Protein AF-0000000082897152 (afdb_homodimer)

Solvent-accessible surface area (backbone atoms only — not comparable to full-atom values): 43563 Å² total; per-residue (Å²): 136,87,89,78,84,78,86,82,80,81,76,86,68,81,77,97,77,77,88,88,85,72,92,70,72,86,74,74,73,91,71,73,78,81,69,71,79,73,68,73,74,66,62,69,67,59,60,63,58,56,56,57,55,50,53,54,50,51,53,49,49,56,53,49,55,69,64,62,58,81,74,72,85,57,85,64,67,68,56,48,45,45,49,46,47,50,51,49,53,51,49,34,57,74,68,70,60,82,68,94,41,71,66,53,44,53,54,41,47,44,37,26,46,54,41,49,50,50,46,53,51,48,42,73,74,46,71,68,42,41,58,49,87,53,80,62,33,58,41,49,73,70,61,55,46,36,50,29,21,59,36,87,50,44,61,59,48,48,57,53,51,65,70,62,54,58,67,54,81,67,78,70,70,73,55,93,70,74,70,84,54,46,56,44,62,80,73,63,28,53,78,79,57,43,66,39,58,80,16,7,35,32,34,37,48,11,49,46,53,26,52,29,22,47,39,19,72,72,69,70,48,72,52,67,56,24,42,31,50,45,34,28,51,36,76,88,35,48,25,45,69,15,58,49,62,65,54,52,52,48,41,25,39,76,69,32,42,34,35,22,92,80,34,63,72,74,56,64,64,53,79,62,74,93,75,80,62,77,52,48,61,34,73,44,50,31,57,46,65,77,37,54,66,60,49,49,46,44,39,72,57,71,39,42,32,19,27,33,29,44,37,37,77,64,61,72,28,39,35,45,54,45,44,66,75,50,68,65,40,39,71,74,44,46,62,14,34,43,34,25,20,38,42,31,34,32,70,55,97,88,38,44,22,34,33,30,45,40,47,65,24,45,81,34,36,54,65,14,28,47,33,34,39,48,86,71,49,50,38,37,44,28,60,38,29,40,31,80,32,109,149,91,93,91,89,81,84,92,86,83,84,93,78,88,91,87,81,73,93,76,80,84,77,75,68,92,71,78,74,88,70,72,82,80,69,74,81,73,69,75,77,67,67,71,66,61,65,64,56,59,58,56,58,54,54,54,53,52,54,51,50,54,53,49,53,69,63,63,56,82,73,70,83,58,82,64,67,67,55,48,46,44,50,47,48,50,52,52,52,51,48,36,58,74,68,67,59,81,68,93,40,72,67,53,44,52,54,41,48,43,37,26,47,55,40,50,51,50,46,52,50,48,43,71,75,45,70,68,44,42,60,48,86,53,78,61,33,58,42,49,73,70,60,55,47,38,50,28,21,60,37,87,51,44,62,60,47,47,58,53,51,66,70,63,54,57,67,53,81,65,79,70,70,71,55,94,69,75,70,84,55,46,56,45,62,81,71,63,29,53,77,79,57,43,65,39,60,79,15,6,34,32,33,38,49,11,48,46,51,25,52,29,22,47,39,20,73,72,67,71,48,71,53,67,54,25,42,32,50,45,34,27,53,36,78,86,36,48,23,45,69,14,57,51,62,64,52,51,52,48,40,25,38,75,69,31,42,34,34,23,92,80,34,60,72,73,54,63,64,52,80,62,74,94,76,80,62,76,54,46,62,32,71,43,49,31,58,48,65,79,39,54,66,60,49,49,46,45,40,73,55,72,37,44,31,20,27,33,28,43,38,37,79,63,61,74,27,39,35,47,53,46,44,66,76,50,69,64,39,41,72,73,43,45,64,15,34,43,33,24,20,39,42,30,34,32,68,56,95,86,39,43,22,35,33,30,45,40,46,65,26,45,83,34,35,52,64,12,27,48,32,33,39,48,85,70,50,49,39,35,43,27,61,39,31,38,31,82,32,108

pLDDT: mean 78.54, std 29.1, range [14.62, 98.88]

Nearest PDB structures (foldseek):
  1xkg-assembly1_A  TM=8.937E-01  e=2.405E-26  Dermatophagoides pteronyssinus
  8jcr-assembly1_A  TM=9.263E-01  e=1.453E-24  Calotropis gigantea
  1m6d-assembly1_B  TM=9.244E-01  e=2.428E-23  Homo sapiens
  5vco-assembly2_E  TM=9.301E-01  e=2.283E-23  Dermatophagoides pteronyssinus
  3f5v-assembly2_B  TM=9.296E-01  e=1.830E-22  Dermatophagoides pteronyssinus

Structure (mmCIF, N/CA/C/O backbone):
data_AF-0000000082897152-model_v1
#
loop_
_entity.id
_entity.type
_entity.pdbx_description
1 polymer 'Pept_C1 domain-containing protein'
#
loop_
_atom_site.group_PDB
_atom_site.id
_atom_site.type_symbol
_atom_site.label_atom_id
_atom_site.label_alt_id
_atom_site.label_comp_id
_atom_site.label_asym_id
_atom_site.label_entity_id
_atom_site.label_seq_id
_atom_site.pdbx_PDB_ins_code
_atom_site.Cartn_x
_atom_site.Cartn_y
_atom_site.Cartn_z
_atom_site.occupancy
_atom_site.B_iso_or_equiv
_atom_site.auth_seq_id
_atom_site.auth_comp_id
_atom_site.auth_asym_id
_atom_site.auth_atom_id
_atom_site.pdbx_PDB_model_num
ATOM 1 N N . MET A 1 1 ? 45.781 -122.188 -25.25 1 17.27 1 MET A N 1
ATOM 2 C CA . MET A 1 1 ? 45.625 -122.812 -23.953 1 17.27 1 MET A CA 1
ATOM 3 C C . MET A 1 1 ? 46.062 -121.938 -22.812 1 17.27 1 MET A C 1
ATOM 5 O O . MET A 1 1 ? 45.344 -121.75 -21.828 1 17.27 1 MET A O 1
ATOM 9 N N . ASN A 1 2 ? 47.375 -121.938 -22.516 1 16.08 2 ASN A N 1
ATOM 10 C CA . ASN A 1 2 ? 47.906 -122.062 -21.172 1 16.08 2 ASN A CA 1
ATOM 11 C C . ASN A 1 2 ? 47.75 -120.812 -20.359 1 16.08 2 ASN A C 1
ATOM 13 O O . ASN A 1 2 ? 47.5 -119.688 -20.906 1 16.08 2 ASN A O 1
ATOM 17 N N . PHE A 1 3 ? 48.688 -120.562 -19.359 1 16.22 3 PHE A N 1
ATOM 18 C CA . PHE A 1 3 ? 48.875 -120.625 -17.922 1 16.22 3 PHE A CA 1
ATOM 19 C C . PHE A 1 3 ? 48.844 -119.25 -17.266 1 16.22 3 PHE A C 1
ATOM 21 O O . PHE A 1 3 ? 49.031 -118.25 -17.938 1 16.22 3 PHE A O 1
ATOM 28 N N . TRP A 1 4 ? 49.125 -119.125 -15.906 1 15.89 4 TRP A N 1
ATOM 29 C CA . TRP A 1 4 ? 48.719 -119.062 -14.508 1 15.89 4 TRP A CA 1
ATOM 30 C C . TRP A 1 4 ? 49.344 -117.812 -13.836 1 15.89 4 TRP A C 1
ATOM 32 O O . TRP A 1 4 ? 49.031 -117.5 -12.688 1 15.89 4 TRP A O 1
ATOM 42 N N . MET A 1 5 ? 50.312 -117.125 -14.414 1 15.17 5 MET A N 1
ATOM 43 C CA . MET A 1 5 ? 51.344 -116.875 -13.422 1 15.17 5 MET A CA 1
ATOM 44 C C . MET A 1 5 ? 50.844 -115.938 -12.32 1 15.17 5 MET A C 1
ATOM 46 O O . MET A 1 5 ? 49.906 -115.25 -12.516 1 15.17 5 MET A O 1
ATOM 50 N N . ALA A 1 6 ? 51.719 -115.562 -11.32 1 15 6 ALA A N 1
ATOM 51 C CA . ALA A 1 6 ? 52.062 -115.75 -9.906 1 15 6 ALA A CA 1
ATOM 52 C C . ALA A 1 6 ? 51.812 -114.438 -9.125 1 15 6 ALA A C 1
ATOM 54 O O . ALA A 1 6 ? 51.406 -114.5 -7.965 1 15 6 ALA A O 1
ATOM 55 N N . ALA A 1 7 ? 52.125 -113.188 -9.703 1 16.7 7 ALA A N 1
ATOM 56 C CA . ALA A 1 7 ? 52.969 -112.438 -8.789 1 16.7 7 ALA A CA 1
ATOM 57 C C . ALA A 1 7 ? 52.156 -111.875 -7.625 1 16.7 7 ALA A C 1
ATOM 59 O O . ALA A 1 7 ? 51.062 -111.375 -7.824 1 16.7 7 ALA A O 1
ATOM 60 N N . PRO A 1 8 ? 52.75 -111.812 -6.406 1 16.7 8 PRO A N 1
ATOM 61 C CA . PRO A 1 8 ? 52.375 -111.938 -4.988 1 16.7 8 PRO A CA 1
ATOM 62 C C . PRO A 1 8 ? 51.688 -110.688 -4.457 1 16.7 8 PRO A C 1
ATOM 64 O O . PRO A 1 8 ? 51.719 -109.625 -5.105 1 16.7 8 PRO A O 1
ATOM 67 N N . ARG A 1 9 ? 51.25 -110.688 -3.117 1 16.81 9 ARG A N 1
ATOM 68 C CA . ARG A 1 9 ? 50.219 -110.438 -2.117 1 16.81 9 ARG A CA 1
ATOM 69 C C . ARG A 1 9 ? 50.5 -109.188 -1.312 1 16.81 9 ARG A C 1
ATOM 71 O O . ARG A 1 9 ? 50.094 -109.062 -0.155 1 16.81 9 ARG A O 1
ATOM 78 N N . SER A 1 10 ? 51.375 -108.25 -1.892 1 15.99 10 SER A N 1
ATOM 79 C CA . SER A 1 10 ? 52.094 -107.438 -0.894 1 15.99 10 SER A CA 1
ATOM 80 C C . SER A 1 10 ? 51.094 -106.812 0.09 1 15.99 10 SER A C 1
ATOM 82 O O . SER A 1 10 ? 49.938 -106.562 -0.255 1 15.99 10 SER A O 1
ATOM 84 N N . SER A 1 11 ? 51.594 -106.312 1.285 1 15.95 11 SER A N 1
ATOM 85 C CA . SER A 1 11 ? 51.5 -106.375 2.74 1 15.95 11 SER A CA 1
ATOM 86 C C . SER A 1 11 ? 50.75 -105.188 3.277 1 15.95 11 SER A C 1
ATOM 88 O O . SER A 1 11 ? 50.75 -104.938 4.48 1 15.95 11 SER A O 1
ATOM 90 N N . LYS A 1 12 ? 50.25 -104.25 2.529 1 17.23 12 LYS A N 1
ATOM 91 C CA . LYS A 1 12 ? 50.094 -102.875 2.98 1 17.23 12 LYS A CA 1
ATOM 92 C C . LYS A 1 12 ? 49.062 -102.75 4.102 1 17.23 12 LYS A C 1
ATOM 94 O O . LYS A 1 12 ? 48.219 -101.875 4.098 1 17.23 12 LYS A O 1
ATOM 99 N N . GLN A 1 13 ? 48.812 -103.938 4.781 1 15.55 13 GLN A N 1
ATOM 100 C CA . GLN A 1 13 ? 47.531 -104.062 5.496 1 15.55 13 GLN A CA 1
ATOM 101 C C . GLN A 1 13 ? 47.312 -102.875 6.457 1 15.55 13 GLN A C 1
ATOM 103 O O . GLN A 1 13 ? 46.281 -102.25 6.43 1 15.55 13 GLN A O 1
ATOM 108 N N . ASN A 1 14 ? 47.719 -103.125 7.734 1 15.08 14 ASN A N 1
ATOM 109 C CA . ASN A 1 14 ? 46.812 -103.438 8.844 1 15.08 14 ASN A CA 1
ATOM 110 C C . ASN A 1 14 ? 46.5 -102.188 9.648 1 15.08 14 ASN A C 1
ATOM 112 O O . ASN A 1 14 ? 45.344 -101.938 10.023 1 15.08 14 ASN A O 1
ATOM 116 N N . LEU A 1 15 ? 47.625 -101.625 10.336 1 14.66 15 LEU A N 1
ATOM 117 C CA . LEU A 1 15 ? 47.562 -101.75 11.789 1 14.66 15 LEU A CA 1
ATOM 118 C C . LEU A 1 15 ? 46.625 -100.688 12.375 1 14.66 15 LEU A C 1
ATOM 120 O O . LEU A 1 15 ? 45.75 -101 13.172 1 14.66 15 LEU A O 1
ATOM 124 N N . LEU A 1 16 ? 47.25 -99.5 12.773 1 16.59 16 LEU A N 1
ATOM 125 C CA . LEU A 1 16 ? 47.312 -99.062 14.164 1 16.59 16 LEU A CA 1
ATOM 126 C C . LEU A 1 16 ? 46.031 -98.375 14.578 1 16.59 16 LEU A C 1
ATOM 128 O O . LEU A 1 16 ? 45.594 -97.438 13.906 1 16.59 16 LEU A O 1
ATOM 132 N N . GLU A 1 17 ? 45.094 -98.938 15.398 1 16.81 17 GLU A N 1
ATOM 133 C CA . GLU A 1 17 ? 43.812 -99 16.109 1 16.81 17 GLU A CA 1
ATOM 134 C C . GLU A 1 17 ? 43.594 -97.812 16.984 1 16.81 17 GLU A C 1
ATOM 136 O O . GLU A 1 17 ? 42.469 -97.312 17.078 1 16.81 17 GLU A O 1
ATOM 141 N N . GLY A 1 18 ? 44.594 -97.562 17.938 1 15.66 18 GLY A N 1
ATOM 142 C CA . GLY A 1 18 ? 44.125 -97.562 19.328 1 15.66 18 GLY A CA 1
ATOM 143 C C . GLY A 1 18 ? 43.281 -96.375 19.703 1 15.66 18 GLY A C 1
ATOM 144 O O . GLY A 1 18 ? 42.219 -96.562 20.328 1 15.66 18 GLY A O 1
ATOM 145 N N . TYR A 1 19 ? 44 -95.188 19.891 1 16.64 19 TYR A N 1
ATOM 146 C CA . TYR A 1 19 ? 44.031 -94.562 21.219 1 16.64 19 TYR A CA 1
ATOM 147 C C . TYR A 1 19 ? 42.719 -93.875 21.5 1 16.64 19 TYR A C 1
ATOM 149 O O . TYR A 1 19 ? 42.031 -93.438 20.578 1 16.64 19 TYR A O 1
ATOM 157 N N . ASP A 1 20 ? 42.375 -93.5 22.844 1 16.73 20 ASP A N 1
ATOM 158 C CA . ASP A 1 20 ? 41.531 -93.438 24.016 1 16.73 20 ASP A CA 1
ATOM 159 C C . ASP A 1 20 ? 40.531 -92.312 23.953 1 16.73 20 ASP A C 1
ATOM 161 O O . ASP A 1 20 ? 40.75 -91.312 23.203 1 16.73 20 ASP A O 1
ATOM 165 N N . GLY A 1 21 ? 39.625 -92.125 25 1 17.64 21 GLY A N 1
ATOM 166 C CA . GLY A 1 21 ? 38.281 -91.938 25.531 1 17.64 21 GLY A CA 1
ATOM 167 C C . GLY A 1 21 ? 37.906 -90.5 25.703 1 17.64 21 GLY A C 1
ATOM 168 O O . GLY A 1 21 ? 36.719 -90.188 25.672 1 17.64 21 GLY A O 1
ATOM 169 N N . GLU A 1 22 ? 38.875 -89.688 26.328 1 16.66 22 GLU A N 1
ATOM 170 C CA . GLU A 1 22 ? 38.406 -89 27.516 1 16.66 22 GLU A CA 1
ATOM 171 C C . GLU A 1 22 ? 37.438 -87.875 27.156 1 16.66 22 GLU A C 1
ATOM 173 O O . GLU A 1 22 ? 36.406 -87.75 27.781 1 16.66 22 GLU A O 1
ATOM 178 N N . GLN A 1 23 ? 38.062 -86.688 26.688 1 17.31 23 GLN A N 1
ATOM 179 C CA . GLN A 1 23 ? 37.844 -85.375 27.375 1 17.31 23 GLN A CA 1
ATOM 180 C C . GLN A 1 23 ? 36.531 -84.75 26.938 1 17.31 23 GLN A C 1
ATOM 182 O O . GLN A 1 23 ? 36.5 -84.062 25.891 1 17.31 23 GLN A O 1
ATOM 187 N N . LYS A 1 24 ? 35.469 -85.312 26.922 1 19.42 24 LYS A N 1
ATOM 188 C CA . LYS A 1 24 ? 34.156 -85 26.344 1 19.42 24 LYS A CA 1
ATOM 189 C C . LYS A 1 24 ? 33.594 -83.75 27.016 1 19.42 24 LYS A C 1
ATOM 191 O O . LYS A 1 24 ? 32.531 -83.25 26.609 1 19.42 24 LYS A O 1
ATOM 196 N N . LYS A 1 25 ? 33.812 -83.625 28.359 1 18.62 25 LYS A N 1
ATOM 197 C CA . LYS A 1 25 ? 32.688 -83.312 29.188 1 18.62 25 LYS A CA 1
ATOM 198 C C . LYS A 1 25 ? 32.188 -81.875 28.891 1 18.62 25 LYS A C 1
ATOM 200 O O . LYS A 1 25 ? 30.969 -81.625 28.922 1 18.62 25 LYS A O 1
ATOM 205 N N . GLN A 1 26 ? 33.094 -80.875 28.922 1 17.8 26 GLN A N 1
ATOM 206 C CA . GLN A 1 26 ? 32.75 -79.75 29.781 1 17.8 26 GLN A CA 1
ATOM 207 C C . GLN A 1 26 ? 31.797 -78.812 29.094 1 17.8 26 GLN A C 1
ATOM 209 O O . GLN A 1 26 ? 32.188 -77.688 28.688 1 17.8 26 GLN A O 1
ATOM 214 N N . THR A 1 27 ? 31.031 -79.125 28.109 1 18.86 27 THR A N 1
ATOM 215 C CA . THR A 1 27 ? 30.422 -78.188 27.141 1 18.86 27 THR A CA 1
ATOM 216 C C . THR A 1 27 ? 29.344 -77.375 27.812 1 18.86 27 THR A C 1
ATOM 218 O O . THR A 1 27 ? 28.656 -76.562 27.141 1 18.86 27 THR A O 1
ATOM 221 N N . GLU A 1 28 ? 28.906 -77.812 29.031 1 19.28 28 GLU A N 1
ATOM 222 C CA . GLU A 1 28 ? 27.5 -77.562 29.312 1 19.28 28 GLU A CA 1
ATOM 223 C C . GLU A 1 28 ? 27.266 -76.062 29.422 1 19.28 28 GLU A C 1
ATOM 225 O O . GLU A 1 28 ? 26.234 -75.562 28.969 1 19.28 28 GLU A O 1
ATOM 230 N N . THR A 1 29 ? 28.016 -75.375 30.297 1 18.77 29 THR A N 1
ATOM 231 C CA . THR A 1 29 ? 27.375 -74.562 31.328 1 18.77 29 THR A CA 1
ATOM 232 C C . THR A 1 29 ? 26.859 -73.25 30.719 1 18.77 29 THR A C 1
ATOM 234 O O . THR A 1 29 ? 25.828 -72.688 31.156 1 18.77 29 THR A O 1
ATOM 237 N N . THR A 1 30 ? 27.719 -72.5 29.984 1 20.48 30 THR A N 1
ATOM 238 C CA . THR A 1 30 ? 27.781 -71.062 30.312 1 20.48 30 THR A CA 1
ATOM 239 C C . THR A 1 30 ? 26.641 -70.312 29.641 1 20.48 30 THR A C 1
ATOM 241 O O . THR A 1 30 ? 26.75 -69.875 28.484 1 20.48 30 THR A O 1
ATOM 244 N N . LEU A 1 31 ? 25.422 -70.75 29.547 1 20.67 31 LEU A N 1
ATOM 245 C CA . LEU A 1 31 ? 24.25 -70.312 28.797 1 20.67 31 LEU A CA 1
ATOM 246 C C . LEU A 1 31 ? 23.781 -68.938 29.266 1 20.67 31 LEU A C 1
ATOM 248 O O . LEU A 1 31 ? 22.984 -68.312 28.594 1 20.67 31 LEU A O 1
ATOM 252 N N . SER A 1 32 ? 23.922 -68.625 30.578 1 20.72 32 SER A N 1
ATOM 253 C CA . SER A 1 32 ? 22.859 -67.938 31.266 1 20.72 32 SER A CA 1
ATOM 254 C C . SER A 1 32 ? 22.828 -66.438 30.844 1 20.72 32 SER A C 1
ATOM 256 O O . SER A 1 32 ? 21.766 -65.875 30.812 1 20.72 32 SER A O 1
ATOM 258 N N . SER A 1 33 ? 23.953 -65.75 30.938 1 21.97 33 SER A N 1
ATOM 259 C CA . SER A 1 33 ? 23.969 -64.438 31.531 1 21.97 33 SER A CA 1
ATOM 260 C C . SER A 1 33 ? 23.5 -63.375 30.531 1 21.97 33 SER A C 1
ATOM 262 O O . SER A 1 33 ? 23.5 -62.156 30.828 1 21.97 33 SER A O 1
ATOM 264 N N . ILE A 1 34 ? 23.469 -63.594 29.266 1 22.47 34 ILE A N 1
ATOM 265 C CA . ILE A 1 34 ? 23.578 -62.469 28.359 1 22.47 34 ILE A CA 1
ATOM 266 C C . ILE A 1 34 ? 22.25 -61.688 28.312 1 22.47 34 ILE A C 1
ATOM 268 O O . ILE A 1 34 ? 22.031 -60.875 27.422 1 22.47 34 ILE A O 1
ATOM 272 N N . THR A 1 35 ? 21.266 -62.094 29.125 1 22.5 35 THR A N 1
ATOM 273 C CA . THR A 1 35 ? 19.891 -61.656 28.859 1 22.5 35 THR A CA 1
ATOM 274 C C . THR A 1 35 ? 19.719 -60.156 29.047 1 22.5 35 THR A C 1
ATOM 276 O O . THR A 1 35 ? 18.75 -59.562 28.578 1 22.5 35 THR A O 1
ATOM 279 N N . SER A 1 36 ? 20.422 -59.594 30.062 1 22.78 36 SER A N 1
ATOM 280 C CA . SER A 1 36 ? 19.781 -58.469 30.781 1 22.78 36 SER A CA 1
ATOM 281 C C . SER A 1 36 ? 19.766 -57.219 29.938 1 22.78 36 SER A C 1
ATOM 283 O O . SER A 1 36 ? 19.078 -56.25 30.266 1 22.78 36 SER A O 1
ATOM 285 N N . VAL A 1 37 ? 20.859 -56.906 29.25 1 25.42 37 VAL A N 1
ATOM 286 C CA . VAL A 1 37 ? 21.141 -55.469 29.031 1 25.42 37 VAL A CA 1
ATOM 287 C C . VAL A 1 37 ? 20.219 -54.906 27.969 1 25.42 37 VAL A C 1
ATOM 289 O O . VAL A 1 37 ? 20.359 -53.75 27.562 1 25.42 37 VAL A O 1
ATOM 292 N N . LEU A 1 38 ? 19.469 -55.719 27.266 1 24.19 38 LEU A N 1
ATOM 293 C CA . LEU A 1 38 ? 18.859 -55.219 26.031 1 24.19 38 LEU A CA 1
ATOM 294 C C . LEU A 1 38 ? 17.812 -54.156 26.344 1 24.19 38 LEU A C 1
ATOM 296 O O . LEU A 1 38 ? 17.219 -53.562 25.422 1 24.19 38 LEU A O 1
ATOM 300 N N . PHE A 1 39 ? 17.234 -54.156 27.531 1 25.67 39 PHE A N 1
ATOM 301 C CA . PHE A 1 39 ? 15.891 -53.594 27.656 1 25.67 39 PHE A CA 1
ATOM 302 C C . PHE A 1 39 ? 15.922 -52.094 27.531 1 25.67 39 PHE A C 1
ATOM 304 O O . PHE A 1 39 ? 14.883 -51.438 27.406 1 25.67 39 PHE A O 1
ATOM 311 N N . GLN A 1 40 ? 17 -51.438 27.969 1 25.61 40 GLN A N 1
ATOM 312 C CA . GLN A 1 40 ? 16.719 -50.094 28.406 1 25.61 40 GLN A CA 1
ATOM 313 C C . GLN A 1 40 ? 16.484 -49.156 27.219 1 25.61 40 GLN A C 1
ATOM 315 O O . GLN A 1 40 ? 16.188 -47.969 27.406 1 25.61 40 GLN A O 1
ATOM 320 N N . GLY A 1 41 ? 17.031 -49.469 26.094 1 26.11 41 GLY A N 1
ATOM 321 C CA . GLY A 1 41 ? 17.156 -48.375 25.125 1 26.11 41 GLY A CA 1
ATOM 322 C C . GLY A 1 41 ? 15.836 -47.938 24.547 1 26.11 41 GLY A C 1
ATOM 323 O O . GLY A 1 41 ? 15.805 -47.156 23.594 1 26.11 41 GLY A O 1
ATOM 324 N N . SER A 1 42 ? 14.805 -48.719 24.766 1 28.09 42 SER A N 1
ATOM 325 C CA . SER A 1 42 ? 13.609 -48.562 23.938 1 28.09 42 SER A CA 1
ATOM 326 C C . SER A 1 42 ? 12.945 -47.219 24.203 1 28.09 42 SER A C 1
ATOM 328 O O . SER A 1 42 ? 11.984 -46.844 23.531 1 28.09 42 SER A O 1
ATOM 330 N N . ILE A 1 43 ? 13.102 -46.75 25.438 1 29.7 43 ILE A N 1
ATOM 331 C CA . ILE A 1 43 ? 12.031 -45.844 25.828 1 29.7 43 ILE A CA 1
ATOM 332 C C . ILE A 1 43 ? 12.195 -44.5 25.094 1 29.7 43 ILE A C 1
ATOM 334 O O . ILE A 1 43 ? 11.25 -43.719 25.016 1 29.7 43 ILE A O 1
ATOM 338 N N . ILE A 1 44 ? 13.438 -44.188 24.781 1 30.72 44 ILE A N 1
ATOM 339 C CA . ILE A 1 44 ? 13.578 -42.75 24.547 1 30.72 44 ILE A CA 1
ATOM 340 C C . ILE A 1 44 ? 12.906 -42.375 23.219 1 30.72 44 ILE A C 1
ATOM 342 O O . ILE A 1 44 ? 12.766 -41.188 22.906 1 30.72 44 ILE A O 1
ATOM 346 N N . PHE A 1 45 ? 12.727 -43.375 22.391 1 29.28 45 PHE A N 1
ATOM 347 C CA . PHE A 1 45 ? 12.328 -42.969 21.047 1 29.28 45 PHE A CA 1
ATOM 348 C C . PHE A 1 45 ? 10.898 -42.438 21.047 1 29.28 45 PHE A C 1
ATOM 350 O O . PHE A 1 45 ? 10.375 -42.062 20 1 29.28 45 PHE A O 1
ATOM 357 N N . ILE A 1 46 ? 10.164 -42.812 22.094 1 30.8 46 ILE A N 1
ATOM 358 C CA . ILE A 1 46 ? 8.742 -42.531 21.969 1 30.8 46 ILE A CA 1
ATOM 359 C C . ILE A 1 46 ? 8.531 -41.031 22.047 1 30.8 46 ILE A C 1
ATOM 361 O O . ILE A 1 46 ? 7.473 -40.5 21.656 1 30.8 46 ILE A O 1
ATOM 365 N N . GLY A 1 47 ? 9.398 -40.406 22.828 1 28.47 47 GLY A N 1
ATOM 366 C CA . GLY A 1 47 ? 8.969 -39.062 23.188 1 28.47 47 GLY A CA 1
ATOM 367 C C . GLY A 1 47 ? 8.953 -38.094 22 1 28.47 47 GLY A C 1
ATOM 368 O O . GLY A 1 47 ? 8.336 -37.031 22.062 1 28.47 47 GLY A O 1
ATOM 369 N N . CYS A 1 48 ? 9.961 -38.281 21.156 1 30.45 48 CYS A N 1
ATOM 370 C CA . CYS A 1 48 ? 10.133 -37.219 20.172 1 30.45 48 CYS A CA 1
ATOM 371 C C . CYS A 1 48 ? 9.008 -37.219 19.141 1 30.45 48 CYS A C 1
ATOM 373 O O . CYS A 1 48 ? 8.992 -36.406 18.219 1 30.45 48 CYS A O 1
ATOM 375 N N . PHE A 1 49 ? 8.406 -38.406 18.984 1 31.23 49 PHE A N 1
ATOM 376 C CA . PHE A 1 49 ? 7.371 -38.469 17.969 1 31.23 49 PHE A CA 1
ATOM 377 C C . PHE A 1 49 ? 6.184 -37.594 18.344 1 31.23 49 PHE A C 1
ATOM 379 O O . PHE A 1 49 ? 5.418 -37.156 17.469 1 31.23 49 PHE A O 1
ATOM 386 N N . LEU A 1 50 ? 5.867 -37.5 19.656 1 32.22 50 LEU A N 1
ATOM 387 C CA . LEU A 1 50 ? 4.68 -36.719 19.984 1 32.22 50 LEU A CA 1
ATOM 388 C C . LEU A 1 50 ? 4.914 -35.25 19.734 1 32.22 50 LEU A C 1
ATOM 390 O O . LEU A 1 50 ? 3.963 -34.469 19.656 1 32.22 50 LEU A O 1
ATOM 394 N N . LEU A 1 51 ? 6.18 -34.781 19.906 1 33.28 51 LEU A N 1
ATOM 395 C CA . LEU A 1 51 ? 6.336 -33.344 19.734 1 33.28 51 LEU A CA 1
ATOM 396 C C . LEU A 1 51 ? 6.102 -32.969 18.266 1 33.28 51 LEU A C 1
ATOM 398 O O . LEU A 1 51 ? 5.758 -31.812 17.984 1 33.28 51 LEU A O 1
ATOM 402 N N . PHE A 1 52 ? 6.469 -33.875 17.328 1 33.19 52 PHE A N 1
ATOM 403 C CA . PHE A 1 52 ? 6.312 -33.438 15.945 1 33.19 52 PHE A CA 1
ATOM 404 C C . PHE A 1 52 ? 4.844 -33.438 15.539 1 33.19 52 PHE A C 1
ATOM 406 O O . PHE A 1 52 ? 4.445 -32.719 14.617 1 33.19 52 PHE A O 1
ATOM 413 N N . VAL A 1 53 ? 3.992 -34.375 16.062 1 34.97 53 VAL A N 1
ATOM 414 C CA . VAL A 1 53 ? 2.586 -34.344 15.68 1 34.97 53 VAL A CA 1
ATOM 415 C C . VAL A 1 53 ? 1.902 -33.125 16.297 1 34.97 53 VAL A C 1
ATOM 417 O O . VAL A 1 53 ? 0.964 -32.594 15.711 1 34.97 53 VAL A O 1
ATOM 420 N N . GLY A 1 54 ? 2.311 -32.719 17.516 1 30.91 54 GLY A N 1
ATOM 421 C CA . GLY A 1 54 ? 1.688 -31.547 18.109 1 30.91 54 GLY A CA 1
ATOM 422 C C . GLY A 1 54 ? 2.004 -30.266 17.359 1 30.91 54 GLY A C 1
ATOM 423 O O . GLY A 1 54 ? 1.288 -29.266 17.484 1 30.91 54 GLY A O 1
ATOM 424 N N . ALA A 1 55 ? 3.268 -30.109 16.891 1 33.25 55 ALA A N 1
ATOM 425 C CA . ALA A 1 55 ? 3.582 -28.906 16.141 1 33.25 55 ALA A CA 1
ATOM 426 C C . ALA A 1 55 ? 2.762 -28.828 14.852 1 33.25 55 ALA A C 1
ATOM 428 O O . ALA A 1 55 ? 2.424 -27.734 14.391 1 33.25 55 ALA A O 1
ATOM 429 N N . HIS A 1 56 ? 2.459 -29.922 14.172 1 33.09 56 HIS A N 1
ATOM 430 C CA . HIS A 1 56 ? 1.616 -29.859 12.977 1 33.09 56 HIS A CA 1
ATOM 431 C C . HIS A 1 56 ? 0.187 -29.453 13.336 1 33.09 56 HIS A C 1
ATOM 433 O O . HIS A 1 56 ? -0.484 -28.766 12.562 1 33.09 56 HIS A O 1
ATOM 439 N N . TYR A 1 57 ? -0.405 -30.016 14.453 1 31.03 57 TYR A N 1
ATOM 440 C CA . TYR A 1 57 ? -1.763 -29.609 14.797 1 31.03 57 TYR A CA 1
ATOM 441 C C . TYR A 1 57 ? -1.803 -28.156 15.25 1 31.03 57 TYR A C 1
ATOM 443 O O . TYR A 1 57 ? -2.73 -27.422 14.914 1 31.03 57 TYR A O 1
ATOM 451 N N . ALA A 1 58 ? -0.832 -27.688 16.078 1 31.33 58 ALA A N 1
ATOM 452 C CA . ALA A 1 58 ? -0.869 -26.281 16.469 1 31.33 58 ALA A CA 1
ATOM 453 C C . ALA A 1 58 ? -0.624 -25.375 15.258 1 31.33 58 ALA A C 1
ATOM 455 O O . ALA A 1 58 ? -1.203 -24.297 15.156 1 31.33 58 ALA A O 1
ATOM 456 N N . ALA A 1 59 ? 0.219 -25.734 14.328 1 30.81 59 ALA A N 1
ATOM 457 C CA . ALA A 1 59 ? 0.321 -24.922 13.117 1 30.81 59 ALA A CA 1
ATOM 458 C C . ALA A 1 59 ? -0.967 -24.984 12.305 1 30.81 59 ALA A C 1
ATOM 460 O O . ALA A 1 59 ? -1.388 -23.984 11.711 1 30.81 59 ALA A O 1
ATOM 461 N N . ASN A 1 60 ? -1.683 -26.078 12.25 1 33.16 60 ASN A N 1
ATOM 462 C CA . ASN A 1 60 ? -2.965 -26.141 11.555 1 33.16 60 ASN A CA 1
ATOM 463 C C . ASN A 1 60 ? -4.035 -25.328 12.273 1 33.16 60 ASN A C 1
ATOM 465 O O . ASN A 1 60 ? -4.883 -24.703 11.633 1 33.16 60 ASN A O 1
ATOM 469 N N . GLN A 1 61 ? -4.129 -25.391 13.672 1 30.84 61 GLN A N 1
ATOM 470 C CA . GLN A 1 61 ? -5.137 -24.594 14.359 1 30.84 61 GLN A CA 1
ATOM 471 C C . GLN A 1 61 ? -4.812 -23.094 14.281 1 30.84 61 GLN A C 1
ATOM 473 O O . GLN A 1 61 ? -5.715 -22.266 14.273 1 30.84 61 GLN A O 1
ATOM 478 N N . LEU A 1 62 ? -3.514 -22.734 14.367 1 29.45 62 LEU A N 1
ATOM 479 C CA . LEU A 1 62 ? -3.248 -21.312 14.203 1 29.45 62 LEU A CA 1
ATOM 480 C C . LEU A 1 62 ? -3.625 -20.859 12.797 1 29.45 62 LEU A C 1
ATOM 482 O O . LEU A 1 62 ? -4.082 -19.719 12.609 1 29.45 62 LEU A O 1
ATOM 486 N N . TYR A 1 63 ? -3.457 -21.734 11.789 1 29.5 63 TYR A N 1
ATOM 487 C CA . TYR A 1 63 ? -3.902 -21.359 10.453 1 29.5 63 TYR A CA 1
ATOM 488 C C . TYR A 1 63 ? -5.422 -21.359 10.359 1 29.5 63 TYR A C 1
ATOM 490 O O . TYR A 1 63 ? -6.012 -20.547 9.648 1 29.5 63 TYR A O 1
ATOM 498 N N . ASP A 1 64 ? -6.102 -22.234 10.961 1 28.72 64 ASP A N 1
ATOM 499 C CA . ASP A 1 64 ? -7.559 -22.234 10.867 1 28.72 64 ASP A CA 1
ATOM 500 C C . ASP A 1 64 ? -8.164 -21.062 11.625 1 28.72 64 ASP A C 1
ATOM 502 O O . ASP A 1 64 ? -9.164 -20.484 11.195 1 28.72 64 ASP A O 1
ATOM 506 N N . LYS A 1 65 ? -7.711 -20.766 12.867 1 30.08 65 LYS A N 1
ATOM 507 C CA . LYS A 1 65 ? -8.242 -19.594 13.562 1 30.08 65 LYS A CA 1
ATOM 508 C C . LYS A 1 65 ? -7.867 -18.297 12.836 1 30.08 65 LYS A C 1
ATOM 510 O O . LYS A 1 65 ? -8.414 -17.234 13.133 1 30.08 65 LYS A O 1
ATOM 515 N N . ALA A 1 66 ? -6.703 -18.234 12.203 1 29.56 66 ALA A N 1
ATOM 516 C CA . ALA A 1 66 ? -6.5 -17 11.445 1 29.56 66 ALA A CA 1
ATOM 517 C C . ALA A 1 66 ? -7.5 -16.891 10.297 1 29.56 66 ALA A C 1
ATOM 519 O O . ALA A 1 66 ? -7.75 -15.797 9.781 1 29.56 66 ALA A O 1
ATOM 520 N N . SER A 1 67 ? -8.039 -18.031 9.789 1 29.44 67 SER A N 1
ATOM 521 C CA . SER A 1 67 ? -9 -17.875 8.703 1 29.44 67 SER A CA 1
ATOM 522 C C . SER A 1 67 ? -10.352 -17.406 9.227 1 29.44 67 SER A C 1
ATOM 524 O O . SER A 1 67 ? -11.023 -16.594 8.578 1 29.44 67 SER A O 1
ATOM 526 N N . ARG A 1 68 ? -10.969 -18.141 10.172 1 29.66 68 ARG A N 1
ATOM 527 C CA . ARG A 1 68 ? -12.375 -17.859 10.453 1 29.66 68 ARG A CA 1
ATOM 528 C C . ARG A 1 68 ? -12.523 -16.656 11.383 1 29.66 68 ARG A C 1
ATOM 530 O O . ARG A 1 68 ? -13.508 -16.547 12.117 1 29.66 68 ARG A O 1
ATOM 537 N N . SER A 1 69 ? -11.508 -16.094 12.023 1 28.55 69 SER A N 1
ATOM 538 C CA . SER A 1 69 ? -12.055 -15.086 12.93 1 28.55 69 SER A CA 1
ATOM 539 C C . SER A 1 69 ? -13.18 -14.305 12.266 1 28.55 69 SER A C 1
ATOM 541 O O . SER A 1 69 ? -13.25 -14.219 11.031 1 28.55 69 SER A O 1
ATOM 543 N N . ASP A 1 70 ? -14.234 -13.961 13.039 1 27.38 70 ASP A N 1
ATOM 544 C CA . ASP A 1 70 ? -15.508 -13.258 12.961 1 27.38 70 ASP A CA 1
ATOM 545 C C . ASP A 1 70 ? -15.359 -11.93 12.234 1 27.38 70 ASP A C 1
ATOM 547 O O . ASP A 1 70 ? -14.836 -10.961 12.789 1 27.38 70 ASP A O 1
ATOM 551 N N . GLN A 1 71 ? -15.141 -11.984 11.008 1 26.52 71 GLN A N 1
ATOM 552 C CA . GLN A 1 71 ? -15.094 -10.781 10.188 1 26.52 71 GLN A CA 1
ATOM 553 C C . GLN A 1 71 ? -16.359 -9.953 10.352 1 26.52 71 GLN A C 1
ATOM 555 O O . GLN A 1 71 ? -17.375 -10.219 9.703 1 26.52 71 GLN A O 1
ATOM 560 N N . ARG A 1 72 ? -16.781 -9.539 11.57 1 29.69 72 ARG A N 1
ATOM 561 C CA . ARG A 1 72 ? -17.719 -8.422 11.562 1 29.69 72 ARG A CA 1
ATOM 562 C C . ARG A 1 72 ? -17.375 -7.422 10.461 1 29.69 72 ARG A C 1
ATOM 564 O O . ARG A 1 72 ? -16.203 -7.125 10.227 1 29.69 72 ARG A O 1
ATOM 571 N N . GLU A 1 73 ? -18.328 -7.16 9.523 1 30.34 73 GLU A N 1
ATOM 572 C CA . GLU A 1 73 ? -18.469 -6.297 8.352 1 30.34 73 GLU A CA 1
ATOM 573 C C . GLU A 1 73 ? -18.031 -4.867 8.672 1 30.34 73 GLU A C 1
ATOM 575 O O . GLU A 1 73 ? -18.844 -4.051 9.109 1 30.34 73 GLU A O 1
ATOM 580 N N . LEU A 1 74 ? -17 -4.605 9.414 1 32.88 74 LEU A N 1
ATOM 581 C CA . LEU A 1 74 ? -16.719 -3.182 9.57 1 32.88 74 LEU A CA 1
ATOM 582 C C . LEU A 1 74 ? -16.688 -2.484 8.219 1 32.88 74 LEU A C 1
ATOM 584 O O . LEU A 1 74 ? -16.375 -3.105 7.199 1 32.88 74 LEU A O 1
ATOM 588 N N . PRO A 1 75 ? -17.016 -1.288 8.031 1 38.06 75 PRO A N 1
ATOM 589 C CA . PRO A 1 75 ? -17.094 -0.585 6.746 1 38.06 75 PRO A CA 1
ATOM 590 C C . PRO A 1 75 ? -15.828 -0.78 5.906 1 38.06 75 PRO A C 1
ATOM 592 O O . PRO A 1 75 ? -14.711 -0.629 6.41 1 38.06 75 PRO A O 1
ATOM 595 N N . GLN A 1 76 ? -15.812 -1.743 4.715 1 40.44 76 GLN A N 1
ATOM 596 C CA . GLN A 1 76 ? -15.094 -2.65 3.83 1 40.44 76 GLN A CA 1
ATOM 597 C C . GLN A 1 76 ? -13.883 -1.963 3.211 1 40.44 76 GLN A C 1
ATOM 599 O O . GLN A 1 76 ? -12.883 -2.615 2.904 1 40.44 76 GLN A O 1
ATOM 604 N N . ASP A 1 77 ? -13.906 -0.674 2.949 1 45.09 77 ASP A N 1
ATOM 605 C CA . ASP A 1 77 ? -12.922 -0.098 2.037 1 45.09 77 ASP A CA 1
ATOM 606 C C . ASP A 1 77 ? -11.547 -0.017 2.689 1 45.09 77 ASP A C 1
ATOM 608 O O . ASP A 1 77 ? -10.547 -0.429 2.098 1 45.09 77 ASP A O 1
ATOM 612 N N . GLY A 1 78 ? -11.406 0.64 3.908 1 50.66 78 GLY A N 1
ATOM 613 C CA . GLY A 1 78 ? -10.141 0.794 4.609 1 50.66 78 GLY A CA 1
ATOM 614 C C . GLY A 1 78 ? -9.523 -0.527 5.02 1 50.66 78 GLY A C 1
ATOM 615 O O . GLY A 1 78 ? -8.297 -0.68 4.992 1 50.66 78 GLY A O 1
ATOM 616 N N . LEU A 1 79 ? -10.32 -1.503 5.391 1 53.19 79 LEU A N 1
ATOM 617 C CA . LEU A 1 79 ? -9.922 -2.838 5.824 1 53.19 79 LEU A CA 1
ATOM 618 C C . LEU A 1 79 ? -9.297 -3.621 4.676 1 53.19 79 LEU A C 1
ATOM 620 O O . LEU A 1 79 ? -8.328 -4.359 4.871 1 53.19 79 LEU A O 1
ATOM 624 N N . GLU A 1 80 ? -9.695 -3.096 3.473 1 78.06 80 GLU A N 1
ATOM 625 C CA . GLU A 1 80 ? -9.188 -3.852 2.33 1 78.06 80 GLU A CA 1
ATOM 626 C C . GLU A 1 80 ? -7.75 -3.469 2.006 1 78.06 80 GLU A C 1
ATOM 628 O O . GLU A 1 80 ? -6.914 -4.336 1.735 1 78.06 80 GLU A O 1
ATOM 633 N N . VAL A 1 81 ? -7.461 -2.166 2.33 1 86.94 81 VAL A N 1
ATOM 634 C CA . VAL A 1 81 ? -6.113 -1.723 2 1 86.94 81 VAL A CA 1
ATOM 635 C C . VAL A 1 81 ? -5.125 -2.254 3.037 1 86.94 81 VAL A C 1
ATOM 637 O O . VAL A 1 81 ? -4.051 -2.75 2.686 1 86.94 81 VAL A O 1
ATOM 640 N N . ASN A 1 82 ? -5.57 -2.189 4.289 1 90.12 82 ASN A N 1
ATOM 641 C CA . ASN A 1 82 ? -4.688 -2.646 5.355 1 90.12 82 ASN A CA 1
ATOM 642 C C . ASN A 1 82 ? -4.453 -4.152 5.285 1 90.12 82 ASN A C 1
ATOM 644 O O . ASN A 1 82 ? -3.342 -4.625 5.527 1 90.12 82 ASN A O 1
ATOM 648 N N . ASP A 1 83 ? -5.523 -4.801 4.984 1 92.81 83 ASP A N 1
ATOM 649 C CA . ASP A 1 83 ? -5.395 -6.246 4.844 1 92.81 83 ASP A CA 1
ATOM 650 C C . ASP A 1 83 ? -4.434 -6.605 3.709 1 92.81 83 ASP A C 1
ATOM 652 O O . ASP A 1 83 ? -3.557 -7.453 3.875 1 92.81 83 ASP A O 1
ATOM 656 N N . ALA A 1 84 ? -4.629 -5.98 2.543 1 95.5 84 ALA A N 1
ATOM 657 C CA . ALA A 1 84 ? -3.738 -6.211 1.409 1 95.5 84 ALA A CA 1
ATOM 658 C C . ALA A 1 84 ? -2.293 -5.883 1.77 1 95.5 84 ALA A C 1
ATOM 660 O O . ALA A 1 84 ? -1.376 -6.641 1.439 1 95.5 84 ALA A O 1
ATOM 661 N N . ALA A 1 85 ? -2.107 -4.773 2.471 1 96.5 85 ALA A N 1
ATOM 662 C CA . ALA A 1 85 ? -0.765 -4.355 2.867 1 96.5 85 ALA A CA 1
ATOM 663 C C . ALA A 1 85 ? -0.133 -5.367 3.816 1 96.5 85 ALA A C 1
ATOM 665 O O . ALA A 1 85 ? 1.05 -5.695 3.689 1 96.5 85 ALA A O 1
ATOM 666 N N . ASP A 1 86 ? -0.9 -5.832 4.754 1 96.69 86 ASP A N 1
ATOM 667 C CA . ASP A 1 86 ? -0.393 -6.816 5.707 1 96.69 86 ASP A CA 1
ATOM 668 C C . ASP A 1 86 ? -0.009 -8.117 5.004 1 96.69 86 ASP A C 1
ATOM 670 O O . ASP A 1 86 ? 1.02 -8.719 5.316 1 96.69 86 ASP A O 1
ATOM 674 N N . GLN A 1 87 ? -0.816 -8.57 4.113 1 97.38 87 GLN A N 1
ATOM 675 C CA . GLN A 1 87 ? -0.525 -9.789 3.375 1 97.38 87 GLN A CA 1
ATOM 676 C C . GLN A 1 87 ? 0.709 -9.625 2.494 1 97.38 87 GLN A C 1
ATOM 678 O O . GLN A 1 87 ? 1.53 -10.539 2.385 1 97.38 87 GLN A O 1
ATOM 683 N N . PHE A 1 88 ? 0.818 -8.43 1.844 1 98.25 88 PHE A N 1
ATOM 684 C CA . PHE A 1 88 ? 1.989 -8.117 1.032 1 98.25 88 PHE A CA 1
ATOM 685 C C . PHE A 1 88 ? 3.26 -8.164 1.873 1 98.25 88 PHE A C 1
ATOM 687 O O . PHE A 1 88 ? 4.234 -8.82 1.497 1 98.25 88 PHE A O 1
ATOM 694 N N . LYS A 1 89 ? 3.16 -7.516 2.996 1 98 89 LYS A N 1
ATOM 695 C CA . LYS A 1 89 ? 4.293 -7.473 3.92 1 98 89 LYS A CA 1
ATOM 696 C C . LYS A 1 89 ? 4.691 -8.875 4.367 1 98 89 LYS A C 1
ATOM 698 O O . LYS A 1 89 ? 5.871 -9.227 4.336 1 98 89 LYS A O 1
ATOM 703 N N . SER A 1 90 ? 3.752 -9.648 4.785 1 97.94 90 SER A N 1
ATOM 704 C CA . SER A 1 90 ? 3.998 -11.008 5.242 1 97.94 90 SER A CA 1
ATOM 705 C C . SER A 1 90 ? 4.625 -11.859 4.145 1 97.94 90 SER A C 1
ATOM 707 O O . SER A 1 90 ? 5.582 -12.594 4.391 1 97.94 90 SER A O 1
ATOM 709 N N . LEU A 1 91 ? 4.133 -11.789 2.932 1 98 91 LEU A N 1
ATOM 710 C CA . LEU A 1 91 ? 4.582 -12.625 1.824 1 98 91 LEU A CA 1
ATOM 711 C C . LEU A 1 91 ? 6.02 -12.281 1.436 1 98 91 LEU A C 1
ATOM 713 O O . LEU A 1 91 ? 6.848 -13.18 1.264 1 98 91 LEU A O 1
ATOM 717 N N . ILE A 1 92 ? 6.324 -10.961 1.256 1 98.06 92 ILE A N 1
ATOM 718 C CA . ILE A 1 92 ? 7.668 -10.609 0.815 1 98.06 92 ILE A CA 1
ATOM 719 C C . ILE A 1 92 ? 8.68 -10.977 1.897 1 98.06 92 ILE A C 1
ATOM 721 O O . ILE A 1 92 ? 9.812 -11.352 1.594 1 98.06 92 ILE A O 1
ATOM 725 N N . ASN A 1 93 ? 8.258 -10.875 3.16 1 97.75 93 ASN A N 1
ATOM 726 C CA . ASN A 1 93 ? 9.141 -11.305 4.242 1 97.75 93 ASN A CA 1
ATOM 727 C C . ASN A 1 93 ? 9.344 -12.812 4.234 1 97.75 93 ASN A C 1
ATOM 729 O O . ASN A 1 93 ? 10.477 -13.289 4.379 1 97.75 93 ASN A O 1
ATOM 733 N N . GLN A 1 94 ? 8.273 -13.555 4.086 1 96.94 94 GLN A N 1
ATOM 734 C CA . GLN A 1 94 ? 8.352 -15.008 4.039 1 96.94 94 GLN A CA 1
ATOM 735 C C . GLN A 1 94 ? 9.258 -15.477 2.904 1 96.94 94 GLN A C 1
ATOM 737 O O . GLN A 1 94 ? 10 -16.453 3.057 1 96.94 94 GLN A O 1
ATOM 742 N N . LEU A 1 95 ? 9.211 -14.82 1.835 1 96.94 95 LEU A N 1
ATOM 743 C CA . LEU A 1 95 ? 9.969 -15.219 0.654 1 96.94 95 LEU A CA 1
ATOM 744 C C . LEU A 1 95 ? 11.32 -14.523 0.62 1 96.94 95 LEU A C 1
ATOM 746 O O . LEU A 1 95 ? 12.094 -14.703 -0.328 1 96.94 95 LEU A O 1
ATOM 750 N N . ASN A 1 96 ? 11.609 -13.648 1.636 1 97.06 96 ASN A N 1
ATOM 751 C CA . ASN A 1 96 ? 12.859 -12.906 1.758 1 97.06 96 ASN A CA 1
ATOM 752 C C . ASN A 1 96 ? 13.141 -12.07 0.512 1 97.06 96 ASN A C 1
ATOM 754 O O . ASN A 1 96 ? 14.242 -12.109 -0.031 1 97.06 96 ASN A O 1
ATOM 758 N N . ILE A 1 97 ? 12.133 -11.438 0.033 1 97.69 97 ILE A N 1
ATOM 759 C CA . ILE A 1 97 ? 12.25 -10.578 -1.145 1 97.69 97 ILE A CA 1
ATOM 760 C C . ILE A 1 97 ? 12.531 -9.141 -0.715 1 97.69 97 ILE A C 1
ATOM 762 O O . ILE A 1 97 ? 11.859 -8.609 0.175 1 97.69 97 ILE A O 1
ATOM 766 N N . THR A 1 98 ? 13.516 -8.492 -1.373 1 97 98 THR A N 1
ATOM 767 C CA . THR A 1 98 ? 13.844 -7.086 -1.178 1 97 98 THR A CA 1
ATOM 768 C C . THR A 1 98 ? 13.82 -6.336 -2.506 1 97 98 THR A C 1
ATOM 770 O O . THR A 1 98 ? 14.406 -6.789 -3.49 1 97 98 THR A O 1
ATOM 773 N N . TYR A 1 99 ? 13.117 -5.285 -2.527 1 96.75 99 TYR A N 1
ATOM 774 C CA . TYR A 1 99 ? 13.047 -4.469 -3.736 1 96.75 99 TYR A CA 1
ATOM 775 C C . TYR A 1 99 ? 14.07 -3.344 -3.693 1 96.75 99 TYR A C 1
ATOM 777 O O . TYR A 1 99 ? 14.547 -2.965 -2.619 1 96.75 99 TYR A O 1
ATOM 785 N N . ASN A 1 100 ? 14.367 -2.764 -4.828 1 94.56 100 ASN A N 1
ATOM 786 C CA . ASN A 1 100 ? 15.516 -1.886 -5 1 94.56 100 ASN A CA 1
ATOM 787 C C . ASN A 1 100 ? 15.211 -0.467 -4.523 1 94.56 100 ASN A C 1
ATOM 789 O O . ASN A 1 100 ? 16.125 0.314 -4.266 1 94.56 100 ASN A O 1
ATOM 793 N N . SER A 1 101 ? 13.945 -0.075 -4.52 1 96.94 101 SER A N 1
ATOM 794 C CA . SER A 1 101 ? 13.57 1.289 -4.16 1 96.94 101 SER A CA 1
ATOM 795 C C . SER A 1 101 ? 12.188 1.333 -3.529 1 96.94 101 SER A C 1
ATOM 797 O O . SER A 1 101 ? 11.391 0.402 -3.691 1 96.94 101 SER A O 1
ATOM 799 N N . GLN A 1 102 ? 11.93 2.445 -2.877 1 97.25 102 GLN A N 1
ATOM 800 C CA . GLN A 1 102 ? 10.609 2.637 -2.299 1 97.25 102 GLN A CA 1
ATOM 801 C C . GLN A 1 102 ? 9.539 2.707 -3.385 1 97.25 102 GLN A C 1
ATOM 803 O O . GLN A 1 102 ? 8.438 2.174 -3.215 1 97.25 102 GLN A O 1
ATOM 808 N N . ASN A 1 103 ? 9.852 3.361 -4.449 1 97.56 103 ASN A N 1
ATOM 809 C CA . ASN A 1 103 ? 8.898 3.477 -5.547 1 97.56 103 ASN A CA 1
ATOM 810 C C . ASN A 1 103 ? 8.57 2.113 -6.148 1 97.56 103 ASN A C 1
ATOM 812 O O . ASN A 1 103 ? 7.414 1.826 -6.449 1 97.56 103 ASN A O 1
ATOM 816 N N . GLU A 1 104 ? 9.633 1.301 -6.316 1 97.88 104 GLU A N 1
ATOM 817 C CA . GLU A 1 104 ? 9.391 -0.044 -6.828 1 97.88 104 GLU A CA 1
ATOM 818 C C . GLU A 1 104 ? 8.516 -0.849 -5.879 1 97.88 104 GLU A C 1
ATOM 820 O O . GLU A 1 104 ? 7.605 -1.562 -6.316 1 97.88 104 GLU A O 1
ATOM 825 N N . LEU A 1 105 ? 8.852 -0.774 -4.586 1 98.38 105 LEU A N 1
ATOM 826 C CA . LEU A 1 105 ? 8.055 -1.49 -3.598 1 98.38 105 LEU A CA 1
ATOM 827 C C . LEU A 1 105 ? 6.578 -1.108 -3.705 1 98.38 105 LEU A C 1
ATOM 829 O O . LEU A 1 105 ? 5.703 -1.975 -3.652 1 98.38 105 LEU A O 1
ATOM 833 N N . ILE A 1 106 ? 6.258 0.15 -3.814 1 98.12 106 ILE A N 1
ATOM 834 C CA . ILE A 1 106 ? 4.879 0.628 -3.9 1 98.12 106 ILE A CA 1
ATOM 835 C C . ILE A 1 106 ? 4.23 0.102 -5.18 1 98.12 106 ILE A C 1
ATOM 837 O O . ILE A 1 106 ? 3.074 -0.326 -5.164 1 98.12 106 ILE A O 1
ATOM 841 N N . ASP A 1 107 ? 4.938 0.124 -6.293 1 97.62 107 ASP A N 1
ATOM 842 C CA . ASP A 1 107 ? 4.406 -0.386 -7.551 1 97.62 107 ASP A CA 1
ATOM 843 C C . ASP A 1 107 ? 4.121 -1.884 -7.461 1 97.62 107 ASP A C 1
ATOM 845 O O . ASP A 1 107 ? 3.119 -2.365 -7.996 1 97.62 107 ASP A O 1
ATOM 849 N N . ARG A 1 108 ? 5.07 -2.627 -6.828 1 98.19 108 ARG A N 1
ATOM 850 C CA . ARG A 1 108 ? 4.879 -4.062 -6.648 1 98.19 108 ARG A CA 1
ATOM 851 C C . ARG A 1 108 ? 3.68 -4.348 -5.75 1 98.19 108 ARG A C 1
ATOM 853 O O . ARG A 1 108 ? 2.963 -5.328 -5.957 1 98.19 108 ARG A O 1
ATOM 860 N N . PHE A 1 109 ? 3.484 -3.457 -4.73 1 98.06 109 PHE A N 1
ATOM 861 C CA . PHE A 1 109 ? 2.291 -3.59 -3.9 1 98.06 109 PHE A CA 1
ATOM 862 C C . PHE A 1 109 ? 1.029 -3.43 -4.742 1 98.06 109 PHE A C 1
ATOM 864 O O . PHE A 1 109 ? 0.045 -4.141 -4.531 1 98.06 109 PHE A O 1
ATOM 871 N N . LYS A 1 110 ? 1.017 -2.521 -5.629 1 96.62 110 LYS A N 1
ATOM 872 C CA . LYS A 1 110 ? -0.137 -2.338 -6.504 1 96.62 110 LYS A CA 1
ATOM 873 C C . LYS A 1 110 ? -0.411 -3.594 -7.324 1 96.62 110 LYS A C 1
ATOM 875 O O . LYS A 1 110 ? -1.565 -3.992 -7.492 1 96.62 110 LYS A O 1
ATOM 880 N N . ILE A 1 111 ? 0.616 -4.195 -7.82 1 97.81 111 ILE A N 1
ATOM 881 C CA . ILE A 1 111 ? 0.496 -5.438 -8.578 1 97.81 111 ILE A CA 1
ATOM 882 C C . ILE A 1 111 ? -0.077 -6.535 -7.684 1 97.81 111 ILE A C 1
ATOM 884 O O . ILE A 1 111 ? -1.017 -7.23 -8.07 1 97.81 111 ILE A O 1
ATOM 888 N N . PHE A 1 112 ? 0.527 -6.652 -6.473 1 97.94 112 PHE A N 1
ATOM 889 C CA . PHE A 1 112 ? 0.051 -7.633 -5.504 1 97.94 112 PHE A CA 1
ATOM 890 C C . PHE A 1 112 ? -1.436 -7.445 -5.23 1 97.94 112 PHE A C 1
ATOM 892 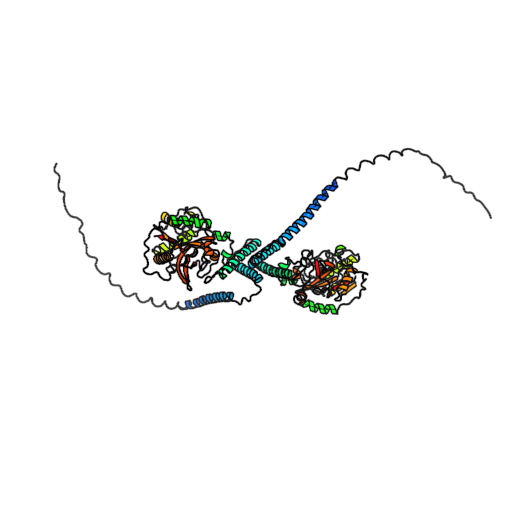O O . PHE A 1 112 ? -2.195 -8.414 -5.199 1 97.94 112 PHE A O 1
ATOM 899 N N . SER A 1 113 ? -1.823 -6.203 -5 1 96.44 113 SER A N 1
ATOM 900 C CA . SER A 1 113 ? -3.209 -5.895 -4.664 1 96.44 113 SER A CA 1
ATOM 901 C C . SER A 1 113 ? -4.152 -6.273 -5.801 1 96.44 113 SER A C 1
ATOM 903 O O . SER A 1 113 ? -5.254 -6.77 -5.559 1 96.44 113 SER A O 1
ATOM 905 N N . LYS A 1 114 ? -3.77 -5.969 -7.004 1 95.19 114 LYS A N 1
ATOM 906 C CA . LYS A 1 114 ? -4.555 -6.359 -8.172 1 95.19 114 LYS A CA 1
ATOM 907 C C . LYS A 1 114 ? -4.75 -7.875 -8.219 1 95.19 114 LYS A C 1
ATOM 909 O O . LYS A 1 114 ? -5.867 -8.352 -8.422 1 95.19 114 LYS A O 1
ATOM 914 N N . ASN A 1 115 ? -3.691 -8.594 -8.031 1 97.12 115 ASN A N 1
ATOM 915 C CA . ASN A 1 115 ? -3.75 -10.055 -8.07 1 97.12 115 ASN A CA 1
ATOM 916 C C . ASN A 1 115 ? -4.555 -10.609 -6.895 1 97.12 115 ASN A C 1
ATOM 918 O O . ASN A 1 115 ? -5.246 -11.617 -7.039 1 97.12 115 ASN A O 1
ATOM 922 N N . LEU A 1 116 ? -4.367 -10 -5.723 1 96.75 116 LEU A N 1
ATOM 923 C CA . LEU A 1 116 ? -5.145 -10.414 -4.562 1 96.75 116 LEU A CA 1
ATOM 924 C C . LEU A 1 116 ? -6.641 -10.289 -4.832 1 96.75 116 LEU A C 1
ATOM 926 O O . LEU A 1 116 ? -7.426 -11.148 -4.426 1 96.75 116 LEU A O 1
ATOM 930 N N . LYS A 1 117 ? -7.012 -9.258 -5.477 1 94.06 117 LYS A N 1
ATOM 931 C CA . LYS A 1 117 ? -8.414 -9.078 -5.852 1 94.06 117 LYS A CA 1
ATOM 932 C C . LYS A 1 117 ? -8.891 -10.219 -6.75 1 94.06 117 LYS A C 1
ATOM 934 O O . LYS A 1 117 ? -10 -10.727 -6.574 1 94.06 117 LYS A O 1
ATOM 939 N N . HIS A 1 118 ? -8.07 -10.594 -7.684 1 95.38 118 HIS A N 1
ATOM 940 C CA . HIS A 1 118 ? -8.406 -11.711 -8.555 1 95.38 118 HIS A CA 1
ATOM 941 C C . HIS A 1 118 ? -8.594 -13 -7.762 1 95.38 118 HIS A C 1
ATOM 943 O O . HIS A 1 118 ? -9.5 -13.789 -8.047 1 95.38 118 HIS A O 1
ATOM 949 N N . ILE A 1 119 ? -7.754 -13.18 -6.832 1 97.06 119 ILE A N 1
ATOM 950 C CA . ILE A 1 119 ? -7.801 -14.391 -6.02 1 97.06 119 ILE A CA 1
ATOM 951 C C . ILE A 1 119 ? -9.109 -14.43 -5.23 1 97.06 119 ILE A C 1
ATOM 953 O O . ILE A 1 119 ? -9.773 -15.469 -5.172 1 97.06 119 ILE A O 1
ATOM 957 N N . ARG A 1 120 ? -9.445 -13.328 -4.664 1 95 120 ARG A N 1
ATOM 958 C CA . ARG A 1 120 ? -10.672 -13.25 -3.879 1 95 120 ARG A CA 1
ATOM 959 C C . ARG A 1 120 ? -11.898 -13.5 -4.754 1 95 120 ARG A C 1
ATOM 961 O O . ARG A 1 120 ? -12.828 -14.203 -4.352 1 95 120 ARG A O 1
ATOM 968 N N . GLN A 1 121 ? -11.883 -12.914 -5.883 1 94.88 121 GLN A N 1
ATOM 969 C CA . GLN A 1 121 ? -12.969 -13.141 -6.824 1 94.88 121 GLN A CA 1
ATOM 970 C C . GLN A 1 121 ? -13.047 -14.609 -7.234 1 94.88 121 GLN A C 1
ATOM 972 O O . GLN A 1 121 ? -14.125 -15.195 -7.285 1 94.88 121 GLN A O 1
ATOM 977 N N . ALA A 1 122 ? -11.914 -15.195 -7.582 1 95.75 122 ALA A N 1
ATOM 978 C CA . ALA A 1 122 ? -11.867 -16.609 -7.953 1 95.75 122 ALA A CA 1
ATOM 979 C C . ALA A 1 122 ? -12.422 -17.484 -6.84 1 95.75 122 ALA A C 1
ATOM 981 O O . ALA A 1 122 ? -13.156 -18.438 -7.102 1 95.75 122 ALA A O 1
ATOM 982 N N . GLN A 1 123 ? -12.023 -17.156 -5.625 1 96.5 123 GLN A N 1
ATOM 983 C CA . GLN A 1 123 ? -12.492 -17.922 -4.484 1 96.5 123 GLN A CA 1
ATOM 984 C C . GLN A 1 123 ? -14.016 -17.844 -4.344 1 96.5 123 GLN A C 1
ATOM 986 O O . GLN A 1 123 ? -14.68 -18.844 -4.066 1 96.5 123 GLN A O 1
ATOM 991 N N . SER A 1 124 ? -14.492 -16.656 -4.539 1 95.06 124 SER A N 1
ATOM 992 C CA . SER A 1 124 ? -15.938 -16.438 -4.438 1 95.06 124 SER A CA 1
ATOM 993 C C . SER A 1 124 ? -16.688 -17.188 -5.527 1 95.06 124 SER A C 1
ATOM 995 O O . SER A 1 124 ? -17.812 -17.656 -5.309 1 95.06 124 SER A O 1
ATOM 997 N N . ASP A 1 125 ? -16.094 -17.391 -6.656 1 93.69 125 ASP A N 1
ATOM 998 C CA . ASP A 1 125 ? -16.75 -17.969 -7.828 1 93.69 125 ASP A CA 1
ATOM 999 C C . ASP A 1 125 ? -16.609 -19.484 -7.848 1 93.69 125 ASP A C 1
ATOM 1001 O O . ASP A 1 125 ? -17.125 -20.156 -8.742 1 93.69 125 ASP A O 1
ATOM 1005 N N . SER A 1 126 ? -15.867 -20.031 -6.926 1 92.38 126 SER A N 1
ATOM 1006 C CA . SER A 1 126 ? -15.547 -21.453 -6.992 1 92.38 126 SER A CA 1
ATOM 1007 C C . SER A 1 126 ? -15.938 -22.172 -5.699 1 92.38 126 SER A C 1
ATOM 1009 O O . SER A 1 126 ? -16.016 -21.547 -4.641 1 92.38 126 SER A O 1
ATOM 1011 N N . GLU A 1 127 ? -16.203 -23.438 -6.039 1 88.94 127 GLU A N 1
ATOM 1012 C CA . GLU A 1 127 ? -16.469 -24.328 -4.914 1 88.94 127 GLU A CA 1
ATOM 1013 C C . GLU A 1 127 ? -15.461 -25.484 -4.883 1 88.94 127 GLU A C 1
ATOM 1015 O O . GLU A 1 127 ? -14.836 -25.797 -5.898 1 88.94 127 GLU A O 1
ATOM 1020 N N . ASN A 1 128 ? -15.039 -26.062 -3.84 1 92.12 128 ASN A N 1
ATOM 1021 C CA . ASN A 1 128 ? -14.234 -27.266 -3.623 1 92.12 128 ASN A CA 1
ATOM 1022 C C . ASN A 1 128 ? -12.766 -27.031 -3.969 1 92.12 128 ASN A C 1
ATOM 1024 O O . ASN A 1 128 ? -12.047 -27.969 -4.305 1 92.12 128 ASN A O 1
ATOM 1028 N N . VAL A 1 129 ? -12.438 -25.781 -4.137 1 97.06 129 VAL A N 1
ATOM 1029 C CA . VAL A 1 129 ? -11.047 -25.422 -4.406 1 97.06 129 VAL A CA 1
ATOM 1030 C C . VAL A 1 129 ? -10.633 -24.25 -3.529 1 97.06 129 VAL A C 1
ATOM 1032 O O . VAL A 1 129 ? -11.461 -23.391 -3.201 1 97.06 129 VAL A O 1
ATOM 1035 N N . ILE A 1 130 ? -9.453 -24.266 -3.086 1 97.94 130 ILE A N 1
ATOM 1036 C CA . ILE A 1 130 ? -8.898 -23.172 -2.289 1 97.94 130 ILE A CA 1
ATOM 1037 C C . ILE A 1 130 ? -7.781 -22.469 -3.064 1 97.94 130 ILE A C 1
ATOM 1039 O O . ILE A 1 130 ? -6.859 -23.125 -3.555 1 97.94 130 ILE A O 1
ATOM 1043 N N . PHE A 1 131 ? -7.965 -21.219 -3.184 1 98.19 131 PHE A N 1
ATOM 1044 C CA . PHE A 1 131 ? -6.918 -20.375 -3.744 1 98.19 131 PHE A CA 1
ATOM 1045 C C . PHE A 1 131 ? -6.223 -19.578 -2.648 1 98.19 131 PHE A C 1
ATOM 1047 O O . PHE A 1 131 ? -6.758 -19.422 -1.551 1 98.19 131 PHE A O 1
ATOM 1054 N N . GLY A 1 132 ? -5.023 -19.078 -2.939 1 97.56 132 GLY A N 1
ATOM 1055 C CA . GLY A 1 132 ? -4.297 -18.297 -1.947 1 97.56 132 GLY A CA 1
ATOM 1056 C C . GLY A 1 132 ? -3.121 -17.547 -2.529 1 97.56 132 GLY A C 1
ATOM 1057 O O . GLY A 1 132 ? -2.766 -17.734 -3.695 1 97.56 132 GLY A O 1
ATOM 1058 N N . VAL A 1 133 ? -2.568 -16.688 -1.685 1 97.62 133 VAL A N 1
ATOM 1059 C CA . VAL A 1 133 ? -1.42 -15.891 -2.096 1 97.62 133 VAL A CA 1
ATOM 1060 C C . VAL A 1 133 ? -0.17 -16.766 -2.145 1 97.62 133 VAL A C 1
ATOM 1062 O O . VAL A 1 133 ? -0.004 -17.672 -1.32 1 97.62 133 VAL A O 1
ATOM 1065 N N . ASN A 1 134 ? 0.659 -16.484 -3.086 1 97.69 134 ASN A N 1
ATOM 1066 C CA . ASN A 1 134 ? 1.967 -17.109 -3.256 1 97.69 134 ASN A CA 1
ATOM 1067 C C . ASN A 1 134 ? 2.902 -16.234 -4.086 1 97.69 134 ASN A C 1
ATOM 1069 O O . ASN A 1 134 ? 2.631 -15.047 -4.285 1 97.69 134 ASN A O 1
ATOM 1073 N N . ARG A 1 135 ? 4.012 -16.781 -4.496 1 97.25 135 ARG A N 1
ATOM 1074 C CA . ARG A 1 135 ? 5.016 -15.977 -5.191 1 97.25 135 ARG A CA 1
ATOM 1075 C C . ARG A 1 135 ? 4.445 -15.367 -6.465 1 97.25 135 ARG A C 1
ATOM 1077 O O . ARG A 1 135 ? 4.863 -14.289 -6.883 1 97.25 135 ARG A O 1
ATOM 1084 N N . PHE A 1 136 ? 3.506 -16.031 -7.105 1 98 136 PHE A N 1
ATOM 1085 C CA . PHE A 1 136 ? 2.941 -15.555 -8.359 1 98 136 PHE A CA 1
ATOM 1086 C C . PHE A 1 136 ? 2.045 -14.344 -8.125 1 98 136 PHE A C 1
ATOM 1088 O O . PHE A 1 136 ? 1.79 -13.57 -9.047 1 98 136 PHE A O 1
ATOM 1095 N N . THR A 1 137 ? 1.583 -14.195 -6.922 1 98.31 137 THR A N 1
ATOM 1096 C CA . THR A 1 137 ? 0.748 -13.055 -6.586 1 98.31 137 THR A CA 1
ATOM 1097 C C . THR A 1 137 ? 1.549 -11.758 -6.676 1 98.31 137 THR A C 1
ATOM 1099 O O . THR A 1 137 ? 0.976 -10.672 -6.84 1 98.31 137 THR A O 1
ATOM 1102 N N . LEU A 1 138 ? 2.854 -11.844 -6.59 1 98.19 138 LEU A N 1
ATOM 1103 C CA . LEU A 1 138 ? 3.74 -10.688 -6.605 1 98.19 138 LEU A CA 1
ATOM 1104 C C . LEU A 1 138 ? 4.117 -10.312 -8.039 1 98.19 138 LEU A C 1
ATOM 1106 O O . LEU A 1 138 ? 4.797 -9.312 -8.258 1 98.19 138 LEU A O 1
ATOM 1110 N N . MET A 1 139 ? 3.631 -11.07 -9.031 1 97.56 139 MET A N 1
ATOM 1111 C CA . MET A 1 139 ? 4.152 -10.93 -10.383 1 97.56 139 MET A CA 1
ATOM 1112 C C . MET A 1 139 ? 3.166 -10.172 -11.266 1 97.56 139 MET A C 1
ATOM 1114 O O . MET A 1 139 ? 1.954 -10.359 -11.156 1 97.56 139 MET A O 1
ATOM 1118 N N . SER A 1 140 ? 3.725 -9.32 -12.125 1 96.88 140 SER A N 1
ATOM 1119 C CA . SER A 1 140 ? 2.926 -8.648 -13.148 1 96.88 140 SER A CA 1
ATOM 1120 C C . SER A 1 140 ? 2.416 -9.648 -14.188 1 96.88 140 SER A C 1
ATOM 1122 O O . SER A 1 140 ? 2.857 -10.797 -14.219 1 96.88 140 SER A O 1
ATOM 1124 N N . ASP A 1 141 ? 1.541 -9.188 -15.055 1 94.75 141 ASP A N 1
ATOM 1125 C CA . ASP A 1 141 ? 1.002 -10.039 -16.109 1 94.75 141 ASP A CA 1
ATOM 1126 C C . ASP A 1 141 ? 2.111 -10.531 -17.031 1 94.75 141 ASP A C 1
ATOM 1128 O O . ASP A 1 141 ? 2.119 -11.695 -17.438 1 94.75 141 ASP A O 1
ATOM 1132 N N . ASP A 1 142 ? 3.021 -9.656 -17.344 1 93.62 142 ASP A N 1
ATOM 1133 C CA . ASP A 1 142 ? 4.129 -10.031 -18.219 1 93.62 142 ASP A CA 1
ATOM 1134 C C . ASP A 1 142 ? 5.016 -11.086 -17.562 1 93.62 142 ASP A C 1
ATOM 1136 O O . ASP A 1 142 ? 5.465 -12.023 -18.219 1 93.62 142 ASP A O 1
ATOM 1140 N N . GLU A 1 143 ? 5.254 -10.93 -16.328 1 94.5 143 GLU A N 1
ATOM 1141 C CA . GLU A 1 143 ? 6.07 -11.898 -15.602 1 94.5 143 GLU A CA 1
ATOM 1142 C C . GLU A 1 143 ? 5.387 -13.258 -15.531 1 94.5 143 GLU A C 1
ATOM 1144 O O . GLU A 1 143 ? 6.043 -14.297 -15.648 1 94.5 143 GLU A O 1
ATOM 1149 N N . LEU A 1 144 ? 4.121 -13.273 -15.305 1 95.19 144 LEU A N 1
ATOM 1150 C CA . LEU A 1 144 ? 3.352 -14.516 -15.266 1 95.19 144 LEU A CA 1
ATOM 1151 C C . LEU A 1 144 ? 3.377 -15.211 -16.625 1 95.19 144 LEU A C 1
ATOM 1153 O O . LEU A 1 144 ? 3.508 -16.438 -16.703 1 95.19 144 LEU A O 1
ATOM 1157 N N . ARG A 1 145 ? 3.336 -14.477 -17.672 1 91.31 145 ARG A N 1
ATOM 1158 C CA . ARG A 1 145 ? 3.309 -15.023 -19.016 1 91.31 145 ARG A CA 1
ATOM 1159 C C . ARG A 1 145 ? 4.625 -15.719 -19.344 1 91.31 145 ARG A C 1
ATOM 1161 O O . ARG A 1 145 ? 4.664 -16.609 -20.203 1 91.31 145 ARG A O 1
ATOM 1168 N N . ALA A 1 146 ? 5.664 -15.352 -18.703 1 89.94 146 ALA A N 1
ATOM 1169 C CA . ALA A 1 146 ? 6.977 -15.938 -18.953 1 89.94 146 ALA A CA 1
ATOM 1170 C C . ALA A 1 146 ? 7.023 -17.391 -18.516 1 89.94 146 ALA A C 1
ATOM 1172 O O . ALA A 1 146 ? 7.906 -18.156 -18.938 1 89.94 146 ALA A O 1
ATOM 1173 N N . TYR A 1 147 ? 6.094 -17.797 -17.703 1 91.81 147 TYR A N 1
ATOM 1174 C CA . TYR A 1 147 ? 6.082 -19.141 -17.141 1 91.81 147 TYR A CA 1
ATOM 1175 C C . TYR A 1 147 ? 5.34 -20.109 -18.062 1 91.81 147 TYR A C 1
ATOM 1177 O O . TYR A 1 147 ? 5.371 -21.328 -17.859 1 91.81 147 TYR A O 1
ATOM 1185 N N . ILE A 1 148 ? 4.625 -19.547 -19.078 1 91.44 148 ILE A N 1
ATOM 1186 C CA . ILE A 1 148 ? 3.789 -20.391 -19.922 1 91.44 148 ILE A CA 1
ATOM 1187 C C . ILE A 1 148 ? 4.047 -20.062 -21.391 1 91.44 148 ILE A C 1
ATOM 1189 O O . ILE A 1 148 ? 4.738 -19.094 -21.703 1 91.44 148 ILE A O 1
ATOM 1193 N N . MET A 1 149 ? 3.549 -20.922 -22.219 1 86.44 149 MET A N 1
ATOM 1194 C CA . MET A 1 149 ? 3.641 -20.672 -23.656 1 86.44 149 MET A CA 1
ATOM 1195 C C . MET A 1 149 ? 2.59 -19.656 -24.094 1 86.44 149 MET A C 1
ATOM 1197 O O . MET A 1 149 ? 1.411 -19.797 -23.75 1 86.44 149 MET A O 1
ATOM 1201 N N . PRO A 1 150 ? 3.021 -18.656 -24.812 1 75.69 150 PRO A N 1
ATOM 1202 C CA . PRO A 1 150 ? 2.035 -17.656 -25.266 1 75.69 150 PRO A CA 1
ATOM 1203 C C . PRO A 1 150 ? 0.935 -18.266 -26.125 1 75.69 150 PRO A C 1
ATOM 1205 O O . PRO A 1 150 ? 1.188 -19.219 -26.875 1 75.69 150 PRO A O 1
ATOM 1208 N N . SER A 1 151 ? -0.293 -17.734 -25.984 1 61.31 151 SER A N 1
ATOM 1209 C CA . SER A 1 151 ? -1.548 -18.219 -26.547 1 61.31 151 SER A CA 1
ATOM 1210 C C . SER A 1 151 ? -1.471 -18.281 -28.078 1 61.31 151 SER A C 1
ATOM 1212 O O . SER A 1 151 ? -2.051 -19.172 -28.688 1 61.31 151 SER A O 1
ATOM 1214 N N . ILE A 1 152 ? -1.05 -17.062 -28.625 1 52.94 152 ILE A N 1
ATOM 1215 C CA . ILE A 1 152 ? -1.11 -16.953 -30.078 1 52.94 152 ILE A CA 1
ATOM 1216 C C . ILE A 1 152 ? -0.668 -18.266 -30.703 1 52.94 152 ILE A C 1
ATOM 1218 O O . ILE A 1 152 ? -1.171 -18.656 -31.766 1 52.94 152 ILE A O 1
ATOM 1222 N N . ASP A 1 153 ? 0.1 -19 -30.016 1 53.56 153 ASP A N 1
ATOM 1223 C CA . ASP A 1 153 ? 0.755 -20.156 -30.625 1 53.56 153 ASP A CA 1
ATOM 1224 C C . ASP A 1 153 ? 0.041 -21.453 -30.25 1 53.56 153 ASP A C 1
ATOM 1226 O O . ASP A 1 153 ? 0.324 -22.5 -30.828 1 53.56 153 ASP A O 1
ATOM 1230 N N . VAL A 1 154 ? -0.958 -21.312 -29.312 1 55.91 154 VAL A N 1
ATOM 1231 C CA . VAL A 1 154 ? -1.577 -22.547 -28.859 1 55.91 154 VAL A CA 1
ATOM 1232 C C . VAL A 1 154 ? -2.459 -23.125 -29.969 1 55.91 154 VAL A C 1
ATOM 1234 O O . VAL A 1 154 ? -2.389 -24.312 -30.281 1 55.91 154 VAL A O 1
ATOM 1237 N N . SER A 1 155 ? -3.391 -22.203 -30.5 1 53.81 155 SER A N 1
ATOM 1238 C CA . SER A 1 155 ? -4.32 -22.719 -31.5 1 53.81 155 SER A CA 1
ATOM 1239 C C . SER A 1 155 ? -3.578 -23.25 -32.719 1 53.81 155 SER A C 1
ATOM 1241 O O . SER A 1 155 ? -3.904 -24.328 -33.25 1 53.81 155 SER A O 1
ATOM 1243 N N . ALA A 1 156 ? -2.689 -22.422 -33.156 1 51.97 156 ALA A N 1
ATOM 1244 C CA . ALA A 1 156 ? -1.987 -22.828 -34.375 1 51.97 156 ALA A CA 1
ATOM 1245 C C . ALA A 1 156 ? -1.182 -24.094 -34.156 1 51.97 156 ALA A C 1
ATOM 1247 O O . ALA A 1 156 ? -1.161 -24.984 -35.031 1 51.97 156 ALA A O 1
ATOM 1248 N N . THR A 1 157 ? -0.614 -24.125 -33.062 1 52.97 157 THR A N 1
ATOM 1249 C CA . THR A 1 157 ? 0.2 -25.297 -32.75 1 52.97 157 THR A CA 1
ATOM 1250 C C . THR A 1 157 ? -0.675 -26.531 -32.562 1 52.97 157 THR A C 1
ATOM 1252 O O . THR A 1 157 ? -0.327 -27.609 -33.031 1 52.97 157 THR A O 1
ATOM 1255 N N . LEU A 1 158 ? -1.874 -26.219 -32.062 1 52.94 158 LEU A N 1
ATOM 1256 C CA . LEU A 1 158 ? -2.789 -27.312 -31.766 1 52.94 158 LEU A CA 1
ATOM 1257 C C . LEU A 1 158 ? -3.277 -27.969 -33.062 1 52.94 158 LEU A C 1
ATOM 1259 O O . LEU A 1 158 ? -3.393 -29.203 -33.125 1 52.94 158 LEU A O 1
ATOM 1263 N N . SER A 1 159 ? -3.559 -27.094 -33.969 1 51.94 159 SER A N 1
ATOM 1264 C CA . SER A 1 159 ? -4.043 -27.625 -35.219 1 51.94 159 SER A CA 1
ATOM 1265 C C . SER A 1 159 ? -2.965 -28.438 -35.938 1 51.94 159 SER A C 1
ATOM 1267 O O . SER A 1 159 ? -3.262 -29.453 -36.562 1 51.94 159 SER A O 1
ATOM 1269 N N . THR A 1 160 ? -1.812 -28.031 -35.844 1 49.62 160 THR A N 1
ATOM 1270 C CA . THR A 1 160 ? -0.741 -28.734 -36.562 1 49.62 160 THR A CA 1
ATOM 1271 C C . THR A 1 160 ? -0.422 -30.062 -35.875 1 49.62 160 THR A C 1
ATOM 1273 O O . THR A 1 160 ? -0.137 -31.062 -36.531 1 49.62 160 THR A O 1
ATOM 1276 N N . ILE A 1 161 ? -0.5 -30.062 -34.594 1 51.81 161 ILE A N 1
ATOM 1277 C CA . ILE A 1 161 ? -0.183 -31.25 -33.812 1 51.81 161 ILE A CA 1
ATOM 1278 C C . ILE A 1 161 ? -1.172 -32.375 -34.125 1 51.81 161 ILE A C 1
ATOM 1280 O O . ILE A 1 161 ? -0.781 -33.531 -34.25 1 51.81 161 ILE A O 1
ATOM 1284 N N . LEU A 1 162 ? -2.432 -31.969 -34.219 1 50.25 162 LEU A N 1
ATOM 1285 C CA . LEU A 1 162 ? -3.451 -33 -34.469 1 50.25 162 LEU A CA 1
ATOM 1286 C C . LEU A 1 162 ? -3.221 -33.656 -35.812 1 50.25 162 LEU A C 1
ATOM 1288 O O . LEU A 1 162 ? -3.508 -34.844 -36 1 50.25 162 LEU A O 1
ATOM 1292 N N . ALA A 1 163 ? -2.719 -32.875 -36.719 1 47.91 163 ALA A N 1
ATOM 1293 C CA . ALA A 1 163 ? -2.58 -33.375 -38.094 1 47.91 163 ALA A CA 1
ATOM 1294 C C . ALA A 1 163 ? -1.428 -34.375 -38.188 1 47.91 163 ALA A C 1
ATOM 1296 O O . ALA A 1 163 ? -1.461 -35.281 -39.031 1 47.91 163 ALA A O 1
ATOM 1297 N N . GLU A 1 164 ? -0.419 -34.219 -37.375 1 48.81 164 GLU A N 1
ATOM 1298 C CA . GLU A 1 164 ? 0.767 -35.031 -37.562 1 48.81 164 GLU A CA 1
ATOM 1299 C C . GLU A 1 164 ? 0.717 -36.281 -36.656 1 48.81 164 GLU A C 1
ATOM 1301 O O . GLU A 1 164 ? 1.662 -37.062 -36.625 1 48.81 164 GLU A O 1
ATOM 1306 N N . THR A 1 165 ? -0.256 -36.469 -35.906 1 47.47 165 THR A N 1
ATOM 1307 C CA . THR A 1 165 ? -0.322 -37.531 -34.906 1 47.47 165 THR A CA 1
ATOM 1308 C C . THR A 1 165 ? -0.197 -38.906 -35.531 1 47.47 165 THR A C 1
ATOM 1310 O O . THR A 1 165 ? -1.038 -39.312 -36.344 1 47.47 165 THR A O 1
ATOM 1313 N N . GLU A 1 166 ? 1.034 -39.281 -35.781 1 47.72 166 GLU A N 1
ATOM 1314 C CA . GLU A 1 166 ? 1.165 -40.719 -36 1 47.72 166 GLU A CA 1
ATOM 1315 C C . GLU A 1 166 ? 0.486 -41.531 -34.906 1 47.72 166 GLU A C 1
ATOM 1317 O O . GLU A 1 166 ? 0.789 -41.344 -33.719 1 47.72 166 GLU A O 1
ATOM 1322 N N . ARG A 1 167 ? -0.788 -41.844 -34.969 1 48.84 167 ARG A N 1
ATOM 1323 C CA . ARG A 1 167 ? -1.507 -42.75 -34.094 1 48.84 167 ARG A CA 1
ATOM 1324 C C . ARG A 1 167 ? -0.813 -44.094 -34 1 48.84 167 ARG A C 1
ATOM 1326 O O . ARG A 1 167 ? -0.872 -44.906 -34.938 1 48.84 167 ARG A O 1
ATOM 1333 N N . VAL A 1 168 ? 0.44 -44.125 -33.375 1 49.62 168 VAL A N 1
ATOM 1334 C CA . VAL A 1 168 ? 0.89 -45.5 -33.125 1 49.62 168 VAL A CA 1
ATOM 1335 C C . VAL A 1 168 ? -0.165 -46.25 -32.344 1 49.62 168 VAL A C 1
ATOM 1337 O O . VAL A 1 168 ? -0.554 -45.844 -31.25 1 49.62 168 VAL A O 1
ATOM 1340 N N . ASP A 1 169 ? -0.964 -46.969 -32.969 1 49.28 169 ASP A N 1
ATOM 1341 C CA . ASP A 1 169 ? -1.915 -47.875 -32.344 1 49.28 169 ASP A CA 1
ATOM 1342 C C . ASP A 1 169 ? -1.215 -48.812 -31.359 1 49.28 169 ASP A C 1
ATOM 1344 O O . ASP A 1 169 ? -0.802 -49.938 -31.734 1 49.28 169 ASP A O 1
ATOM 1348 N N . ALA A 1 170 ? -0.352 -48.344 -30.453 1 52.34 170 ALA A N 1
ATOM 1349 C CA . ALA A 1 170 ? 0.132 -49.281 -29.469 1 52.34 170 ALA A CA 1
ATOM 1350 C C . ALA A 1 170 ? -1.025 -49.906 -28.688 1 52.34 170 ALA A C 1
ATOM 1352 O O . ALA A 1 170 ? -1.925 -49.188 -28.234 1 52.34 170 ALA A O 1
ATOM 1353 N N . GLU A 1 171 ? -1.218 -51.188 -28.859 1 51.38 171 GLU A N 1
ATOM 1354 C CA . GLU A 1 171 ? -2.195 -51.969 -28.141 1 51.38 171 GLU A CA 1
ATOM 1355 C C . GLU A 1 171 ? -2.162 -51.688 -26.641 1 51.38 171 GLU A C 1
ATOM 1357 O O . GLU A 1 171 ? -1.094 -51.656 -26.031 1 51.38 171 GLU A O 1
ATOM 1362 N N . THR A 1 172 ? -3.047 -50.844 -26.188 1 57.69 172 THR A N 1
ATOM 1363 C CA . THR A 1 172 ? -3.264 -50.688 -24.75 1 57.69 172 THR A CA 1
ATOM 1364 C C . THR A 1 172 ? -3.488 -52.062 -24.109 1 57.69 172 THR A C 1
ATOM 1366 O O . THR A 1 172 ? -4.199 -52.906 -24.656 1 57.69 172 THR A O 1
ATOM 1369 N N . ASN A 1 173 ? -2.5 -52.562 -23.375 1 59.03 173 ASN A N 1
ATOM 1370 C CA . ASN A 1 173 ? -2.928 -53.688 -22.547 1 59.03 173 ASN A CA 1
ATOM 1371 C C . ASN A 1 173 ? -4.035 -53.281 -21.578 1 59.03 173 ASN A C 1
ATOM 1373 O O . ASN A 1 173 ? -3.768 -52.688 -20.531 1 59.03 173 ASN A O 1
ATOM 1377 N N . PRO A 1 174 ? -5.262 -53.25 -22.109 1 62.47 174 PRO A N 1
ATOM 1378 C CA . PRO A 1 174 ? -6.32 -52.812 -21.188 1 62.47 174 PRO A CA 1
ATOM 1379 C C . PRO A 1 174 ? -6.383 -53.656 -19.922 1 62.47 174 PRO A C 1
ATOM 1381 O O . PRO A 1 174 ? -6.129 -54.875 -19.953 1 62.47 174 PRO A O 1
ATOM 1384 N N . LEU A 1 175 ? -6.285 -52.906 -18.781 1 70.69 175 LEU A N 1
ATOM 1385 C CA . LEU A 1 175 ? -6.637 -53.594 -17.547 1 70.69 175 LEU A CA 1
ATOM 1386 C C . LEU A 1 175 ? -8.062 -54.125 -17.594 1 70.69 175 LEU A C 1
ATOM 1388 O O . LEU A 1 175 ? -8.945 -53.5 -18.188 1 70.69 175 LEU A O 1
ATOM 1392 N N . PRO A 1 176 ? -8.172 -55.312 -17.156 1 72 176 PRO A N 1
ATOM 1393 C CA . PRO A 1 176 ? -9.547 -55.812 -17.125 1 72 176 PRO A CA 1
ATOM 1394 C C . PRO A 1 176 ? -10.516 -54.844 -16.453 1 72 176 PRO A C 1
ATOM 1396 O O . PRO A 1 176 ? -11.633 -54.656 -16.922 1 72 176 PRO A O 1
ATOM 1399 N N . THR A 1 177 ? -10.141 -54.281 -15.258 1 87.19 177 THR A N 1
ATOM 1400 C CA . THR A 1 177 ? -10.922 -53.25 -14.586 1 87.19 177 THR A CA 1
ATOM 1401 C C . THR A 1 177 ? -10.016 -52.094 -14.133 1 87.19 177 THR A C 1
ATOM 1403 O O . THR A 1 177 ? -8.992 -52.312 -13.484 1 87.19 177 THR A O 1
ATOM 1406 N N . ARG A 1 178 ? -10.43 -50.938 -14.469 1 91.19 178 ARG A N 1
ATOM 1407 C CA . ARG A 1 178 ? -9.656 -49.75 -14.055 1 91.19 178 ARG A CA 1
ATOM 1408 C C . ARG A 1 178 ? -9.922 -49.406 -12.594 1 91.19 178 ARG A C 1
ATOM 1410 O O . ARG A 1 178 ? -11.078 -49.281 -12.18 1 91.19 178 ARG A O 1
ATOM 1417 N N . PRO A 1 179 ? -8.836 -49.312 -11.789 1 95.06 179 PRO A N 1
ATOM 1418 C CA . PRO A 1 179 ? -9.062 -48.875 -10.406 1 95.06 179 PRO A CA 1
ATOM 1419 C C . PRO A 1 179 ? -9.773 -47.531 -10.328 1 95.06 179 PRO A C 1
ATOM 1421 O O . PRO A 1 179 ? -9.578 -46.688 -11.195 1 95.06 179 PRO A O 1
ATOM 1424 N N . GLY A 1 180 ? -10.57 -47.375 -9.258 1 93.94 180 GLY A N 1
ATOM 1425 C CA . GLY A 1 180 ? -11.289 -46.125 -9.047 1 93.94 180 GLY A CA 1
ATOM 1426 C C . GLY A 1 180 ? -10.367 -44.938 -8.797 1 93.94 180 GLY A C 1
ATOM 1427 O O . GLY A 1 180 ? -10.75 -43.781 -9.047 1 93.94 180 GLY A O 1
ATOM 1428 N N . SER A 1 181 ? -9.227 -45.219 -8.219 1 97.38 181 SER A N 1
ATOM 1429 C CA . SER A 1 181 ? -8.195 -44.219 -7.996 1 97.38 181 SER A CA 1
ATOM 1430 C C . SER A 1 181 ? -6.797 -44.781 -8.195 1 97.38 181 SER A C 1
ATOM 1432 O O . SER A 1 181 ? -6.602 -46 -8.062 1 97.38 181 SER A O 1
ATOM 1434 N N . LEU A 1 182 ? -5.918 -43.969 -8.562 1 98 182 LEU A N 1
ATOM 1435 C CA . LEU A 1 182 ? -4.531 -44.375 -8.789 1 98 182 LEU A CA 1
ATOM 1436 C C . LEU A 1 182 ? -3.59 -43.188 -8.586 1 98 182 LEU A C 1
ATOM 1438 O O . LEU A 1 182 ? -3.904 -42.062 -8.977 1 98 182 LEU A O 1
ATOM 1442 N N . ASP A 1 183 ? -2.461 -43.438 -7.934 1 98.62 183 ASP A N 1
ATOM 1443 C CA . ASP A 1 183 ? -1.379 -42.469 -7.723 1 98.62 183 ASP A CA 1
ATOM 1444 C C . ASP A 1 183 ? -0.017 -43.125 -7.953 1 98.62 183 ASP A C 1
ATOM 1446 O O . ASP A 1 183 ? 0.465 -43.875 -7.113 1 98.62 183 ASP A O 1
ATOM 1450 N N . TRP A 1 184 ? 0.536 -42.844 -9.023 1 98.75 184 TRP A N 1
ATOM 1451 C CA . TRP A 1 184 ? 1.795 -43.469 -9.398 1 98.75 184 TRP A CA 1
ATOM 1452 C C . TRP A 1 184 ? 2.922 -43.031 -8.469 1 98.75 184 TRP A C 1
ATOM 1454 O O . TRP A 1 184 ? 3.98 -43.688 -8.43 1 98.75 184 TRP A O 1
ATOM 1464 N N . ARG A 1 185 ? 2.777 -41.844 -7.758 1 98.19 185 ARG A N 1
ATOM 1465 C CA . ARG A 1 185 ? 3.781 -41.438 -6.789 1 98.19 185 ARG A CA 1
ATOM 1466 C C . ARG A 1 185 ? 4.008 -42.5 -5.727 1 98.19 185 ARG A C 1
ATOM 1468 O O . ARG A 1 185 ? 5.137 -42.688 -5.27 1 98.19 185 ARG A O 1
ATOM 1475 N N . SER A 1 186 ? 2.945 -43.219 -5.41 1 97.56 186 SER A N 1
ATOM 1476 C CA . SER A 1 186 ? 2.996 -44.219 -4.344 1 97.56 186 SER A CA 1
ATOM 1477 C C . SER A 1 186 ? 3.785 -45.438 -4.773 1 97.56 186 SER A C 1
ATOM 1479 O O . SER A 1 186 ? 4.191 -46.25 -3.938 1 97.56 186 SER A O 1
ATOM 1481 N N . ARG A 1 187 ? 4.004 -45.625 -5.98 1 97.19 187 ARG A N 1
ATOM 1482 C CA . ARG A 1 187 ? 4.742 -46.781 -6.512 1 97.19 187 ARG A CA 1
ATOM 1483 C C . ARG A 1 187 ? 6.223 -46.438 -6.676 1 97.19 187 ARG A C 1
ATOM 1485 O O . ARG A 1 187 ? 7.004 -47.281 -7.137 1 97.19 187 ARG A O 1
ATOM 1492 N N . GLY A 1 188 ? 6.586 -45.25 -6.391 1 98 188 GLY A N 1
ATOM 1493 C CA . GLY A 1 188 ? 7.98 -44.812 -6.426 1 98 188 GLY A CA 1
ATOM 1494 C C . GLY A 1 188 ? 8.508 -44.625 -7.832 1 98 188 GLY A C 1
ATOM 1495 O O . GLY A 1 188 ? 9.703 -44.812 -8.086 1 98 188 GLY A O 1
ATOM 1496 N N . VAL A 1 189 ? 7.59 -44.281 -8.773 1 98.75 189 VAL A N 1
ATOM 1497 C CA . VAL A 1 189 ? 8.031 -44.219 -10.164 1 98.75 189 VAL A CA 1
ATOM 1498 C C . VAL A 1 189 ? 7.867 -42.781 -10.68 1 98.75 189 VAL A C 1
ATOM 1500 O O . VAL A 1 189 ? 7.879 -42.562 -11.898 1 98.75 189 VAL A O 1
ATOM 1503 N N . VAL A 1 190 ? 7.598 -41.812 -9.836 1 98.88 190 VAL A N 1
ATOM 1504 C CA . VAL A 1 190 ? 7.492 -40.406 -10.203 1 98.88 190 VAL A CA 1
ATOM 1505 C C . VAL A 1 190 ? 8.594 -39.625 -9.5 1 98.88 190 VAL A C 1
ATOM 1507 O O . VAL A 1 190 ? 8.742 -39.688 -8.281 1 98.88 190 VAL A O 1
ATOM 1510 N N . THR A 1 191 ? 9.367 -38.906 -10.227 1 98.69 191 THR A N 1
ATOM 1511 C CA . THR A 1 191 ? 10.445 -38.094 -9.648 1 98.69 191 THR A CA 1
ATOM 1512 C C . THR A 1 191 ? 9.875 -36.906 -8.906 1 98.69 191 THR A C 1
ATOM 1514 O O . THR A 1 191 ? 8.68 -36.625 -8.984 1 98.69 191 THR A O 1
ATOM 1517 N N . ARG A 1 192 ? 10.703 -36.156 -8.211 1 98.38 192 ARG A N 1
ATOM 1518 C CA . ARG A 1 192 ? 10.312 -34.969 -7.457 1 98.38 192 ARG A CA 1
ATOM 1519 C C . ARG A 1 192 ? 9.781 -33.906 -8.391 1 98.38 192 ARG A C 1
ATOM 1521 O O . ARG A 1 192 ? 10.078 -33.875 -9.586 1 98.38 192 ARG A O 1
ATOM 1528 N N . VAL A 1 193 ? 9.008 -33.031 -7.824 1 98.75 193 VAL A N 1
ATOM 1529 C CA . VAL A 1 193 ? 8.602 -31.828 -8.531 1 98.75 193 VAL A CA 1
ATOM 1530 C C . VAL A 1 193 ? 9.805 -30.906 -8.711 1 98.75 193 VAL A C 1
ATOM 1532 O O . VAL A 1 193 ? 10.484 -30.562 -7.742 1 98.75 193 VAL A O 1
ATOM 1535 N N . LYS A 1 194 ? 10.055 -30.594 -9.938 1 98.44 194 LYS A N 1
ATOM 1536 C CA . LYS A 1 194 ? 11.172 -29.719 -10.266 1 98.44 194 LYS A CA 1
ATOM 1537 C C . LYS A 1 194 ? 10.703 -28.281 -10.477 1 98.44 194 LYS A C 1
ATOM 1539 O O . LYS A 1 194 ? 9.625 -27.906 -10.023 1 98.44 194 LYS A O 1
ATOM 1544 N N . ASN A 1 195 ? 11.625 -27.406 -10.984 1 98.12 195 ASN A N 1
ATOM 1545 C CA . ASN A 1 195 ? 11.305 -25.984 -11.156 1 98.12 195 ASN A CA 1
ATOM 1546 C C . ASN A 1 195 ? 11.812 -25.453 -12.492 1 98.12 195 ASN A C 1
ATOM 1548 O O . ASN A 1 195 ? 13.023 -25.281 -12.68 1 98.12 195 ASN A O 1
ATOM 1552 N N . GLN A 1 196 ? 10.914 -25.109 -13.312 1 97.69 196 GLN A N 1
ATOM 1553 C CA . GLN A 1 196 ? 11.289 -24.641 -14.641 1 97.69 196 GLN A CA 1
ATOM 1554 C C . GLN A 1 196 ? 11.781 -23.203 -14.602 1 97.69 196 GLN A C 1
ATOM 1556 O O . GLN A 1 196 ? 12.406 -22.719 -15.555 1 97.69 196 GLN A O 1
ATOM 1561 N N . GLY A 1 197 ? 11.406 -22.484 -13.5 1 94.94 197 GLY A N 1
ATOM 1562 C CA . GLY A 1 197 ? 11.805 -21.094 -13.414 1 94.94 197 GLY A CA 1
ATOM 1563 C C . GLY A 1 197 ? 11.102 -20.203 -14.422 1 94.94 197 GLY A C 1
ATOM 1564 O O . GLY A 1 197 ? 9.969 -20.484 -14.828 1 94.94 197 GLY A O 1
ATOM 1565 N N . ASN A 1 198 ? 11.703 -19.062 -14.695 1 91.88 198 ASN A N 1
ATOM 1566 C CA . ASN A 1 198 ? 11.117 -18.125 -15.641 1 91.88 198 ASN A CA 1
ATOM 1567 C C . ASN A 1 198 ? 11.484 -18.469 -17.078 1 91.88 198 ASN A C 1
ATOM 1569 O O . ASN A 1 198 ? 12.016 -17.641 -17.812 1 91.88 198 ASN A O 1
ATOM 1573 N N . CYS A 1 199 ? 11.258 -19.672 -17.406 1 93.75 199 CYS A N 1
ATOM 1574 C CA . CYS A 1 199 ? 11.469 -20.219 -18.75 1 93.75 199 CYS A CA 1
ATOM 1575 C C . CYS A 1 199 ? 10.258 -21.016 -19.219 1 93.75 199 CYS A C 1
ATOM 1577 O O . CYS A 1 199 ? 9.812 -21.938 -18.531 1 93.75 199 CYS A O 1
ATOM 1579 N N . GLY A 1 200 ? 9.719 -20.656 -20.406 1 92.94 200 GLY A N 1
ATOM 1580 C CA . GLY A 1 200 ? 8.594 -21.375 -20.984 1 92.94 200 GLY A CA 1
ATOM 1581 C C . GLY A 1 200 ? 8.961 -22.781 -21.453 1 92.94 200 GLY A C 1
ATOM 1582 O O . GLY A 1 200 ? 8.734 -23.141 -22.609 1 92.94 200 GLY A O 1
ATOM 1583 N N . SER A 1 201 ? 9.555 -23.547 -20.531 1 96.25 201 SER A N 1
ATOM 1584 C CA . SER A 1 201 ? 10.062 -24.859 -20.859 1 96.25 201 SER A CA 1
ATOM 1585 C C . SER A 1 201 ? 9.188 -25.969 -20.266 1 96.25 201 SER A C 1
ATOM 1587 O O . SER A 1 201 ? 9.656 -27.078 -20.031 1 96.25 201 SER A O 1
ATOM 1589 N N . CYS A 1 202 ? 7.895 -25.609 -20.016 1 97 202 CYS A N 1
ATOM 1590 C CA . CYS A 1 202 ? 6.984 -26.578 -19.438 1 97 202 CYS A CA 1
ATOM 1591 C C . CYS A 1 202 ? 6.855 -27.812 -20.312 1 97 202 CYS A C 1
ATOM 1593 O O . CYS A 1 202 ? 6.645 -28.922 -19.828 1 97 202 CYS A O 1
ATOM 1595 N N . TRP A 1 203 ? 7.012 -27.672 -21.609 1 95.69 203 TRP A N 1
ATOM 1596 C CA . TRP A 1 203 ? 6.953 -28.797 -22.547 1 95.69 203 TRP A CA 1
ATOM 1597 C C . TRP A 1 203 ? 8.055 -29.812 -22.266 1 95.69 203 TRP A C 1
ATOM 1599 O O . TRP A 1 203 ? 7.816 -31.016 -22.281 1 95.69 203 TRP A O 1
ATOM 1609 N N . ALA A 1 204 ? 9.188 -29.312 -21.969 1 98.19 204 ALA A N 1
ATOM 1610 C CA . ALA A 1 204 ? 10.32 -30.172 -21.641 1 98.19 204 ALA A CA 1
ATOM 1611 C C . ALA A 1 204 ? 10.102 -30.891 -20.312 1 98.19 204 ALA A C 1
ATOM 1613 O O . ALA A 1 204 ? 10.422 -32.062 -20.188 1 98.19 204 ALA A O 1
ATOM 1614 N N . PHE A 1 205 ? 9.539 -30.172 -19.375 1 98.69 205 PHE A N 1
ATOM 1615 C CA . PHE A 1 205 ? 9.32 -30.734 -18.062 1 98.69 205 PHE A CA 1
ATOM 1616 C C . PHE A 1 205 ? 8.211 -31.781 -18.094 1 98.69 205 PHE A C 1
ATOM 1618 O O . PHE A 1 205 ? 8.344 -32.844 -17.484 1 98.69 205 PHE A O 1
ATOM 1625 N N . GLY A 1 206 ? 7.133 -31.469 -18.734 1 98.25 206 GLY A N 1
ATOM 1626 C CA . GLY A 1 206 ? 6.047 -32.438 -18.859 1 98.25 206 GLY A CA 1
ATOM 1627 C C . GLY A 1 206 ? 6.465 -33.719 -19.516 1 98.25 206 GLY A C 1
ATOM 1628 O O . GLY A 1 206 ? 6.199 -34.812 -19 1 98.25 206 GLY A O 1
ATOM 1629 N N . VAL A 1 207 ? 7.172 -33.625 -20.625 1 98.19 207 VAL A N 1
ATOM 1630 C CA . VAL A 1 207 ? 7.613 -34.781 -21.391 1 98.19 207 VAL A CA 1
ATOM 1631 C C . VAL A 1 207 ? 8.617 -35.594 -20.562 1 98.19 207 VAL A C 1
ATOM 1633 O O . VAL A 1 207 ? 8.539 -36.812 -20.516 1 98.19 207 VAL A O 1
ATOM 1636 N N . THR A 1 208 ? 9.516 -34.938 -19.969 1 98.81 208 THR A N 1
ATOM 1637 C CA . THR A 1 208 ? 10.555 -35.594 -19.172 1 98.81 208 THR A CA 1
ATOM 1638 C C . THR A 1 208 ? 9.93 -36.375 -18.016 1 98.81 208 THR A C 1
ATOM 1640 O O . THR A 1 208 ? 10.375 -37.469 -17.688 1 98.81 208 THR A O 1
ATOM 1643 N N . ALA A 1 209 ? 8.938 -35.781 -17.406 1 98.88 209 ALA A N 1
ATOM 1644 C CA . ALA A 1 209 ? 8.266 -36.469 -16.297 1 98.88 209 ALA A CA 1
ATOM 1645 C C . ALA A 1 209 ? 7.703 -37.812 -16.75 1 98.88 209 ALA A C 1
ATOM 1647 O O . ALA A 1 209 ? 7.867 -38.812 -16.047 1 98.88 209 ALA A O 1
ATOM 1648 N N . SER A 1 210 ? 7.07 -37.875 -17.875 1 98.56 210 SER A N 1
ATOM 1649 C CA . SER A 1 210 ? 6.496 -39.125 -18.375 1 98.56 210 SER A CA 1
ATOM 1650 C C . SER A 1 210 ? 7.582 -40.094 -18.781 1 98.56 210 SER A C 1
ATOM 1652 O O . SER A 1 210 ? 7.426 -41.312 -18.594 1 98.56 210 SER A O 1
ATOM 1654 N N . ILE A 1 211 ? 8.672 -39.625 -19.328 1 98.62 211 ILE A N 1
ATOM 1655 C CA . ILE A 1 211 ? 9.797 -40.438 -19.75 1 98.62 211 ILE A CA 1
ATOM 1656 C C . ILE A 1 211 ? 10.422 -41.125 -18.516 1 98.62 211 ILE A C 1
ATOM 1658 O O . ILE A 1 211 ? 10.688 -42.312 -18.531 1 98.62 211 ILE A O 1
ATOM 1662 N N . GLU A 1 212 ? 10.633 -40.344 -17.5 1 98.81 212 GLU A N 1
ATOM 1663 C CA . GLU A 1 212 ? 11.211 -40.875 -16.266 1 98.81 212 GLU A CA 1
ATOM 1664 C C . GLU A 1 212 ? 10.336 -41.969 -15.68 1 98.81 212 GLU A C 1
ATOM 1666 O O . GLU A 1 212 ? 10.836 -43.031 -15.297 1 98.81 212 GLU A O 1
ATOM 1671 N N . SER A 1 213 ? 9.109 -41.719 -15.641 1 98.81 213 SER A N 1
ATOM 1672 C CA . SER A 1 213 ? 8.188 -42.688 -15.094 1 98.81 213 SER A CA 1
ATOM 1673 C C . SER A 1 213 ? 8.133 -43.969 -15.961 1 98.81 213 SER A C 1
ATOM 1675 O O . SER A 1 213 ? 8.086 -45.062 -15.445 1 98.81 213 SER A O 1
ATOM 1677 N N . LEU A 1 214 ? 8.109 -43.781 -17.281 1 97.94 214 LEU A N 1
ATOM 1678 C CA . LEU A 1 214 ? 8.062 -44.906 -18.203 1 97.94 214 LEU A CA 1
ATOM 1679 C C . LEU A 1 214 ? 9.195 -45.875 -17.922 1 97.94 214 LEU A C 1
ATOM 1681 O O . LEU A 1 214 ? 8.961 -47.094 -17.75 1 97.94 214 LEU A O 1
ATOM 1685 N N . PHE A 1 215 ? 10.359 -45.406 -17.797 1 98.06 215 PHE A N 1
ATOM 1686 C CA . PHE A 1 215 ? 11.523 -46.281 -17.656 1 98.06 215 PHE A CA 1
ATOM 1687 C C . PHE A 1 215 ? 11.617 -46.844 -16.25 1 98.06 215 PHE A C 1
ATOM 1689 O O . PHE A 1 215 ? 12.094 -47.938 -16.047 1 98.06 215 PHE A O 1
ATOM 1696 N N . ALA A 1 216 ? 11.148 -46.062 -15.297 1 98.44 216 ALA A N 1
ATOM 1697 C CA . ALA A 1 216 ? 11.047 -46.625 -13.953 1 98.44 216 ALA A CA 1
ATOM 1698 C C . ALA A 1 216 ? 10.078 -47.812 -13.914 1 98.44 216 ALA A C 1
ATOM 1700 O O . ALA A 1 216 ? 10.375 -48.844 -13.32 1 98.44 216 ALA A O 1
ATOM 1701 N N . ILE A 1 217 ? 8.945 -47.625 -14.523 1 97.5 217 ILE A N 1
ATOM 1702 C CA . ILE A 1 217 ? 7.918 -48.656 -14.547 1 97.5 217 ILE A CA 1
ATOM 1703 C C . ILE A 1 217 ? 8.445 -49.875 -15.266 1 97.5 217 ILE A C 1
ATOM 1705 O O . ILE A 1 217 ? 8.125 -51 -14.883 1 97.5 217 ILE A O 1
ATOM 1709 N N . ARG A 1 218 ? 9.336 -49.719 -16.203 1 95.62 218 ARG A N 1
ATOM 1710 C CA . ARG A 1 218 ? 9.883 -50.812 -17 1 95.62 218 ARG A CA 1
ATOM 1711 C C . ARG A 1 218 ? 11.102 -51.438 -16.312 1 95.62 218 ARG A C 1
ATOM 1713 O O . ARG A 1 218 ? 11.797 -52.281 -16.891 1 95.62 218 ARG A O 1
ATOM 1720 N N . GLY A 1 219 ? 11.453 -50.969 -15.227 1 95.56 219 GLY A N 1
ATOM 1721 C CA . GLY A 1 219 ? 12.461 -51.625 -14.406 1 95.56 219 GLY A CA 1
ATOM 1722 C C . GLY A 1 219 ? 13.852 -51.062 -14.594 1 95.56 219 GLY A C 1
ATOM 1723 O O . GLY A 1 219 ? 14.844 -51.656 -14.195 1 95.56 219 GLY A O 1
ATOM 1724 N N . ARG A 1 220 ? 13.906 -49.938 -15.219 1 94.62 220 ARG A N 1
ATOM 1725 C CA . ARG A 1 220 ? 15.227 -49.344 -15.461 1 94.62 220 ARG A CA 1
ATOM 1726 C C . ARG A 1 220 ? 15.594 -48.344 -14.375 1 94.62 220 ARG A C 1
ATOM 1728 O O . ARG A 1 220 ? 16.531 -47.562 -14.531 1 94.62 220 ARG A O 1
ATOM 1735 N N . GLY A 1 221 ? 14.82 -48.344 -13.266 1 95.38 221 GLY A N 1
ATOM 1736 C CA . GLY A 1 221 ? 15.086 -47.438 -12.156 1 95.38 221 GLY A CA 1
ATOM 1737 C C . GLY A 1 221 ? 14.539 -46.062 -12.383 1 95.38 221 GLY A C 1
ATOM 1738 O O . GLY A 1 221 ? 14.391 -45.625 -13.523 1 95.38 221 GLY A O 1
ATOM 1739 N N . LEU A 1 222 ? 14.258 -45.375 -11.25 1 98.06 222 LEU A N 1
ATOM 1740 C CA . LEU A 1 222 ? 13.789 -44 -11.297 1 98.06 222 LEU A CA 1
ATOM 1741 C C . LEU A 1 222 ? 14.961 -43 -11.344 1 98.06 222 LEU A C 1
ATOM 1743 O O . LEU A 1 222 ? 15.672 -42.844 -10.352 1 98.06 222 LEU A O 1
ATOM 1747 N N . GLN A 1 223 ? 15.195 -42.438 -12.484 1 98 223 GLN A N 1
ATOM 1748 C CA . GLN A 1 223 ? 16.297 -41.5 -12.695 1 98 223 GLN A CA 1
ATOM 1749 C C . GLN A 1 223 ? 15.789 -40.188 -13.266 1 98 223 GLN A C 1
ATOM 1751 O O . GLN A 1 223 ? 14.898 -40.156 -14.117 1 98 223 GLN A O 1
ATOM 1756 N N . GLU A 1 224 ? 16.359 -39.094 -12.734 1 98.56 224 GLU A N 1
ATOM 1757 C CA . GLU A 1 224 ? 16.016 -37.812 -13.273 1 98.56 224 GLU A CA 1
ATOM 1758 C C . GLU A 1 224 ? 16.703 -37.562 -14.609 1 98.56 224 GLU A C 1
ATOM 1760 O O . GLU A 1 224 ? 17.906 -37.781 -14.75 1 98.56 224 GLU A O 1
ATOM 1765 N N . ARG A 1 225 ? 15.93 -37.156 -15.57 1 98.69 225 ARG A N 1
ATOM 1766 C CA . ARG A 1 225 ? 16.453 -36.875 -16.906 1 98.69 225 ARG A CA 1
ATOM 1767 C C . ARG A 1 225 ? 16.531 -35.375 -17.156 1 98.69 225 ARG A C 1
ATOM 1769 O O . ARG A 1 225 ? 15.914 -34.562 -16.438 1 98.69 225 ARG A O 1
ATOM 1776 N N . SER A 1 226 ? 17.219 -35 -18.172 1 98.75 226 SER A N 1
ATOM 1777 C CA . SER A 1 226 ? 17.609 -33.594 -18.344 1 98.75 226 SER A CA 1
ATOM 1778 C C . SER A 1 226 ? 16.578 -32.844 -19.188 1 98.75 226 SER A C 1
ATOM 1780 O O . SER A 1 226 ? 16.453 -33.062 -20.391 1 98.75 226 SER A O 1
ATOM 1782 N N . GLU A 1 227 ? 15.93 -31.906 -18.562 1 98.62 227 GLU A N 1
ATOM 1783 C CA . GLU A 1 227 ? 15.094 -30.953 -19.312 1 98.62 227 GLU A CA 1
ATOM 1784 C C . GLU A 1 227 ? 15.953 -30 -20.141 1 98.62 227 GLU A C 1
ATOM 1786 O O . GLU A 1 227 ? 15.562 -29.609 -21.234 1 98.62 227 GLU A O 1
ATOM 1791 N N . GLN A 1 228 ? 17.156 -29.672 -19.625 1 98.69 228 GLN A N 1
ATOM 1792 C CA . GLN A 1 228 ? 18.031 -28.703 -20.297 1 98.69 228 GLN A CA 1
ATOM 1793 C C . GLN A 1 228 ? 18.484 -29.219 -21.656 1 98.69 228 GLN A C 1
ATOM 1795 O O . GLN A 1 228 ? 18.656 -28.438 -22.594 1 98.69 228 GLN A O 1
ATOM 1800 N N . GLU A 1 229 ? 18.703 -30.484 -21.734 1 98.69 229 GLU A N 1
ATOM 1801 C CA . GLU A 1 229 ? 19.062 -31.062 -23.031 1 98.69 229 GLU A CA 1
ATOM 1802 C C . GLU A 1 229 ? 18.016 -30.75 -24.078 1 98.69 229 GLU A C 1
ATOM 1804 O O . GLU A 1 229 ? 18.344 -30.391 -25.219 1 98.69 229 GLU A O 1
ATOM 1809 N N . LEU A 1 230 ? 16.766 -30.922 -23.734 1 98.38 230 LEU A N 1
ATOM 1810 C CA . LEU A 1 230 ? 15.688 -30.609 -24.672 1 98.38 230 LEU A CA 1
ATOM 1811 C C . LEU A 1 230 ? 15.656 -29.109 -24.984 1 98.38 230 LEU A C 1
ATOM 1813 O O . LEU A 1 230 ? 15.516 -28.719 -26.156 1 98.38 230 LEU A O 1
ATOM 1817 N N . VAL A 1 231 ? 15.852 -28.281 -23.984 1 98.06 231 VAL A N 1
ATOM 1818 C CA . VAL A 1 231 ? 15.789 -26.828 -24.141 1 98.06 231 VAL A CA 1
ATOM 1819 C C . VAL A 1 231 ? 16.906 -26.375 -25.078 1 98.06 231 VAL A C 1
ATOM 1821 O O . VAL A 1 231 ? 16.672 -25.516 -25.938 1 98.06 231 VAL A O 1
ATOM 1824 N N . ASP A 1 232 ? 18.031 -26.984 -24.953 1 98.44 232 ASP A N 1
ATOM 1825 C CA . ASP A 1 232 ? 19.203 -26.531 -25.703 1 98.44 232 ASP A CA 1
ATOM 1826 C C . ASP A 1 232 ? 19.234 -27.188 -27.078 1 98.44 232 ASP A C 1
ATOM 1828 O O . ASP A 1 232 ? 19.672 -26.578 -28.047 1 98.44 232 ASP A O 1
ATOM 1832 N N . CYS A 1 233 ? 18.797 -28.406 -27.156 1 98.12 233 CYS A N 1
ATOM 1833 C CA . CYS A 1 233 ? 19.219 -29.188 -28.312 1 98.12 233 CYS A CA 1
ATOM 1834 C C . CYS A 1 233 ? 18.031 -29.516 -29.219 1 98.12 233 CYS A C 1
ATOM 1836 O O . CYS A 1 233 ? 18.219 -29.875 -30.375 1 98.12 233 CYS A O 1
ATOM 1838 N N . ASP A 1 234 ? 16.797 -29.562 -28.703 1 97.38 234 ASP A N 1
ATOM 1839 C CA . ASP A 1 234 ? 15.625 -29.781 -29.547 1 97.38 234 ASP A CA 1
ATOM 1840 C C . ASP A 1 234 ? 15.312 -28.562 -30.391 1 97.38 234 ASP A C 1
ATOM 1842 O O . ASP A 1 234 ? 14.562 -27.672 -29.969 1 97.38 234 ASP A O 1
ATOM 1846 N N . ARG A 1 235 ? 15.719 -28.547 -31.562 1 95.19 235 ARG A N 1
ATOM 1847 C CA . ARG A 1 235 ? 15.641 -27.375 -32.438 1 95.19 235 ARG A CA 1
ATOM 1848 C C . ARG A 1 235 ? 14.25 -27.234 -33.031 1 95.19 235 ARG A C 1
ATOM 1850 O O . ARG A 1 235 ? 13.914 -26.188 -33.594 1 95.19 235 ARG A O 1
ATOM 1857 N N . ASP A 1 236 ? 13.492 -28.266 -32.969 1 92.75 236 ASP A N 1
ATOM 1858 C CA . ASP A 1 236 ? 12.117 -28.172 -33.438 1 92.75 236 ASP A CA 1
ATOM 1859 C C . ASP A 1 236 ? 11.219 -27.453 -32.438 1 92.75 236 ASP A C 1
ATOM 1861 O O . ASP A 1 236 ? 10.078 -27.109 -32.75 1 92.75 236 ASP A O 1
ATOM 1865 N N . ASN A 1 237 ? 11.695 -27.281 -31.234 1 92.81 237 ASN A N 1
ATOM 1866 C CA . ASN A 1 237 ? 11.016 -26.484 -30.219 1 92.81 237 ASN A CA 1
ATOM 1867 C C . ASN A 1 237 ? 11.75 -25.188 -29.953 1 92.81 237 ASN A C 1
ATOM 1869 O O . ASN A 1 237 ? 12.828 -24.938 -30.5 1 92.81 237 ASN A O 1
ATOM 1873 N N . GLY A 1 238 ? 11.102 -24.328 -29.156 1 91.5 238 GLY A N 1
ATOM 1874 C CA . GLY A 1 238 ? 11.594 -22.969 -29.031 1 91.5 238 GLY A CA 1
ATOM 1875 C C . GLY A 1 238 ? 12.328 -22.703 -27.734 1 91.5 238 GLY A C 1
ATOM 1876 O O . GLY A 1 238 ? 12.359 -21.578 -27.25 1 91.5 238 GLY A O 1
ATOM 1877 N N . GLY A 1 239 ? 12.844 -23.75 -27.109 1 94.38 239 GLY A N 1
ATOM 1878 C CA . GLY A 1 239 ? 13.508 -23.516 -25.844 1 94.38 239 GLY A CA 1
ATOM 1879 C C . GLY A 1 239 ? 12.602 -22.891 -24.797 1 94.38 239 GLY A C 1
ATOM 1880 O O . GLY A 1 239 ? 11.578 -23.469 -24.422 1 94.38 239 GLY A O 1
ATOM 1881 N N . CYS A 1 240 ? 12.938 -21.641 -24.484 1 93.5 240 CYS A N 1
ATOM 1882 C CA . CYS A 1 240 ? 12.148 -20.953 -23.453 1 93.5 240 CYS A CA 1
ATOM 1883 C C . CYS A 1 240 ? 10.945 -20.25 -24.078 1 93.5 240 CYS A C 1
ATOM 1885 O O . CYS A 1 240 ? 10.125 -19.672 -23.359 1 93.5 240 CYS A O 1
ATOM 1887 N N . ASN A 1 241 ? 10.773 -20.344 -25.266 1 89.69 241 ASN A N 1
ATOM 1888 C CA . ASN A 1 241 ? 9.656 -19.703 -25.953 1 89.69 241 ASN A CA 1
ATOM 1889 C C . ASN A 1 241 ? 8.547 -20.703 -26.281 1 89.69 241 ASN A C 1
ATOM 1891 O O . ASN A 1 241 ? 7.68 -20.422 -27.109 1 89.69 241 ASN A O 1
ATOM 1895 N N . GLY A 1 242 ? 8.68 -21.875 -25.672 1 89.69 242 GLY A N 1
ATOM 1896 C CA . GLY A 1 242 ? 7.617 -22.859 -25.828 1 89.69 242 GLY A CA 1
ATOM 1897 C C . GLY A 1 242 ? 8 -24.016 -26.734 1 89.69 242 GLY A C 1
ATOM 1898 O O . GLY A 1 242 ? 9.117 -24.047 -27.266 1 89.69 242 GLY A O 1
ATOM 1899 N N . GLY A 1 243 ? 7.117 -24.953 -26.797 1 90.88 243 GLY A N 1
ATOM 1900 C CA . GLY A 1 243 ? 7.297 -26.125 -27.625 1 90.88 243 GLY A CA 1
ATOM 1901 C C . GLY A 1 243 ? 6.086 -27.047 -27.625 1 90.88 243 GLY A C 1
ATOM 1902 O O . GLY A 1 243 ? 5.105 -26.797 -26.922 1 90.88 243 GLY A O 1
ATOM 1903 N N . THR A 1 244 ? 6.246 -28.047 -28.484 1 89.44 244 THR A N 1
ATOM 1904 C CA . THR A 1 244 ? 5.18 -29.047 -28.562 1 89.44 244 THR A CA 1
ATOM 1905 C C . THR A 1 244 ? 5.648 -30.375 -27.984 1 89.44 244 THR A C 1
ATOM 1907 O O . THR A 1 244 ? 6.84 -30.688 -28 1 89.44 244 THR A O 1
ATOM 1910 N N . LEU A 1 245 ? 4.645 -31.062 -27.516 1 93.06 245 LEU A N 1
ATOM 1911 C CA . LEU A 1 245 ? 4.941 -32.344 -26.891 1 93.06 245 LEU A CA 1
ATOM 1912 C C . LEU A 1 245 ? 5.445 -33.344 -27.922 1 93.06 245 LEU A C 1
ATOM 1914 O O . LEU A 1 245 ? 6.383 -34.094 -27.656 1 93.06 245 LEU A O 1
ATOM 1918 N N . GLN A 1 246 ? 4.941 -33.312 -29.062 1 89.94 246 GLN A N 1
ATOM 1919 C CA . GLN A 1 246 ? 5.293 -34.25 -30.125 1 89.94 246 GLN A CA 1
ATOM 1920 C C . GLN A 1 246 ? 6.742 -34.062 -30.562 1 89.94 246 GLN A C 1
ATOM 1922 O O . GLN A 1 246 ? 7.469 -35.031 -30.75 1 89.94 246 GLN A O 1
ATOM 1927 N N . HIS A 1 247 ? 7.094 -32.844 -30.703 1 92.19 247 HIS A N 1
ATOM 1928 C CA . HIS A 1 247 ? 8.477 -32.594 -31.094 1 92.19 247 HIS A CA 1
ATOM 1929 C C . HIS A 1 247 ? 9.445 -33.031 -30 1 92.19 247 HIS A C 1
ATOM 1931 O O . HIS A 1 247 ? 10.516 -33.562 -30.297 1 92.19 247 HIS A O 1
ATOM 1937 N N . ALA A 1 248 ? 9.055 -32.812 -28.797 1 95.69 248 ALA A N 1
ATOM 1938 C CA . ALA A 1 248 ? 9.914 -33.219 -27.703 1 95.69 248 ALA A CA 1
ATOM 1939 C C . ALA A 1 248 ? 10.062 -34.719 -27.641 1 95.69 248 ALA A C 1
ATOM 1941 O O . ALA A 1 248 ? 11.172 -35.25 -27.516 1 95.69 248 ALA A O 1
ATOM 1942 N N . PHE A 1 249 ? 8.961 -35.438 -27.75 1 96.06 249 PHE A N 1
ATOM 1943 C CA . PHE A 1 249 ? 9.023 -36.875 -27.766 1 96.06 249 PHE A CA 1
ATOM 1944 C C . PHE A 1 249 ? 9.789 -37.375 -29 1 96.06 249 PHE A C 1
ATOM 1946 O O . PHE A 1 249 ? 10.531 -38.344 -28.922 1 96.06 249 PHE A O 1
ATOM 1953 N N . GLY A 1 250 ? 9.57 -36.688 -30.094 1 94.56 250 GLY A N 1
ATOM 1954 C CA . GLY A 1 250 ? 10.32 -37.031 -31.297 1 94.56 250 GLY A CA 1
ATOM 1955 C C . GLY A 1 250 ? 11.82 -36.875 -31.109 1 94.56 250 GLY A C 1
ATOM 1956 O O . GLY A 1 250 ? 12.586 -37.75 -31.562 1 94.56 250 GLY A O 1
ATOM 1957 N N . TYR A 1 251 ? 12.18 -35.844 -30.469 1 97 251 TYR A N 1
ATOM 1958 C CA . TYR A 1 251 ? 13.594 -35.656 -30.188 1 97 251 TYR A CA 1
ATOM 1959 C C . TYR A 1 251 ? 14.148 -36.844 -29.359 1 97 251 TYR A C 1
ATOM 1961 O O . TYR A 1 251 ? 15.211 -37.375 -29.688 1 97 251 TYR A O 1
ATOM 1969 N N . ILE A 1 252 ? 13.453 -37.188 -28.344 1 97.88 252 ILE A N 1
ATOM 1970 C CA . ILE A 1 252 ? 13.922 -38.25 -27.453 1 97.88 252 ILE A CA 1
ATOM 1971 C C . ILE A 1 252 ? 13.953 -39.594 -28.188 1 97.88 252 ILE A C 1
ATOM 1973 O O . ILE A 1 252 ? 14.844 -40.406 -27.969 1 97.88 252 ILE A O 1
ATOM 1977 N N . LYS A 1 253 ? 13 -39.812 -29.062 1 97.12 253 LYS A N 1
ATOM 1978 C CA . LYS A 1 253 ? 12.992 -41 -29.906 1 97.12 253 LYS A CA 1
ATOM 1979 C C . LYS A 1 253 ? 14.25 -41.062 -30.766 1 97.12 253 LYS A C 1
ATOM 1981 O O . LYS A 1 253 ? 14.906 -42.125 -30.828 1 97.12 253 LYS A O 1
ATOM 1986 N N . ASP A 1 254 ? 14.648 -40 -31.297 1 96.56 254 ASP A N 1
ATOM 1987 C CA . ASP A 1 254 ? 15.703 -39.969 -32.312 1 96.56 254 ASP A CA 1
ATOM 1988 C C . ASP A 1 254 ? 17.078 -39.812 -31.672 1 96.56 254 ASP A C 1
ATOM 1990 O O . ASP A 1 254 ? 18.078 -40.344 -32.188 1 96.56 254 ASP A O 1
ATOM 1994 N N . HIS A 1 255 ? 17.125 -39.062 -30.578 1 96.94 255 HIS A N 1
ATOM 1995 C CA . HIS A 1 255 ? 18.438 -38.656 -30.078 1 96.94 255 HIS A CA 1
ATOM 1996 C C . HIS A 1 255 ? 18.641 -39.125 -28.641 1 96.94 255 HIS A C 1
ATOM 1998 O O . HIS A 1 255 ? 19.766 -39.125 -28.141 1 96.94 255 HIS A O 1
ATOM 2004 N N . GLY A 1 256 ? 17.578 -39.562 -27.984 1 97.69 256 GLY A N 1
ATOM 2005 C CA . GLY A 1 256 ? 17.656 -39.938 -26.578 1 97.69 256 GLY A CA 1
ATOM 2006 C C . GLY A 1 256 ? 17.719 -38.75 -25.641 1 97.69 256 GLY A C 1
ATOM 2007 O O . GLY A 1 256 ? 17.875 -37.625 -26.062 1 97.69 256 GLY A O 1
ATOM 2008 N N . GLN A 1 257 ? 17.562 -39.031 -24.391 1 98.25 257 GLN A N 1
ATOM 2009 C CA . GLN A 1 257 ? 17.641 -38.031 -23.328 1 98.25 257 GLN A CA 1
ATOM 2010 C C . GLN A 1 257 ? 18.594 -38.5 -22.219 1 98.25 257 GLN A C 1
ATOM 2012 O O . GLN A 1 257 ? 18.484 -39.625 -21.734 1 98.25 257 GLN A O 1
ATOM 2017 N N . THR A 1 258 ? 19.516 -37.656 -21.875 1 98.5 258 THR A N 1
ATOM 2018 C CA . THR A 1 258 ? 20.531 -38 -20.891 1 98.5 258 THR A CA 1
ATOM 2019 C C . THR A 1 258 ? 20.062 -37.656 -19.484 1 98.5 258 THR A C 1
ATOM 2021 O O . THR A 1 258 ? 18.891 -37.281 -19.281 1 98.5 258 THR A O 1
ATOM 2024 N N . LEU A 1 259 ? 20.953 -37.844 -18.5 1 98.38 259 LEU A N 1
ATOM 2025 C CA . LEU A 1 259 ? 20.656 -37.625 -17.078 1 98.38 259 LEU A CA 1
ATOM 2026 C C . LEU A 1 259 ? 20.75 -36.125 -16.734 1 98.38 259 LEU A C 1
ATOM 2028 O O . LEU A 1 259 ? 21.562 -35.406 -17.297 1 98.38 259 LEU A O 1
ATOM 2032 N N . GLU A 1 260 ? 19.859 -35.75 -15.75 1 98.38 260 GLU A N 1
ATOM 2033 C CA . GLU A 1 260 ? 19.875 -34.375 -15.227 1 98.38 260 GLU A CA 1
ATOM 2034 C C . GLU A 1 260 ? 21.281 -34 -14.734 1 98.38 260 GLU A C 1
ATOM 2036 O O . GLU A 1 260 ? 21.75 -32.875 -14.992 1 98.38 260 GLU A O 1
ATOM 2041 N N . ARG A 1 261 ? 22 -34.906 -14.031 1 97.31 261 ARG A N 1
ATOM 2042 C CA . ARG A 1 261 ? 23.312 -34.594 -13.438 1 97.31 261 ARG A CA 1
ATOM 2043 C C . ARG A 1 261 ? 24.359 -34.375 -14.516 1 97.31 261 ARG A C 1
ATOM 2045 O O . ARG A 1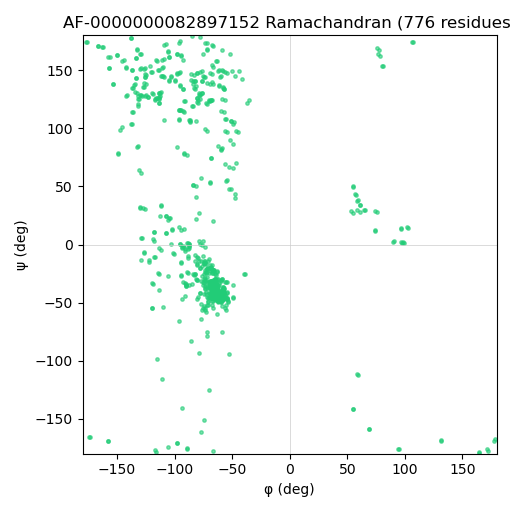 261 ? 25.391 -33.719 -14.266 1 97.31 261 ARG A O 1
ATOM 2052 N N . LEU A 1 262 ? 24.109 -34.875 -15.688 1 97.62 262 LEU A N 1
ATOM 2053 C CA . LEU A 1 262 ? 25.078 -34.75 -16.766 1 97.62 262 LEU A CA 1
ATOM 2054 C C . LEU A 1 262 ? 24.781 -33.531 -17.641 1 97.62 262 LEU A C 1
ATOM 2056 O O . LEU A 1 262 ? 25.625 -33.094 -18.406 1 97.62 262 LEU A O 1
ATOM 2060 N N . TYR A 1 263 ? 23.594 -33 -17.516 1 98.12 263 TYR A N 1
ATOM 2061 C CA . TYR A 1 263 ? 23.125 -31.844 -18.266 1 98.12 263 TYR A CA 1
ATOM 2062 C C . TYR A 1 263 ? 22.125 -31.031 -17.453 1 98.12 263 TYR A C 1
ATOM 2064 O O . TYR A 1 263 ? 20.922 -31.047 -17.734 1 98.12 263 TYR A O 1
ATOM 2072 N N . THR A 1 264 ? 22.625 -30.281 -16.562 1 98 264 THR A N 1
ATOM 2073 C CA . THR A 1 264 ? 21.844 -29.688 -15.469 1 98 264 THR A CA 1
ATOM 2074 C C . THR A 1 264 ? 21.016 -28.516 -15.992 1 98 264 THR A C 1
ATOM 2076 O O . THR A 1 264 ? 21.484 -27.719 -16.797 1 98 264 THR A O 1
ATOM 2079 N N . TYR A 1 265 ? 19.844 -28.438 -15.492 1 98.5 265 TYR A N 1
ATOM 2080 C CA . TYR A 1 265 ? 18.891 -27.422 -15.914 1 98.5 265 TYR A CA 1
ATOM 2081 C C . TYR A 1 265 ? 19.359 -26.031 -15.508 1 98.5 265 TYR A C 1
ATOM 2083 O O . TYR A 1 265 ? 19.812 -25.828 -14.375 1 98.5 265 TYR A O 1
ATOM 2091 N N . LYS A 1 266 ? 19.203 -25.031 -16.406 1 97.69 266 LYS A N 1
ATOM 2092 C CA . LYS A 1 266 ? 19.719 -23.688 -16.156 1 97.69 266 LYS A CA 1
ATOM 2093 C C . LYS A 1 266 ? 18.625 -22.625 -16.312 1 97.69 266 LYS A C 1
ATOM 2095 O O . LYS A 1 266 ? 18.844 -21.438 -16.078 1 97.69 266 LYS A O 1
ATOM 2100 N N . ALA A 1 267 ? 17.438 -22.984 -16.766 1 96 267 ALA A N 1
ATOM 2101 C CA . ALA A 1 267 ? 16.281 -22.125 -16.953 1 96 267 ALA A CA 1
ATOM 2102 C C . ALA A 1 267 ? 16.547 -21.062 -18.016 1 96 267 ALA A C 1
ATOM 2104 O O . ALA A 1 267 ? 16.109 -19.922 -17.891 1 96 267 ALA A O 1
ATOM 2105 N N . ARG A 1 268 ? 17.344 -21.344 -18.938 1 96.25 268 ARG A N 1
ATOM 2106 C CA . ARG A 1 268 ? 17.609 -20.562 -20.141 1 96.25 268 ARG A CA 1
ATOM 2107 C C . ARG A 1 268 ? 18.172 -21.438 -21.25 1 96.25 268 ARG A C 1
ATOM 2109 O O . ARG A 1 268 ? 18.844 -22.422 -21 1 96.25 268 ARG A O 1
ATOM 2116 N N . GLN A 1 269 ? 17.875 -20.969 -22.422 1 96.38 269 GLN A N 1
ATOM 2117 C CA . GLN A 1 269 ? 18.406 -21.734 -23.547 1 96.38 269 GLN A CA 1
ATOM 2118 C C . GLN A 1 269 ? 19.875 -21.391 -23.797 1 96.38 269 GLN A C 1
ATOM 2120 O O . GLN A 1 269 ? 20.234 -20.203 -23.859 1 96.38 269 GLN A O 1
ATOM 2125 N N . GLU A 1 270 ? 20.641 -22.359 -23.812 1 97 270 GLU A N 1
ATOM 2126 C CA . GLU A 1 270 ? 22.062 -22.25 -24.188 1 97 270 GLU A CA 1
ATOM 2127 C C . GLU A 1 270 ? 22.359 -23.047 -25.453 1 97 270 GLU A C 1
ATOM 2129 O O . GLU A 1 270 ? 21.438 -23.516 -26.125 1 97 270 GLU A O 1
ATOM 2134 N N . GLY A 1 271 ? 23.594 -23.031 -25.828 1 96.62 271 GLY A N 1
ATOM 2135 C CA . GLY A 1 271 ? 24 -23.875 -26.938 1 96.62 271 GLY A CA 1
ATOM 2136 C C . GLY A 1 271 ? 23.922 -25.359 -26.625 1 96.62 271 GLY A C 1
ATOM 2137 O O . GLY A 1 271 ? 24.141 -25.766 -25.484 1 96.62 271 GLY A O 1
ATOM 2138 N N . CYS A 1 272 ? 23.594 -26.156 -27.688 1 97.25 272 CYS A N 1
ATOM 2139 C CA . CYS A 1 272 ? 23.484 -27.594 -27.5 1 97.25 272 CYS A CA 1
ATOM 2140 C C . CYS A 1 272 ? 24.859 -28.203 -27.25 1 97.25 272 CYS A C 1
ATOM 2142 O O . CYS A 1 272 ? 25.781 -28.031 -28.031 1 97.25 272 CYS A O 1
ATOM 2144 N N . ARG A 1 273 ? 24.953 -28.875 -26.188 1 95.69 273 ARG A N 1
ATOM 2145 C CA . ARG A 1 273 ? 26.141 -29.656 -25.875 1 95.69 273 ARG A CA 1
ATOM 2146 C C . ARG A 1 273 ? 25.922 -31.141 -26.203 1 95.69 273 ARG A C 1
ATOM 2148 O O . ARG A 1 273 ? 24.859 -31.688 -25.922 1 95.69 273 ARG A O 1
ATOM 2155 N N . GLN A 1 274 ? 26.922 -31.781 -26.719 1 91.38 274 GLN A N 1
ATOM 2156 C CA . GLN A 1 274 ? 26.797 -33.188 -27.047 1 91.38 274 GLN A CA 1
ATOM 2157 C C . GLN A 1 274 ? 27.125 -34.094 -25.859 1 91.38 274 GLN A C 1
ATOM 2159 O O . GLN A 1 274 ? 28.266 -34.062 -25.359 1 91.38 274 GLN A O 1
ATOM 2164 N N . VAL A 1 275 ? 26.109 -34.656 -25.328 1 92.69 275 VAL A N 1
ATOM 2165 C CA . VAL A 1 275 ? 26.266 -35.656 -24.281 1 92.69 275 VAL A CA 1
ATOM 2166 C C . VAL A 1 275 ? 25.719 -37 -24.781 1 92.69 275 VAL A C 1
ATOM 2168 O O . VAL A 1 275 ? 24.562 -37.094 -25.188 1 92.69 275 VAL A O 1
ATOM 2171 N N . THR A 1 276 ? 26.562 -38.094 -24.734 1 90.88 276 THR A N 1
ATOM 2172 C CA . THR A 1 276 ? 26.125 -39.375 -25.281 1 90.88 276 THR A CA 1
ATOM 2173 C C . THR A 1 276 ? 25.969 -40.406 -24.172 1 90.88 276 THR A C 1
ATOM 2175 O O . THR A 1 276 ? 25.375 -41.469 -24.391 1 90.88 276 THR A O 1
ATOM 2178 N N . ALA A 1 277 ? 26.281 -40.031 -23.062 1 91.81 277 ALA A N 1
ATOM 2179 C CA . ALA A 1 277 ? 26.266 -41 -21.969 1 91.81 277 ALA A CA 1
ATOM 2180 C C . ALA A 1 277 ? 24.859 -41.094 -21.375 1 91.81 277 ALA A C 1
ATOM 2182 O O . ALA A 1 277 ? 24.141 -40.125 -21.266 1 91.81 277 ALA A O 1
ATOM 2183 N N . GLU A 1 278 ? 24.469 -42.406 -21 1 93.94 278 GLU A N 1
ATOM 2184 C CA . GLU A 1 278 ? 23.328 -42.75 -20.156 1 93.94 278 GLU A CA 1
ATOM 2185 C C . GLU A 1 278 ? 22.016 -42.219 -20.75 1 93.94 278 GLU A C 1
ATOM 2187 O O . GLU A 1 278 ? 21.172 -41.688 -20.047 1 93.94 278 GLU A O 1
ATOM 2192 N N . LYS A 1 279 ? 21.922 -42.281 -22.062 1 96.69 279 LYS A N 1
ATOM 2193 C CA . LYS A 1 279 ? 20.703 -41.844 -22.734 1 96.69 279 LYS A CA 1
ATOM 2194 C C . LYS A 1 279 ? 19.656 -42.938 -22.75 1 96.69 279 LYS A C 1
ATOM 2196 O O . LYS A 1 279 ? 19.984 -44.125 -22.844 1 96.69 279 LYS A O 1
ATOM 2201 N N . VAL A 1 280 ? 18.484 -42.5 -22.656 1 97.38 280 VAL A N 1
ATOM 2202 C CA . VAL A 1 280 ? 17.359 -43.406 -22.922 1 97.38 280 VAL A CA 1
ATOM 2203 C C . VAL A 1 280 ? 16.609 -42.938 -24.172 1 97.38 280 VAL A C 1
ATOM 2205 O O . VAL A 1 280 ? 16.562 -41.75 -24.469 1 97.38 280 VAL A O 1
ATOM 2208 N N . ARG A 1 281 ? 16.031 -43.906 -24.859 1 97.12 281 ARG A N 1
ATOM 2209 C CA . ARG A 1 281 ? 15.242 -43.656 -26.047 1 97.12 281 ARG A CA 1
ATOM 2210 C C . ARG A 1 281 ? 13.883 -44.344 -25.969 1 97.12 281 ARG A C 1
ATOM 2212 O O . ARG A 1 281 ? 13.734 -45.344 -25.297 1 97.12 281 ARG A O 1
ATOM 2219 N N . ILE A 1 282 ? 13.016 -43.75 -26.625 1 96.5 282 ILE A N 1
ATOM 2220 C CA . ILE A 1 282 ? 11.703 -44.375 -26.766 1 96.5 282 ILE A CA 1
ATOM 2221 C C . ILE A 1 282 ? 11.5 -44.812 -28.219 1 96.5 282 ILE A C 1
ATOM 2223 O O . ILE A 1 282 ? 12.227 -44.375 -29.109 1 96.5 282 ILE A O 1
ATOM 2227 N N . SER A 1 283 ? 10.617 -45.719 -28.391 1 95.19 283 SER A N 1
ATOM 2228 C CA . SER A 1 283 ? 10.352 -46.219 -29.734 1 95.1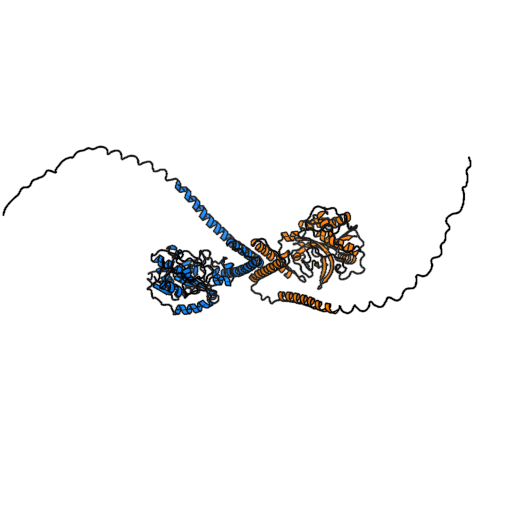9 283 SER A CA 1
ATOM 2229 C C . SER A 1 283 ? 9.383 -45.312 -30.484 1 95.19 283 SER A C 1
ATOM 2231 O O . SER A 1 283 ? 9.352 -45.281 -31.703 1 95.19 283 SER A O 1
ATOM 2233 N N . GLY A 1 284 ? 8.578 -44.625 -29.688 1 93.75 284 GLY A N 1
ATOM 2234 C CA . GLY A 1 284 ? 7.59 -43.719 -30.25 1 93.75 284 GLY A CA 1
ATOM 2235 C C . GLY A 1 284 ? 6.719 -43.062 -29.188 1 93.75 284 GLY A C 1
ATOM 2236 O O . GLY A 1 284 ? 7.098 -43 -28.016 1 93.75 284 GLY A O 1
ATOM 2237 N N . TYR A 1 285 ? 5.703 -42.438 -29.656 1 92.69 285 TYR A N 1
ATOM 2238 C CA . TYR A 1 285 ? 4.742 -41.812 -28.75 1 92.69 285 TYR A CA 1
ATOM 2239 C C . TYR A 1 285 ? 3.324 -41.938 -29.297 1 92.69 285 TYR A C 1
ATOM 2241 O O . TYR A 1 285 ? 3.129 -42.156 -30.484 1 92.69 285 TYR A O 1
ATOM 2249 N N . LYS A 1 286 ? 2.42 -41.812 -28.359 1 89.75 286 LYS A N 1
ATOM 2250 C CA . LYS A 1 286 ? 1.001 -41.938 -28.688 1 89.75 286 LYS A CA 1
ATOM 2251 C C . LYS A 1 286 ? 0.245 -40.656 -28.344 1 89.75 286 LYS A C 1
ATOM 2253 O O . LYS A 1 286 ? 0.396 -40.125 -27.25 1 89.75 286 LYS A O 1
ATOM 2258 N N . SER A 1 287 ? -0.497 -40.219 -29.297 1 88.38 287 SER A N 1
ATOM 2259 C CA . SER A 1 287 ? -1.453 -39.125 -29.047 1 88.38 287 SER A CA 1
ATOM 2260 C C . SER A 1 287 ? -2.844 -39.688 -28.766 1 88.38 287 SER A C 1
ATOM 2262 O O . SER A 1 287 ? -3.24 -40.719 -29.328 1 88.38 287 SER A O 1
ATOM 2264 N N . PHE A 1 288 ? -3.537 -38.938 -27.922 1 86.94 288 PHE A N 1
ATOM 2265 C CA . PHE A 1 288 ? -4.836 -39.438 -27.484 1 86.94 288 PHE A CA 1
ATOM 2266 C C . PHE A 1 288 ? -5.965 -38.625 -28.078 1 86.94 288 PHE A C 1
ATOM 2268 O O . PHE A 1 288 ? -5.84 -37.406 -28.234 1 86.94 288 PHE A O 1
ATOM 2275 N N . PRO A 1 289 ? -7.113 -39.344 -28.406 1 82.62 289 PRO A N 1
ATOM 2276 C CA . PRO A 1 289 ? -8.32 -38.562 -28.734 1 82.62 289 PRO A CA 1
ATOM 2277 C C . PRO A 1 289 ? -8.93 -37.906 -27.516 1 82.62 289 PRO A C 1
ATOM 2279 O O . PRO A 1 289 ? -8.523 -38.156 -26.375 1 82.62 289 PRO A O 1
ATOM 2282 N N . ARG A 1 290 ? -9.836 -37 -27.797 1 87.44 290 ARG A N 1
ATOM 2283 C CA . ARG A 1 290 ? -10.555 -36.344 -26.719 1 87.44 290 ARG A CA 1
ATOM 2284 C C . ARG A 1 290 ? -11.477 -37.312 -26 1 87.44 290 ARG A C 1
ATOM 2286 O O . ARG A 1 290 ? -12.688 -37.312 -26.219 1 87.44 290 ARG A O 1
ATOM 2293 N N . ASP A 1 291 ? -10.977 -38.156 -25.219 1 89.56 291 ASP A N 1
ATOM 2294 C CA . ASP A 1 291 ? -11.664 -39.188 -24.438 1 89.56 291 ASP A CA 1
ATOM 2295 C C . ASP A 1 291 ? -10.945 -39.438 -23.109 1 89.56 291 ASP A C 1
ATOM 2297 O O . ASP A 1 291 ? -10.008 -40.219 -23.031 1 89.56 291 ASP A O 1
ATOM 2301 N N . GLU A 1 292 ? -11.469 -38.812 -22.062 1 94.56 292 GLU A N 1
ATOM 2302 C CA . GLU A 1 292 ? -10.797 -38.875 -20.766 1 94.56 292 GLU A CA 1
ATOM 2303 C C . GLU A 1 292 ? -10.914 -40.25 -20.141 1 94.56 292 GLU A C 1
ATOM 2305 O O . GLU A 1 292 ? -10.109 -40.625 -19.281 1 94.56 292 GLU A O 1
ATOM 2310 N N . ASN A 1 293 ? -11.938 -41 -20.547 1 92.44 293 ASN A N 1
ATOM 2311 C CA . ASN A 1 293 ? -12.008 -42.375 -20.062 1 92.44 293 ASN A CA 1
ATOM 2312 C C . ASN A 1 293 ? -10.898 -43.219 -20.641 1 92.44 293 ASN A C 1
ATOM 2314 O O . ASN A 1 293 ? -10.281 -44.031 -19.922 1 92.44 293 ASN A O 1
ATOM 2318 N N . TYR A 1 294 ? -10.75 -43.062 -21.891 1 90.69 294 TYR A N 1
ATOM 2319 C CA . TYR A 1 294 ? -9.656 -43.75 -22.547 1 90.69 294 TYR A CA 1
ATOM 2320 C C . TYR A 1 294 ? -8.305 -43.344 -21.953 1 90.69 294 TYR A C 1
ATOM 2322 O O . TYR A 1 294 ? -7.43 -44.188 -21.75 1 90.69 294 TYR A O 1
ATOM 2330 N N . LEU A 1 295 ? -8.188 -42.125 -21.734 1 93.38 295 LEU A N 1
ATOM 2331 C CA . LEU A 1 295 ? -6.969 -41.594 -21.141 1 93.38 295 LEU A CA 1
ATOM 2332 C C . LEU A 1 295 ? -6.734 -42.188 -19.75 1 93.38 295 LEU A C 1
ATOM 2334 O O . LEU A 1 295 ? -5.613 -42.562 -19.422 1 93.38 295 LEU A O 1
ATOM 2338 N N . ALA A 1 296 ? -7.777 -42.312 -18.969 1 95.56 296 ALA A N 1
ATOM 2339 C CA . ALA A 1 296 ? -7.672 -42.875 -17.625 1 95.56 296 ALA A CA 1
ATOM 2340 C C . ALA A 1 296 ? -7.27 -44.344 -17.703 1 95.56 296 ALA A C 1
ATOM 2342 O O . ALA A 1 296 ? -6.492 -44.844 -16.875 1 95.56 296 ALA A O 1
ATOM 2343 N N . ASP A 1 297 ? -7.816 -45.031 -18.656 1 93.62 297 ASP A N 1
ATOM 2344 C CA . ASP A 1 297 ? -7.438 -46.438 -18.859 1 93.62 297 ASP A CA 1
ATOM 2345 C C . ASP A 1 297 ? -5.941 -46.562 -19.125 1 93.62 297 ASP A C 1
ATOM 2347 O O . ASP A 1 297 ? -5.277 -47.438 -18.594 1 93.62 297 ASP A O 1
ATOM 2351 N N . TRP A 1 298 ? -5.504 -45.719 -19.969 1 93.25 298 TRP A N 1
ATOM 2352 C CA . TRP A 1 298 ? -4.086 -45.75 -20.297 1 93.25 298 TRP A CA 1
ATOM 2353 C C . TRP A 1 298 ? -3.232 -45.438 -19.062 1 93.25 298 TRP A C 1
ATOM 2355 O O . TRP A 1 298 ? -2.264 -46.156 -18.781 1 93.25 298 TRP A O 1
ATOM 2365 N N . VAL A 1 299 ? -3.57 -44.406 -18.344 1 96.56 299 VAL A N 1
ATOM 2366 C CA . VAL A 1 299 ? -2.805 -44 -17.172 1 96.56 299 VAL A CA 1
ATOM 2367 C C . VAL A 1 299 ? -2.736 -45.156 -16.188 1 96.56 299 VAL A C 1
ATOM 2369 O O . VAL A 1 299 ? -1.677 -45.438 -15.617 1 96.56 299 VAL A O 1
ATOM 2372 N N . ALA A 1 300 ? -3.809 -45.812 -16.062 1 96.06 300 ALA A N 1
ATOM 2373 C CA . ALA A 1 300 ? -3.871 -46.938 -15.117 1 96.06 300 ALA A CA 1
ATOM 2374 C C . ALA A 1 300 ? -2.967 -48.094 -15.57 1 96.06 300 ALA A C 1
ATOM 2376 O O . ALA A 1 300 ? -2.281 -48.688 -14.758 1 96.06 300 ALA A O 1
ATOM 2377 N N . ALA A 1 301 ? -2.938 -48.281 -16.797 1 93.69 301 ALA A N 1
ATOM 2378 C CA . ALA A 1 301 ? -2.301 -49.469 -17.312 1 93.69 301 ALA A CA 1
ATOM 2379 C C . ALA A 1 301 ? -0.822 -49.25 -17.609 1 93.69 301 ALA A C 1
ATOM 2381 O O . ALA A 1 301 ? -0.001 -50.156 -17.469 1 93.69 301 ALA A O 1
ATOM 2382 N N . ASN A 1 302 ? -0.509 -48.062 -18.016 1 94 302 ASN A N 1
ATOM 2383 C CA . ASN A 1 302 ? 0.811 -47.906 -18.609 1 94 302 ASN A CA 1
ATOM 2384 C C . ASN A 1 302 ? 1.649 -46.906 -17.812 1 94 302 ASN A C 1
ATOM 2386 O O . ASN A 1 302 ? 2.873 -47 -17.75 1 94 302 ASN A O 1
ATOM 2390 N N . GLY A 1 303 ? 1.006 -45.875 -17.219 1 96.81 303 GLY A N 1
ATOM 2391 C CA . GLY A 1 303 ? 1.764 -44.875 -16.484 1 96.81 303 GLY A CA 1
ATOM 2392 C C . GLY A 1 303 ? 1.398 -43.469 -16.844 1 96.81 303 GLY A C 1
ATOM 2393 O O . GLY A 1 303 ? 0.4 -43.219 -17.531 1 96.81 303 GLY A O 1
ATOM 2394 N N . PRO A 1 304 ? 2.199 -42.5 -16.391 1 98.31 304 PRO A N 1
ATOM 2395 C CA . PRO A 1 304 ? 1.927 -41.094 -16.562 1 98.31 304 PRO A CA 1
ATOM 2396 C C . PRO A 1 304 ? 1.86 -40.656 -18.031 1 98.31 304 PRO A C 1
ATOM 2398 O O . PRO A 1 304 ? 2.551 -41.25 -18.875 1 98.31 304 PRO A O 1
ATOM 2401 N N . VAL A 1 305 ? 1.05 -39.625 -18.281 1 97.5 305 VAL A N 1
ATOM 2402 C CA . VAL A 1 305 ? 0.816 -39.062 -19.609 1 97.5 305 VAL A CA 1
ATOM 2403 C C . VAL A 1 305 ? 1.049 -37.562 -19.562 1 97.5 305 VAL A C 1
ATOM 2405 O O . VAL A 1 305 ? 0.651 -36.875 -18.609 1 97.5 305 VAL A O 1
ATOM 2408 N N . THR A 1 306 ? 1.762 -37.062 -20.578 1 97.56 306 THR A N 1
ATOM 2409 C CA . THR A 1 306 ? 1.967 -35.625 -20.672 1 97.56 306 THR A CA 1
ATOM 2410 C C . THR A 1 306 ? 0.766 -34.938 -21.328 1 97.56 306 THR A C 1
ATOM 2412 O O . THR A 1 306 ? 0.243 -35.438 -22.328 1 97.56 306 THR A O 1
ATOM 2415 N N . ILE A 1 307 ? 0.346 -33.844 -20.703 1 95.31 307 ILE A N 1
ATOM 2416 C CA . ILE A 1 307 ? -0.797 -33.094 -21.234 1 95.31 307 ILE A CA 1
ATOM 2417 C C . ILE A 1 307 ? -0.444 -31.625 -21.359 1 95.31 307 ILE A C 1
ATOM 2419 O O . ILE A 1 307 ? 0.582 -31.172 -20.844 1 95.31 307 ILE A O 1
ATOM 2423 N N . ALA A 1 308 ? -1.281 -30.953 -22.125 1 92.81 308 ALA A N 1
ATOM 2424 C CA . ALA A 1 308 ? -1.252 -29.484 -22.172 1 92.81 308 ALA A CA 1
ATOM 2425 C C . ALA A 1 308 ? -2.627 -28.906 -21.859 1 92.81 308 ALA A C 1
ATOM 2427 O O . ALA A 1 308 ? -3.652 -29.469 -22.25 1 92.81 308 ALA A O 1
ATOM 2428 N N . ILE A 1 309 ? -2.609 -27.781 -21.172 1 93.44 309 ILE A N 1
ATOM 2429 C CA . ILE A 1 309 ? -3.869 -27.109 -20.859 1 93.44 309 ILE A CA 1
ATOM 2430 C C . ILE A 1 309 ? -3.752 -25.625 -21.156 1 93.44 309 ILE A C 1
ATOM 2432 O O . ILE A 1 309 ? -2.646 -25.094 -21.281 1 93.44 309 ILE A O 1
ATOM 2436 N N . CYS A 1 310 ? -4.926 -25.031 -21.297 1 92.5 310 CYS A N 1
ATOM 2437 C CA . CYS A 1 310 ? -5.016 -23.578 -21.234 1 92.5 310 CYS A CA 1
ATOM 2438 C C . CYS A 1 310 ? -4.965 -23.078 -19.797 1 92.5 310 CYS A C 1
ATOM 2440 O O . CYS A 1 310 ? -5.742 -23.531 -18.953 1 92.5 310 CYS A O 1
ATOM 2442 N N . VAL A 1 311 ? -4.102 -22.156 -19.562 1 95.19 311 VAL A N 1
ATOM 2443 C CA . VAL A 1 311 ? -3.947 -21.625 -18.203 1 95.19 311 VAL A CA 1
ATOM 2444 C C . VAL A 1 311 ? -4.855 -20.406 -18.031 1 95.19 311 VAL A C 1
ATOM 2446 O O . VAL A 1 311 ? -4.812 -19.469 -18.828 1 95.19 311 VAL A O 1
ATOM 2449 N N . THR A 1 312 ? -5.715 -20.484 -17.016 1 95.19 312 THR A N 1
ATOM 2450 C CA . THR A 1 312 ? -6.508 -19.328 -16.594 1 95.19 312 THR A CA 1
ATOM 2451 C C . THR A 1 312 ? -5.859 -18.625 -15.406 1 95.19 312 THR A C 1
ATOM 2453 O O . THR A 1 312 ? -4.98 -19.188 -14.75 1 95.19 312 THR A O 1
ATOM 2456 N N . ARG A 1 313 ? -6.273 -17.438 -15.156 1 96.06 313 ARG A N 1
ATOM 2457 C CA . ARG A 1 313 ? -5.625 -16.609 -14.141 1 96.06 313 ARG A CA 1
ATOM 2458 C C . ARG A 1 313 ? -5.641 -17.297 -12.781 1 96.06 313 ARG A C 1
ATOM 2460 O O . ARG A 1 313 ? -4.668 -17.219 -12.031 1 96.06 313 ARG A O 1
ATOM 2467 N N . GLU A 1 314 ? -6.668 -17.984 -12.477 1 96.81 314 GLU A N 1
ATOM 2468 C CA . GLU A 1 314 ? -6.848 -18.594 -11.164 1 96.81 314 GLU A CA 1
ATOM 2469 C C . GLU A 1 314 ? -5.852 -19.734 -10.945 1 96.81 314 GLU A C 1
ATOM 2471 O O . GLU A 1 314 ? -5.566 -20.094 -9.805 1 96.81 314 GLU A O 1
ATOM 2476 N N . PHE A 1 315 ? -5.34 -20.219 -12.008 1 97.75 315 PHE A N 1
ATOM 2477 C CA . PHE A 1 315 ? -4.398 -21.328 -11.93 1 97.75 315 PHE A CA 1
ATOM 2478 C C . PHE A 1 315 ? -3.193 -20.969 -11.078 1 97.75 315 PHE A C 1
ATOM 2480 O O . PHE A 1 315 ? -2.74 -21.781 -10.258 1 97.75 315 PHE A O 1
ATOM 2487 N N . TYR A 1 316 ? -2.721 -19.781 -11.211 1 98.12 316 TYR A N 1
ATOM 2488 C CA . TYR A 1 316 ? -1.508 -19.328 -10.539 1 98.12 316 TYR A CA 1
ATOM 2489 C C . TYR A 1 316 ? -1.681 -19.344 -9.031 1 98.12 316 TYR A C 1
ATOM 2491 O O . TYR A 1 316 ? -0.703 -19.484 -8.289 1 98.12 316 TYR A O 1
ATOM 2499 N N . SER A 1 317 ? -2.918 -19.281 -8.578 1 98.38 317 SER A N 1
ATOM 2500 C CA . SER A 1 317 ? -3.164 -19.094 -7.148 1 98.38 317 SER A CA 1
ATOM 2501 C C . SER A 1 317 ? -3.682 -20.391 -6.512 1 98.38 317 SER A C 1
ATOM 2503 O O . SER A 1 317 ? -4.086 -20.391 -5.348 1 98.38 317 SER A O 1
ATOM 2505 N N . TYR A 1 318 ? -3.645 -21.469 -7.211 1 98.56 318 TYR A N 1
ATOM 2506 C CA . TYR A 1 318 ? -4.152 -22.75 -6.715 1 98.56 318 TYR A CA 1
ATOM 2507 C C . TYR A 1 318 ? -3.377 -23.188 -5.48 1 98.56 318 TYR A C 1
ATOM 2509 O O . TYR A 1 318 ? -2.148 -23.094 -5.441 1 98.56 318 TYR A O 1
ATOM 2517 N N . LYS A 1 319 ? -4.141 -23.688 -4.488 1 98.38 319 LYS A N 1
ATOM 2518 C CA . LYS A 1 319 ? -3.514 -24.25 -3.297 1 98.38 319 LYS A CA 1
ATOM 2519 C C . LYS A 1 319 ? -3.885 -25.719 -3.119 1 98.38 319 LYS A C 1
ATOM 2521 O O . LYS A 1 319 ? -3.01 -26.562 -2.971 1 98.38 319 LYS A O 1
ATOM 2526 N N . ARG A 1 320 ? -5.199 -25.953 -3.1 1 97.88 320 ARG A N 1
ATOM 2527 C CA . ARG A 1 320 ? -5.672 -27.312 -2.904 1 97.88 320 ARG A CA 1
ATOM 2528 C C . ARG A 1 320 ? -7.129 -27.453 -3.332 1 97.88 320 ARG A C 1
ATOM 2530 O O . ARG A 1 320 ? -7.789 -26.469 -3.646 1 97.88 320 ARG A O 1
ATOM 2537 N N . GLY A 1 321 ? -7.527 -28.734 -3.365 1 98.12 321 GLY A N 1
ATOM 2538 C CA . GLY A 1 321 ? -8.867 -29.031 -3.832 1 98.12 321 GLY A CA 1
ATOM 2539 C C . GLY A 1 321 ? -8.93 -29.359 -5.312 1 98.12 321 GLY A C 1
ATOM 2540 O O . GLY A 1 321 ? -7.891 -29.531 -5.957 1 98.12 321 GLY A O 1
ATOM 2541 N N . VAL A 1 322 ? -10.172 -29.562 -5.809 1 98.44 322 VAL A N 1
ATOM 2542 C CA . VAL A 1 322 ? -10.344 -29.922 -7.211 1 98.44 322 VAL A CA 1
ATOM 2543 C C . VAL A 1 322 ? -10.648 -28.672 -8.031 1 98.44 322 VAL A C 1
ATOM 2545 O O . VAL A 1 322 ? -11.75 -28.125 -7.945 1 98.44 322 VAL A O 1
ATOM 2548 N N . PHE A 1 323 ? -9.727 -28.25 -8.797 1 97.94 323 PHE A N 1
ATOM 2549 C CA . PHE A 1 323 ? -9.82 -27.047 -9.617 1 97.94 323 PHE A CA 1
ATOM 2550 C C . PHE A 1 323 ? -10.602 -27.328 -10.898 1 97.94 323 PHE A C 1
ATOM 2552 O O . PHE A 1 323 ? -10.266 -28.234 -11.648 1 97.94 323 PHE A O 1
ATOM 2559 N N . ASN A 1 324 ? -11.641 -26.578 -11.078 1 95.5 324 ASN A N 1
ATOM 2560 C CA . ASN A 1 324 ? -12.469 -26.641 -12.281 1 95.5 324 ASN A CA 1
ATOM 2561 C C . ASN A 1 324 ? -12.742 -25.25 -12.836 1 95.5 324 ASN A C 1
ATOM 2563 O O . ASN A 1 324 ? -13.797 -24.672 -12.57 1 95.5 324 ASN A O 1
ATOM 2567 N N . PRO A 1 325 ? -11.812 -24.75 -13.617 1 95.38 325 PRO A N 1
ATOM 2568 C CA . PRO A 1 325 ? -12.109 -23.438 -14.211 1 95.38 325 PRO A CA 1
ATOM 2569 C C . PRO A 1 325 ? -13.383 -23.453 -15.062 1 95.38 325 PRO A C 1
ATOM 2571 O O . PRO A 1 325 ? -13.703 -24.469 -15.68 1 95.38 325 PRO A O 1
ATOM 2574 N N . SER A 1 326 ? -14.031 -22.328 -15.109 1 94 326 SER A N 1
ATOM 2575 C CA . SER A 1 326 ? -15.25 -22.25 -15.922 1 94 326 SER A CA 1
ATOM 2576 C C . SER A 1 326 ? -14.93 -22.391 -17.406 1 94 326 SER A C 1
ATOM 2578 O O . SER A 1 326 ? -13.836 -22.047 -17.844 1 94 326 SER A O 1
ATOM 2580 N N . ASN A 1 327 ? -15.945 -22.891 -18.094 1 91.88 327 ASN A N 1
ATOM 2581 C CA . ASN A 1 327 ? -15.797 -22.984 -19.531 1 91.88 327 ASN A CA 1
ATOM 2582 C C . ASN A 1 327 ? -15.523 -21.625 -20.156 1 91.88 327 ASN A C 1
ATOM 2584 O O . ASN A 1 327 ? -14.766 -21.531 -21.125 1 91.88 327 ASN A O 1
ATOM 2588 N N . ASP A 1 328 ? -16.172 -20.688 -19.625 1 93 328 ASP A N 1
ATOM 2589 C CA . ASP A 1 328 ? -15.961 -19.328 -20.125 1 93 328 ASP A CA 1
ATOM 2590 C C . ASP A 1 328 ? -14.508 -18.906 -19.969 1 93 328 ASP A C 1
ATOM 2592 O O . ASP A 1 328 ? -13.914 -18.359 -20.906 1 93 328 ASP A O 1
ATOM 2596 N N . ASN A 1 329 ? -13.906 -19.188 -18.844 1 93.25 329 ASN A N 1
ATOM 2597 C CA . ASN A 1 329 ? -12.508 -18.812 -18.609 1 93.25 329 ASN A CA 1
ATOM 2598 C C . ASN A 1 329 ? -11.57 -19.594 -19.516 1 93.25 329 ASN A C 1
ATOM 2600 O O . ASN A 1 329 ? -10.617 -19.031 -20.062 1 93.25 329 ASN A O 1
ATOM 2604 N N . CYS A 1 330 ? -11.852 -20.844 -19.703 1 91.62 330 CYS A N 1
ATOM 2605 C CA . CYS A 1 330 ? -11.008 -21.688 -20.531 1 91.62 330 CYS A CA 1
ATOM 2606 C C . CYS A 1 330 ? -11.07 -21.234 -22 1 91.62 330 CYS A C 1
ATOM 2608 O O . CYS A 1 330 ? -10.062 -21.25 -22.703 1 91.62 330 CYS A O 1
ATOM 2610 N N . GLN A 1 331 ? -12.188 -20.75 -22.406 1 89.06 331 GLN A N 1
ATOM 2611 C CA . GLN A 1 331 ? -12.398 -20.422 -23.812 1 89.06 331 GLN A CA 1
ATOM 2612 C C . GLN A 1 331 ? -11.992 -18.984 -24.125 1 89.06 331 GLN A C 1
ATOM 2614 O O . GLN A 1 331 ? -11.406 -18.719 -25.172 1 89.06 331 GLN A O 1
ATOM 2619 N N . HIS A 1 332 ? -12.242 -18.125 -23.172 1 91.31 332 HIS A N 1
ATOM 2620 C CA . HIS A 1 332 ? -12.141 -16.719 -23.531 1 91.31 332 HIS A CA 1
ATOM 2621 C C . HIS A 1 332 ? -11.039 -16.031 -22.734 1 91.31 332 HIS A C 1
ATOM 2623 O O . HIS A 1 332 ? -10.625 -14.914 -23.078 1 91.31 332 HIS A O 1
ATOM 2629 N N . HIS A 1 333 ? -10.547 -16.703 -21.75 1 91.88 333 HIS A N 1
ATOM 2630 C CA . HIS A 1 333 ? -9.562 -16.031 -20.906 1 91.88 333 HIS A CA 1
ATOM 2631 C C . HIS A 1 333 ? -8.32 -16.906 -20.719 1 91.88 333 HIS A C 1
ATOM 2633 O O . HIS A 1 333 ? -7.723 -16.922 -19.641 1 91.88 333 HIS A O 1
ATOM 2639 N N . CYS A 1 334 ? -8.008 -17.672 -21.719 1 91.25 334 CYS A N 1
ATOM 2640 C CA . CYS A 1 334 ? -6.777 -18.453 -21.719 1 91.25 334 CYS A CA 1
ATOM 2641 C C . CYS A 1 334 ? -5.555 -17.562 -21.828 1 91.25 334 CYS A C 1
ATOM 2643 O O . CYS A 1 334 ? -5.418 -16.797 -22.797 1 91.25 334 CYS A O 1
ATOM 2645 N N . LEU A 1 335 ? -4.648 -17.672 -20.906 1 92.44 335 LEU A N 1
ATOM 2646 C CA . LEU A 1 335 ? -3.469 -16.812 -20.875 1 92.44 335 LEU A CA 1
ATOM 2647 C C . LEU A 1 335 ? -2.336 -17.422 -21.703 1 92.44 335 LEU A C 1
ATOM 2649 O O . LEU A 1 335 ? -1.407 -16.719 -22.094 1 92.44 335 LEU A O 1
ATOM 2653 N N . GLY A 1 336 ? -2.359 -18.703 -21.859 1 91.56 336 GLY A N 1
ATOM 2654 C CA . GLY A 1 336 ? -1.331 -19.469 -22.547 1 91.56 336 GLY A CA 1
ATOM 2655 C C . GLY A 1 336 ? -1.408 -20.969 -22.266 1 91.56 336 GLY A C 1
ATOM 2656 O O . GLY A 1 336 ? -2.336 -21.422 -21.594 1 91.56 336 GLY A O 1
ATOM 2657 N N . GLY A 1 337 ? -0.47 -21.656 -22.859 1 92.06 337 GLY A N 1
ATOM 2658 C CA . GLY A 1 337 ? -0.425 -23.094 -22.688 1 92.06 337 GLY A CA 1
ATOM 2659 C C . GLY A 1 337 ? 0.565 -23.547 -21.625 1 92.06 337 GLY A C 1
ATOM 2660 O O . GLY A 1 337 ? 1.599 -22.906 -21.438 1 92.06 337 GLY A O 1
ATOM 2661 N N . HIS A 1 338 ? 0.219 -24.562 -21.016 1 95.31 338 HIS A N 1
ATOM 2662 C CA . HIS A 1 338 ? 1.083 -25.141 -19.984 1 95.31 338 HIS A CA 1
ATOM 2663 C C . HIS A 1 338 ? 1.043 -26.672 -20.031 1 95.31 338 HIS A C 1
ATOM 2665 O O . HIS A 1 338 ? -0.035 -27.266 -20.094 1 95.31 338 HIS A O 1
ATOM 2671 N N . ALA A 1 339 ? 2.209 -27.219 -20.094 1 96.12 339 ALA A N 1
ATOM 2672 C CA . ALA A 1 339 ? 2.314 -28.688 -20.125 1 96.12 339 ALA A CA 1
ATOM 2673 C C . ALA A 1 339 ? 2.541 -29.25 -18.734 1 96.12 339 ALA A C 1
ATOM 2675 O O . ALA A 1 339 ? 3.293 -28.688 -17.938 1 96.12 339 ALA A O 1
ATOM 2676 N N . LEU A 1 340 ? 1.884 -30.281 -18.438 1 97.94 340 LEU A N 1
ATOM 2677 C CA . LEU A 1 340 ? 1.964 -31.031 -17.188 1 97.94 340 LEU A CA 1
ATOM 2678 C C . LEU A 1 340 ? 1.951 -32.531 -17.438 1 97.94 340 LEU A C 1
ATOM 2680 O O . LEU A 1 340 ? 1.868 -32.969 -18.594 1 97.94 340 LEU A O 1
ATOM 2684 N N . ALA A 1 341 ? 2.078 -33.281 -16.328 1 98.69 341 ALA A N 1
ATOM 2685 C CA . ALA A 1 341 ? 1.993 -34.75 -16.453 1 98.69 341 ALA A CA 1
ATOM 2686 C C . ALA A 1 341 ? 0.898 -35.312 -15.555 1 98.69 341 ALA A C 1
ATOM 2688 O O . ALA A 1 341 ? 0.857 -35 -14.359 1 98.69 341 ALA A O 1
ATOM 2689 N N . ILE A 1 342 ? 0.002 -36.094 -16.156 1 98.75 342 ILE A N 1
ATOM 2690 C CA . ILE A 1 342 ? -0.951 -36.844 -15.359 1 98.75 342 ILE A CA 1
ATOM 2691 C C . ILE A 1 342 ? -0.233 -38 -14.664 1 98.75 342 ILE A C 1
ATOM 2693 O O . ILE A 1 342 ? 0.313 -38.906 -15.328 1 98.75 342 ILE A O 1
ATOM 2697 N N . VAL A 1 343 ? -0.318 -38 -13.305 1 98.88 343 VAL A N 1
ATOM 2698 C CA . VAL A 1 343 ? 0.37 -39.062 -12.578 1 98.88 343 VAL A CA 1
ATOM 2699 C C . VAL A 1 343 ? -0.644 -39.906 -11.797 1 98.88 343 VAL A C 1
ATOM 2701 O O . VAL A 1 343 ? -0.269 -40.812 -11.055 1 98.88 343 VAL A O 1
ATOM 2704 N N . GLY A 1 344 ? -1.869 -39.594 -11.953 1 98.69 344 GLY A N 1
ATOM 2705 C CA . GLY A 1 344 ? -2.924 -40.312 -11.281 1 98.69 344 GLY A CA 1
ATOM 2706 C C . GLY A 1 344 ? -4.293 -39.688 -11.438 1 98.69 344 GLY A C 1
ATOM 2707 O O . GLY A 1 344 ? -4.465 -38.75 -12.219 1 98.69 344 GLY A O 1
ATOM 2708 N N . TYR A 1 345 ? -5.25 -40.281 -10.805 1 98.56 345 TYR A N 1
ATOM 2709 C CA . TYR A 1 345 ? -6.625 -39.781 -10.75 1 98.56 345 TYR A CA 1
ATOM 2710 C C . TYR A 1 345 ? -7.344 -40.312 -9.516 1 98.56 345 TYR A C 1
ATOM 2712 O O . TYR A 1 345 ? -6.863 -41.219 -8.852 1 98.56 345 TYR A O 1
ATOM 2720 N N . GLY A 1 346 ? -8.406 -39.625 -9.203 1 98.25 346 GLY A N 1
ATOM 2721 C CA . GLY A 1 346 ? -9.188 -40.031 -8.047 1 98.25 346 GLY A CA 1
ATOM 2722 C C . GLY A 1 346 ? -10.469 -39.25 -7.883 1 98.25 346 GLY A C 1
ATOM 2723 O O . GLY A 1 346 ? -11.031 -38.75 -8.867 1 98.25 346 GLY A O 1
ATOM 2724 N N . ASN A 1 347 ? -11.016 -39.406 -6.703 1 97.44 347 ASN A N 1
ATOM 2725 C CA . ASN A 1 347 ? -12.219 -38.688 -6.305 1 97.44 347 ASN A CA 1
ATOM 2726 C C . ASN A 1 347 ? -12.055 -38 -4.945 1 97.44 347 ASN A C 1
ATOM 2728 O O . ASN A 1 347 ? -11.492 -38.594 -4.023 1 97.44 347 ASN A O 1
ATOM 2732 N N . GLU A 1 348 ? -12.352 -36.781 -4.898 1 95.69 348 GLU A N 1
ATOM 2733 C CA . GLU A 1 348 ? -12.32 -36.031 -3.66 1 95.69 348 GLU A CA 1
ATOM 2734 C C . GLU A 1 348 ? -13.594 -35.219 -3.488 1 95.69 348 GLU A C 1
ATOM 2736 O O . GLU A 1 348 ? -13.922 -34.375 -4.34 1 95.69 348 GLU A O 1
ATOM 2741 N N . GLY A 1 349 ? -14.336 -35.469 -2.381 1 91.75 349 GLY A N 1
ATOM 2742 C CA . GLY A 1 349 ? -15.57 -34.75 -2.117 1 91.75 349 GLY A CA 1
ATOM 2743 C C . GLY A 1 349 ? -16.609 -34.906 -3.217 1 91.75 349 GLY A C 1
ATOM 2744 O O . GLY A 1 349 ? -17.281 -33.938 -3.582 1 91.75 349 GLY A O 1
ATOM 2745 N N . GLY A 1 350 ? -16.578 -35.969 -3.85 1 93.44 350 GLY A N 1
ATOM 2746 C CA . GLY A 1 350 ? -17.562 -36.219 -4.887 1 93.44 350 GLY A CA 1
ATOM 2747 C C . GLY A 1 350 ? -17.125 -35.719 -6.254 1 93.44 350 GLY A C 1
ATOM 2748 O O . GLY A 1 350 ? -17.875 -35.875 -7.23 1 93.44 350 GLY A O 1
ATOM 2749 N N . SER A 1 351 ? -15.938 -35.188 -6.332 1 95.81 351 SER A N 1
ATOM 2750 C CA . SER A 1 351 ? -15.445 -34.688 -7.605 1 95.81 351 SER A CA 1
ATOM 2751 C C . SER A 1 351 ? -14.273 -35.5 -8.117 1 95.81 351 SER A C 1
ATOM 2753 O O . SER A 1 351 ? -13.25 -35.656 -7.438 1 95.81 351 SER A O 1
ATOM 2755 N N . ASP A 1 352 ? -14.484 -36.062 -9.344 1 97.81 352 ASP A N 1
ATOM 2756 C CA . ASP A 1 352 ? -13.383 -36.781 -9.977 1 97.81 352 ASP A CA 1
ATOM 2757 C C . ASP A 1 352 ? -12.281 -35.812 -10.406 1 97.81 352 ASP A C 1
ATOM 2759 O O . ASP A 1 352 ? -12.555 -34.719 -10.891 1 97.81 352 ASP A O 1
ATOM 2763 N N . TYR A 1 353 ? -11.047 -36.25 -10.164 1 98.56 353 TYR A N 1
ATOM 2764 C CA . TYR A 1 353 ? -9.953 -35.344 -10.523 1 98.56 353 TYR A CA 1
ATOM 2765 C C . TYR A 1 353 ? -8.828 -36.094 -11.211 1 98.56 353 TYR A C 1
ATOM 2767 O O . TYR A 1 353 ? -8.695 -37.312 -11.047 1 98.56 353 TYR A O 1
ATOM 2775 N N . TRP A 1 354 ? -8.125 -35.406 -12.086 1 98.56 354 TRP A N 1
ATOM 2776 C CA . TRP A 1 354 ? -6.77 -35.75 -12.492 1 98.56 354 TRP A CA 1
ATOM 2777 C C . TRP A 1 354 ? -5.742 -35.25 -11.492 1 98.56 354 TRP A C 1
ATOM 2779 O O . TRP A 1 354 ? -5.848 -34.125 -11.016 1 98.56 354 TRP A O 1
ATOM 2789 N N . LEU A 1 355 ? -4.758 -36.062 -11.164 1 98.88 355 LEU A N 1
ATOM 2790 C CA . LEU A 1 355 ? -3.6 -35.594 -10.406 1 98.88 355 LEU A CA 1
ATOM 2791 C C . LEU A 1 355 ? -2.459 -35.219 -11.344 1 98.88 355 LEU A C 1
ATOM 2793 O O . LEU A 1 355 ? -1.899 -36.062 -12.031 1 98.88 355 LEU A O 1
ATOM 2797 N N . LEU A 1 356 ? -2.145 -33.906 -11.297 1 98.81 356 LEU A N 1
ATOM 2798 C CA . LEU A 1 356 ? -1.184 -33.406 -12.258 1 98.81 356 LEU A CA 1
ATOM 2799 C C . LEU A 1 356 ? 0.103 -32.969 -11.562 1 98.81 356 LEU A C 1
ATOM 2801 O O . LEU A 1 356 ? 0.059 -32.25 -10.555 1 98.81 356 LEU A O 1
ATOM 2805 N N . LYS A 1 357 ? 1.215 -33.438 -12.086 1 98.88 357 LYS A N 1
ATOM 2806 C CA . LYS A 1 357 ? 2.533 -32.969 -11.648 1 98.88 357 LYS A CA 1
ATOM 2807 C C . LYS A 1 357 ? 2.938 -31.688 -12.375 1 98.88 357 LYS A C 1
ATOM 2809 O O . LYS A 1 357 ? 2.992 -31.656 -13.609 1 98.88 357 LYS A O 1
ATOM 2814 N N . ASN A 1 358 ? 3.143 -30.656 -11.602 1 98.56 358 ASN A N 1
ATOM 2815 C CA . ASN A 1 358 ? 3.566 -29.375 -12.133 1 98.56 358 ASN A CA 1
ATOM 2816 C C . ASN A 1 358 ? 5.082 -29.203 -12.062 1 98.56 358 ASN A C 1
ATOM 2818 O O . ASN A 1 358 ? 5.789 -30.109 -11.625 1 98.56 358 ASN A O 1
ATOM 2822 N N . SER A 1 359 ? 5.566 -28.062 -12.641 1 98.69 359 SER A N 1
ATOM 2823 C CA . SER A 1 359 ? 7.004 -27.812 -12.672 1 98.69 359 SER A CA 1
ATOM 2824 C C . SER A 1 359 ? 7.34 -26.438 -12.117 1 98.69 359 SER A C 1
ATOM 2826 O O . SER A 1 359 ? 8.258 -25.766 -12.594 1 98.69 359 SER A O 1
ATOM 2828 N N . TRP A 1 360 ? 6.539 -25.984 -11.18 1 98.25 360 TRP A N 1
ATOM 2829 C CA . TRP A 1 360 ? 6.727 -24.656 -10.594 1 98.25 360 TRP A CA 1
ATOM 2830 C C . TRP A 1 360 ? 7.164 -24.75 -9.141 1 98.25 360 TRP A C 1
ATOM 2832 O O . TRP A 1 360 ? 6.723 -23.969 -8.297 1 98.25 360 TRP A O 1
ATOM 2842 N N . ASP A 1 361 ? 7.926 -25.766 -8.812 1 97.38 361 ASP A N 1
ATOM 2843 C CA . ASP A 1 361 ? 8.445 -25.953 -7.465 1 97.38 361 ASP A CA 1
ATOM 2844 C C . ASP A 1 361 ? 7.375 -26.531 -6.539 1 97.38 361 ASP A C 1
ATOM 2846 O O . ASP A 1 361 ? 6.184 -26.453 -6.84 1 97.38 361 ASP A O 1
ATOM 2850 N N . THR A 1 362 ? 7.828 -27.078 -5.402 1 98.06 362 THR A N 1
ATOM 2851 C CA . THR A 1 362 ? 6.918 -27.734 -4.465 1 98.06 362 THR A CA 1
ATOM 2852 C C . THR A 1 362 ? 6.082 -26.703 -3.717 1 98.06 362 THR A C 1
ATOM 2854 O O . THR A 1 362 ? 5.074 -27.047 -3.094 1 98.06 362 THR A O 1
ATOM 2857 N N . SER A 1 363 ? 6.496 -25.469 -3.809 1 96.38 363 SER A N 1
ATOM 2858 C CA . SER A 1 363 ? 5.762 -24.422 -3.109 1 96.38 363 SER A CA 1
ATOM 2859 C C . SER A 1 363 ? 4.449 -24.094 -3.816 1 96.38 363 SER A C 1
ATOM 2861 O O . SER A 1 363 ? 3.57 -23.453 -3.238 1 96.38 363 SER A O 1
ATOM 2863 N N . PHE A 1 364 ? 4.32 -24.484 -5 1 97.62 364 PHE A N 1
ATOM 2864 C CA . PHE A 1 364 ? 3.092 -24.266 -5.75 1 97.62 364 PHE A CA 1
ATOM 2865 C C . PHE A 1 364 ? 2.049 -25.328 -5.41 1 97.62 364 PHE A C 1
ATOM 2867 O O . PHE A 1 364 ? 2.379 -26.5 -5.27 1 97.62 364 PHE A O 1
ATOM 2874 N N . GLY A 1 365 ? 0.849 -24.891 -5.324 1 97.88 365 GLY A N 1
ATOM 2875 C CA . GLY A 1 365 ? -0.259 -25.828 -5.172 1 97.88 365 GLY A CA 1
ATOM 2876 C C . GLY A 1 365 ? -0.093 -26.766 -3.998 1 97.88 365 GLY A C 1
ATOM 2877 O O . GLY A 1 365 ? 0.276 -26.344 -2.9 1 97.88 365 GLY A O 1
ATOM 2878 N N . ASP A 1 366 ? -0.483 -27.953 -4.219 1 97.94 366 ASP A N 1
ATOM 2879 C CA . ASP A 1 366 ? -0.356 -28.984 -3.195 1 97.94 366 ASP A CA 1
ATOM 2880 C C . ASP A 1 366 ? 0.959 -29.734 -3.344 1 97.94 366 ASP A C 1
ATOM 2882 O O . ASP A 1 366 ? 0.985 -30.844 -3.891 1 97.94 366 ASP A O 1
ATOM 2886 N N . HIS A 1 367 ? 2.061 -29.094 -2.867 1 97.94 367 HIS A N 1
ATOM 2887 C CA . HIS A 1 367 ? 3.41 -29.641 -2.943 1 97.94 367 HIS A CA 1
ATOM 2888 C C . HIS A 1 367 ? 3.832 -29.859 -4.391 1 97.94 367 HIS A C 1
ATOM 2890 O O . HIS A 1 367 ? 4.398 -30.906 -4.723 1 97.94 367 HIS A O 1
ATOM 2896 N N . GLY A 1 368 ? 3.365 -28.984 -5.266 1 98.62 368 GLY A N 1
ATOM 2897 C CA . GLY A 1 368 ? 3.787 -29.016 -6.656 1 98.62 368 GLY A CA 1
ATOM 2898 C C . GLY A 1 368 ? 2.791 -29.719 -7.566 1 98.62 368 GLY A C 1
ATOM 2899 O O . GLY A 1 368 ? 3.006 -29.797 -8.773 1 98.62 368 GLY A O 1
ATOM 2900 N N . TYR A 1 369 ? 1.683 -30.156 -6.953 1 98.81 369 TYR A N 1
ATOM 2901 C CA . TYR A 1 369 ? 0.669 -30.875 -7.723 1 98.81 369 TYR A CA 1
ATOM 2902 C C . TYR A 1 369 ? -0.644 -30.094 -7.746 1 98.81 369 TYR A C 1
ATOM 2904 O O . TYR A 1 369 ? -0.864 -29.219 -6.914 1 98.81 369 TYR A O 1
ATOM 2912 N N . ILE A 1 370 ? -1.438 -30.422 -8.734 1 98.56 370 ILE A N 1
ATOM 2913 C CA . ILE A 1 370 ? -2.773 -29.844 -8.852 1 98.56 370 ILE A CA 1
ATOM 2914 C C . ILE A 1 370 ? -3.781 -30.938 -9.195 1 98.56 370 ILE A C 1
ATOM 2916 O O . ILE A 1 370 ? -3.477 -31.844 -9.969 1 98.56 370 ILE A O 1
ATOM 2920 N N . LYS A 1 371 ? -4.902 -30.875 -8.555 1 98.69 371 LYS A N 1
ATOM 2921 C CA . LYS A 1 371 ? -6.055 -31.688 -8.938 1 98.69 371 LYS A CA 1
ATOM 2922 C C . LYS A 1 371 ? -7.004 -30.906 -9.844 1 98.69 371 LYS A C 1
ATOM 2924 O O . LYS A 1 371 ? -7.523 -29.859 -9.445 1 98.69 371 LYS A O 1
ATOM 2929 N N . MET A 1 372 ? -7.125 -31.375 -11.023 1 98.06 372 MET A N 1
ATOM 2930 C CA . MET A 1 372 ? -8.055 -30.75 -11.953 1 98.06 372 MET A CA 1
ATOM 2931 C C . MET A 1 372 ? -9.25 -31.656 -12.234 1 98.06 372 MET A C 1
ATOM 2933 O O . MET A 1 372 ? -9.094 -32.875 -12.344 1 98.06 372 MET A O 1
ATOM 2937 N N . LYS A 1 373 ? -10.328 -31.078 -12.398 1 97.81 373 LYS A N 1
ATOM 2938 C CA . LYS A 1 373 ? -11.555 -31.844 -12.602 1 97.81 373 LYS A CA 1
ATOM 2939 C C . LYS A 1 373 ? -11.43 -32.781 -13.805 1 97.81 373 LYS A C 1
ATOM 2941 O O . LYS A 1 373 ? -10.961 -32.344 -14.867 1 97.81 373 LYS A O 1
ATOM 2946 N N . ARG A 1 374 ? -11.844 -34 -13.609 1 97.69 374 ARG A N 1
ATOM 2947 C CA . ARG A 1 374 ? -11.82 -35.031 -14.648 1 97.69 374 ARG A CA 1
ATOM 2948 C C . ARG A 1 374 ? -13.211 -35.25 -15.219 1 97.69 374 ARG A C 1
ATOM 2950 O O . ARG A 1 374 ? -14.203 -35.219 -14.484 1 97.69 374 ARG A O 1
ATOM 2957 N N . GLY A 1 375 ? -13.234 -35.531 -16.5 1 95.88 375 GLY A N 1
ATOM 2958 C CA . GLY A 1 375 ? -14.484 -35.906 -17.125 1 95.88 375 GLY A CA 1
ATOM 2959 C C . GLY A 1 375 ? -15.188 -34.75 -17.812 1 95.88 375 GLY A C 1
ATOM 2960 O O . GLY A 1 375 ? -16.219 -34.938 -18.453 1 95.88 375 GLY A O 1
ATOM 2961 N N . VAL A 1 376 ? -14.57 -33.594 -17.797 1 94.88 376 VAL A N 1
ATOM 2962 C CA . VAL A 1 376 ? -15.25 -32.438 -18.359 1 94.88 376 VAL A CA 1
ATOM 2963 C C . VAL A 1 376 ? -14.328 -31.734 -19.359 1 94.88 376 VAL A C 1
ATOM 2965 O O . VAL A 1 376 ? -14.633 -30.641 -19.812 1 94.88 376 VAL A O 1
ATOM 2968 N N . ASN A 1 377 ? -13.188 -32.344 -19.609 1 93.88 377 ASN A N 1
ATOM 2969 C CA . ASN A 1 377 ? -12.172 -31.734 -20.484 1 93.88 377 ASN A CA 1
ATOM 2970 C C . ASN A 1 377 ? -11.781 -30.344 -20.016 1 93.88 377 ASN A C 1
ATOM 2972 O O . ASN A 1 377 ? -11.836 -29.391 -20.781 1 93.88 377 ASN A O 1
ATOM 2976 N N . SER A 1 378 ? -11.484 -30.266 -18.75 1 93.44 378 SER A N 1
ATOM 2977 C CA . SER A 1 378 ? -11.133 -29 -18.109 1 93.44 378 SER A CA 1
ATOM 2978 C C . SER A 1 378 ? -9.969 -28.328 -18.828 1 93.44 378 SER A C 1
ATOM 2980 O O . SER A 1 378 ? -8.828 -28.797 -18.75 1 93.44 378 SER A O 1
ATOM 2982 N N . CYS A 1 379 ? -10.281 -27.266 -19.531 1 93.19 379 CYS A N 1
ATOM 2983 C CA . CYS A 1 379 ? -9.359 -26.391 -20.25 1 93.19 379 CYS A CA 1
ATOM 2984 C C . CYS A 1 379 ? -8.477 -27.203 -21.188 1 93.19 379 CYS A C 1
ATOM 2986 O O . CYS A 1 379 ? -7.289 -26.906 -21.344 1 93.19 379 CYS A O 1
ATOM 2988 N N . GLY A 1 380 ? -8.938 -28.312 -21.688 1 89.62 380 GLY A N 1
ATOM 2989 C CA . GLY A 1 380 ? -8.281 -28.984 -22.797 1 89.62 380 GLY A CA 1
ATOM 2990 C C . GLY A 1 380 ? -7.465 -30.188 -22.359 1 89.62 380 GLY A C 1
ATOM 2991 O O . GLY A 1 380 ? -6.688 -30.734 -23.156 1 89.62 380 GLY A O 1
ATOM 2992 N N . ILE A 1 381 ? -7.633 -30.672 -21.172 1 91.25 381 ILE A N 1
ATOM 2993 C CA . ILE A 1 381 ? -6.82 -31.75 -20.625 1 91.25 381 ILE A CA 1
ATOM 2994 C C . ILE A 1 381 ? -6.914 -32.969 -21.547 1 91.25 381 ILE A C 1
ATOM 2996 O O . ILE A 1 381 ? -5.914 -33.656 -21.781 1 91.25 381 ILE A O 1
ATOM 3000 N N . GLY A 1 382 ? -8.055 -33.25 -22.094 1 87.25 382 GLY A N 1
ATOM 3001 C CA . GLY A 1 382 ? -8.258 -34.438 -22.922 1 87.25 382 GLY A CA 1
ATOM 3002 C C . GLY A 1 382 ? -7.922 -34.188 -24.391 1 87.25 382 GLY A C 1
ATOM 3003 O O . GLY A 1 382 ? -7.953 -35.125 -25.188 1 87.25 382 GLY A O 1
ATOM 3004 N N . GLU A 1 383 ? -7.594 -33.031 -24.672 1 83.81 383 GLU A N 1
ATOM 3005 C CA . GLU A 1 383 ? -7.375 -32.688 -26.078 1 83.81 383 GLU A CA 1
ATOM 3006 C C . GLU A 1 383 ? -5.902 -32.812 -26.453 1 83.81 383 GLU A C 1
ATOM 3008 O O . GLU A 1 383 ? -5.578 -33.094 -27.609 1 83.81 383 GLU A O 1
ATOM 3013 N N . TRP A 1 384 ? -5.105 -32.656 -25.5 1 82.25 384 TRP A N 1
ATOM 3014 C CA . TRP A 1 384 ? -3.68 -32.562 -25.797 1 82.25 384 TRP A CA 1
ATOM 3015 C C . TRP A 1 384 ? -2.887 -33.5 -24.891 1 82.25 384 TRP A C 1
ATOM 3017 O O . TRP A 1 384 ? -2.035 -33.094 -24.125 1 82.25 384 TRP A O 1
ATOM 3027 N N . ALA A 1 385 ? -3.154 -34.75 -25.078 1 92.5 385 ALA A N 1
ATOM 3028 C CA . ALA A 1 385 ? -2.467 -35.781 -24.281 1 92.5 385 ALA A CA 1
ATOM 3029 C C . ALA A 1 385 ? -1.562 -36.625 -25.156 1 92.5 385 ALA A C 1
ATOM 3031 O O . ALA A 1 385 ? -1.953 -37.031 -26.25 1 92.5 385 ALA A O 1
ATOM 3032 N N . VAL A 1 386 ? -0.334 -36.781 -24.734 1 93.12 386 VAL A N 1
ATOM 3033 C CA . VAL A 1 386 ? 0.661 -37.562 -25.453 1 93.12 386 VAL A CA 1
ATOM 3034 C C . VAL A 1 386 ? 1.442 -38.438 -24.453 1 93.12 386 VAL A C 1
ATOM 3036 O O . VAL A 1 386 ? 1.788 -37.969 -23.359 1 93.12 386 VAL A O 1
ATOM 3039 N N . ALA A 1 387 ? 1.639 -39.688 -24.781 1 95.62 387 ALA A N 1
ATOM 3040 C CA . ALA A 1 387 ? 2.393 -40.594 -23.922 1 95.62 387 ALA A CA 1
ATOM 3041 C C . ALA A 1 387 ? 3.539 -41.25 -24.688 1 95.62 387 ALA A C 1
ATOM 3043 O O . ALA A 1 387 ? 3.424 -41.531 -25.875 1 95.62 387 ALA A O 1
ATOM 3044 N N . PRO A 1 388 ? 4.633 -41.5 -24 1 95.62 388 PRO A N 1
ATOM 3045 C CA . PRO A 1 388 ? 5.746 -42.219 -24.641 1 95.62 388 PRO A CA 1
ATOM 3046 C C . PRO A 1 388 ? 5.5 -43.719 -24.734 1 95.62 388 PRO A C 1
ATOM 3048 O O . PRO A 1 388 ? 4.832 -44.281 -23.875 1 95.62 388 PRO A O 1
ATOM 3051 N N . ILE A 1 389 ? 6.059 -44.219 -25.766 1 93.38 389 ILE A N 1
ATOM 3052 C CA . ILE A 1 389 ? 6.059 -45.688 -25.969 1 93.38 389 ILE A CA 1
ATOM 3053 C C . ILE A 1 389 ? 7.48 -46.219 -25.844 1 93.38 389 ILE A C 1
ATOM 3055 O O . ILE A 1 389 ? 8.406 -45.688 -26.469 1 93.38 389 ILE A O 1
ATOM 3059 N N . PRO A 1 390 ? 7.605 -47.188 -25.016 1 91.06 390 PRO A N 1
ATOM 3060 C CA . PRO A 1 390 ? 8.961 -47.688 -24.75 1 91.06 390 PRO A CA 1
ATOM 3061 C C . PRO A 1 390 ? 9.602 -48.344 -25.984 1 91.06 390 PRO A C 1
ATOM 3063 O O . PRO A 1 390 ? 8.906 -48.844 -26.859 1 91.06 390 PRO A O 1
ATOM 3066 N N . MET B 1 1 ? 38.688 95.688 65 1 16.86 1 MET B N 1
ATOM 3067 C CA . MET B 1 1 ? 37.5 96.562 65.188 1 16.86 1 MET B CA 1
ATOM 3068 C C . MET B 1 1 ? 36.469 96.312 64.125 1 16.86 1 MET B C 1
ATOM 3070 O O . MET B 1 1 ? 35.344 95.938 64.438 1 16.86 1 MET B O 1
ATOM 3074 N N . ASN B 1 2 ? 36.375 97.25 62.812 1 15.98 2 ASN B N 1
ATOM 3075 C CA . ASN B 1 2 ? 35.688 98.25 62 1 15.98 2 ASN B CA 1
ATOM 3076 C C . ASN B 1 2 ? 35.156 97.625 60.719 1 15.98 2 ASN B C 1
ATOM 3078 O O . ASN B 1 2 ? 34.094 98.062 60.188 1 15.98 2 ASN B O 1
ATOM 3082 N N . PHE B 1 3 ? 35.938 96.812 59.656 1 15.8 3 PHE B N 1
ATOM 3083 C CA . PHE B 1 3 ? 36.5 97.062 58.344 1 15.8 3 PHE B CA 1
ATOM 3084 C C . PHE B 1 3 ? 35.5 96.688 57.25 1 15.8 3 PHE B C 1
ATOM 3086 O O . PHE B 1 3 ? 34.75 95.75 57.375 1 15.8 3 PHE B O 1
ATOM 3093 N N . TRP B 1 4 ? 35.656 97.312 55.781 1 16.64 4 TRP B N 1
ATOM 3094 C CA . TRP B 1 4 ? 35.406 98.25 54.688 1 16.64 4 TRP B CA 1
ATOM 3095 C C . TRP B 1 4 ? 34.875 97.5 53.469 1 16.64 4 TRP B C 1
ATOM 3097 O O . TRP B 1 4 ? 35.094 96.312 53.312 1 16.64 4 TRP B O 1
ATOM 3107 N N . MET B 1 5 ? 33.969 98.125 52.375 1 16.92 5 MET B N 1
ATOM 3108 C CA . MET B 1 5 ? 32.875 98.438 51.5 1 16.92 5 MET B CA 1
ATOM 3109 C C . MET B 1 5 ? 33.219 98.062 50.031 1 16.92 5 MET B C 1
ATOM 3111 O O . MET B 1 5 ? 32.781 98.75 49.125 1 16.92 5 MET B O 1
ATOM 3115 N N . ALA B 1 6 ? 34.188 97.062 49.781 1 14.62 6 ALA B N 1
ATOM 3116 C CA . ALA B 1 6 ? 35.188 97.125 48.719 1 14.62 6 ALA B CA 1
ATOM 3117 C C . ALA B 1 6 ? 34.531 97.25 47.375 1 14.62 6 ALA B C 1
ATOM 3119 O O . ALA B 1 6 ? 33.406 96.688 47.156 1 14.62 6 ALA B O 1
ATOM 3120 N N . ALA B 1 7 ? 35.25 97.562 46.344 1 15.88 7 ALA B N 1
ATOM 3121 C CA . ALA B 1 7 ? 35.469 98.5 45.219 1 15.88 7 ALA B CA 1
ATOM 3122 C C . ALA B 1 7 ? 34.781 98 43.969 1 15.88 7 ALA B C 1
ATOM 3124 O O . ALA B 1 7 ? 34.406 96.812 43.875 1 15.88 7 ALA B O 1
ATOM 3125 N N . PRO B 1 8 ? 35.406 98.125 42.719 1 17.05 8 PRO B N 1
ATOM 3126 C CA . PRO B 1 8 ? 35.219 99.062 41.562 1 17.05 8 PRO B CA 1
ATOM 3127 C C . PRO B 1 8 ? 34.625 98.312 40.375 1 17.05 8 PRO B C 1
ATOM 3129 O O . PRO B 1 8 ? 34.312 97.125 40.438 1 17.05 8 PRO B O 1
ATOM 3132 N N . ARG B 1 9 ? 35.406 98.188 39.156 1 16.48 9 ARG B N 1
ATOM 3133 C CA . ARG B 1 9 ? 35.531 99 37.938 1 16.48 9 ARG B CA 1
ATOM 3134 C C . ARG B 1 9 ? 35.031 98.25 36.719 1 16.48 9 ARG B C 1
ATOM 3136 O O . ARG B 1 9 ? 34.188 98.75 35.969 1 16.48 9 ARG B O 1
ATOM 3143 N N . SER B 1 10 ? 36 97.562 35.812 1 15.32 10 SER B N 1
ATOM 3144 C CA . SER B 1 10 ? 36.344 98 34.438 1 15.32 10 SER B CA 1
ATOM 3145 C C . SER B 1 10 ? 35.688 97.062 33.406 1 15.32 10 SER B C 1
ATOM 3147 O O . SER B 1 10 ? 35.719 97.375 32.219 1 15.32 10 SER B O 1
ATOM 3149 N N . SER B 1 11 ? 35.312 95.625 33.594 1 15.08 11 SER B N 1
ATOM 3150 C CA . SER B 1 11 ? 35.812 94.688 32.594 1 15.08 11 SER B CA 1
ATOM 3151 C C . SER B 1 11 ? 35.125 94.875 31.234 1 15.08 11 SER B C 1
ATOM 3153 O O . SER B 1 11 ? 35.781 95.062 30.219 1 15.08 11 SER B O 1
ATOM 3155 N N . LYS B 1 12 ? 34.438 93.625 30.562 1 16.91 12 LYS B N 1
ATOM 3156 C CA . LYS B 1 12 ? 34.688 92.875 29.344 1 16.91 12 LYS B CA 1
ATOM 3157 C C . LYS B 1 12 ? 33.781 93.312 28.219 1 16.91 12 LYS B C 1
ATOM 3159 O O . LYS B 1 12 ? 32.562 93.125 28.25 1 16.91 12 LYS B O 1
ATOM 3164 N N . GLN B 1 13 ? 34 94.312 27.438 1 16.02 13 GLN B N 1
ATOM 3165 C CA . GLN B 1 13 ? 33.375 95.25 26.438 1 16.02 13 GLN B CA 1
ATOM 3166 C C . GLN B 1 13 ? 32.906 94.438 25.219 1 16.02 13 GLN B C 1
ATOM 3168 O O . GLN B 1 13 ? 31.812 94.688 24.703 1 16.02 13 GLN B O 1
ATOM 3173 N N . ASN B 1 14 ? 33.844 93.688 24.469 1 16.12 14 ASN B N 1
ATOM 3174 C CA . ASN B 1 14 ? 34.031 94.188 23.125 1 16.12 14 ASN B CA 1
ATOM 3175 C C . ASN B 1 14 ? 32.906 93.812 22.188 1 16.12 14 ASN B C 1
ATOM 3177 O O . ASN B 1 14 ? 32.156 92.875 22.469 1 16.12 14 ASN B O 1
ATOM 3181 N N . LEU B 1 15 ? 33.125 93.875 20.641 1 16.56 15 LEU B N 1
ATOM 3182 C CA . LEU B 1 15 ? 32.688 94.5 19.406 1 16.56 15 LEU B CA 1
ATOM 3183 C C . LEU B 1 15 ? 31.938 93.562 18.516 1 16.56 15 LEU B C 1
ATOM 3185 O O . LEU B 1 15 ? 32.406 92.438 18.266 1 16.56 15 LEU B O 1
ATOM 3189 N N . LEU B 1 16 ? 30.547 93.562 18.25 1 17.72 16 LEU B N 1
ATOM 3190 C CA . LEU B 1 16 ? 29.312 93 17.719 1 17.72 16 LEU B CA 1
ATOM 3191 C C . LEU B 1 16 ? 29.469 92.688 16.219 1 17.72 16 LEU B C 1
ATOM 3193 O O . LEU B 1 16 ? 29 91.688 15.727 1 17.72 16 LEU B O 1
ATOM 3197 N N . GLU B 1 17 ? 29.922 93.625 15.305 1 17.11 17 GLU B N 1
ATOM 3198 C CA . GLU B 1 17 ? 28.969 94.062 14.289 1 17.11 17 GLU B CA 1
ATOM 3199 C C . GLU B 1 17 ? 29.062 93.188 13.047 1 17.11 17 GLU B C 1
ATOM 3201 O O . GLU B 1 17 ? 28.062 92.875 12.398 1 17.11 17 GLU B O 1
ATOM 3206 N N . GLY B 1 18 ? 30.344 92.812 12.484 1 16.89 18 GLY B N 1
ATOM 3207 C CA . GLY B 1 18 ? 30.531 93.25 11.109 1 16.89 18 GLY B CA 1
ATOM 3208 C C . GLY B 1 18 ? 29.875 92.375 10.102 1 16.89 18 GLY B C 1
ATOM 3209 O O . GLY B 1 18 ? 29.516 92.75 9 1 16.89 18 GLY B O 1
ATOM 3210 N N . TYR B 1 19 ? 30.062 90.938 10.219 1 18.53 19 TYR B N 1
ATOM 3211 C CA . TYR B 1 19 ? 30.578 90.312 9.023 1 18.53 19 TYR B CA 1
ATOM 3212 C C . TYR B 1 19 ? 29.438 89.875 8.086 1 18.53 19 TYR B C 1
ATOM 3214 O O . TYR B 1 19 ? 28.672 89 8.391 1 18.53 19 TYR B O 1
ATOM 3222 N N . ASP B 1 20 ? 28.781 90.875 7.305 1 17.67 20 ASP B N 1
ATOM 3223 C CA . ASP B 1 20 ? 27.531 91 6.566 1 17.67 20 ASP B CA 1
ATOM 3224 C C . ASP B 1 20 ? 27.422 89.938 5.48 1 17.67 20 ASP B C 1
ATOM 3226 O O . ASP B 1 20 ? 26.422 89.188 5.383 1 17.67 20 ASP B O 1
ATOM 3230 N N . GLY B 1 21 ? 28.188 90.125 4.344 1 17.53 21 GLY B N 1
ATOM 3231 C CA . GLY B 1 21 ? 27.594 90.375 3.043 1 17.53 21 GLY B CA 1
ATOM 3232 C C . GLY B 1 21 ? 27.219 89.125 2.275 1 17.53 21 GLY B C 1
ATOM 3233 O O . GLY B 1 21 ? 26.078 89 1.816 1 17.53 21 GLY B O 1
ATOM 3234 N N . GLU B 1 22 ? 28.234 88.5 1.56 1 18.84 22 GLU B N 1
ATOM 3235 C CA . GLU B 1 22 ? 28.281 88.312 0.11 1 18.84 22 GLU B CA 1
ATOM 3236 C C . GLU B 1 22 ? 27.688 87 -0.319 1 18.84 22 GLU B C 1
ATOM 3238 O O . GLU B 1 22 ? 28.375 86.188 -0.937 1 18.84 22 GLU B O 1
ATOM 3243 N N . GLN B 1 23 ? 26.953 86.25 0.502 1 18.17 23 GLN B N 1
ATOM 3244 C CA . GLN B 1 23 ? 26.891 84.812 0.311 1 18.17 23 GLN B CA 1
ATOM 3245 C C . GLN B 1 23 ? 26.031 84.438 -0.9 1 18.17 23 GLN B C 1
ATOM 3247 O O . GLN B 1 23 ? 25.703 83.25 -1.11 1 18.17 23 GLN B O 1
ATOM 3252 N N . LYS B 1 24 ? 25.422 85.5 -1.578 1 19.67 24 LYS B N 1
ATOM 3253 C CA . LYS B 1 24 ? 24.125 85.125 -2.143 1 19.67 24 LYS B CA 1
ATOM 3254 C C . LYS B 1 24 ? 24.297 84.188 -3.322 1 19.67 24 LYS B C 1
ATOM 3256 O O . LYS B 1 24 ? 23.5 83.25 -3.498 1 19.67 24 LYS B O 1
ATOM 3261 N N . LYS B 1 25 ? 25.172 84.562 -4.266 1 18.53 25 LYS B N 1
ATOM 3262 C CA . LYS B 1 25 ? 24.625 84.688 -5.617 1 18.53 25 LYS B CA 1
ATOM 3263 C C . LYS B 1 25 ? 24.5 83.312 -6.273 1 18.53 25 LYS B C 1
ATOM 3265 O O . LYS B 1 25 ? 23.656 83.125 -7.145 1 18.53 25 LYS B O 1
ATOM 3270 N N . GLN B 1 26 ? 25.594 82.5 -6.121 1 19.02 26 GLN B N 1
ATOM 3271 C CA . GLN B 1 26 ? 25.984 81.875 -7.359 1 19.02 26 GLN B CA 1
ATOM 3272 C C . GLN B 1 26 ? 25.031 80.688 -7.695 1 19.02 26 GLN B C 1
ATOM 3274 O O . GLN B 1 26 ? 25.109 79.625 -7.094 1 19.02 26 GLN B O 1
ATOM 3279 N N . THR B 1 27 ? 23.625 80.938 -7.801 1 19.38 27 THR B N 1
ATOM 3280 C CA . THR B 1 27 ? 22.469 80.062 -7.84 1 19.38 27 THR B CA 1
ATOM 3281 C C . THR B 1 27 ? 22.531 79.125 -9.039 1 19.38 27 THR B C 1
ATOM 3283 O O . THR B 1 27 ? 22.125 78 -8.953 1 19.38 27 THR B O 1
ATOM 3286 N N . GLU B 1 28 ? 22.812 79.75 -10.242 1 19.52 28 GLU B N 1
ATOM 3287 C CA . GLU B 1 28 ? 21.891 79.5 -11.352 1 19.52 28 GLU B CA 1
ATOM 3288 C C . GLU B 1 28 ? 22.141 78.125 -11.977 1 19.52 28 GLU B C 1
ATOM 3290 O O . GLU B 1 28 ? 21.203 77.375 -12.289 1 19.52 28 GLU B O 1
ATOM 3295 N N . THR B 1 29 ? 23.312 77.938 -12.547 1 20.02 29 THR B N 1
ATOM 3296 C CA . THR B 1 29 ? 23.438 77.5 -13.938 1 20.02 29 THR B CA 1
ATOM 3297 C C . THR B 1 29 ? 23.234 76 -14.055 1 20.02 29 THR B C 1
ATOM 3299 O O . THR B 1 29 ? 22.969 75.438 -15.148 1 20.02 29 THR B O 1
ATOM 3302 N N . THR B 1 30 ? 23.578 75.188 -13.016 1 20.42 30 THR B N 1
ATOM 3303 C CA . THR B 1 30 ? 24.172 73.875 -13.406 1 20.42 30 THR B CA 1
ATOM 3304 C C . THR B 1 30 ? 23.109 72.875 -13.852 1 20.42 30 THR B C 1
ATOM 3306 O O . THR B 1 30 ? 22.703 72 -13.078 1 20.42 30 THR B O 1
ATOM 3309 N N . LEU B 1 31 ? 21.891 73.312 -14.398 1 21.02 31 LEU B N 1
ATOM 3310 C CA . LEU B 1 31 ? 20.672 72.5 -14.492 1 21.02 31 LEU B CA 1
ATOM 3311 C C . LEU B 1 31 ? 20.812 71.438 -15.539 1 21.02 31 LEU B C 1
ATOM 3313 O O . LEU B 1 31 ? 19.984 70.5 -15.594 1 21.02 31 LEU B O 1
ATOM 3317 N N . SER B 1 32 ? 21.625 71.625 -16.594 1 21.33 32 SER B N 1
ATOM 3318 C CA . SER B 1 32 ? 21.219 71.188 -17.938 1 21.33 32 SER B CA 1
ATOM 3319 C C . SER B 1 32 ? 21.266 69.688 -18.062 1 21.33 32 SER B C 1
ATOM 3321 O O . SER B 1 32 ? 20.453 69.062 -18.766 1 21.33 32 SER B O 1
ATOM 3323 N N . SER B 1 33 ? 22.422 69.062 -17.828 1 22.92 33 SER B N 1
ATOM 3324 C CA . SER B 1 33 ? 22.938 68.062 -18.734 1 22.92 33 SER B CA 1
ATOM 3325 C C . SER B 1 33 ? 22.266 66.688 -18.453 1 22.92 33 SER B C 1
ATOM 3327 O O . SER B 1 33 ? 22.641 65.688 -19.047 1 22.92 33 SER B O 1
ATOM 3329 N N . ILE B 1 34 ? 21.484 66.5 -17.375 1 22.86 34 ILE B N 1
ATOM 3330 C CA . ILE B 1 34 ? 21.297 65.125 -16.844 1 22.86 34 ILE B CA 1
ATOM 3331 C C . ILE B 1 34 ? 20.312 64.375 -17.703 1 22.86 34 ILE B C 1
ATOM 3333 O O . ILE B 1 34 ? 19.891 63.281 -17.328 1 22.86 34 ILE B O 1
ATOM 3337 N N . THR B 1 35 ? 19.75 64.938 -18.781 1 22.61 35 THR B N 1
ATOM 3338 C CA . THR B 1 35 ? 18.469 64.5 -19.281 1 22.61 35 T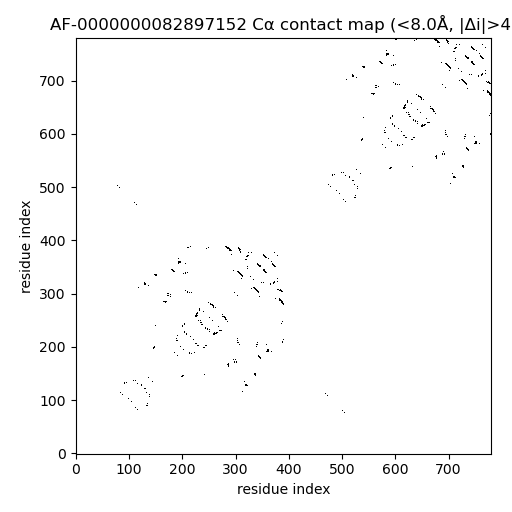HR B CA 1
ATOM 3339 C C . THR B 1 35 ? 18.625 63.125 -19.969 1 22.61 35 THR B C 1
ATOM 3341 O O . THR B 1 35 ? 17.672 62.375 -20.094 1 22.61 35 THR B O 1
ATOM 3344 N N . SER B 1 36 ? 19.703 62.906 -20.75 1 23.33 36 SER B N 1
ATOM 3345 C CA . SER B 1 36 ? 19.594 62.125 -21.969 1 23.33 36 SER B CA 1
ATOM 3346 C C . SER B 1 36 ? 19.453 60.625 -21.641 1 23.33 36 SER B C 1
ATOM 3348 O O . SER B 1 36 ? 19.031 59.844 -22.484 1 23.33 36 SER B O 1
ATOM 3350 N N . VAL B 1 37 ? 20.203 60.062 -20.688 1 25.36 37 VAL B N 1
ATOM 3351 C CA . VAL B 1 37 ? 20.594 58.656 -20.797 1 25.36 37 VAL B CA 1
ATOM 3352 C C . VAL B 1 37 ? 19.422 57.781 -20.391 1 25.36 37 VAL B C 1
ATOM 3354 O O . VAL B 1 37 ? 19.578 56.562 -20.266 1 25.36 37 VAL B O 1
ATOM 3357 N N . LEU B 1 38 ? 18.203 58.281 -20.047 1 23.95 38 LEU B N 1
ATOM 3358 C CA . LEU B 1 38 ? 17.203 57.469 -19.359 1 23.95 38 LEU B CA 1
ATOM 3359 C C . LEU B 1 38 ? 16.594 56.438 -20.297 1 23.95 38 LEU B C 1
ATOM 3361 O O . LEU B 1 38 ? 15.828 55.562 -19.875 1 23.95 38 LEU B O 1
ATOM 3365 N N . PHE B 1 39 ? 16.594 56.656 -21.594 1 25.94 39 PHE B N 1
ATOM 3366 C CA . PHE B 1 39 ? 15.523 56.094 -22.406 1 25.94 39 PHE B CA 1
ATOM 3367 C C . PHE B 1 39 ? 15.695 54.594 -22.562 1 25.94 39 PHE B C 1
ATOM 3369 O O . PHE B 1 39 ? 14.727 53.875 -22.859 1 25.94 39 PHE B O 1
ATOM 3376 N N . GLN B 1 40 ? 16.891 54.094 -22.719 1 25.88 40 GLN B N 1
ATOM 3377 C CA . GLN B 1 40 ? 16.969 52.875 -23.547 1 25.88 40 GLN B CA 1
ATOM 3378 C C . GLN B 1 40 ? 16.484 51.656 -22.781 1 25.88 40 GLN B C 1
ATOM 3380 O O . GLN B 1 40 ? 16.328 50.562 -23.344 1 25.88 40 GLN B O 1
ATOM 3385 N N . GLY B 1 41 ? 16.578 51.625 -21.469 1 25.75 41 GLY B N 1
ATOM 3386 C CA . GLY B 1 41 ? 16.562 50.312 -20.828 1 25.75 41 GLY B CA 1
ATOM 3387 C C . GLY B 1 41 ? 15.18 49.688 -20.75 1 25.75 41 GLY B C 1
ATOM 3388 O O . GLY B 1 41 ? 14.977 48.688 -20.062 1 25.75 41 GLY B O 1
ATOM 3389 N N . SER B 1 42 ? 14.141 50.344 -21.234 1 27.88 42 SER B N 1
ATOM 3390 C CA . SER B 1 42 ? 12.766 49.969 -20.906 1 27.88 42 SER B CA 1
ATOM 3391 C C . SER B 1 42 ? 12.398 48.625 -21.5 1 27.88 42 SER B C 1
ATOM 3393 O O . SER B 1 42 ? 11.352 48.062 -21.172 1 27.88 42 SER B O 1
ATOM 3395 N N . ILE B 1 43 ? 12.945 48.312 -22.656 1 29.8 43 ILE B N 1
ATOM 3396 C CA . ILE B 1 43 ? 12.172 47.406 -23.484 1 29.8 43 ILE B CA 1
ATOM 3397 C C . ILE B 1 43 ? 12.219 45.969 -22.906 1 29.8 43 ILE B C 1
ATOM 3399 O O . ILE B 1 43 ? 11.336 45.156 -23.156 1 29.8 43 ILE B O 1
ATOM 3403 N N . ILE B 1 44 ? 13.336 45.656 -22.266 1 30.27 44 ILE B N 1
ATOM 3404 C CA . ILE B 1 44 ? 13.555 44.219 -22.172 1 30.27 44 ILE B CA 1
ATOM 3405 C C . ILE B 1 44 ? 12.602 43.625 -21.125 1 30.27 44 ILE B C 1
ATOM 3407 O O . ILE B 1 44 ? 12.508 42.406 -21 1 30.27 44 ILE B O 1
ATOM 3411 N N . PHE B 1 45 ? 12.016 44.469 -20.281 1 28.92 45 PHE B N 1
ATOM 3412 C CA . PHE B 1 45 ? 11.344 43.844 -19.141 1 28.92 45 PHE B CA 1
ATOM 3413 C C . PHE B 1 45 ? 10.023 43.219 -19.562 1 28.92 45 PHE B C 1
ATOM 3415 O O . PHE B 1 45 ? 9.305 42.656 -18.719 1 28.92 45 PHE B O 1
ATOM 3422 N N . ILE B 1 46 ? 9.516 43.656 -20.719 1 31.3 46 ILE B N 1
ATOM 3423 C CA . ILE B 1 46 ? 8.141 43.25 -20.969 1 31.3 46 ILE B CA 1
ATOM 3424 C C . ILE B 1 46 ? 8.07 41.75 -21.203 1 31.3 46 ILE B C 1
ATOM 3426 O O . ILE B 1 46 ? 7.016 41.125 -21.047 1 31.3 46 ILE B O 1
ATOM 3430 N N . GLY B 1 47 ? 9.164 41.219 -21.781 1 28.77 47 GLY B N 1
ATOM 3431 C CA . GLY B 1 47 ? 8.953 39.875 -22.281 1 28.77 47 GLY B CA 1
ATOM 3432 C C . GLY B 1 47 ? 8.742 38.844 -21.188 1 28.77 47 GLY B C 1
ATOM 3433 O O . GLY B 1 47 ? 8.18 37.781 -21.438 1 28.77 47 GLY B O 1
ATOM 3434 N N . CYS B 1 48 ? 9.477 39.031 -20.094 1 30.17 48 CYS B N 1
ATOM 3435 C CA . CYS B 1 48 ? 9.508 37.938 -19.156 1 30.17 48 CYS B CA 1
ATOM 3436 C C . CYS B 1 48 ? 8.195 37.812 -18.391 1 30.17 48 CYS B C 1
ATOM 3438 O O . CYS B 1 48 ? 8.039 36.938 -17.531 1 30.17 48 CYS B O 1
ATOM 3440 N N . PHE B 1 49 ? 7.434 38.906 -18.344 1 31.59 49 PHE B N 1
ATOM 3441 C CA . PHE B 1 49 ? 6.223 38.844 -17.547 1 31.59 49 PHE B CA 1
ATOM 3442 C C . PHE B 1 49 ? 5.211 37.875 -18.156 1 31.59 49 PHE B C 1
ATOM 3444 O O . PHE B 1 49 ? 4.359 37.344 -17.453 1 31.59 49 PHE B O 1
ATOM 3451 N N . LEU B 1 50 ? 5.148 37.812 -19.5 1 33.25 50 LEU B N 1
ATOM 3452 C CA . LEU B 1 50 ? 4.117 36.969 -20.078 1 33.25 50 LEU B CA 1
ATOM 3453 C C . LEU B 1 50 ? 4.395 35.5 -19.781 1 33.25 50 LEU B C 1
ATOM 3455 O O . LEU B 1 50 ? 3.49 34.656 -19.875 1 33.25 50 LEU B O 1
ATOM 3459 N N . LEU B 1 51 ? 5.699 35.156 -19.688 1 33.75 51 LEU B N 1
ATOM 3460 C CA . LEU B 1 51 ? 5.93 33.719 -19.484 1 33.75 51 LEU B CA 1
ATOM 3461 C C . LEU B 1 51 ? 5.449 33.281 -18.109 1 33.75 51 LEU B C 1
ATOM 3463 O O . LEU B 1 51 ? 5.121 32.125 -17.891 1 33.75 51 LEU B O 1
ATOM 3467 N N . PHE B 1 52 ? 5.523 34.219 -17.109 1 33.25 52 PHE B N 1
ATOM 3468 C CA . PHE B 1 52 ? 5.168 33.75 -15.773 1 33.25 52 PHE B CA 1
ATOM 3469 C C . PHE B 1 52 ? 3.656 33.594 -15.633 1 33.25 52 PHE B C 1
ATOM 3471 O O . PHE B 1 52 ? 3.172 32.812 -14.82 1 33.25 52 PHE B O 1
ATOM 3478 N N . VAL B 1 53 ? 2.824 34.438 -16.266 1 35.78 53 VAL B N 1
ATOM 3479 C CA . VAL B 1 53 ? 1.38 34.312 -16.109 1 35.78 53 VAL B CA 1
ATOM 3480 C C . VAL B 1 53 ? 0.9 33.031 -16.812 1 35.78 53 VAL B C 1
ATOM 3482 O O . VAL B 1 53 ? -0.061 32.406 -16.375 1 35.78 53 VAL B O 1
ATOM 3485 N N . GLY B 1 54 ? 1.527 32.688 -17.953 1 31.38 54 GLY B N 1
ATOM 3486 C CA . GLY B 1 54 ? 1.104 31.469 -18.641 1 31.38 54 GLY B CA 1
ATOM 3487 C C . GLY B 1 54 ? 1.381 30.203 -17.828 1 31.38 54 GLY B C 1
ATOM 3488 O O . GLY B 1 54 ? 0.763 29.172 -18.062 1 31.38 54 GLY B O 1
ATOM 3489 N N . ALA B 1 55 ? 2.535 30.156 -17.125 1 33.66 55 ALA B N 1
ATOM 3490 C CA . ALA B 1 55 ? 2.834 28.969 -16.328 1 33.66 55 ALA B CA 1
ATOM 3491 C C . ALA B 1 55 ? 1.83 28.797 -15.195 1 33.66 55 ALA B C 1
ATOM 3493 O O . ALA B 1 55 ? 1.521 27.672 -14.805 1 33.66 55 ALA B O 1
ATOM 3494 N N . HIS B 1 56 ? 1.307 29.844 -14.586 1 33.59 56 HIS B N 1
ATOM 3495 C CA . HIS B 1 56 ? 0.319 29.672 -13.523 1 33.59 56 HIS B CA 1
ATOM 3496 C C . HIS B 1 56 ? -1.003 29.156 -14.078 1 33.59 56 HIS B C 1
ATOM 3498 O O . HIS B 1 56 ? -1.706 28.406 -13.406 1 33.59 56 HIS B O 1
ATOM 3504 N N . TYR B 1 57 ? -1.486 29.656 -15.227 1 31.56 57 TYR B N 1
ATOM 3505 C CA . TYR B 1 57 ? -2.746 29.156 -15.766 1 31.56 57 TYR B CA 1
ATOM 3506 C C . TYR B 1 57 ? -2.609 27.703 -16.219 1 31.56 57 TYR B C 1
ATOM 3508 O O . TYR B 1 57 ? -3.52 26.891 -16.016 1 31.56 57 TYR B O 1
ATOM 3516 N N . ALA B 1 58 ? -1.479 27.312 -16.859 1 31.34 58 ALA B N 1
ATOM 3517 C CA . ALA B 1 58 ? -1.338 25.906 -17.25 1 31.34 58 ALA B CA 1
ATOM 3518 C C . ALA B 1 58 ? -1.225 25.016 -16.016 1 31.34 58 ALA B C 1
ATOM 3520 O O . ALA B 1 58 ? -1.699 23.875 -16.031 1 31.34 58 ALA B O 1
ATOM 3521 N N . ALA B 1 59 ? -0.619 25.406 -14.953 1 31.22 59 ALA B N 1
ATOM 3522 C CA . ALA B 1 59 ? -0.626 24.594 -13.734 1 31.22 59 ALA B CA 1
ATOM 3523 C C . ALA B 1 59 ? -2.025 24.531 -13.133 1 31.22 59 ALA B C 1
ATOM 3525 O O . ALA B 1 59 ? -2.439 23.484 -12.625 1 31.22 59 ALA B O 1
ATOM 3526 N N . ASN B 1 60 ? -2.836 25.547 -13.164 1 34.09 60 ASN B N 1
ATOM 3527 C CA . ASN B 1 60 ? -4.203 25.484 -12.656 1 34.09 60 ASN B CA 1
ATOM 3528 C C . ASN B 1 60 ? -5.082 24.578 -13.508 1 34.09 60 ASN B C 1
ATOM 3530 O O . ASN B 1 60 ? -5.957 23.891 -12.984 1 34.09 60 ASN B O 1
ATOM 3534 N N . GLN B 1 61 ? -4.969 24.656 -14.883 1 31.56 61 GLN B N 1
ATOM 3535 C CA . GLN B 1 61 ? -5.805 23.797 -15.703 1 31.56 61 GLN B CA 1
ATOM 3536 C C . GLN B 1 61 ? -5.379 22.328 -15.578 1 31.56 61 GLN B C 1
ATOM 3538 O O . GLN B 1 61 ? -6.203 21.422 -15.719 1 31.56 61 GLN B O 1
ATOM 3543 N N . LEU B 1 62 ? -4.047 22.078 -15.461 1 30.25 62 LEU B N 1
ATOM 3544 C CA . LEU B 1 62 ? -3.686 20.672 -15.273 1 30.25 62 LEU B CA 1
ATOM 3545 C C . LEU B 1 62 ? -4.227 20.156 -13.945 1 30.25 62 LEU B C 1
ATOM 3547 O O . LEU B 1 62 ? -4.602 18.984 -13.852 1 30.25 62 LEU B O 1
ATOM 3551 N N . TYR B 1 63 ? -4.355 21.062 -12.906 1 30.61 63 TYR B N 1
ATOM 3552 C CA . TYR B 1 63 ? -4.941 20.594 -11.656 1 30.61 63 TYR B CA 1
ATOM 3553 C C . TYR B 1 63 ? -6.449 20.406 -11.805 1 30.61 63 TYR B C 1
ATOM 3555 O O . TYR B 1 63 ? -7.027 19.5 -11.188 1 30.61 63 TYR B O 1
ATOM 3563 N N . ASP B 1 64 ? -7.137 21.219 -12.508 1 28.88 64 ASP B N 1
ATOM 3564 C CA . ASP B 1 64 ? -8.586 21.062 -12.617 1 28.88 64 ASP B CA 1
ATOM 3565 C C . ASP B 1 64 ? -8.938 19.828 -13.461 1 28.88 64 ASP B C 1
ATOM 3567 O O . ASP B 1 64 ? -9.906 19.125 -13.164 1 28.88 64 ASP B O 1
ATOM 3571 N N . LYS B 1 65 ? -8.312 19.688 -14.641 1 29.78 65 LYS B N 1
ATOM 3572 C CA . LYS B 1 65 ? -8.648 18.531 -15.461 1 29.78 65 LYS B CA 1
ATOM 3573 C C . LYS B 1 65 ? -8.266 17.234 -14.766 1 29.78 65 LYS B C 1
ATOM 3575 O O . LYS B 1 65 ? -8.867 16.188 -15.016 1 29.78 65 LYS B O 1
ATOM 3580 N N . ALA B 1 66 ? -7.117 17.25 -13.984 1 30.16 66 ALA B N 1
ATOM 3581 C CA . ALA B 1 66 ? -6.898 15.992 -13.281 1 30.16 66 ALA B CA 1
ATOM 3582 C C . ALA B 1 66 ? -8.023 15.719 -12.281 1 30.16 66 ALA B C 1
ATOM 3584 O O . ALA B 1 66 ? -8.188 14.586 -11.828 1 30.16 66 ALA B O 1
ATOM 3585 N N . SER B 1 67 ? -8.664 16.75 -11.797 1 28.47 67 SER B N 1
ATOM 3586 C CA . SER B 1 67 ? -9.734 16.453 -10.852 1 28.47 67 SER B CA 1
ATOM 3587 C C . SER B 1 67 ? -10.953 15.883 -11.562 1 28.47 67 SER B C 1
ATOM 3589 O O . SER B 1 67 ? -11.625 14.992 -11.031 1 28.47 67 SER B O 1
ATOM 3591 N N . ARG B 1 68 ? -11.547 16.578 -12.57 1 30.12 68 ARG B N 1
ATOM 3592 C CA . ARG B 1 68 ? -12.867 16.172 -13.047 1 30.12 68 ARG B CA 1
ATOM 3593 C C . ARG B 1 68 ? -12.773 14.977 -13.992 1 30.12 68 ARG B C 1
ATOM 3595 O O . ARG B 1 68 ? -13.672 14.742 -14.805 1 30.12 68 ARG B O 1
ATOM 3602 N N . SER B 1 69 ? -11.617 14.555 -14.492 1 28.2 69 SER B N 1
ATOM 3603 C CA . SER B 1 69 ? -11.883 13.523 -15.484 1 28.2 69 SER B CA 1
ATOM 3604 C C . SER B 1 69 ? -12.938 12.539 -14.984 1 28.2 69 SER B C 1
ATOM 3606 O O . SER B 1 69 ? -13.164 12.414 -13.781 1 28.2 69 SER B O 1
ATOM 3608 N N . ASP B 1 70 ? -13.734 11.977 -15.945 1 28 70 ASP B N 1
ATOM 3609 C CA . ASP B 1 70 ? -14.875 11.086 -16.062 1 28 70 ASP B CA 1
ATOM 3610 C C . ASP B 1 70 ? -14.672 9.812 -15.242 1 28 70 ASP B C 1
ATOM 3612 O O . ASP B 1 70 ? -13.945 8.906 -15.656 1 28 70 ASP B O 1
ATOM 3616 N N . GLN B 1 71 ? -14.625 9.977 -14.023 1 26.39 71 GLN B N 1
ATOM 3617 C CA . GLN B 1 71 ? -14.492 8.836 -13.125 1 26.39 71 GLN B CA 1
ATOM 3618 C C . GLN B 1 71 ? -15.602 7.816 -13.359 1 26.39 71 GLN B C 1
ATOM 3620 O O . GLN B 1 71 ? -16.719 7.965 -12.844 1 26.39 71 GLN B O 1
ATOM 3625 N N . ARG B 1 72 ? -15.82 7.297 -14.602 1 29.25 72 ARG B N 1
ATOM 3626 C CA . ARG B 1 72 ? -16.609 6.074 -14.68 1 29.25 72 ARG B CA 1
ATOM 3627 C C . ARG B 1 72 ? -16.328 5.164 -13.484 1 29.25 72 ARG B C 1
ATOM 3629 O O . ARG B 1 72 ? -15.188 5.055 -13.039 1 29.25 72 ARG B O 1
ATOM 3636 N N . GLU B 1 73 ? -17.375 4.77 -12.734 1 29.69 73 GLU B N 1
ATOM 3637 C CA . GLU B 1 73 ? -17.562 3.906 -11.57 1 29.69 73 GLU B CA 1
ATOM 3638 C C . GLU B 1 73 ? -16.844 2.572 -11.75 1 29.69 73 GLU B C 1
ATOM 3640 O O . GLU B 1 73 ? -17.406 1.629 -12.312 1 29.69 73 GLU B O 1
ATOM 3645 N N . LEU B 1 74 ? -15.641 2.518 -12.242 1 32.59 74 LEU B N 1
ATOM 3646 C CA . LEU B 1 74 ? -15.039 1.187 -12.273 1 32.59 74 LEU B CA 1
ATOM 3647 C C . LEU B 1 74 ? -15.219 0.485 -10.93 1 32.59 74 LEU B C 1
ATOM 3649 O O . LEU B 1 74 ? -15.297 1.14 -9.883 1 32.59 74 LEU B O 1
ATOM 3653 N N . PRO B 1 75 ? -15.398 -0.746 -10.812 1 38.25 75 PRO B N 1
ATOM 3654 C CA . PRO B 1 75 ? -15.625 -1.447 -9.547 1 38.25 75 PRO B CA 1
ATOM 3655 C C . PRO B 1 75 ? -14.625 -1.053 -8.469 1 38.25 75 PRO B C 1
ATOM 3657 O O . PRO B 1 75 ? -13.422 -0.995 -8.734 1 38.25 75 PRO B O 1
ATOM 3660 N N . GLN B 1 76 ? -15.016 -0.144 -7.316 1 40.59 76 GLN B N 1
ATOM 3661 C CA . GLN B 1 76 ? -14.617 0.808 -6.285 1 40.59 76 GLN B CA 1
ATOM 3662 C C . GLN B 1 76 ? -13.43 0.285 -5.484 1 40.59 76 GLN B C 1
ATOM 3664 O O . GLN B 1 76 ? -12.57 1.061 -5.062 1 40.59 76 GLN B O 1
ATOM 3669 N N . ASP B 1 77 ? -13.336 -1.028 -5.238 1 44.81 77 ASP B N 1
ATOM 3670 C CA . ASP B 1 77 ? -12.445 -1.512 -4.191 1 44.81 77 ASP B CA 1
ATOM 3671 C C . ASP B 1 77 ? -10.984 -1.454 -4.641 1 44.81 77 ASP B C 1
ATOM 3673 O O . ASP B 1 77 ? -10.125 -0.952 -3.914 1 44.81 77 ASP B O 1
ATOM 3677 N N . GLY B 1 78 ? -10.602 -2.09 -5.82 1 50.38 78 GLY B N 1
ATOM 3678 C CA . GLY B 1 78 ? -9.242 -2.107 -6.336 1 50.38 78 GLY B CA 1
ATOM 3679 C C . GLY B 1 78 ? -8.703 -0.726 -6.664 1 50.38 78 GLY B C 1
ATOM 3680 O O . GLY B 1 78 ? -7.523 -0.45 -6.465 1 50.38 78 GLY B O 1
ATOM 3681 N N . LEU B 1 79 ? -9.539 0.179 -7.145 1 53.12 79 LEU B N 1
ATOM 3682 C CA . LEU B 1 79 ? -9.227 1.554 -7.52 1 53.12 79 LEU B CA 1
ATOM 3683 C C . LEU B 1 79 ? -8.844 2.375 -6.293 1 53.12 79 LEU B C 1
ATOM 3685 O O . LEU B 1 79 ? -7.934 3.205 -6.355 1 53.12 79 LEU B O 1
ATOM 3689 N N . GLU B 1 80 ? -9.359 1.8 -5.164 1 77.81 80 GLU B N 1
ATOM 3690 C CA . GLU B 1 80 ? -9.086 2.588 -3.965 1 77.81 80 GLU B CA 1
ATOM 3691 C C . GLU B 1 80 ? -7.668 2.34 -3.449 1 77.81 80 GLU B C 1
ATOM 3693 O O . GLU B 1 80 ? -6.965 3.279 -3.072 1 77.81 80 GLU B O 1
ATOM 3698 N N . VAL B 1 81 ? -7.215 1.073 -3.723 1 86.75 81 VAL B N 1
ATOM 3699 C CA . VAL B 1 81 ? -5.887 0.756 -3.213 1 86.75 81 VAL B CA 1
ATOM 3700 C C . VAL B 1 81 ? -4.824 1.388 -4.109 1 86.75 81 VAL B C 1
ATOM 3702 O O . VAL B 1 81 ? -3.863 1.985 -3.619 1 86.75 81 VAL B O 1
ATOM 3705 N N . ASN B 1 82 ? -5.082 1.296 -5.418 1 90.06 82 ASN B N 1
ATOM 3706 C CA . ASN B 1 82 ? -4.113 1.844 -6.359 1 90.06 82 ASN B CA 1
ATOM 3707 C C . ASN B 1 82 ? -4.035 3.365 -6.266 1 90.06 82 ASN B C 1
ATOM 3709 O O . ASN B 1 82 ? -2.951 3.943 -6.355 1 90.06 82 ASN B O 1
ATOM 3713 N N . ASP B 1 83 ? -5.195 3.902 -6.113 1 92.88 83 ASP B N 1
ATOM 3714 C CA . ASP B 1 83 ? -5.223 5.352 -5.965 1 92.88 83 ASP B CA 1
ATOM 3715 C C . ASP B 1 83 ? -4.465 5.793 -4.711 1 92.88 83 ASP B C 1
ATOM 3717 O O . ASP B 1 83 ? -3.658 6.723 -4.762 1 92.88 83 ASP B O 1
ATOM 3721 N N . ALA B 1 84 ? -4.75 5.148 -3.576 1 95.5 84 ALA B N 1
ATOM 3722 C CA . ALA B 1 84 ? -4.047 5.457 -2.334 1 95.5 84 ALA B CA 1
ATOM 3723 C C . ALA B 1 84 ? -2.543 5.27 -2.492 1 95.5 84 ALA B C 1
ATOM 3725 O O . ALA B 1 84 ? -1.755 6.105 -2.047 1 95.5 84 ALA B O 1
ATOM 3726 N N . ALA B 1 85 ? -2.162 4.184 -3.158 1 96.5 85 ALA B N 1
ATOM 3727 C CA . ALA B 1 85 ? -0.745 3.9 -3.365 1 96.5 85 ALA B CA 1
ATOM 3728 C C . ALA B 1 85 ? -0.09 4.973 -4.23 1 96.5 85 ALA B C 1
ATOM 3730 O O . ALA B 1 85 ? 1.03 5.406 -3.949 1 96.5 85 ALA B O 1
ATOM 3731 N N . ASP B 1 86 ? -0.765 5.375 -5.266 1 96.62 86 ASP B N 1
ATOM 3732 C CA . ASP B 1 86 ? -0.233 6.41 -6.148 1 96.62 86 ASP B CA 1
ATOM 3733 C C . ASP B 1 86 ? -0.073 7.734 -5.406 1 96.62 86 ASP B C 1
ATOM 3735 O O . ASP B 1 86 ? 0.926 8.438 -5.586 1 96.62 86 ASP B O 1
ATOM 3739 N N . GLN B 1 87 ? -1.028 8.094 -4.633 1 97.38 87 GLN B N 1
ATOM 3740 C CA . GLN B 1 87 ? -0.957 9.328 -3.869 1 97.38 87 GLN B CA 1
ATOM 3741 C C . GLN B 1 87 ? 0.16 9.273 -2.83 1 97.38 87 GLN B C 1
ATOM 3743 O O . GLN B 1 87 ? 0.868 10.258 -2.617 1 97.38 87 GLN B O 1
ATOM 3748 N N . PHE B 1 88 ? 0.291 8.102 -2.172 1 98.25 88 PHE B N 1
ATOM 3749 C CA . PHE B 1 88 ? 1.367 7.895 -1.209 1 98.25 88 PHE B CA 1
ATOM 3750 C C . PHE B 1 88 ? 2.729 8.07 -1.873 1 98.25 88 PHE B C 1
ATOM 3752 O O . PHE B 1 88 ? 3.576 8.812 -1.376 1 98.25 88 PHE B O 1
ATOM 3759 N N . LYS B 1 89 ? 2.848 7.418 -2.998 1 98 89 LYS B N 1
ATOM 3760 C CA . LYS B 1 89 ? 4.09 7.488 -3.762 1 98 89 LYS B CA 1
ATOM 3761 C C . LYS B 1 89 ? 4.41 8.93 -4.16 1 98 89 LYS B C 1
ATOM 3763 O O . LYS B 1 89 ? 5.535 9.391 -3.979 1 98 89 LYS B O 1
ATOM 3768 N N . SER B 1 90 ? 3.463 9.609 -4.699 1 97.94 90 SER B N 1
ATOM 3769 C CA . SER B 1 90 ? 3.637 10.992 -5.133 1 97.94 90 SER B CA 1
ATOM 3770 C C . SER B 1 90 ? 4.031 11.891 -3.965 1 97.94 90 SER B C 1
ATOM 3772 O O . SER B 1 90 ? 4.934 12.719 -4.09 1 97.94 90 SER B O 1
ATOM 3774 N N . LEU B 1 91 ? 3.389 11.758 -2.824 1 98 91 LEU B N 1
ATOM 3775 C CA . LEU B 1 91 ? 3.609 12.625 -1.672 1 98 91 LEU B CA 1
ATOM 3776 C C . LEU B 1 91 ? 5.004 12.422 -1.094 1 98 91 LEU B C 1
ATOM 3778 O O . LEU B 1 91 ? 5.719 13.391 -0.819 1 98 91 LEU B O 1
ATOM 3782 N N . ILE B 1 92 ? 5.406 11.141 -0.872 1 98.06 92 ILE B N 1
ATOM 3783 C CA . ILE B 1 92 ? 6.707 10.906 -0.254 1 98.06 92 ILE B CA 1
ATOM 3784 C C . ILE B 1 92 ? 7.816 11.375 -1.195 1 98.06 92 ILE B C 1
ATOM 3786 O O . ILE B 1 92 ? 8.859 11.852 -0.745 1 98.06 92 ILE B O 1
ATOM 3790 N N . ASN B 1 93 ? 7.582 11.25 -2.5 1 97.69 93 ASN B N 1
ATOM 3791 C CA . ASN B 1 93 ? 8.555 11.766 -3.457 1 97.69 93 ASN B CA 1
ATOM 3792 C C . ASN B 1 93 ? 8.625 13.289 -3.43 1 97.69 93 ASN B C 1
ATOM 3794 O O . ASN B 1 93 ? 9.711 13.867 -3.428 1 97.69 93 ASN B O 1
ATOM 3798 N N . GLN B 1 94 ? 7.473 13.914 -3.434 1 96.94 94 GLN B N 1
ATOM 3799 C CA . GLN B 1 94 ? 7.402 15.367 -3.385 1 96.94 94 GLN B CA 1
ATOM 3800 C C . GLN B 1 94 ? 8.102 15.914 -2.145 1 96.94 94 GLN B C 1
ATOM 3802 O O . GLN B 1 94 ? 8.766 16.953 -2.203 1 96.94 94 GLN B O 1
ATOM 3807 N N . LEU B 1 95 ? 7.969 15.258 -1.086 1 96.94 95 LEU B N 1
ATOM 3808 C CA . LEU B 1 95 ? 8.523 15.719 0.183 1 96.94 95 LEU B CA 1
ATOM 3809 C C . LEU B 1 95 ? 9.922 15.156 0.404 1 96.94 95 LEU B C 1
ATOM 3811 O O . LEU B 1 95 ? 10.531 15.391 1.447 1 96.94 95 LEU B O 1
ATOM 3815 N N . ASN B 1 96 ? 10.422 14.305 -0.559 1 97.06 96 ASN B N 1
ATOM 3816 C CA . ASN B 1 96 ? 11.742 13.695 -0.506 1 97.06 96 ASN B CA 1
ATOM 3817 C C . ASN B 1 96 ? 11.93 12.875 0.771 1 97.06 96 ASN B C 1
ATOM 3819 O O . ASN B 1 96 ? 12.945 13.016 1.456 1 97.06 96 ASN B O 1
ATOM 3823 N N . ILE B 1 97 ? 10.93 12.156 1.113 1 97.69 97 ILE B N 1
ATOM 3824 C CA . ILE B 1 97 ? 10.977 11.312 2.303 1 97.69 97 ILE B CA 1
ATOM 3825 C C . ILE B 1 97 ? 11.445 9.914 1.925 1 97.69 97 ILE B C 1
ATOM 3827 O O . ILE B 1 97 ? 10.953 9.328 0.958 1 97.69 97 ILE B O 1
ATOM 3831 N N . THR B 1 98 ? 12.398 9.359 2.713 1 97 98 THR B N 1
ATOM 3832 C CA . THR B 1 98 ? 12.883 7.992 2.574 1 97 98 THR B CA 1
ATOM 3833 C C . THR B 1 98 ? 12.75 7.234 3.895 1 97 98 THR B C 1
ATOM 3835 O O . THR B 1 98 ? 13.156 7.734 4.945 1 97 98 THR B O 1
ATOM 3838 N N . TYR B 1 99 ? 12.156 6.121 3.828 1 96.75 99 TYR B N 1
ATOM 3839 C CA . TYR B 1 99 ? 12.008 5.297 5.02 1 96.75 99 TYR B CA 1
ATOM 3840 C C . TYR B 1 99 ? 13.125 4.27 5.125 1 96.75 99 TYR B C 1
ATOM 3842 O O . TYR B 1 99 ? 13.773 3.945 4.125 1 96.75 99 TYR B O 1
ATOM 3850 N N . ASN B 1 100 ? 13.312 3.709 6.301 1 94.62 100 ASN B N 1
ATOM 3851 C CA . ASN B 1 100 ? 14.508 2.939 6.629 1 94.62 100 ASN B CA 1
ATOM 3852 C C . ASN B 1 100 ? 14.406 1.504 6.121 1 94.62 100 ASN B C 1
ATOM 3854 O O . ASN B 1 100 ? 15.414 0.814 5.992 1 94.62 100 ASN B O 1
ATOM 3858 N N . SER B 1 101 ? 13.195 0.996 5.957 1 96.94 101 SER B N 1
ATOM 3859 C CA . SER B 1 101 ? 13 -0.394 5.555 1 96.94 101 SER B CA 1
ATOM 3860 C C . SER B 1 101 ? 11.727 -0.566 4.746 1 96.94 101 SER B C 1
ATOM 3862 O O . SER B 1 101 ? 10.836 0.286 4.793 1 96.94 101 SER B O 1
ATOM 3864 N N . GLN B 1 102 ? 11.672 -1.696 4.07 1 97.25 102 GLN B N 1
ATOM 3865 C CA . GLN B 1 102 ? 10.461 -2.014 3.32 1 97.25 102 GLN B CA 1
ATOM 3866 C C . GLN B 1 102 ? 9.266 -2.189 4.254 1 97.25 102 GLN B C 1
ATOM 3868 O O . GLN B 1 102 ? 8.156 -1.76 3.938 1 97.25 102 GLN B O 1
ATOM 3873 N N . ASN B 1 103 ? 9.5 -2.82 5.355 1 97.56 103 ASN B N 1
ATOM 3874 C CA . ASN B 1 103 ? 8.43 -3.031 6.32 1 97.56 103 ASN B CA 1
ATOM 3875 C C . ASN B 1 103 ? 7.891 -1.708 6.859 1 97.56 103 ASN B C 1
ATOM 3877 O O . ASN B 1 103 ? 6.68 -1.533 7 1 97.56 103 ASN B O 1
ATOM 3881 N N . GLU B 1 104 ? 8.828 -0.79 7.156 1 97.88 104 GLU B N 1
ATOM 3882 C CA . GLU B 1 104 ? 8.398 0.523 7.625 1 97.88 104 GLU B CA 1
ATOM 3883 C C . GLU B 1 104 ? 7.578 1.246 6.559 1 97.88 104 GLU B C 1
ATOM 3885 O O . GLU B 1 104 ? 6.555 1.867 6.867 1 97.88 104 GLU B O 1
ATOM 3890 N N . LEU B 1 105 ? 8.086 1.206 5.328 1 98.38 105 LEU B N 1
ATOM 3891 C CA . LEU B 1 105 ? 7.363 1.849 4.234 1 98.38 105 LEU B CA 1
ATOM 3892 C C . LEU B 1 105 ? 5.934 1.326 4.148 1 98.38 105 LEU B C 1
ATOM 3894 O O . LEU B 1 105 ? 4.996 2.105 3.967 1 98.38 105 LEU B O 1
ATOM 3898 N N . ILE B 1 106 ? 5.73 0.037 4.219 1 98.19 106 ILE B N 1
ATOM 3899 C CA . ILE B 1 106 ? 4.406 -0.572 4.125 1 98.19 106 ILE B CA 1
ATOM 3900 C C . ILE B 1 106 ? 3.547 -0.117 5.301 1 98.19 106 ILE B C 1
ATOM 3902 O O . ILE B 1 106 ? 2.367 0.198 5.129 1 98.19 106 ILE B O 1
ATOM 3906 N N . ASP B 1 107 ? 4.094 -0.073 6.496 1 97.62 107 ASP B N 1
ATOM 3907 C CA . ASP B 1 107 ? 3.352 0.375 7.672 1 97.62 107 ASP B CA 1
ATOM 3908 C C . ASP B 1 107 ? 2.941 1.839 7.535 1 97.62 107 ASP B C 1
ATOM 3910 O O . ASP B 1 107 ? 1.836 2.219 7.93 1 97.62 107 ASP B O 1
ATOM 3914 N N . ARG B 1 108 ? 3.881 2.678 7.027 1 98.19 108 ARG B N 1
ATOM 3915 C CA . ARG B 1 108 ? 3.582 4.09 6.816 1 98.19 108 ARG B CA 1
ATOM 3916 C C . ARG B 1 108 ? 2.49 4.266 5.77 1 98.19 108 ARG B C 1
ATOM 3918 O O . ARG B 1 108 ? 1.662 5.176 5.871 1 98.19 108 ARG B O 1
ATOM 3925 N N . PHE B 1 109 ? 2.527 3.367 4.734 1 98.06 109 PHE B N 1
ATOM 3926 C CA . PHE B 1 109 ? 1.448 3.393 3.756 1 98.06 109 PHE B CA 1
ATOM 3927 C C . PHE B 1 109 ? 0.107 3.105 4.418 1 98.06 109 PHE B C 1
ATOM 3929 O O . PHE B 1 109 ? -0.906 3.719 4.074 1 98.06 109 PHE B O 1
ATOM 3936 N N . LYS B 1 110 ? 0.057 2.186 5.305 1 96.62 110 LYS B N 1
ATOM 3937 C CA . LYS B 1 110 ? -1.18 1.885 6.02 1 96.62 110 LYS B CA 1
ATOM 3938 C C . LYS B 1 110 ? -1.678 3.105 6.789 1 96.62 110 LYS B C 1
ATOM 3940 O O . LYS B 1 110 ? -2.877 3.391 6.801 1 96.62 110 LYS B O 1
ATOM 3945 N N . ILE B 1 111 ? -0.792 3.799 7.414 1 97.81 111 ILE B N 1
ATOM 3946 C CA . ILE B 1 111 ? -1.126 5.02 8.141 1 97.81 111 ILE B CA 1
ATOM 3947 C C . ILE B 1 111 ? -1.675 6.062 7.168 1 97.81 111 ILE B C 1
ATOM 3949 O O . ILE B 1 111 ? -2.721 6.668 7.422 1 97.81 111 ILE B O 1
ATOM 3953 N N . PHE B 1 112 ? -0.932 6.254 6.055 1 98 112 PHE B N 1
ATOM 3954 C CA . PHE B 1 112 ? -1.366 7.191 5.023 1 98 112 PHE B CA 1
ATOM 3955 C C . PHE B 1 112 ? -2.779 6.863 4.555 1 98 112 PHE B C 1
ATOM 3957 O O . PHE B 1 112 ? -3.615 7.754 4.414 1 98 112 PHE B O 1
ATOM 3964 N N . SER B 1 113 ? -3.016 5.594 4.285 1 96.5 113 SER B N 1
ATOM 3965 C CA . SER B 1 113 ? -4.309 5.156 3.77 1 96.5 113 SER B CA 1
ATOM 3966 C C . SER B 1 113 ? -5.426 5.434 4.77 1 96.5 113 SER B C 1
ATOM 3968 O O . SER B 1 113 ? -6.531 5.824 4.383 1 96.5 113 SER B O 1
ATOM 3970 N N . LYS B 1 114 ? -5.168 5.164 6.016 1 95.19 114 LYS B N 1
ATOM 3971 C CA . LYS B 1 114 ? -6.137 5.473 7.066 1 95.19 114 LYS B CA 1
ATOM 3972 C C . LYS B 1 114 ? -6.477 6.961 7.078 1 95.19 114 LYS B C 1
ATOM 3974 O O . LYS B 1 114 ? -7.652 7.332 7.137 1 95.19 114 LYS B O 1
ATOM 3979 N N . ASN B 1 115 ? -5.477 7.781 7.023 1 97.12 115 ASN B N 1
ATOM 3980 C CA . ASN B 1 115 ? -5.68 9.227 7.039 1 97.12 115 ASN B CA 1
ATOM 3981 C C . ASN B 1 115 ? -6.371 9.711 5.77 1 97.12 115 ASN B C 1
ATOM 3983 O O . ASN B 1 115 ? -7.168 10.648 5.812 1 97.12 115 ASN B O 1
ATOM 3987 N N . LEU B 1 116 ? -5.98 9.125 4.633 1 96.81 116 LEU B N 1
ATOM 3988 C CA . LEU B 1 116 ? -6.629 9.469 3.375 1 96.81 116 LEU B CA 1
ATOM 3989 C C . LEU B 1 116 ? -8.133 9.195 3.447 1 96.81 116 LEU B C 1
ATOM 3991 O O . LEU B 1 116 ? -8.93 9.977 2.934 1 96.81 116 LEU B O 1
ATOM 3995 N N . LYS B 1 117 ? -8.484 8.133 4.043 1 94.12 117 LYS B N 1
ATOM 3996 C CA . LYS B 1 117 ? -9.898 7.816 4.227 1 94.12 117 LYS B CA 1
ATOM 3997 C C . LYS B 1 117 ? -10.602 8.898 5.047 1 94.12 117 LYS B C 1
ATOM 3999 O O . LYS B 1 117 ? -11.719 9.297 4.727 1 94.12 117 LYS B O 1
ATOM 4004 N N . HIS B 1 118 ? -9.953 9.344 6.074 1 95.25 118 HIS B N 1
ATOM 4005 C CA . HIS B 1 118 ? -10.508 10.422 6.891 1 95.25 118 HIS B CA 1
ATOM 4006 C C . HIS B 1 118 ? -10.703 11.688 6.07 1 95.25 118 HIS B C 1
ATOM 4008 O O . HIS B 1 118 ? -11.711 12.383 6.23 1 95.25 118 HIS B O 1
ATOM 4014 N N . ILE B 1 119 ? -9.773 11.961 5.262 1 97.12 119 ILE B N 1
ATOM 4015 C CA . ILE B 1 119 ? -9.828 13.164 4.441 1 97.12 119 ILE B CA 1
ATOM 4016 C C . ILE B 1 119 ? -11.016 13.086 3.482 1 97.12 119 ILE B C 1
ATOM 4018 O O . ILE B 1 119 ? -11.758 14.055 3.33 1 97.12 119 ILE B O 1
ATOM 4022 N N . ARG B 1 120 ? -11.156 11.953 2.891 1 95.06 120 ARG B N 1
ATOM 4023 C CA . ARG B 1 120 ? -12.258 11.773 1.951 1 95.06 120 ARG B CA 1
ATOM 4024 C C . ARG B 1 120 ? -13.609 11.898 2.654 1 95.06 120 ARG B C 1
ATOM 4026 O O . ARG B 1 120 ? -14.539 12.508 2.123 1 95.06 120 ARG B O 1
ATOM 4033 N N . GLN B 1 121 ? -13.688 11.312 3.768 1 94.88 121 GLN B N 1
ATOM 4034 C CA . GLN B 1 121 ? -14.914 11.43 4.551 1 94.88 121 GLN B CA 1
ATOM 4035 C C . GLN B 1 121 ? -15.18 12.883 4.941 1 94.88 121 GLN B C 1
ATOM 4037 O O . GLN B 1 121 ? -16.312 13.359 4.844 1 94.88 121 GLN B O 1
ATOM 4042 N N . ALA B 1 122 ? -14.164 13.562 5.434 1 95.75 122 ALA B N 1
ATOM 4043 C CA . ALA B 1 122 ? -14.297 14.969 5.805 1 95.75 122 ALA B CA 1
ATOM 4044 C C . ALA B 1 122 ? -14.781 15.805 4.621 1 95.75 122 ALA B C 1
ATOM 4046 O O . ALA B 1 122 ? -15.633 16.672 4.777 1 95.75 122 ALA B O 1
ATOM 4047 N N . GLN B 1 123 ? -14.195 15.516 3.477 1 96.56 123 GLN B N 1
ATOM 4048 C CA . GLN B 1 123 ? -14.578 16.25 2.279 1 96.56 123 GLN B CA 1
ATOM 4049 C C . GLN B 1 123 ? -16.047 16.016 1.938 1 96.56 123 GLN B C 1
ATOM 4051 O O . GLN B 1 123 ? -16.766 16.953 1.56 1 96.56 123 GLN B O 1
ATOM 4056 N N . SER B 1 124 ? -16.438 14.789 2.076 1 95.12 124 SER B N 1
ATOM 4057 C CA . SER B 1 124 ? -17.828 14.438 1.783 1 95.12 124 SER B CA 1
ATOM 4058 C C . SER B 1 124 ? -18.781 15.117 2.758 1 95.12 124 SER B C 1
ATOM 4060 O O . SER B 1 124 ? -19.906 15.477 2.387 1 95.12 124 SER B O 1
ATOM 4062 N N . ASP B 1 125 ? -18.359 15.359 3.949 1 93.62 125 ASP B N 1
ATOM 4063 C CA . ASP B 1 125 ? -19.219 15.859 5.02 1 93.62 125 ASP B CA 1
ATOM 4064 C C . ASP B 1 125 ? -19.219 17.391 5.047 1 93.62 125 ASP B C 1
ATOM 4066 O O . ASP B 1 125 ? -19.922 18 5.859 1 93.62 125 ASP B O 1
ATOM 4070 N N . SER B 1 126 ? -18.438 18 4.223 1 92.31 126 SER B N 1
ATOM 4071 C CA . SER B 1 126 ? -18.266 19.453 4.32 1 92.31 126 SER B CA 1
ATOM 4072 C C . SER B 1 126 ? -18.547 20.141 2.986 1 92.31 126 SER B C 1
ATOM 4074 O O . SER B 1 126 ? -18.422 19.516 1.929 1 92.31 126 SER B O 1
ATOM 4076 N N . GLU B 1 127 ? -18.984 21.359 3.279 1 88.94 127 GLU B N 1
ATOM 4077 C CA . GLU B 1 127 ? -19.172 22.234 2.125 1 88.94 127 GLU B CA 1
ATOM 4078 C C . GLU B 1 127 ? -18.281 23.469 2.223 1 88.94 127 GLU B C 1
ATOM 4080 O O . GLU B 1 127 ? -17.844 23.844 3.312 1 88.94 127 GLU B O 1
ATOM 4085 N N . ASN B 1 128 ? -17.781 24.094 1.238 1 92 128 ASN B N 1
ATOM 4086 C CA . ASN B 1 128 ? -17.078 25.359 1.123 1 92 128 ASN B CA 1
ATOM 4087 C C . ASN B 1 128 ? -15.648 25.266 1.663 1 92 128 ASN B C 1
ATOM 4089 O O . ASN B 1 128 ? -15.07 26.266 2.082 1 92 128 ASN B O 1
ATOM 4093 N N . VAL B 1 129 ? -15.227 24.062 1.896 1 97.06 129 VAL B N 1
ATOM 4094 C CA . VAL B 1 129 ? -13.852 23.844 2.348 1 97.06 129 VAL B CA 1
ATOM 4095 C C . VAL B 1 129 ? -13.219 22.719 1.542 1 97.06 129 VAL B C 1
ATOM 4097 O O . VAL B 1 129 ? -13.906 21.797 1.113 1 97.06 129 VAL B O 1
ATOM 4100 N N . ILE B 1 130 ? -11.992 22.844 1.252 1 97.88 130 ILE B N 1
ATOM 4101 C CA . ILE B 1 130 ? -11.242 21.812 0.542 1 97.88 130 ILE B CA 1
ATOM 4102 C C . ILE B 1 130 ? -10.18 21.234 1.462 1 97.88 130 ILE B C 1
ATOM 4104 O O . ILE B 1 130 ? -9.398 21.969 2.068 1 97.88 130 ILE B O 1
ATOM 4108 N N . PHE B 1 131 ? -10.25 19.969 1.564 1 98.19 131 PHE B N 1
ATOM 4109 C CA . PHE B 1 131 ? -9.211 19.219 2.264 1 98.19 131 PHE B CA 1
ATOM 4110 C C . PHE B 1 131 ? -8.305 18.5 1.276 1 98.19 131 PHE B C 1
ATOM 4112 O O . PHE B 1 131 ? -8.672 18.312 0.115 1 98.19 131 PHE B O 1
ATOM 4119 N N . GLY B 1 132 ? -7.113 18.109 1.725 1 97.56 132 GLY B N 1
ATOM 4120 C CA . GLY B 1 132 ? -6.191 17.406 0.844 1 97.56 132 GLY B CA 1
ATOM 4121 C C . GLY B 1 132 ? -5.039 16.766 1.582 1 97.56 132 GLY B C 1
ATOM 4122 O O . GLY B 1 132 ? -4.867 16.969 2.785 1 97.56 132 GLY B O 1
ATOM 4123 N N . VAL B 1 133 ? -4.297 15.969 0.828 1 97.69 133 VAL B N 1
ATOM 4124 C CA . VAL B 1 133 ? -3.141 15.281 1.391 1 97.69 133 VAL B CA 1
ATOM 4125 C C . VAL B 1 133 ? -1.998 16.281 1.6 1 97.69 133 VAL B C 1
ATOM 4127 O O . VAL B 1 133 ? -1.814 17.203 0.802 1 97.69 133 VAL B O 1
ATOM 4130 N N . ASN B 1 134 ? -1.291 16.062 2.641 1 97.69 134 ASN B N 1
ATOM 4131 C CA . ASN B 1 134 ? -0.081 16.812 2.98 1 97.69 134 ASN B CA 1
ATOM 4132 C C . ASN B 1 134 ? 0.815 16.016 3.928 1 97.69 134 ASN B C 1
ATOM 4134 O O . ASN B 1 134 ? 0.639 14.812 4.094 1 97.69 134 ASN B O 1
ATOM 4138 N N . ARG B 1 135 ? 1.803 16.672 4.477 1 97.31 135 ARG B N 1
ATOM 4139 C CA . ARG B 1 135 ? 2.777 15.969 5.305 1 97.31 135 ARG B CA 1
ATOM 4140 C C . ARG B 1 135 ? 2.102 15.297 6.496 1 97.31 135 ARG B C 1
ATOM 4142 O O . ARG B 1 135 ? 2.557 14.258 6.969 1 97.31 135 ARG B O 1
ATOM 4149 N N . PHE B 1 136 ? 1.034 15.867 7.008 1 97.94 136 PHE B N 1
ATOM 4150 C CA . PHE B 1 136 ? 0.356 15.328 8.18 1 97.94 136 PHE B CA 1
ATOM 4151 C C . PHE B 1 136 ? -0.381 14.039 7.836 1 97.94 136 PHE B C 1
ATOM 4153 O O . PHE B 1 136 ? -0.678 13.234 8.719 1 97.94 136 PHE B O 1
ATOM 4160 N N . THR B 1 137 ? -0.664 13.859 6.582 1 98.31 137 THR B N 1
ATOM 4161 C CA . THR B 1 137 ? -1.333 12.641 6.145 1 98.31 137 THR B CA 1
ATOM 4162 C C . THR B 1 137 ? -0.432 11.422 6.352 1 98.31 137 THR B C 1
ATOM 4164 O O . THR B 1 137 ? -0.915 10.297 6.438 1 98.31 137 THR B O 1
ATOM 4167 N N . LEU B 1 138 ? 0.868 11.641 6.434 1 98.19 138 LEU B N 1
ATOM 4168 C CA . LEU B 1 138 ? 1.848 10.57 6.574 1 98.19 138 LEU B CA 1
ATOM 4169 C C . LEU B 1 138 ? 2.062 10.219 8.047 1 98.19 138 LEU B C 1
ATOM 4171 O O . LEU B 1 138 ? 2.795 9.281 8.359 1 98.19 138 LEU B O 1
ATOM 4175 N N . MET B 1 139 ? 1.367 10.93 8.961 1 97.56 139 MET B N 1
ATOM 4176 C CA . MET B 1 139 ? 1.717 10.828 10.375 1 97.56 139 MET B CA 1
ATOM 4177 C C . MET B 1 139 ? 0.698 9.977 11.125 1 97.56 139 MET B C 1
ATOM 4179 O O . MET B 1 139 ? -0.5 10.047 10.852 1 97.56 139 MET B O 1
ATOM 4183 N N . SER B 1 140 ? 1.221 9.164 12.055 1 96.88 140 SER B N 1
ATOM 4184 C CA . SER B 1 140 ? 0.362 8.422 12.969 1 96.88 140 SER B CA 1
ATOM 4185 C C . SER B 1 140 ? -0.373 9.359 13.922 1 96.88 140 SER B C 1
ATOM 4187 O O . SER B 1 140 ? -0.049 10.547 14.008 1 96.88 140 SER B O 1
ATOM 4189 N N . ASP B 1 141 ? -1.312 8.812 14.664 1 94.88 141 ASP B N 1
ATOM 4190 C CA . ASP B 1 141 ? -2.064 9.602 15.641 1 94.88 141 ASP B CA 1
ATOM 4191 C C . ASP B 1 141 ? -1.139 10.188 16.703 1 94.88 141 ASP B C 1
ATOM 4193 O O . ASP B 1 141 ? -1.3 11.344 17.094 1 94.88 141 ASP B O 1
ATOM 4197 N N . ASP B 1 142 ? -0.199 9.406 17.125 1 93.62 142 ASP B N 1
ATOM 4198 C CA . ASP B 1 142 ? 0.746 9.875 18.125 1 93.62 142 ASP B CA 1
ATOM 4199 C C . ASP B 1 142 ? 1.605 11.016 17.594 1 93.62 142 ASP B C 1
ATOM 4201 O O . ASP B 1 142 ? 1.879 11.984 18.297 1 93.62 142 ASP B O 1
ATOM 4205 N N . GLU B 1 143 ? 2.016 10.883 16.406 1 94.5 143 GLU B N 1
ATOM 4206 C CA . GLU B 1 143 ? 2.826 11.93 15.789 1 94.5 143 GLU B CA 1
ATOM 4207 C C . GLU B 1 143 ? 2.029 13.219 15.625 1 94.5 143 GLU B C 1
ATOM 4209 O O . GLU B 1 143 ? 2.562 14.312 15.82 1 94.5 143 GLU B O 1
ATOM 4214 N N . LEU B 1 144 ? 0.808 13.125 15.227 1 95.25 144 LEU B N 1
ATOM 4215 C CA . LEU B 1 144 ? -0.063 14.281 15.086 1 95.25 144 LEU B CA 1
ATOM 4216 C C . LEU B 1 144 ? -0.286 14.969 16.422 1 95.25 144 LEU B C 1
ATOM 4218 O O . LEU B 1 144 ? -0.29 16.203 16.516 1 95.25 144 LEU B O 1
ATOM 4222 N N . ARG B 1 145 ? -0.388 14.227 17.469 1 91.31 145 ARG B N 1
ATOM 4223 C CA . ARG B 1 145 ? -0.646 14.766 18.797 1 91.31 145 ARG B CA 1
ATOM 4224 C C . ARG B 1 145 ? 0.545 15.57 19.297 1 91.31 145 ARG B C 1
ATOM 4226 O O . ARG B 1 145 ? 0.386 16.469 20.125 1 91.31 145 ARG B O 1
ATOM 4233 N N . ALA B 1 146 ? 1.681 15.312 18.781 1 90 146 ALA B N 1
ATOM 4234 C CA . ALA B 1 146 ? 2.887 16.016 19.203 1 90 146 ALA B CA 1
ATOM 4235 C C . ALA B 1 146 ? 2.857 17.484 18.766 1 90 146 ALA B C 1
ATOM 4237 O O . ALA B 1 146 ? 3.598 18.312 19.297 1 90 146 ALA B O 1
ATOM 4238 N N . TYR B 1 147 ? 2.01 17.797 17.828 1 91.81 147 TYR B N 1
ATOM 4239 C CA . TYR B 1 147 ? 1.941 19.141 17.281 1 91.81 147 TYR B CA 1
ATOM 4240 C C . TYR B 1 147 ? 0.995 20.016 18.078 1 91.81 147 TYR B C 1
ATOM 4242 O O . TYR B 1 147 ? 0.941 21.234 17.891 1 91.81 147 TYR B O 1
ATOM 4250 N N . ILE B 1 148 ? 0.221 19.406 19 1 91.56 148 ILE B N 1
ATOM 4251 C CA . ILE B 1 148 ? -0.797 20.156 19.719 1 91.56 148 ILE B CA 1
ATOM 4252 C C . ILE B 1 148 ? -0.701 19.844 21.219 1 91.56 148 ILE B C 1
ATOM 4254 O O . ILE B 1 148 ? 0.04 18.953 21.625 1 91.56 148 ILE B O 1
ATOM 4258 N N . MET B 1 149 ? -1.393 20.641 21.953 1 86.5 149 MET B N 1
ATOM 4259 C CA . MET B 1 149 ? -1.464 20.391 23.391 1 86.5 149 MET B CA 1
ATOM 4260 C C . MET B 1 149 ? -2.461 19.266 23.703 1 86.5 149 MET B C 1
ATOM 4262 O O . MET B 1 149 ? -3.594 19.297 23.219 1 86.5 149 MET B O 1
ATOM 4266 N N . PRO B 1 150 ? -2.033 18.312 24.484 1 75.75 150 PRO B N 1
ATOM 4267 C CA . PRO B 1 150 ? -2.969 17.234 24.797 1 75.75 150 PRO B CA 1
ATOM 4268 C C . PRO B 1 150 ? -4.223 17.719 25.516 1 75.75 150 PRO B C 1
ATOM 4270 O O . PRO B 1 150 ? -4.16 18.688 26.281 1 75.75 150 PRO B O 1
ATOM 4273 N N . SER B 1 151 ? -5.367 17.094 25.203 1 61.28 151 SER B N 1
ATOM 4274 C CA . SER B 1 151 ? -6.723 17.438 25.609 1 61.28 151 SER B CA 1
ATOM 4275 C C . SER B 1 151 ? -6.852 17.5 27.125 1 61.28 151 SER B C 1
ATOM 4277 O O . SER B 1 151 ? -7.59 18.328 27.656 1 61.28 151 SER B O 1
ATOM 4279 N N . ILE B 1 152 ? -6.418 16.312 27.719 1 52.59 152 ILE B N 1
ATOM 4280 C CA . ILE B 1 152 ? -6.66 16.188 29.141 1 52.59 152 ILE B CA 1
ATOM 4281 C C . ILE B 1 152 ? -6.434 17.531 29.828 1 52.59 152 ILE B C 1
ATOM 4283 O O . ILE B 1 152 ? -7.109 17.859 30.797 1 52.59 152 ILE B O 1
ATOM 4287 N N . ASP B 1 153 ? -5.645 18.328 29.25 1 53.34 153 ASP B N 1
ATOM 4288 C CA . ASP B 1 153 ? -5.184 19.531 29.938 1 53.34 153 ASP B CA 1
ATOM 4289 C C . ASP B 1 153 ? -5.965 20.766 29.469 1 53.34 153 ASP B C 1
ATOM 4291 O O . ASP B 1 153 ? -5.863 21.828 30.078 1 53.34 153 ASP B O 1
ATOM 4295 N N . VAL B 1 154 ? -6.789 20.562 28.406 1 55.38 154 VAL B N 1
ATOM 4296 C CA . VAL B 1 154 ? -7.465 21.734 27.891 1 55.38 154 VAL B CA 1
ATOM 4297 C C . VAL B 1 154 ? -8.539 22.203 28.875 1 55.38 154 VAL B C 1
ATOM 4299 O O . VAL B 1 154 ? -8.625 23.391 29.188 1 55.38 154 VAL B O 1
ATOM 4302 N N . SER B 1 155 ? -9.438 21.188 29.281 1 53.5 155 SER B N 1
ATOM 4303 C CA . SER B 1 155 ? -10.531 21.594 30.141 1 53.5 155 SER B CA 1
ATOM 4304 C C . SER B 1 155 ? -10.008 22.188 31.453 1 53.5 155 SER B C 1
ATOM 4306 O O . SER B 1 155 ? -10.508 23.219 31.922 1 53.5 155 SER B O 1
ATOM 4308 N N . ALA B 1 156 ? -9.102 21.453 32 1 51.41 156 ALA B N 1
ATOM 4309 C CA . ALA B 1 156 ? -8.609 21.906 33.312 1 51.41 156 ALA B CA 1
ATOM 4310 C C . ALA B 1 156 ? -7.914 23.266 33.188 1 51.41 156 ALA B C 1
ATOM 4312 O O . ALA B 1 156 ? -8.094 24.125 34.031 1 51.41 156 ALA B O 1
ATOM 4313 N N . THR B 1 157 ? -7.223 23.344 32.156 1 52.59 157 THR B N 1
ATOM 4314 C CA . THR B 1 157 ? -6.492 24.594 31.953 1 52.59 157 THR B CA 1
ATOM 4315 C C . THR B 1 157 ? -7.453 25.734 31.656 1 52.59 157 THR B C 1
ATOM 4317 O O . THR B 1 157 ? -7.277 26.844 32.156 1 52.59 157 THR B O 1
ATOM 4320 N N . LEU B 1 158 ? -8.531 25.328 31 1 52.75 158 LEU B N 1
ATOM 4321 C CA . LEU B 1 158 ? -9.5 26.328 30.578 1 52.75 158 LEU B CA 1
ATOM 4322 C C . LEU B 1 158 ? -10.211 26.922 31.797 1 52.75 158 LEU B C 1
ATOM 4324 O O . LEU B 1 158 ? -10.453 28.141 31.844 1 52.75 158 LEU B O 1
ATOM 4328 N N . SER B 1 159 ? -10.531 26.031 32.656 1 51.44 159 SER B N 1
ATOM 4329 C CA . SER B 1 159 ? -11.227 26.516 33.844 1 51.44 159 SER B CA 1
ATOM 4330 C C . SER B 1 159 ? -10.336 27.422 34.688 1 51.44 159 SER B C 1
ATOM 4332 O O . SER B 1 159 ? -10.812 28.391 35.281 1 51.44 159 SER B O 1
ATOM 4334 N N . THR B 1 160 ? -9.148 27.109 34.75 1 49.12 160 THR B N 1
ATOM 4335 C CA . THR B 1 160 ? -8.258 27.906 35.562 1 49.12 160 THR B CA 1
ATOM 4336 C C . THR B 1 160 ? -7.98 29.266 34.938 1 49.12 160 THR B C 1
ATOM 4338 O O . THR B 1 160 ? -7.895 30.281 35.625 1 49.12 160 THR B O 1
ATOM 4341 N N . ILE B 1 161 ? -7.898 29.281 33.656 1 51.69 161 ILE B N 1
ATOM 4342 C CA . ILE B 1 161 ? -7.594 30.484 32.906 1 51.69 161 ILE B CA 1
ATOM 4343 C C . ILE B 1 161 ? -8.719 31.5 33.094 1 51.69 161 ILE B C 1
ATOM 4345 O O . ILE B 1 161 ? -8.461 32.688 33.281 1 51.69 161 ILE B O 1
ATOM 4349 N N . LEU B 1 162 ? -9.938 31 33 1 49.88 162 LEU B N 1
ATOM 4350 C CA . LEU B 1 162 ? -11.07 31.906 33.125 1 49.88 162 LEU B CA 1
ATOM 4351 C C . LEU B 1 162 ? -11.086 32.594 34.5 1 49.88 162 LEU B C 1
ATOM 4353 O O . LEU B 1 162 ? -11.523 33.719 34.625 1 49.88 162 LEU B O 1
ATOM 4357 N N . ALA B 1 163 ? -10.625 31.859 35.438 1 47.19 163 ALA B N 1
ATOM 4358 C CA . ALA B 1 163 ? -10.711 32.375 36.812 1 47.19 163 ALA B CA 1
ATOM 4359 C C . ALA B 1 163 ? -9.688 33.469 37.062 1 47.19 163 ALA B C 1
ATOM 4361 O O . ALA B 1 163 ? -9.914 34.375 37.875 1 47.19 163 ALA B O 1
ATOM 4362 N N . GLU B 1 164 ? -8.562 33.406 36.375 1 48.5 164 GLU B N 1
ATOM 4363 C CA . GLU B 1 164 ? -7.5 34.344 36.688 1 48.5 164 GLU B CA 1
ATOM 4364 C C . GLU B 1 164 ? -7.535 35.562 35.781 1 48.5 164 GLU B C 1
ATOM 4366 O O . GLU B 1 164 ? -6.668 36.438 35.844 1 48.5 164 GLU B O 1
ATOM 4371 N N . THR B 1 165 ? -8.406 35.688 34.906 1 47.31 165 THR B N 1
ATOM 4372 C CA . THR B 1 165 ? -8.422 36.719 33.875 1 47.31 165 THR B CA 1
ATOM 4373 C C . THR B 1 165 ? -8.523 38.094 34.531 1 47.31 165 THR B C 1
ATOM 4375 O O . THR B 1 165 ? -9.508 38.406 35.188 1 47.31 165 THR B O 1
ATOM 4378 N N . GLU B 1 166 ? -7.383 38.594 34.906 1 47.28 166 GLU B N 1
ATOM 4379 C CA . GLU B 1 166 ? -7.43 40.031 35.156 1 47.28 166 GLU B CA 1
ATOM 4380 C C . GLU B 1 166 ? -8.023 40.781 33.969 1 47.28 166 GLU B C 1
ATOM 4382 O O . GLU B 1 166 ? -7.547 40.656 32.844 1 47.28 166 GLU B O 1
ATOM 4387 N N . ARG B 1 167 ? -9.328 41 33.875 1 48.41 167 ARG B N 1
ATOM 4388 C CA . ARG B 1 167 ? -10 41.812 32.875 1 48.41 167 ARG B CA 1
ATOM 4389 C C . ARG B 1 167 ? -9.438 43.25 32.875 1 48.41 167 ARG B C 1
ATOM 4391 O O . ARG B 1 167 ? -9.68 44 33.812 1 48.41 167 ARG B O 1
ATOM 4398 N N . VAL B 1 168 ? -8.133 43.375 32.406 1 49.19 168 VAL B N 1
ATOM 4399 C CA . VAL B 1 168 ? -7.785 44.781 32.25 1 49.19 168 VAL B CA 1
ATOM 4400 C C . VAL B 1 168 ? -8.797 45.469 31.312 1 49.19 168 VAL B C 1
ATOM 4402 O O . VAL B 1 168 ? -9.016 45 30.188 1 49.19 168 VAL B O 1
ATOM 4405 N N . ASP B 1 169 ? -9.727 46.094 31.828 1 48.5 169 ASP B N 1
ATOM 4406 C CA . ASP B 1 169 ? -10.672 46.938 31.094 1 48.5 169 ASP B CA 1
ATOM 4407 C C . ASP B 1 169 ? -9.93 47.938 30.188 1 48.5 169 ASP B C 1
ATOM 4409 O O . ASP B 1 169 ? -9.633 49.062 30.609 1 48.5 169 ASP B O 1
ATOM 4413 N N . ALA B 1 170 ? -8.953 47.5 29.406 1 52.06 170 ALA B N 1
ATOM 4414 C CA . ALA B 1 170 ? -8.43 48.5 28.469 1 52.06 170 ALA B CA 1
ATOM 4415 C C . ALA B 1 170 ? -9.523 49 27.531 1 52.06 170 ALA B C 1
ATOM 4417 O O . ALA B 1 170 ? -10.289 48.219 26.984 1 52.06 170 ALA B O 1
ATOM 4418 N N . GLU B 1 171 ? -9.844 50.281 27.672 1 51.31 171 GLU B N 1
ATOM 4419 C CA . GLU B 1 171 ? -10.781 51 26.812 1 51.31 171 GLU B CA 1
ATOM 4420 C C . GLU B 1 171 ? -10.516 50.688 25.344 1 51.31 171 GLU B C 1
ATOM 4422 O O . GLU B 1 171 ? -9.375 50.781 24.891 1 51.31 171 GLU B O 1
ATOM 4427 N N . THR B 1 172 ? -11.242 49.781 24.797 1 57.44 172 THR B N 1
ATOM 4428 C CA . THR B 1 172 ? -11.25 49.625 23.344 1 57.44 172 THR B CA 1
ATOM 4429 C C . THR B 1 172 ? -11.516 50.969 22.656 1 57.44 172 THR B C 1
ATOM 4431 O O . THR B 1 172 ? -12.375 51.719 23.094 1 57.44 172 THR B O 1
ATOM 4434 N N . ASN B 1 173 ? -10.492 51.562 22.062 1 58.62 173 ASN B N 1
ATOM 4435 C CA . ASN B 1 173 ? -10.914 52.625 21.172 1 58.62 173 ASN B CA 1
ATOM 4436 C C . ASN B 1 173 ? -11.844 52.125 20.078 1 58.62 173 ASN B C 1
ATOM 4438 O O . ASN B 1 173 ? -11.398 51.531 19.094 1 58.62 173 ASN B O 1
ATOM 4442 N N . PRO B 1 174 ? -13.109 52.031 20.438 1 62.06 174 PRO B N 1
ATOM 4443 C CA . PRO B 1 174 ? -13.992 51.469 19.406 1 62.06 174 PRO B CA 1
ATOM 4444 C C . PRO B 1 174 ? -13.961 52.312 18.109 1 62.06 174 PRO B C 1
ATOM 4446 O O . PRO B 1 174 ? -13.828 53.531 18.156 1 62.06 174 PRO B O 1
ATOM 4449 N N . LEU B 1 175 ? -13.648 51.594 17.016 1 70.56 175 LEU B N 1
ATOM 4450 C CA . LEU B 1 175 ? -13.891 52.219 15.727 1 70.56 175 LEU B CA 1
ATOM 4451 C C . LEU B 1 175 ? -15.359 52.625 15.586 1 70.56 175 LEU B C 1
ATOM 4453 O O . LEU B 1 175 ? -16.25 51.906 16.062 1 70.56 175 LEU B O 1
ATOM 4457 N N . PRO B 1 176 ? -15.523 53.812 15.133 1 71.88 176 PRO B N 1
ATOM 4458 C CA . PRO B 1 176 ? -16.922 54.188 14.906 1 71.88 176 PRO B CA 1
ATOM 4459 C C . PRO B 1 176 ? -17.688 53.125 14.109 1 71.88 176 PRO B C 1
ATOM 4461 O O . PRO B 1 176 ? -18.844 52.812 14.422 1 71.88 176 PRO B O 1
ATOM 4464 N N . THR B 1 177 ? -17.094 52.594 13.008 1 86.69 177 THR B N 1
ATOM 4465 C CA . THR B 1 177 ? -17.688 51.5 12.25 1 86.69 177 THR B CA 1
ATOM 4466 C C . THR B 1 177 ? -16.625 50.438 11.93 1 86.69 177 THR B C 1
ATOM 4468 O O . THR B 1 177 ? -15.547 50.781 11.414 1 86.69 177 THR B O 1
ATOM 4471 N N . ARG B 1 178 ? -16.984 49.25 12.203 1 91.19 178 ARG B N 1
ATOM 4472 C CA . ARG B 1 178 ? -16.062 48.156 11.906 1 91.19 178 ARG B CA 1
ATOM 4473 C C . ARG B 1 178 ? -16.094 47.781 10.43 1 91.19 178 ARG B C 1
ATOM 4475 O O . ARG B 1 178 ? -17.172 47.562 9.859 1 91.19 178 ARG B O 1
ATOM 4482 N N . PRO B 1 179 ? -14.906 47.812 9.773 1 95.12 179 PRO B N 1
ATOM 4483 C CA . PRO B 1 179 ? -14.906 47.344 8.383 1 95.12 179 PRO B CA 1
ATOM 4484 C C . PRO B 1 179 ? -15.469 45.938 8.219 1 95.12 179 PRO B C 1
ATOM 4486 O O . PRO B 1 179 ? -15.312 45.125 9.109 1 95.12 179 PRO B O 1
ATOM 4489 N N . GLY B 1 180 ? -16.109 45.719 7.051 1 94 180 GLY B N 1
ATOM 4490 C CA . GLY B 1 180 ? -16.672 44.406 6.758 1 94 180 GLY B CA 1
ATOM 4491 C C . GLY B 1 180 ? -15.617 43.312 6.648 1 94 180 GLY B C 1
ATOM 4492 O O . GLY B 1 180 ? -15.914 42.125 6.844 1 94 180 GLY B O 1
ATOM 4493 N N . SER B 1 181 ? -14.438 43.688 6.219 1 97.38 181 SER B N 1
ATOM 4494 C CA . SER B 1 181 ? -13.289 42.781 6.141 1 97.38 181 SER B CA 1
ATOM 4495 C C . SER B 1 181 ? -12 43.5 6.523 1 97.38 181 SER B C 1
ATOM 4497 O O . SER B 1 181 ? -11.898 44.719 6.41 1 97.38 181 SER B O 1
ATOM 4499 N N . LEU B 1 182 ? -11.109 42.75 7.008 1 98 182 LEU B N 1
ATOM 4500 C CA . LEU B 1 182 ? -9.812 43.281 7.414 1 98 182 LEU B CA 1
ATOM 4501 C C . LEU B 1 182 ? -8.742 42.188 7.34 1 98 182 LEU B C 1
ATOM 4503 O O . LEU B 1 182 ? -9 41.031 7.691 1 98 182 LEU B O 1
ATOM 4507 N N . ASP B 1 183 ? -7.559 42.562 6.84 1 98.62 183 ASP B N 1
ATOM 4508 C CA . ASP B 1 183 ? -6.375 41.688 6.777 1 98.62 183 ASP B CA 1
ATOM 4509 C C . ASP B 1 183 ? -5.121 42.469 7.184 1 98.62 183 ASP B C 1
ATOM 4511 O O . ASP B 1 183 ? -4.602 43.281 6.402 1 98.62 183 ASP B O 1
ATOM 4515 N N . TRP B 1 184 ? -4.688 42.25 8.305 1 98.75 184 TRP B N 1
ATOM 4516 C CA . TRP B 1 184 ? -3.557 43 8.836 1 98.75 184 TRP B CA 1
ATOM 4517 C C . TRP B 1 184 ? -2.279 42.688 8.07 1 98.75 184 TRP B C 1
ATOM 4519 O O . TRP B 1 184 ? -1.29 43.406 8.164 1 98.75 184 TRP B O 1
ATOM 4529 N N . ARG B 1 185 ? -2.215 41.469 7.355 1 98.19 185 ARG B N 1
ATOM 4530 C CA . ARG B 1 185 ? -1.056 41.156 6.531 1 98.19 185 ARG B CA 1
ATOM 4531 C C . ARG B 1 185 ? -0.795 42.25 5.5 1 98.19 185 ARG B C 1
ATOM 4533 O O . ARG B 1 185 ? 0.359 42.562 5.191 1 98.19 185 ARG B O 1
ATOM 4540 N N . SER B 1 186 ? -1.868 42.875 5.051 1 97.56 186 SER B N 1
ATOM 4541 C CA . SER B 1 186 ? -1.772 43.875 3.996 1 97.56 186 SER B CA 1
ATOM 4542 C C . SER B 1 186 ? -1.168 45.188 4.523 1 97.56 186 SER B C 1
ATOM 4544 O O . SER B 1 186 ? -0.734 46.031 3.74 1 97.56 186 SER B O 1
ATOM 4546 N N . ARG B 1 187 ? -1.123 45.375 5.754 1 97.19 187 ARG B N 1
ATOM 4547 C CA . ARG B 1 187 ? -0.573 46.562 6.367 1 97.19 187 ARG B CA 1
ATOM 4548 C C . ARG B 1 187 ? 0.897 46.375 6.727 1 97.19 187 ARG B C 1
ATOM 4550 O O . ARG B 1 187 ? 1.531 47.281 7.273 1 97.19 187 ARG B O 1
ATOM 4557 N N . GLY B 1 188 ? 1.404 45.219 6.5 1 98 188 GLY B N 1
ATOM 4558 C CA . GLY B 1 188 ? 2.814 44.938 6.719 1 98 188 GLY B CA 1
ATOM 4559 C C . GLY B 1 188 ? 3.172 44.781 8.188 1 98 188 GLY B C 1
ATOM 4560 O O . GLY B 1 188 ? 4.297 45.094 8.594 1 98 188 GLY B O 1
ATOM 4561 N N . VAL B 1 189 ? 2.176 44.344 9 1 98.75 189 VAL B N 1
ATOM 4562 C CA . VAL B 1 189 ? 2.432 44.312 10.43 1 98.75 189 VAL B CA 1
ATOM 4563 C C . VAL B 1 189 ? 2.34 42.875 10.938 1 98.75 189 VAL B C 1
ATOM 4565 O O . VAL B 1 189 ? 2.217 42.656 12.148 1 98.75 189 VAL B O 1
ATOM 4568 N N . VAL B 1 190 ? 2.275 41.906 10.07 1 98.88 190 VAL B N 1
ATOM 4569 C CA . VAL B 1 190 ? 2.26 40.469 10.43 1 98.88 190 VAL B CA 1
ATOM 4570 C C . VAL B 1 190 ? 3.514 39.812 9.891 1 98.88 190 VAL B C 1
ATOM 4572 O O . VAL B 1 190 ? 3.816 39.906 8.695 1 98.88 190 VAL B O 1
ATOM 4575 N N . THR B 1 191 ? 4.25 39.156 10.719 1 98.69 191 THR B N 1
ATOM 4576 C CA . THR B 1 191 ? 5.461 38.469 10.289 1 98.69 191 THR B CA 1
ATOM 4577 C C . THR B 1 191 ? 5.121 37.219 9.5 1 98.69 191 THR B C 1
ATOM 4579 O O . THR B 1 191 ? 3.955 36.812 9.414 1 98.69 191 THR B O 1
ATOM 4582 N N . ARG B 1 192 ? 6.098 36.562 8.922 1 98.38 192 ARG B N 1
ATOM 4583 C CA . ARG B 1 192 ? 5.922 35.375 8.133 1 98.38 192 ARG B CA 1
ATOM 4584 C C . ARG B 1 192 ? 5.375 34.219 8.992 1 98.38 192 ARG B C 1
ATOM 4586 O O . ARG B 1 192 ? 5.512 34.25 10.219 1 98.38 192 ARG B O 1
ATOM 4593 N N . VAL B 1 193 ? 4.777 33.281 8.328 1 98.75 193 VAL B N 1
ATOM 4594 C CA . VAL B 1 193 ? 4.391 32.062 8.984 1 98.75 193 VAL B CA 1
ATOM 4595 C C . VAL B 1 193 ? 5.641 31.234 9.328 1 98.75 193 VAL B C 1
ATOM 4597 O O . VAL B 1 193 ? 6.469 30.969 8.461 1 98.75 193 VAL B O 1
ATOM 4600 N N . LYS B 1 194 ? 5.742 30.953 10.586 1 98.5 194 LYS B N 1
ATOM 4601 C CA . LYS B 1 194 ? 6.883 30.172 11.07 1 98.5 194 LYS B CA 1
ATOM 4602 C C . LYS B 1 194 ? 6.523 28.703 11.227 1 98.5 194 LYS B C 1
ATOM 4604 O O . LYS B 1 194 ? 5.555 28.234 10.633 1 98.5 194 LYS B O 1
ATOM 4609 N N . ASN B 1 195 ? 7.441 27.906 11.844 1 98.12 195 ASN B N 1
ATOM 4610 C CA . ASN B 1 195 ? 7.238 26.469 11.992 1 98.12 195 ASN B CA 1
ATOM 4611 C C . ASN B 1 195 ? 7.617 25.984 13.391 1 98.12 195 ASN B C 1
ATOM 4613 O O . ASN B 1 195 ? 8.797 25.938 13.734 1 98.12 195 ASN B O 1
ATOM 4617 N N . GLN B 1 196 ? 6.656 25.547 14.078 1 97.69 196 GLN B N 1
ATOM 4618 C CA . GLN B 1 196 ? 6.891 25.125 15.453 1 97.69 196 GLN B CA 1
ATOM 4619 C C . GLN B 1 196 ? 7.531 23.734 15.492 1 97.69 196 GLN B C 1
ATOM 4621 O O . GLN B 1 196 ? 8.062 23.312 16.531 1 97.69 196 GLN B O 1
ATOM 4626 N N . GLY B 1 197 ? 7.367 23 14.352 1 94.94 197 GLY B N 1
ATOM 4627 C CA . GLY B 1 197 ? 7.906 21.641 14.336 1 94.94 197 GLY B CA 1
ATOM 4628 C C . GLY B 1 197 ? 7.16 20.688 15.25 1 94.94 197 GLY B C 1
ATOM 4629 O O . GLY B 1 197 ? 5.969 20.875 15.5 1 94.94 197 GLY B O 1
ATOM 4630 N N . ASN B 1 198 ? 7.828 19.609 15.609 1 91.75 198 ASN B N 1
ATOM 4631 C CA . ASN B 1 198 ? 7.211 18.609 16.469 1 91.75 198 ASN B CA 1
ATOM 4632 C C . ASN B 1 198 ? 7.34 18.984 17.938 1 91.75 198 ASN B C 1
ATOM 4634 O O . ASN B 1 198 ? 7.844 18.203 18.75 1 91.75 198 ASN B O 1
ATOM 4638 N N . CYS B 1 199 ? 6.961 20.172 18.234 1 93.62 199 CYS B N 1
ATOM 4639 C CA . CYS B 1 199 ? 6.945 20.719 19.578 1 93.62 199 CYS B CA 1
ATOM 4640 C C . CYS B 1 199 ? 5.609 21.391 19.891 1 93.62 199 CYS B C 1
ATOM 4642 O O . CYS B 1 199 ? 5.164 22.266 19.141 1 93.62 199 CYS B O 1
ATOM 4644 N N . GLY B 1 200 ? 4.957 20.969 21 1 92.88 200 GLY B N 1
ATOM 4645 C CA . GLY B 1 200 ? 3.705 21.594 21.422 1 92.88 200 GLY B CA 1
ATOM 4646 C C . GLY B 1 200 ? 3.877 23.016 21.922 1 92.88 200 GLY B C 1
ATOM 4647 O O . GLY B 1 200 ? 3.463 23.344 23.031 1 92.88 200 GLY B O 1
ATOM 4648 N N . SER B 1 201 ? 4.516 23.844 21.078 1 96.25 201 SER B N 1
ATOM 4649 C CA . SER B 1 201 ? 4.848 25.203 21.469 1 96.25 201 SER B CA 1
ATOM 4650 C C . SER B 1 201 ? 3.957 26.219 20.75 1 96.25 201 SER B C 1
ATOM 4652 O O . SER B 1 201 ? 4.34 27.375 20.594 1 96.25 201 SER B O 1
ATOM 4654 N N . CYS B 1 202 ? 2.752 25.734 20.328 1 97.06 202 CYS B N 1
ATOM 4655 C CA . CYS B 1 202 ? 1.841 26.625 19.625 1 97.06 202 CYS B CA 1
ATOM 4656 C C . CYS B 1 202 ? 1.479 27.844 20.469 1 97.06 202 CYS B C 1
ATOM 4658 O O . CYS B 1 202 ? 1.234 28.922 19.938 1 97.06 202 CYS B O 1
ATOM 4660 N N . TRP B 1 203 ? 1.472 27.719 21.766 1 95.69 203 TRP B N 1
ATOM 4661 C CA . TRP B 1 203 ? 1.187 28.812 22.688 1 95.69 203 TRP B CA 1
ATOM 4662 C C . TRP B 1 203 ? 2.217 29.938 22.547 1 95.69 203 TRP B C 1
ATOM 4664 O O . TRP B 1 203 ? 1.862 31.109 22.531 1 95.69 203 TRP B O 1
ATOM 4674 N N . ALA B 1 204 ? 3.42 29.531 22.391 1 98.19 204 ALA B N 1
ATOM 4675 C CA . ALA B 1 204 ? 4.492 30.516 22.219 1 98.19 204 ALA B CA 1
ATOM 4676 C C . ALA B 1 204 ? 4.391 31.203 20.859 1 98.19 204 ALA B C 1
ATOM 4678 O O . ALA B 1 204 ? 4.625 32.406 20.766 1 98.19 204 ALA B O 1
ATOM 4679 N N . PHE B 1 205 ? 4.023 30.453 19.875 1 98.69 205 PHE B N 1
ATOM 4680 C CA . PHE B 1 205 ? 3.934 31 18.531 1 98.69 205 PHE B CA 1
ATOM 4681 C C . PHE B 1 205 ? 2.736 31.938 18.406 1 98.69 205 PHE B C 1
ATOM 4683 O O . PHE B 1 205 ? 2.84 33 17.812 1 98.69 205 PHE B O 1
ATOM 4690 N N . GLY B 1 206 ? 1.611 31.5 18.922 1 98.31 206 GLY B N 1
ATOM 4691 C CA . GLY B 1 206 ? 0.434 32.375 18.875 1 98.31 206 GLY B CA 1
ATOM 4692 C C . GLY B 1 206 ? 0.638 33.688 19.594 1 98.31 206 GLY B C 1
ATOM 4693 O O . GLY B 1 206 ? 0.343 34.75 19.031 1 98.31 206 GLY B O 1
ATOM 4694 N N . VAL B 1 207 ? 1.198 33.656 20.766 1 98.19 207 VAL B N 1
ATOM 4695 C CA . VAL B 1 207 ? 1.423 34.844 21.578 1 98.19 207 VAL B CA 1
ATOM 4696 C C . VAL B 1 207 ? 2.451 35.75 20.891 1 98.19 207 VAL B C 1
ATOM 4698 O O . VAL B 1 207 ? 2.266 36.969 20.812 1 98.19 207 VAL B O 1
ATOM 4701 N N . THR B 1 208 ? 3.48 35.156 20.422 1 98.81 208 THR B N 1
ATOM 4702 C CA . THR B 1 208 ? 4.539 35.938 19.766 1 98.81 208 THR B CA 1
ATOM 4703 C C . THR B 1 208 ? 4.012 36.656 18.531 1 98.81 208 THR B C 1
ATOM 4705 O O . THR B 1 208 ? 4.395 37.781 18.25 1 98.81 208 THR B O 1
ATOM 4708 N N . ALA B 1 209 ? 3.17 36 17.797 1 98.88 209 ALA B N 1
ATOM 4709 C CA . ALA B 1 209 ? 2.588 36.594 16.609 1 98.88 209 ALA B CA 1
ATOM 4710 C C . ALA B 1 209 ? 1.85 37.875 16.969 1 98.88 209 ALA B C 1
ATOM 4712 O O . ALA B 1 209 ? 1.995 38.906 16.281 1 98.88 209 ALA B O 1
ATOM 4713 N N . SER B 1 210 ? 1.067 37.875 18 1 98.56 210 SER B N 1
ATOM 4714 C CA . SER B 1 210 ? 0.315 39.062 18.406 1 98.56 210 SER B CA 1
ATOM 4715 C C . SER B 1 210 ? 1.24 40.156 18.953 1 98.56 210 SER B C 1
ATOM 4717 O O . SER B 1 210 ? 0.991 41.344 18.75 1 98.56 210 SER B O 1
ATOM 4719 N N . ILE B 1 211 ? 2.291 39.75 19.641 1 98.62 211 ILE B N 1
ATOM 4720 C CA . ILE B 1 211 ? 3.27 40.688 20.188 1 98.62 211 ILE B CA 1
ATOM 4721 C C . ILE B 1 211 ? 3.98 41.406 19.047 1 98.62 211 ILE B C 1
ATOM 4723 O O . ILE B 1 211 ? 4.137 42.656 19.094 1 98.62 211 ILE B O 1
ATOM 4727 N N . GLU B 1 212 ? 4.395 40.688 18.078 1 98.81 212 GLU B N 1
ATOM 4728 C CA . GLU B 1 212 ? 5.074 41.25 16.938 1 98.81 212 GLU B CA 1
ATOM 4729 C C . GLU B 1 212 ? 4.188 42.281 16.234 1 98.81 212 GLU B C 1
ATOM 4731 O O . GLU B 1 212 ? 4.633 43.375 15.906 1 98.81 212 GLU B O 1
ATOM 4736 N N . SER B 1 213 ? 3.012 41.906 16.031 1 98.81 213 SER B N 1
ATOM 4737 C CA . SER B 1 213 ? 2.078 42.812 15.359 1 98.81 213 SER B CA 1
ATOM 4738 C C . SER B 1 213 ? 1.791 44.031 16.203 1 98.81 213 SER B C 1
ATOM 4740 O O . SER B 1 213 ? 1.692 45.156 15.68 1 98.81 213 SER B O 1
ATOM 4742 N N . LEU B 1 214 ? 1.609 43.844 17.5 1 97.94 214 LEU B N 1
ATOM 4743 C CA . LEU B 1 214 ? 1.336 44.969 18.406 1 97.94 214 LEU B CA 1
ATOM 4744 C C . LEU B 1 214 ? 2.398 46.062 18.266 1 97.94 214 LEU B C 1
ATOM 4746 O O . LEU B 1 214 ? 2.072 47.219 18.078 1 97.94 214 LEU B O 1
ATOM 4750 N N . PHE B 1 215 ? 3.604 45.688 18.312 1 98 215 PHE B N 1
ATOM 4751 C CA . PHE B 1 215 ? 4.684 46.656 18.312 1 98 215 PHE B CA 1
ATOM 4752 C C . PHE B 1 215 ? 4.91 47.25 16.922 1 98 215 PHE B C 1
ATOM 4754 O O . PHE B 1 215 ? 5.301 48.406 16.781 1 98 215 PHE B O 1
ATOM 4761 N N . ALA B 1 216 ? 4.652 46.438 15.93 1 98.44 216 ALA B N 1
ATOM 4762 C CA . ALA B 1 216 ? 4.684 47 14.578 1 98.44 216 ALA B CA 1
ATOM 4763 C C . ALA B 1 216 ? 3.617 48.062 14.406 1 98.44 216 ALA B C 1
ATOM 4765 O O . ALA B 1 216 ? 3.887 49.125 13.836 1 98.44 216 ALA B O 1
ATOM 4766 N N . ILE B 1 217 ? 2.445 47.781 14.867 1 97.5 217 ILE B N 1
ATOM 4767 C CA . ILE B 1 217 ? 1.326 48.688 14.742 1 97.5 217 ILE B CA 1
ATOM 4768 C C . ILE B 1 217 ? 1.631 49.969 15.516 1 97.5 217 ILE B C 1
ATOM 4770 O O . ILE B 1 217 ? 1.267 51.062 15.086 1 97.5 217 ILE B O 1
ATOM 4774 N N . ARG B 1 218 ? 2.402 49.906 16.562 1 95.56 218 ARG B N 1
ATOM 4775 C CA . ARG B 1 218 ? 2.734 51.062 17.406 1 95.56 218 ARG B CA 1
ATOM 4776 C C . ARG B 1 218 ? 3.967 51.781 16.891 1 95.56 218 ARG B C 1
ATOM 4778 O O . ARG B 1 218 ? 4.488 52.688 17.547 1 95.56 218 ARG B O 1
ATOM 4785 N N . GLY B 1 219 ? 4.504 51.344 15.867 1 95.62 219 GLY B N 1
ATOM 4786 C CA . GLY B 1 219 ? 5.539 52.094 15.188 1 95.62 219 GLY B CA 1
ATOM 4787 C C . GLY B 1 219 ? 6.941 51.656 15.562 1 95.62 219 GLY B C 1
ATOM 4788 O O . GLY B 1 219 ? 7.914 52.375 15.305 1 95.62 219 GLY B O 1
ATOM 4789 N N . ARG B 1 220 ? 7.031 50.531 16.188 1 94.69 220 ARG B N 1
ATOM 4790 C CA . ARG B 1 220 ? 8.352 50.094 16.609 1 94.69 220 ARG B CA 1
ATOM 4791 C C . ARG B 1 220 ? 8.953 49.125 15.586 1 94.69 220 ARG B C 1
ATOM 4793 O O . ARG B 1 220 ? 9.945 48.469 15.875 1 94.69 220 ARG B O 1
ATOM 4800 N N . GLY B 1 221 ? 8.336 49.094 14.383 1 95.44 221 GLY B N 1
ATOM 4801 C CA . GLY B 1 221 ? 8.836 48.219 13.328 1 95.44 221 GLY B CA 1
ATOM 4802 C C . GLY B 1 221 ? 8.398 46.781 13.484 1 95.44 221 GLY B C 1
ATOM 4803 O O . GLY B 1 221 ? 8.141 46.312 14.602 1 95.44 221 GLY B O 1
ATOM 4804 N N . LEU B 1 222 ? 8.328 46.062 12.336 1 98.06 222 LEU B N 1
ATOM 4805 C CA . LEU B 1 222 ? 7.988 44.656 12.328 1 98.06 222 LEU B CA 1
ATOM 4806 C C . LEU B 1 222 ? 9.234 43.781 12.539 1 98.06 222 LEU B C 1
ATOM 4808 O O . LEU B 1 222 ? 10.086 43.688 11.648 1 98.06 222 LEU B O 1
ATOM 4812 N N . GLN B 1 223 ? 9.359 43.219 13.703 1 98 223 GLN B N 1
ATOM 4813 C CA . GLN B 1 223 ? 10.508 42.406 14.062 1 98 223 GLN B CA 1
ATOM 4814 C C . GLN B 1 223 ? 10.055 41.031 14.57 1 98 223 GLN B C 1
ATOM 4816 O O . GLN B 1 223 ? 9.062 40.938 15.297 1 98 223 GLN B O 1
ATOM 4821 N N . GLU B 1 224 ? 10.797 40.031 14.133 1 98.56 224 GLU B N 1
ATOM 4822 C CA . GLU B 1 224 ? 10.516 38.688 14.633 1 98.56 224 GLU B CA 1
ATOM 4823 C C . GLU B 1 224 ? 11.039 38.5 16.047 1 98.56 224 GLU B C 1
ATOM 4825 O O . GLU B 1 224 ? 12.18 38.875 16.359 1 98.56 224 GLU B O 1
ATOM 4830 N N . ARG B 1 225 ? 10.172 38 16.891 1 98.69 225 ARG B N 1
ATOM 4831 C CA . ARG B 1 225 ? 10.539 37.75 18.297 1 98.69 225 ARG B CA 1
ATOM 4832 C C . ARG B 1 225 ? 10.727 36.281 18.562 1 98.69 225 ARG B C 1
ATOM 4834 O O . ARG B 1 225 ? 10.297 35.438 17.766 1 98.69 225 ARG B O 1
ATOM 4841 N N . SER B 1 226 ? 11.312 35.969 19.656 1 98.75 226 SER B N 1
ATOM 4842 C CA . SER B 1 226 ? 11.797 34.625 19.891 1 98.75 226 SER B CA 1
ATOM 4843 C C . SER B 1 226 ? 10.734 33.75 20.594 1 98.75 226 SER B C 1
ATOM 4845 O O . SER B 1 226 ? 10.445 33.969 21.766 1 98.75 226 SER B O 1
ATOM 4847 N N . GLU B 1 227 ? 10.273 32.781 19.906 1 98.62 227 GLU B N 1
ATOM 4848 C CA . GLU B 1 227 ? 9.445 31.75 20.531 1 98.62 227 GLU B CA 1
ATOM 4849 C C . GLU B 1 227 ? 10.273 30.875 21.484 1 98.62 227 GLU B C 1
ATOM 4851 O O . GLU B 1 227 ? 9.773 30.438 22.516 1 98.62 227 GLU B O 1
ATOM 4856 N N . GLN B 1 228 ? 11.555 30.656 21.141 1 98.69 228 GLN B N 1
ATOM 4857 C CA . GLN B 1 228 ? 12.422 29.781 21.922 1 98.69 228 GLN B CA 1
ATOM 4858 C C . GLN B 1 228 ? 12.633 30.328 23.328 1 98.69 228 GLN B C 1
ATOM 4860 O O . GLN B 1 228 ? 12.766 29.562 24.281 1 98.69 228 GLN B O 1
ATOM 4865 N N . GLU B 1 229 ? 12.727 31.609 23.422 1 98.69 229 GLU B N 1
ATOM 4866 C CA . GLU B 1 229 ? 12.859 32.219 24.75 1 98.69 229 GLU B CA 1
ATOM 4867 C C . GLU B 1 229 ? 11.703 31.797 25.656 1 98.69 229 GLU B C 1
ATOM 4869 O O . GLU B 1 229 ? 11.914 31.469 26.812 1 98.69 229 GLU B O 1
ATOM 4874 N N . LEU B 1 230 ? 10.508 31.844 25.156 1 98.44 230 LEU B N 1
ATOM 4875 C CA . LEU B 1 230 ? 9.344 31.438 25.922 1 98.44 230 LEU B CA 1
ATOM 4876 C C . LEU B 1 230 ? 9.414 29.938 26.25 1 98.44 230 LEU B C 1
ATOM 4878 O O . LEU B 1 230 ? 9.156 29.547 27.391 1 98.44 230 LEU B O 1
ATOM 4882 N N . VAL B 1 231 ? 9.812 29.141 25.297 1 98.06 231 VAL B N 1
ATOM 4883 C CA . VAL B 1 231 ? 9.875 27.688 25.453 1 98.06 231 VAL B CA 1
ATOM 4884 C C . VAL B 1 231 ? 10.883 27.328 26.547 1 98.06 231 VAL B C 1
ATOM 4886 O O . VAL B 1 231 ? 10.633 26.438 27.359 1 98.06 231 VAL B O 1
ATOM 4889 N N . ASP B 1 232 ? 11.969 28.047 26.531 1 98.44 232 ASP B N 1
ATOM 4890 C CA . ASP B 1 232 ? 13.062 27.719 27.453 1 98.44 232 ASP B CA 1
ATOM 4891 C C . ASP B 1 232 ? 12.859 28.359 28.812 1 98.44 232 ASP B C 1
ATOM 4893 O O . ASP B 1 232 ? 13.211 27.781 29.844 1 98.44 232 ASP B O 1
ATOM 4897 N N . CYS B 1 233 ? 12.281 29.531 28.812 1 98.12 233 CYS B N 1
ATOM 4898 C CA . CYS B 1 233 ? 12.477 30.344 30.016 1 98.12 233 CYS B CA 1
ATOM 4899 C C . CYS B 1 233 ? 11.156 30.547 30.75 1 98.12 233 CYS B C 1
ATOM 4901 O O . CYS B 1 233 ? 11.148 30.922 31.922 1 98.12 233 CYS B O 1
ATOM 4903 N N . ASP B 1 234 ? 10.008 30.469 30.094 1 97.38 234 ASP B N 1
ATOM 4904 C CA . ASP B 1 234 ? 8.719 30.578 30.781 1 97.38 234 ASP B CA 1
ATOM 4905 C C . ASP B 1 234 ? 8.414 29.312 31.578 1 97.38 234 ASP B C 1
ATOM 4907 O O . ASP B 1 234 ? 7.797 28.375 31.062 1 97.38 234 ASP B O 1
ATOM 4911 N N . ARG B 1 235 ? 8.656 29.359 32.781 1 95.25 235 ARG B N 1
ATOM 4912 C CA . ARG B 1 235 ? 8.578 28.172 33.625 1 95.25 235 ARG B CA 1
ATOM 4913 C C . ARG B 1 235 ? 7.137 27.891 34.062 1 95.25 235 ARG B C 1
ATOM 4915 O O . ARG B 1 235 ? 6.828 26.812 34.562 1 95.25 235 ARG B O 1
ATOM 4922 N N . ASP B 1 236 ? 6.305 28.844 33.875 1 92.81 236 ASP B N 1
ATOM 4923 C CA . ASP B 1 236 ? 4.895 28.625 34.188 1 92.81 236 ASP B CA 1
ATOM 4924 C C . ASP B 1 236 ? 4.215 27.828 33.062 1 92.81 236 ASP B C 1
ATOM 4926 O O . ASP B 1 236 ? 3.086 27.359 33.219 1 92.81 236 ASP B O 1
ATOM 4930 N N . ASN B 1 237 ? 4.844 27.719 31.938 1 92.88 237 ASN B N 1
ATOM 4931 C CA . ASN B 1 237 ? 4.391 26.859 30.844 1 92.88 237 ASN B CA 1
ATOM 4932 C C . ASN B 1 237 ? 5.277 25.625 30.688 1 92.88 237 ASN B C 1
ATOM 4934 O O . ASN B 1 237 ? 6.289 25.484 31.391 1 92.88 237 ASN B O 1
ATOM 4938 N N . GLY B 1 238 ? 4.832 24.734 29.812 1 91.56 238 GLY B N 1
ATOM 4939 C CA . GLY B 1 238 ? 5.465 23.422 29.766 1 91.56 238 GLY B CA 1
ATOM 4940 C C . GLY B 1 238 ? 6.383 23.25 28.578 1 91.56 238 GLY B C 1
ATOM 4941 O O . GLY B 1 238 ? 6.59 22.125 28.109 1 91.56 238 GLY B O 1
ATOM 4942 N N . GLY B 1 239 ? 6.863 24.328 28.031 1 94.38 239 GLY B N 1
ATOM 4943 C CA . GLY B 1 239 ? 7.707 24.172 26.859 1 94.38 239 GLY B CA 1
ATOM 4944 C C . GLY B 1 239 ? 7.008 23.453 25.703 1 94.38 239 GLY B C 1
ATOM 4945 O O . GLY B 1 239 ? 5.996 23.938 25.203 1 94.38 239 GLY B O 1
ATOM 4946 N N . CYS B 1 240 ? 7.5 22.25 25.453 1 93.5 240 CYS B N 1
ATOM 4947 C CA . CYS B 1 240 ? 6.922 21.484 24.344 1 93.5 240 CYS B CA 1
ATOM 4948 C C . CYS B 1 240 ? 5.727 20.672 24.812 1 93.5 240 CYS B C 1
ATOM 4950 O O . CYS B 1 240 ? 5.062 20.016 24 1 93.5 240 CYS B O 1
ATOM 4952 N N . ASN B 1 241 ? 5.395 20.75 25.969 1 89.69 241 ASN B N 1
ATOM 4953 C CA . ASN B 1 241 ? 4.266 20 26.5 1 89.69 241 ASN B CA 1
ATOM 4954 C C . ASN B 1 241 ? 3.035 20.891 26.672 1 89.69 241 ASN B C 1
ATOM 4956 O O . ASN B 1 241 ? 2.102 20.531 27.391 1 89.69 241 ASN B O 1
ATOM 4960 N N . GLY B 1 242 ? 3.125 22.062 26.062 1 89.62 242 GLY B N 1
ATOM 4961 C CA . GLY B 1 242 ? 1.963 22.938 26.078 1 89.62 242 GLY B CA 1
ATOM 4962 C C . GLY B 1 242 ? 2.121 24.125 27.016 1 89.62 242 GLY B C 1
ATOM 4963 O O . GLY B 1 242 ? 3.158 24.266 27.672 1 89.62 242 GLY B O 1
ATOM 4964 N N . GLY B 1 243 ? 1.139 24.969 26.953 1 90.81 243 GLY B N 1
ATOM 4965 C CA . GLY B 1 243 ? 1.1 26.156 27.781 1 90.81 243 GLY B CA 1
ATOM 4966 C C . GLY B 1 243 ? -0.179 26.969 27.609 1 90.81 243 GLY B C 1
ATOM 4967 O O . GLY B 1 243 ? -1.033 26.609 26.797 1 90.81 243 GLY B O 1
ATOM 4968 N N . THR B 1 244 ? -0.224 27.969 28.469 1 89.44 244 THR B N 1
ATOM 4969 C CA . THR B 1 244 ? -1.375 28.859 28.406 1 89.44 244 THR B CA 1
ATOM 4970 C C . THR B 1 244 ? -0.961 30.234 27.891 1 89.44 244 THR B C 1
ATOM 4972 O O . THR B 1 244 ? 0.189 30.656 28.047 1 89.44 244 THR B O 1
ATOM 4975 N N . LEU B 1 245 ? -1.958 30.828 27.281 1 93.06 245 LEU B N 1
ATOM 4976 C CA . LEU B 1 245 ? -1.7 32.125 26.688 1 93.06 245 LEU B CA 1
ATOM 4977 C C . LEU B 1 245 ? -1.435 33.156 27.781 1 93.06 245 LEU B C 1
ATOM 4979 O O . LEU B 1 245 ? -0.548 34.031 27.625 1 93.06 245 LEU B O 1
ATOM 4983 N N . GLN B 1 246 ? -2.082 33.062 28.844 1 90 246 GLN B N 1
ATOM 4984 C CA . GLN B 1 246 ? -1.964 34.031 29.938 1 90 246 GLN B CA 1
ATOM 4985 C C . GLN B 1 246 ? -0.577 33.969 30.562 1 90 246 GLN B C 1
ATOM 4987 O O . GLN B 1 246 ? 0.024 35.031 30.844 1 90 246 GLN B O 1
ATOM 4992 N N . HIS B 1 247 ? -0.125 32.812 30.75 1 92.25 247 HIS B N 1
ATOM 4993 C CA . HIS B 1 247 ? 1.212 32.688 31.312 1 92.25 247 HIS B CA 1
ATOM 4994 C C . HIS B 1 247 ? 2.271 33.219 30.359 1 92.25 247 HIS B C 1
ATOM 4996 O O . HIS B 1 247 ? 3.234 33.875 30.797 1 92.25 247 HIS B O 1
ATOM 5002 N N . ALA B 1 248 ? 2.059 32.969 29.125 1 95.75 248 ALA B N 1
ATOM 5003 C CA . ALA B 1 248 ? 3.018 33.469 28.141 1 95.75 248 ALA B CA 1
ATOM 5004 C C . ALA B 1 248 ? 3.025 35 28.094 1 95.75 248 ALA B C 1
ATOM 5006 O O . ALA B 1 248 ? 4.09 35.625 28.109 1 95.75 248 ALA B O 1
ATOM 5007 N N . PHE B 1 249 ? 1.861 35.562 28.047 1 96.12 249 PHE B N 1
ATOM 5008 C CA . PHE B 1 249 ? 1.777 37.031 28.078 1 96.12 249 PHE B CA 1
ATOM 5009 C C . PHE B 1 249 ? 2.326 37.594 29.391 1 96.12 249 PHE B C 1
ATOM 5011 O O . PHE B 1 249 ? 2.971 38.625 29.406 1 96.12 249 PHE B O 1
ATOM 5018 N N . GLY B 1 250 ? 2.023 36.875 30.453 1 94.62 250 GLY B N 1
ATOM 5019 C CA . GLY B 1 250 ? 2.574 37.281 31.734 1 94.62 250 GLY B CA 1
ATOM 5020 C C . GLY B 1 250 ? 4.09 37.281 31.766 1 94.62 250 GLY B C 1
ATOM 5021 O O . GLY B 1 250 ? 4.707 38.188 32.312 1 94.62 250 GLY B O 1
ATOM 5022 N N . TYR B 1 251 ? 4.633 36.312 31.172 1 97 251 TYR B N 1
ATOM 5023 C CA . TYR B 1 251 ? 6.09 36.25 31.078 1 97 251 TYR B CA 1
ATOM 5024 C C . TYR B 1 251 ? 6.633 37.469 30.328 1 97 251 TYR B C 1
ATOM 5026 O O . TYR B 1 251 ? 7.598 38.094 30.781 1 97 251 TYR B O 1
ATOM 5034 N N . ILE B 1 252 ? 6.039 37.75 29.234 1 97.94 252 ILE B N 1
ATOM 5035 C CA . ILE B 1 252 ? 6.516 38.875 28.391 1 97.94 252 ILE B CA 1
ATOM 5036 C C . ILE B 1 252 ? 6.324 40.188 29.125 1 97.94 252 ILE B C 1
ATOM 5038 O O . ILE B 1 252 ? 7.152 41.094 29.016 1 97.94 252 ILE B O 1
ATOM 5042 N N . LYS B 1 253 ? 5.246 40.312 29.875 1 97.12 253 LYS B N 1
ATOM 5043 C CA . LYS B 1 253 ? 5.016 41.5 30.688 1 97.12 253 LYS B CA 1
ATOM 5044 C C . LYS B 1 253 ? 6.141 41.688 31.703 1 97.12 253 LYS B C 1
ATOM 5046 O O . LYS B 1 253 ? 6.676 42.781 31.844 1 97.12 253 LYS B O 1
ATOM 5051 N N . ASP B 1 254 ? 6.566 40.625 32.281 1 96.62 254 ASP B N 1
ATOM 5052 C CA . ASP B 1 254 ? 7.469 40.719 33.438 1 96.62 254 ASP B CA 1
ATOM 5053 C C . ASP B 1 254 ? 8.93 40.656 32.969 1 96.62 254 ASP B C 1
ATOM 5055 O O . ASP B 1 254 ? 9.797 41.281 33.625 1 96.62 254 ASP B O 1
ATOM 5059 N N . HIS B 1 255 ? 9.188 39.938 31.906 1 96.94 255 HIS B N 1
ATOM 5060 C CA . HIS B 1 255 ? 10.578 39.656 31.578 1 96.94 255 HIS B CA 1
ATOM 5061 C C . HIS B 1 255 ? 10.93 40.156 30.188 1 96.94 255 HIS B C 1
ATOM 5063 O O . HIS B 1 255 ? 12.109 40.25 29.844 1 96.94 255 HIS B O 1
ATOM 5069 N N . GLY B 1 256 ? 9.93 40.469 29.391 1 97.69 256 GLY B N 1
ATOM 5070 C CA . GLY B 1 256 ? 10.164 40.875 28.016 1 97.69 256 GLY B CA 1
ATOM 5071 C C . GLY B 1 256 ? 10.461 39.719 27.094 1 97.69 256 GLY B C 1
ATOM 5072 O O . GLY B 1 256 ? 10.664 38.594 27.547 1 97.69 256 GLY B O 1
ATOM 5073 N N . GLN B 1 257 ? 10.438 39.969 25.828 1 98.25 257 GLN B N 1
ATOM 5074 C CA . GLN B 1 257 ? 10.758 39 24.797 1 98.25 257 GLN B CA 1
ATOM 5075 C C . GLN B 1 257 ? 11.789 39.562 23.828 1 98.25 257 GLN B C 1
ATOM 5077 O O . GLN B 1 257 ? 11.648 40.656 23.312 1 98.25 257 GLN B O 1
ATOM 5082 N N . THR B 1 258 ? 12.836 38.812 23.625 1 98.5 258 THR B N 1
ATOM 5083 C CA . THR B 1 258 ? 13.938 39.281 22.766 1 98.5 258 THR B CA 1
ATOM 5084 C C . THR B 1 258 ? 13.68 38.875 21.312 1 98.5 258 THR B C 1
ATOM 5086 O O . THR B 1 258 ? 12.594 38.406 20.969 1 98.5 258 THR B O 1
ATOM 5089 N N . LEU B 1 259 ? 14.68 39.156 20.453 1 98.38 259 LEU B N 1
ATOM 5090 C CA . LEU B 1 259 ? 14.594 38.906 19.016 1 98.38 259 LEU B CA 1
ATOM 5091 C C . LEU B 1 259 ? 14.867 37.469 18.688 1 98.38 259 LEU B C 1
ATOM 5093 O O . LEU B 1 259 ? 15.672 36.812 19.359 1 98.38 259 LEU B O 1
ATOM 5097 N N . GLU B 1 260 ? 14.156 37 17.594 1 98.38 260 GLU B N 1
ATOM 5098 C CA . GLU B 1 260 ? 14.375 35.625 17.094 1 98.38 260 GLU B CA 1
ATOM 5099 C C . GLU B 1 260 ? 15.859 35.375 16.797 1 98.38 260 GLU B C 1
ATOM 5101 O O . GLU B 1 260 ? 16.391 34.312 17.125 1 98.38 260 GLU B O 1
ATOM 5106 N N . ARG B 1 261 ? 16.594 36.375 16.188 1 97.31 261 ARG B N 1
ATOM 5107 C CA . ARG B 1 261 ? 17.969 36.188 15.773 1 97.31 261 ARG B CA 1
ATOM 5108 C C . ARG B 1 261 ? 18.891 36.062 16.984 1 97.31 261 ARG B C 1
ATOM 5110 O O . ARG B 1 261 ? 20 35.531 16.875 1 97.31 261 ARG B O 1
ATOM 5117 N N . LEU B 1 262 ? 18.453 36.531 18.109 1 97.62 262 LEU B N 1
ATOM 5118 C CA . LEU B 1 262 ? 19.281 36.469 19.312 1 97.62 262 LEU B CA 1
ATOM 5119 C C . LEU B 1 262 ? 18.969 35.219 20.141 1 97.62 262 LEU B C 1
ATOM 5121 O O . LEU B 1 262 ? 19.75 34.844 21.016 1 97.62 262 LEU B O 1
ATOM 5125 N N . TYR B 1 263 ? 17.875 34.594 19.859 1 98.19 263 TYR B N 1
ATOM 5126 C CA . TYR B 1 263 ? 17.406 33.375 20.547 1 98.19 263 TYR B CA 1
ATOM 5127 C C . TYR B 1 263 ? 16.609 32.5 19.625 1 98.19 263 TYR B C 1
ATOM 5129 O O . TYR B 1 263 ? 15.383 32.375 19.75 1 98.19 263 TYR B O 1
ATOM 5137 N N . THR B 1 264 ? 17.281 31.797 18.812 1 98 264 THR B N 1
ATOM 5138 C CA . THR B 1 264 ? 16.719 31.141 17.641 1 98 264 THR B CA 1
ATOM 5139 C C . THR B 1 264 ? 15.938 29.891 18.047 1 98 264 THR B C 1
ATOM 5141 O O . THR B 1 264 ? 16.375 29.141 18.922 1 98 264 THR B O 1
ATOM 5144 N N . TYR B 1 265 ? 14.859 29.703 17.391 1 98.5 265 TYR B N 1
ATOM 5145 C CA . TYR B 1 265 ? 13.961 28.594 17.703 1 98.5 265 TYR B CA 1
ATOM 5146 C C . TYR B 1 265 ? 14.617 27.266 17.375 1 98.5 265 TYR B C 1
ATOM 5148 O O . TYR B 1 265 ? 15.234 27.109 16.312 1 98.5 265 TYR B O 1
ATOM 5156 N N . LYS B 1 266 ? 14.422 26.25 18.25 1 97.75 266 LYS B N 1
ATOM 5157 C CA . LYS B 1 266 ? 15.086 24.953 18.078 1 97.75 266 LYS B CA 1
ATOM 5158 C C . LYS B 1 266 ? 14.078 23.812 18.094 1 97.75 266 LYS B C 1
ATOM 5160 O O . LYS B 1 266 ? 14.445 22.656 17.875 1 97.75 266 LYS B O 1
ATOM 5165 N N . ALA B 1 267 ? 12.836 24.062 18.391 1 96 267 ALA B N 1
ATOM 5166 C CA . ALA B 1 267 ? 11.75 23.078 18.422 1 96 267 ALA B CA 1
ATOM 5167 C C . ALA B 1 267 ? 11.977 22.047 19.516 1 96 267 ALA B C 1
ATOM 5169 O O . ALA B 1 267 ? 11.648 20.875 19.359 1 96 267 ALA B O 1
ATOM 5170 N N . ARG B 1 268 ? 12.609 22.391 20.531 1 96.25 268 ARG B N 1
ATOM 5171 C CA . ARG B 1 268 ? 12.797 21.625 21.766 1 96.25 268 ARG B CA 1
ATOM 5172 C C . ARG B 1 268 ? 13.109 22.547 22.938 1 96.25 268 ARG B C 1
ATOM 5174 O O . ARG B 1 268 ? 13.695 23.609 22.766 1 96.25 268 ARG B O 1
ATOM 5181 N N . GLN B 1 269 ? 12.719 22.047 24.062 1 96.31 269 GLN B N 1
ATOM 5182 C CA . GLN B 1 269 ? 13.031 22.844 25.234 1 96.31 269 GLN B CA 1
ATOM 5183 C C . GLN B 1 269 ? 14.469 22.641 25.688 1 96.31 269 GLN B C 1
ATOM 5185 O O . GLN B 1 269 ? 14.938 21.5 25.797 1 96.31 269 GLN B O 1
ATOM 5190 N N . GLU B 1 270 ? 15.133 23.688 25.812 1 97 270 GLU B N 1
ATOM 5191 C CA . GLU B 1 270 ? 16.484 23.703 26.359 1 97 270 GLU B CA 1
ATOM 5192 C C . GLU B 1 270 ? 16.531 24.531 27.656 1 97 270 GLU B C 1
ATOM 5194 O O . GLU B 1 270 ? 15.492 24.906 28.188 1 97 270 GLU B O 1
ATOM 5199 N N . GLY B 1 271 ? 17.719 24.641 28.172 1 96.62 271 GLY B N 1
ATOM 5200 C CA . GLY B 1 271 ? 17.875 25.516 29.328 1 96.62 271 GLY B CA 1
ATOM 5201 C C . GLY B 1 271 ? 17.719 26.984 29 1 96.62 271 GLY B C 1
ATOM 5202 O O . GLY B 1 271 ? 18.031 27.422 27.891 1 96.62 271 GLY B O 1
ATOM 5203 N N . CYS B 1 272 ? 17.172 27.734 30 1 97.31 272 CYS B N 1
ATOM 5204 C CA . CYS B 1 272 ? 16.953 29.156 29.797 1 97.31 272 CYS B CA 1
ATOM 5205 C C . CYS B 1 272 ? 18.281 29.906 29.719 1 97.31 272 CYS B C 1
ATOM 5207 O O . CYS B 1 272 ? 19.109 29.797 30.625 1 97.31 272 CYS B O 1
ATOM 5209 N N . ARG B 1 273 ? 18.453 30.594 28.688 1 95.81 273 ARG B N 1
ATOM 5210 C CA . ARG B 1 273 ? 19.578 31.484 28.531 1 95.81 273 ARG B CA 1
ATOM 5211 C C . ARG B 1 273 ? 19.188 32.938 28.828 1 95.81 273 ARG B C 1
ATOM 5213 O O . ARG B 1 273 ? 18.109 33.375 28.406 1 95.81 273 ARG B O 1
ATOM 5220 N N . GLN B 1 274 ? 20.047 33.656 29.453 1 91.5 274 GLN B N 1
ATOM 5221 C CA . GLN B 1 274 ? 19.75 35.062 29.766 1 91.5 274 GLN B CA 1
ATOM 5222 C C . GLN B 1 274 ? 20.156 35.969 28.625 1 91.5 274 GLN B C 1
ATOM 5224 O O . GLN B 1 274 ? 21.344 36.094 28.297 1 91.5 274 GLN B O 1
ATOM 5229 N N . VAL B 1 275 ? 19.172 36.438 27.953 1 92.81 275 VAL B N 1
ATOM 5230 C CA . VAL B 1 275 ? 19.375 37.469 26.922 1 92.81 275 VAL B CA 1
ATOM 5231 C C . VAL B 1 275 ? 18.641 38.75 27.312 1 92.81 275 VAL B C 1
ATOM 5233 O O . VAL B 1 275 ? 17.422 38.719 27.562 1 92.81 275 VAL B O 1
ATOM 5236 N N . THR B 1 276 ? 19.375 39.875 27.375 1 90.94 276 THR B N 1
ATOM 5237 C CA . THR B 1 276 ? 18.75 41.125 27.844 1 90.94 276 THR B CA 1
ATOM 5238 C C . THR B 1 276 ? 18.641 42.125 26.719 1 90.94 276 THR B C 1
ATOM 5240 O O . THR B 1 276 ? 17.922 43.125 26.828 1 90.94 276 THR B O 1
ATOM 5243 N N . ALA B 1 277 ? 19.141 41.812 25.672 1 91.88 277 ALA B N 1
ATOM 5244 C CA . ALA B 1 277 ? 19.172 42.781 24.562 1 91.88 277 ALA B CA 1
ATOM 5245 C C . ALA B 1 277 ? 17.859 42.75 23.797 1 91.88 277 ALA B C 1
ATOM 5247 O O . ALA B 1 277 ? 17.25 41.688 23.609 1 91.88 277 ALA B O 1
ATOM 5248 N N . GLU B 1 278 ? 17.391 44.031 23.375 1 93.88 278 GLU B N 1
ATOM 5249 C CA . GLU B 1 278 ? 16.359 44.25 22.391 1 93.88 278 GLU B CA 1
ATOM 5250 C C . GLU B 1 278 ? 15.039 43.594 22.812 1 93.88 278 GLU B C 1
ATOM 5252 O O . GLU B 1 278 ? 14.352 42.969 22 1 93.88 278 GLU B O 1
ATOM 5257 N N . LYS B 1 279 ? 14.75 43.656 24.094 1 96.69 279 LYS B N 1
ATOM 5258 C CA . LYS B 1 279 ? 13.492 43.094 24.578 1 96.69 279 LYS B CA 1
ATOM 5259 C C . LYS B 1 279 ? 12.352 44.094 24.453 1 96.69 279 LYS B C 1
ATOM 5261 O O . LYS B 1 279 ? 12.57 45.312 24.578 1 96.69 279 LYS B O 1
ATOM 5266 N N . VAL B 1 280 ? 11.258 43.531 24.203 1 97.38 280 VAL B N 1
ATOM 5267 C CA . VAL B 1 280 ? 10.031 44.312 24.312 1 97.38 280 VAL B CA 1
ATOM 5268 C C . VAL B 1 280 ? 9.18 43.781 25.453 1 97.38 280 VAL B C 1
ATOM 5270 O O . VAL B 1 280 ? 9.211 42.594 25.766 1 97.38 280 VAL B O 1
ATOM 5273 N N . ARG B 1 281 ? 8.422 44.688 26.047 1 97.12 281 ARG B N 1
ATOM 5274 C CA . ARG B 1 281 ? 7.508 44.344 27.141 1 97.12 281 ARG B CA 1
ATOM 5275 C C . ARG B 1 281 ? 6.113 44.906 26.875 1 97.12 281 ARG B C 1
ATOM 5277 O O . ARG B 1 281 ? 5.969 45.906 26.188 1 97.12 281 ARG B O 1
ATOM 5284 N N . ILE B 1 282 ? 5.219 44.219 27.406 1 96.5 282 ILE B N 1
ATOM 5285 C CA . ILE B 1 282 ? 3.844 44.719 27.375 1 96.5 282 ILE B CA 1
ATOM 5286 C C . ILE B 1 282 ? 3.418 45.156 28.781 1 96.5 282 ILE B C 1
ATOM 5288 O O . ILE B 1 282 ? 4.055 44.781 29.781 1 96.5 282 ILE B O 1
ATOM 5292 N N . SER B 1 283 ? 2.426 45.969 28.828 1 95.19 283 SER B N 1
ATOM 5293 C CA . SER B 1 283 ? 1.938 46.438 30.125 1 95.19 283 SER B CA 1
ATOM 5294 C C . SER B 1 283 ? 0.967 45.438 30.734 1 95.19 283 SER B C 1
ATOM 5296 O O . SER B 1 283 ? 0.771 45.406 31.953 1 95.19 283 SER B O 1
ATOM 5298 N N . GLY B 1 284 ? 0.353 44.688 29.859 1 93.62 284 GLY B N 1
ATOM 5299 C CA . GLY B 1 284 ? -0.616 43.688 30.281 1 93.62 284 GLY B CA 1
ATOM 5300 C C . GLY B 1 284 ? -1.271 42.938 29.125 1 93.62 284 GLY B C 1
ATOM 5301 O O . GLY B 1 284 ? -0.736 42.938 28.016 1 93.62 284 GLY B O 1
ATOM 5302 N N . TYR B 1 285 ? -2.285 42.25 29.469 1 92.88 285 TYR B N 1
ATOM 5303 C CA . TYR B 1 285 ? -3.053 41.531 28.438 1 92.88 285 TYR B CA 1
ATOM 5304 C C . TYR B 1 285 ? -4.535 41.5 28.781 1 92.88 285 TYR B C 1
ATOM 5306 O O . TYR B 1 285 ? -4.91 41.719 29.953 1 92.88 285 TYR B O 1
ATOM 5314 N N . LYS B 1 286 ? -5.285 41.312 27.75 1 89.88 286 LYS B N 1
ATOM 5315 C CA . LYS B 1 286 ? -6.742 41.312 27.875 1 89.88 286 LYS B CA 1
ATOM 5316 C C . LYS B 1 286 ? -7.32 39.969 27.453 1 89.88 286 LYS B C 1
ATOM 5318 O O . LYS B 1 286 ? -6.977 39.438 26.391 1 89.88 286 LYS B O 1
ATOM 5323 N N . SER B 1 287 ? -8.148 39.438 28.297 1 88.44 287 SER B N 1
ATOM 5324 C CA . SER B 1 287 ? -8.961 38.281 27.938 1 88.44 287 SER B CA 1
ATOM 5325 C C . SER B 1 287 ? -10.344 38.688 27.453 1 88.44 287 SER B C 1
ATOM 5327 O O . SER B 1 287 ? -10.898 39.688 27.938 1 88.44 287 SER B O 1
ATOM 5329 N N . PHE B 1 288 ? -10.852 37.875 26.547 1 86.81 288 PHE B N 1
ATOM 5330 C CA . PHE B 1 288 ? -12.117 38.281 25.938 1 86.81 288 PHE B CA 1
ATOM 5331 C C . PHE B 1 288 ? -13.234 37.344 26.375 1 86.81 288 PHE B C 1
ATOM 5333 O O . PHE B 1 288 ? -13.016 36.156 26.562 1 86.81 288 PHE B O 1
ATOM 5340 N N . PRO B 1 289 ? -14.477 37.969 26.547 1 82.5 289 PRO B N 1
ATOM 5341 C CA . PRO B 1 289 ? -15.641 37.062 26.719 1 82.5 289 PRO B CA 1
ATOM 5342 C C . PRO B 1 289 ? -16.016 36.344 25.422 1 82.5 289 PRO B C 1
ATOM 5344 O O . PRO B 1 289 ? -15.477 36.656 24.359 1 82.5 289 PRO B O 1
ATOM 5347 N N . ARG B 1 290 ? -16.859 35.375 25.609 1 87.31 290 ARG B N 1
ATOM 5348 C CA . ARG B 1 290 ? -17.359 34.656 24.438 1 87.31 290 ARG B CA 1
ATOM 5349 C C . ARG B 1 290 ? -18.266 35.531 23.594 1 87.31 290 ARG B C 1
ATOM 5351 O O . ARG B 1 290 ? -19.5 35.406 23.656 1 87.31 290 ARG B O 1
ATOM 5358 N N . ASP B 1 291 ? -17.734 36.438 22.891 1 89.5 291 ASP B N 1
ATOM 5359 C CA . ASP B 1 291 ? -18.406 37.375 22 1 89.5 291 ASP B CA 1
ATOM 5360 C C . ASP B 1 291 ? -17.547 37.688 20.781 1 89.5 291 ASP B C 1
ATOM 5362 O O . ASP B 1 291 ? -16.703 38.594 20.828 1 89.5 291 ASP B O 1
ATOM 5366 N N . GLU B 1 292 ? -17.875 37.062 19.688 1 94.56 292 GLU B N 1
ATOM 5367 C CA . GLU B 1 292 ? -17.047 37.156 18.484 1 94.56 292 GLU B CA 1
ATOM 5368 C C . GLU B 1 292 ? -17.203 38.531 17.828 1 94.56 292 GLU B C 1
ATOM 5370 O O . GLU B 1 292 ? -16.328 39 17.094 1 94.56 292 GLU B O 1
ATOM 5375 N N . ASN B 1 293 ? -18.344 39.188 18.094 1 92.44 293 ASN B N 1
ATOM 5376 C CA . ASN B 1 293 ? -18.469 40.531 17.594 1 92.44 293 ASN B CA 1
ATOM 5377 C C . ASN B 1 293 ? -17.531 41.5 18.312 1 92.44 293 ASN B C 1
ATOM 5379 O O . ASN B 1 293 ? -16.906 42.344 17.688 1 92.44 293 ASN B O 1
ATOM 5383 N N . TYR B 1 294 ? -17.531 41.344 19.578 1 90.62 294 TYR B N 1
ATOM 5384 C CA . TYR B 1 294 ? -16.609 42.156 20.359 1 90.62 294 TYR B CA 1
ATOM 5385 C C . TYR B 1 294 ? -15.164 41.844 19.969 1 90.62 294 TYR B C 1
ATOM 5387 O O . TYR B 1 294 ? -14.352 42.781 19.875 1 90.62 294 TYR B O 1
ATOM 5395 N N . LEU B 1 295 ? -14.906 40.656 19.766 1 93.31 295 LEU B N 1
ATOM 5396 C CA . LEU B 1 295 ? -13.578 40.219 19.344 1 93.31 295 LEU B CA 1
ATOM 5397 C C . LEU B 1 295 ? -13.211 40.844 18 1 93.31 295 LEU B C 1
ATOM 5399 O O . LEU B 1 295 ? -12.094 41.312 17.812 1 93.31 295 LEU B O 1
ATOM 5403 N N . ALA B 1 296 ? -14.156 40.875 17.078 1 95.56 296 ALA B N 1
ATOM 5404 C CA . ALA B 1 296 ? -13.93 41.469 15.766 1 95.56 296 ALA B CA 1
ATOM 5405 C C . ALA B 1 296 ? -13.68 42.969 15.875 1 95.56 296 ALA B C 1
ATOM 5407 O O . ALA B 1 296 ? -12.852 43.531 15.141 1 95.56 296 ALA B O 1
ATOM 5408 N N . ASP B 1 297 ? -14.406 43.594 16.75 1 93.62 297 ASP B N 1
ATOM 5409 C CA . ASP B 1 297 ? -14.188 45.031 16.984 1 93.62 297 ASP B CA 1
ATOM 5410 C C . ASP B 1 297 ? -12.758 45.281 17.453 1 93.62 297 ASP B C 1
ATOM 5412 O O . ASP B 1 297 ? -12.117 46.25 17 1 93.62 297 ASP B O 1
ATOM 5416 N N . TRP B 1 298 ? -12.352 44.469 18.344 1 93.31 298 TRP B N 1
ATOM 5417 C CA . TRP B 1 298 ? -10.992 44.656 18.859 1 93.31 298 TRP B CA 1
ATOM 5418 C C . TRP B 1 298 ? -9.961 44.438 17.766 1 93.31 298 TRP B C 1
ATOM 5420 O O . TRP B 1 298 ? -9.031 45.219 17.609 1 93.31 298 TRP B O 1
ATOM 5430 N N . VAL B 1 299 ? -10.109 43.375 17.016 1 96.62 299 VAL B N 1
ATOM 5431 C CA . VAL B 1 299 ? -9.164 43.031 15.953 1 96.62 299 VAL B CA 1
ATOM 5432 C C . VAL B 1 299 ? -9.07 44.219 14.969 1 96.62 299 VAL B C 1
ATOM 5434 O O . VAL B 1 299 ? -7.977 44.594 14.539 1 96.62 299 VAL B O 1
ATOM 5437 N N . ALA B 1 300 ? -10.172 44.75 14.695 1 96.12 300 ALA B N 1
ATOM 5438 C CA . ALA B 1 300 ? -10.211 45.875 13.758 1 96.12 300 ALA B CA 1
ATOM 5439 C C . ALA B 1 300 ? -9.484 47.094 14.312 1 96.12 300 ALA B C 1
ATOM 5441 O O . ALA B 1 300 ? -8.766 47.781 13.594 1 96.12 300 ALA B O 1
ATOM 5442 N N . ALA B 1 301 ? -9.641 47.281 15.539 1 93.69 301 ALA B N 1
ATOM 5443 C CA . ALA B 1 301 ? -9.195 48.531 16.125 1 93.69 301 ALA B CA 1
ATOM 5444 C C . ALA B 1 301 ? -7.754 48.438 16.609 1 93.69 301 ALA B C 1
ATOM 5446 O O . ALA B 1 301 ? -7.008 49.438 16.578 1 93.69 301 ALA B O 1
ATOM 5447 N N . ASN B 1 302 ? -7.391 47.312 17.062 1 93.94 302 ASN B N 1
ATOM 5448 C CA . ASN B 1 302 ? -6.152 47.25 1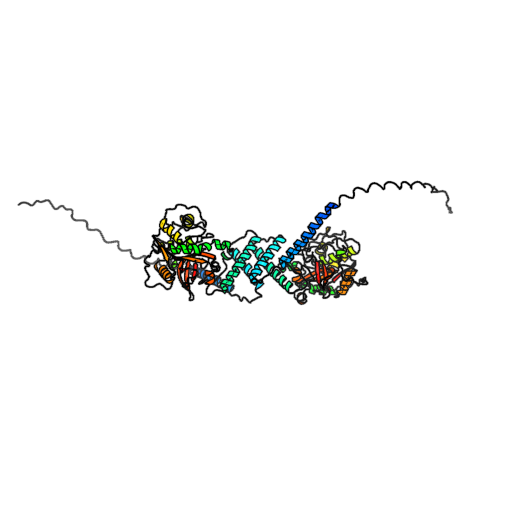7.828 1 93.94 302 ASN B CA 1
ATOM 5449 C C . ASN B 1 302 ? -5.125 46.344 17.156 1 93.94 302 ASN B C 1
ATOM 5451 O O . ASN B 1 302 ? -3.922 46.562 17.266 1 93.94 302 ASN B O 1
ATOM 5455 N N . GLY B 1 303 ? -5.59 45.281 16.5 1 96.81 303 GLY B N 1
ATOM 5456 C CA . GLY B 1 303 ? -4.648 44.375 15.867 1 96.81 303 GLY B CA 1
ATOM 5457 C C . GLY B 1 303 ? -4.922 42.906 16.188 1 96.81 303 GLY B C 1
ATOM 5458 O O . GLY B 1 303 ? -5.977 42.562 16.75 1 96.81 303 GLY B O 1
ATOM 5459 N N . PRO B 1 304 ? -3.982 42.031 15.859 1 98.31 304 PRO B N 1
ATOM 5460 C CA . PRO B 1 304 ? -4.141 40.594 15.992 1 98.31 304 PRO B CA 1
ATOM 5461 C C . PRO B 1 304 ? -4.359 40.156 17.438 1 98.31 304 PRO B C 1
ATOM 5463 O O . PRO B 1 304 ? -3.846 40.781 18.375 1 98.31 304 PRO B O 1
ATOM 5466 N N . VAL B 1 305 ? -5.102 39.062 17.594 1 97.5 305 VAL B N 1
ATOM 5467 C CA . VAL B 1 305 ? -5.453 38.469 18.875 1 97.5 305 VAL B CA 1
ATOM 5468 C C . VAL B 1 305 ? -5.074 37 18.875 1 97.5 305 VAL B C 1
ATOM 5470 O O . VAL B 1 305 ? -5.27 36.281 17.875 1 97.5 305 VAL B O 1
ATOM 5473 N N . THR B 1 306 ? -4.465 36.562 19.984 1 97.56 306 THR B N 1
ATOM 5474 C CA . THR B 1 306 ? -4.137 35.156 20.109 1 97.56 306 THR B CA 1
ATOM 5475 C C . THR B 1 306 ? -5.344 34.344 20.594 1 97.56 306 THR B C 1
ATOM 5477 O O . THR B 1 306 ? -6.043 34.781 21.516 1 97.56 306 THR B O 1
ATOM 5480 N N . ILE B 1 307 ? -5.562 33.219 19.938 1 95.31 307 ILE B N 1
ATOM 5481 C CA . ILE B 1 307 ? -6.695 32.375 20.312 1 95.31 307 ILE B CA 1
ATOM 5482 C C . ILE B 1 307 ? -6.223 30.938 20.5 1 95.31 307 ILE B C 1
ATOM 5484 O O . ILE B 1 307 ? -5.098 30.578 20.141 1 95.31 307 ILE B O 1
ATOM 5488 N N . ALA B 1 308 ? -7.09 30.172 21.156 1 92.88 308 ALA B N 1
ATOM 5489 C CA . ALA B 1 308 ? -6.93 28.719 21.219 1 92.88 308 ALA B CA 1
ATOM 5490 C C . ALA B 1 308 ? -8.188 28.016 20.734 1 92.88 308 ALA B C 1
ATOM 5492 O O . ALA B 1 308 ? -9.305 28.469 20.984 1 92.88 308 ALA B O 1
ATOM 5493 N N . ILE B 1 309 ? -7.973 26.906 20.062 1 93.44 309 ILE B N 1
ATOM 5494 C CA . ILE B 1 309 ? -9.109 26.125 19.594 1 93.44 309 ILE B CA 1
ATOM 5495 C C . ILE B 1 309 ? -8.891 24.641 19.906 1 93.44 309 ILE B C 1
ATOM 5497 O O . ILE B 1 309 ? -7.766 24.219 20.188 1 93.44 309 ILE B O 1
ATOM 5501 N N . CYS B 1 310 ? -10.008 23.938 19.891 1 92.56 310 CYS B N 1
ATOM 5502 C CA . CYS B 1 310 ? -9.953 22.484 19.844 1 92.56 310 CYS B CA 1
ATOM 5503 C C . CYS B 1 310 ? -9.664 22 18.422 1 92.56 310 CYS B C 1
ATOM 5505 O O . CYS B 1 310 ? -10.367 22.375 17.484 1 92.56 310 CYS B O 1
ATOM 5507 N N . VAL B 1 311 ? -8.695 21.172 18.297 1 95.19 311 VAL B N 1
ATOM 5508 C CA . VAL B 1 311 ? -8.312 20.656 16.984 1 95.19 311 VAL B CA 1
ATOM 5509 C C . VAL B 1 311 ? -9.07 19.359 16.703 1 95.19 311 VAL B C 1
ATOM 5511 O O . VAL B 1 311 ? -9.039 18.422 17.5 1 95.19 311 VAL B O 1
ATOM 5514 N N . THR B 1 312 ? -9.797 19.359 15.578 1 95.19 312 THR B N 1
ATOM 5515 C CA . THR B 1 312 ? -10.414 18.141 15.07 1 95.19 312 THR B CA 1
ATOM 5516 C C . THR B 1 312 ? -9.547 17.516 13.984 1 95.19 312 THR B C 1
ATOM 5518 O O . THR B 1 312 ? -8.633 18.156 13.453 1 95.19 312 THR B O 1
ATOM 5521 N N . ARG B 1 313 ? -9.812 16.281 13.688 1 96.12 313 ARG B N 1
ATOM 5522 C CA . ARG B 1 313 ? -8.953 15.539 12.773 1 96.12 313 ARG B CA 1
ATOM 5523 C C . ARG B 1 313 ? -8.859 16.234 11.422 1 96.12 313 ARG B C 1
ATOM 5525 O O . ARG B 1 313 ? -7.793 16.234 10.797 1 96.12 313 ARG B O 1
ATOM 5532 N N . GLU B 1 314 ? -9.898 16.812 10.977 1 96.81 314 GLU B N 1
ATOM 5533 C CA . GLU B 1 314 ? -9.961 17.406 9.641 1 96.81 314 GLU B CA 1
ATOM 5534 C C . GLU B 1 314 ? -9.062 18.641 9.555 1 96.81 314 GLU B C 1
ATOM 5536 O O . GLU B 1 314 ? -8.656 19.031 8.453 1 96.81 314 GLU B O 1
ATOM 5541 N N . PHE B 1 315 ? -8.742 19.172 10.672 1 97.75 315 PHE B N 1
ATOM 5542 C CA . PHE B 1 315 ? -7.906 20.375 10.719 1 97.75 315 PHE B CA 1
ATOM 5543 C C . PHE B 1 315 ? -6.57 20.125 10.023 1 97.75 315 PHE B C 1
ATOM 5545 O O . PHE B 1 315 ? -6.09 20.969 9.273 1 97.75 315 PHE B O 1
ATOM 5552 N N . TYR B 1 316 ? -6.004 18.984 10.234 1 98.12 316 TYR B N 1
ATOM 5553 C CA . TYR B 1 316 ? -4.676 18.656 9.734 1 98.12 316 TYR B CA 1
ATOM 5554 C C . TYR B 1 316 ? -4.648 18.672 8.211 1 98.12 316 TYR B C 1
ATOM 5556 O O . TYR B 1 316 ? -3.6 18.891 7.602 1 98.12 316 TYR B O 1
ATOM 5564 N N . SER B 1 317 ? -5.805 18.484 7.586 1 98.38 317 SER B N 1
ATOM 5565 C CA . SER B 1 317 ? -5.84 18.281 6.141 1 98.38 317 SER B CA 1
ATOM 5566 C C . SER B 1 317 ? -6.391 19.516 5.434 1 98.38 317 SER B C 1
ATOM 5568 O O . SER B 1 317 ? -6.645 19.484 4.227 1 98.38 317 SER B O 1
ATOM 5570 N N . TYR B 1 318 ? -6.551 20.594 6.133 1 98.56 318 TYR B N 1
ATOM 5571 C CA . TYR B 1 318 ? -7.105 21.828 5.562 1 98.56 318 TYR B CA 1
ATOM 5572 C C . TYR B 1 318 ? -6.223 22.344 4.438 1 98.56 318 TYR B C 1
ATOM 5574 O O . TYR B 1 318 ? -4.996 22.375 4.562 1 98.56 318 TYR B O 1
ATOM 5582 N N . LYS B 1 319 ? -6.891 22.766 3.342 1 98.38 319 LYS B N 1
ATOM 5583 C CA . LYS B 1 319 ? -6.168 23.391 2.238 1 98.38 319 LYS B CA 1
ATOM 5584 C C . LYS B 1 319 ? -6.648 24.812 2 1 98.38 319 LYS B C 1
ATOM 5586 O O . LYS B 1 319 ? -5.844 25.75 1.954 1 98.38 319 LYS B O 1
ATOM 5591 N N . ARG B 1 320 ? -7.965 24.922 1.81 1 97.81 320 ARG B N 1
ATOM 5592 C CA . ARG B 1 320 ? -8.531 26.25 1.544 1 97.81 320 ARG B CA 1
ATOM 5593 C C . ARG B 1 320 ? -10.039 26.25 1.774 1 97.81 320 ARG B C 1
ATOM 5595 O O . ARG B 1 320 ? -10.641 25.203 2.006 1 97.81 320 ARG B O 1
ATOM 5602 N N . GLY B 1 321 ? -10.555 27.484 1.755 1 98.12 321 GLY B N 1
ATOM 5603 C CA . GLY B 1 321 ? -11.969 27.641 2.035 1 98.12 321 GLY B CA 1
ATOM 5604 C C . GLY B 1 321 ? -12.258 27.969 3.492 1 98.12 321 GLY B C 1
ATOM 5605 O O . GLY B 1 321 ? -11.336 28.219 4.27 1 98.12 321 GLY B O 1
ATOM 5606 N N . VAL B 1 322 ? -13.57 28.047 3.812 1 98.44 322 VAL B N 1
ATOM 5607 C CA . VAL B 1 322 ? -13.961 28.375 5.176 1 98.44 322 VAL B CA 1
ATOM 5608 C C . VAL B 1 322 ? -14.258 27.094 5.957 1 98.44 322 VAL B C 1
ATOM 5610 O O . VAL B 1 322 ? -15.273 26.438 5.734 1 98.44 322 VAL B O 1
ATOM 5613 N N . PHE B 1 323 ? -13.398 26.75 6.84 1 97.88 323 PHE B N 1
ATOM 5614 C CA . PHE B 1 323 ? -13.484 25.547 7.648 1 97.88 323 PHE B CA 1
ATOM 5615 C C . PHE B 1 323 ? -14.453 25.734 8.812 1 97.88 323 PHE B C 1
ATOM 5617 O O . PHE B 1 323 ? -14.305 26.672 9.602 1 97.88 323 PHE B O 1
ATOM 5624 N N . ASN B 1 324 ? -15.43 24.906 8.859 1 95.5 324 ASN B N 1
ATOM 5625 C CA . ASN B 1 324 ? -16.406 24.891 9.938 1 95.5 324 ASN B CA 1
ATOM 5626 C C . ASN B 1 324 ? -16.625 23.469 10.469 1 95.5 324 ASN B C 1
ATOM 5628 O O . ASN B 1 324 ? -17.578 22.797 10.078 1 95.5 324 ASN B O 1
ATOM 5632 N N . PRO B 1 325 ? -15.773 23.047 11.375 1 95.31 325 PRO B N 1
ATOM 5633 C CA . PRO B 1 325 ? -16.016 21.719 11.945 1 95.31 325 PRO B CA 1
ATOM 5634 C C . PRO B 1 325 ? -17.391 21.609 12.609 1 95.31 325 PRO B C 1
ATOM 5636 O O . PRO B 1 325 ? -17.891 22.578 13.172 1 95.31 325 PRO B O 1
ATOM 5639 N N . SER B 1 326 ? -17.922 20.438 12.578 1 93.94 326 SER B N 1
ATOM 5640 C CA . SER B 1 326 ? -19.219 20.25 13.219 1 93.94 326 SER B CA 1
ATOM 5641 C C . SER B 1 326 ? -19.125 20.406 14.734 1 93.94 326 SER B C 1
ATOM 5643 O O . SER B 1 326 ? -18.078 20.156 15.32 1 93.94 326 SER B O 1
ATOM 5645 N N . ASN B 1 327 ? -20.266 20.781 15.266 1 91.88 327 ASN B N 1
ATOM 5646 C CA . ASN B 1 327 ? -20.328 20.891 16.719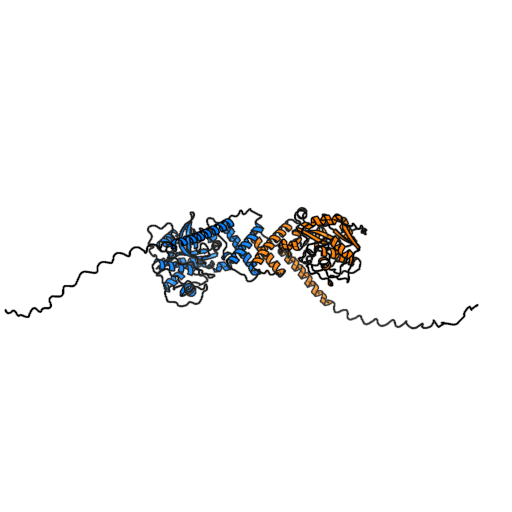 1 91.88 327 ASN B CA 1
ATOM 5647 C C . ASN B 1 327 ? -20 19.547 17.391 1 91.88 327 ASN B C 1
ATOM 5649 O O . ASN B 1 327 ? -19.375 19.516 18.453 1 91.88 327 ASN B O 1
ATOM 5653 N N . ASP B 1 328 ? -20.484 18.562 16.781 1 93.06 328 ASP B N 1
ATOM 5654 C CA . ASP B 1 328 ? -20.219 17.234 17.312 1 93.06 328 ASP B CA 1
ATOM 5655 C C . ASP B 1 328 ? -18.719 16.938 17.344 1 93.06 328 ASP B C 1
ATOM 5657 O O . ASP B 1 328 ? -18.203 16.453 18.344 1 93.06 328 ASP B O 1
ATOM 5661 N N . ASN B 1 329 ? -18 17.281 16.312 1 93.25 329 ASN B N 1
ATOM 5662 C CA . ASN B 1 329 ? -16.562 17.047 16.266 1 93.25 329 ASN B CA 1
ATOM 5663 C C . ASN B 1 329 ? -15.82 17.906 17.281 1 93.25 329 ASN B C 1
ATOM 5665 O O . ASN B 1 329 ? -14.906 17.438 17.953 1 93.25 329 ASN B O 1
ATOM 5669 N N . CYS B 1 330 ? -16.25 19.125 17.422 1 91.62 330 CYS B N 1
ATOM 5670 C CA . CYS B 1 330 ? -15.609 20.031 18.359 1 91.62 330 CYS B CA 1
ATOM 5671 C C . CYS B 1 330 ? -15.82 19.578 19.797 1 91.62 330 CYS B C 1
ATOM 5673 O O . CYS B 1 330 ? -14.922 19.688 20.625 1 91.62 330 CYS B O 1
ATOM 5675 N N . GLN B 1 331 ? -16.938 18.984 20.062 1 89.12 331 GLN B N 1
ATOM 5676 C CA . GLN B 1 331 ? -17.297 18.641 21.422 1 89.12 331 GLN B CA 1
ATOM 5677 C C . GLN B 1 331 ? -16.797 17.25 21.797 1 89.12 331 GLN B C 1
ATOM 5679 O O . GLN B 1 331 ? -16.344 17.016 22.922 1 89.12 331 GLN B O 1
ATOM 5684 N N . HIS B 1 332 ? -16.828 16.375 20.828 1 91.38 332 HIS B N 1
ATOM 5685 C CA . HIS B 1 332 ? -16.641 14.977 21.203 1 91.38 332 HIS B CA 1
ATOM 5686 C C . HIS B 1 332 ? -15.391 14.391 20.562 1 91.38 332 HIS B C 1
ATOM 5688 O O . HIS B 1 332 ? -14.914 13.328 20.984 1 91.38 332 HIS B O 1
ATOM 5694 N N . HIS B 1 333 ? -14.844 15.109 19.656 1 91.94 333 HIS B N 1
ATOM 5695 C CA . HIS B 1 333 ? -13.695 14.547 18.953 1 91.94 333 HIS B CA 1
ATOM 5696 C C . HIS B 1 333 ? -12.523 15.531 18.938 1 91.94 333 HIS B C 1
ATOM 5698 O O . HIS B 1 333 ? -11.789 15.594 17.953 1 91.94 333 HIS B O 1
ATOM 5704 N N . CYS B 1 334 ? -12.422 16.328 19.953 1 91.31 334 CYS B N 1
ATOM 5705 C CA . CYS B 1 334 ? -11.281 17.219 20.125 1 91.31 334 CYS B CA 1
ATOM 5706 C C . CYS B 1 334 ? -10.008 16.438 20.391 1 91.31 334 CYS B C 1
ATOM 5708 O O . CYS B 1 334 ? -9.93 15.695 21.375 1 91.31 334 CYS B O 1
ATOM 5710 N N . LEU B 1 335 ? -9 16.641 19.594 1 92.5 335 LEU B N 1
ATOM 5711 C CA . LEU B 1 335 ? -7.75 15.891 19.734 1 92.5 335 LEU B CA 1
ATOM 5712 C C . LEU B 1 335 ? -6.801 16.609 20.688 1 92.5 335 LEU B C 1
ATOM 5714 O O . LEU B 1 335 ? -5.879 15.992 21.219 1 92.5 335 LEU B O 1
ATOM 5718 N N . GLY B 1 336 ? -6.961 17.891 20.844 1 91.56 336 GLY B N 1
ATOM 5719 C CA . GLY B 1 336 ? -6.109 18.75 21.641 1 91.56 336 GLY B CA 1
ATOM 5720 C C . GLY B 1 336 ? -6.289 20.219 21.344 1 91.56 336 GLY B C 1
ATOM 5721 O O . GLY B 1 336 ? -7.164 20.594 20.562 1 91.56 336 GLY B O 1
ATOM 5722 N N . GLY B 1 337 ? -5.504 20.984 22.062 1 92 337 GLY B N 1
ATOM 5723 C CA . GLY B 1 337 ? -5.574 22.438 21.891 1 92 337 GLY B CA 1
ATOM 5724 C C . GLY B 1 337 ? -4.496 22.969 20.969 1 92 337 GLY B C 1
ATOM 5725 O O . GLY B 1 337 ? -3.385 22.438 20.922 1 92 337 GLY B O 1
ATOM 5726 N N . HIS B 1 338 ? -4.852 23.969 20.281 1 95.31 338 HIS B N 1
ATOM 5727 C CA . HIS B 1 338 ? -3.918 24.641 19.391 1 95.31 338 HIS B CA 1
ATOM 5728 C C . HIS B 1 338 ? -4.109 26.156 19.422 1 95.31 338 HIS B C 1
ATOM 5730 O O . HIS B 1 338 ? -5.238 26.641 19.328 1 95.31 338 HIS B O 1
ATOM 5736 N N . ALA B 1 339 ? -3.023 26.812 19.625 1 96.19 339 ALA B N 1
ATOM 5737 C CA . ALA B 1 339 ? -3.062 28.266 19.672 1 96.19 339 ALA B CA 1
ATOM 5738 C C . ALA B 1 339 ? -2.707 28.875 18.312 1 96.19 339 ALA B C 1
ATOM 5740 O O . ALA B 1 339 ? -1.807 28.375 17.625 1 96.19 339 ALA B O 1
ATOM 5741 N N . LEU B 1 340 ? -3.414 29.828 17.922 1 98 340 LEU B N 1
ATOM 5742 C CA . LEU B 1 340 ? -3.236 30.578 16.688 1 98 340 LEU B CA 1
ATOM 5743 C C . LEU B 1 340 ? -3.424 32.062 16.922 1 98 340 LEU B C 1
ATOM 5745 O O . LEU B 1 340 ? -3.703 32.5 18.047 1 98 340 LEU B O 1
ATOM 5749 N N . ALA B 1 341 ? -3.229 32.844 15.844 1 98.75 341 ALA B N 1
ATOM 5750 C CA . ALA B 1 341 ? -3.467 34.281 15.938 1 98.75 341 ALA B CA 1
ATOM 5751 C C . ALA B 1 341 ? -4.48 34.75 14.898 1 98.75 341 ALA B C 1
ATOM 5753 O O . ALA B 1 341 ? -4.336 34.469 13.703 1 98.75 341 ALA B O 1
ATOM 5754 N N . ILE B 1 342 ? -5.516 35.438 15.375 1 98.75 342 ILE B N 1
ATOM 5755 C CA . ILE B 1 342 ? -6.426 36.125 14.453 1 98.75 342 ILE B CA 1
ATOM 5756 C C . ILE B 1 342 ? -5.734 37.344 13.852 1 98.75 342 ILE B C 1
ATOM 5758 O O . ILE B 1 342 ? -5.359 38.281 14.57 1 98.75 342 ILE B O 1
ATOM 5762 N N . VAL B 1 343 ? -5.645 37.344 12.492 1 98.88 343 VAL B N 1
ATOM 5763 C CA . VAL B 1 343 ? -4.969 38.469 11.852 1 98.88 343 VAL B CA 1
ATOM 5764 C C . VAL B 1 343 ? -5.945 39.188 10.938 1 98.88 343 VAL B C 1
ATOM 5766 O O . VAL B 1 343 ? -5.562 40.156 10.242 1 98.88 343 VAL B O 1
ATOM 5769 N N . GLY B 1 344 ? -7.152 38.781 10.938 1 98.69 344 GLY B N 1
ATOM 5770 C CA . GLY B 1 344 ? -8.172 39.406 10.125 1 98.69 344 GLY B CA 1
ATOM 5771 C C . GLY B 1 344 ? -9.484 38.656 10.102 1 98.69 344 GLY B C 1
ATOM 5772 O O . GLY B 1 344 ? -9.664 37.688 10.859 1 98.69 344 GLY B O 1
ATOM 5773 N N . TYR B 1 345 ? -10.391 39.125 9.328 1 98.56 345 TYR B N 1
ATOM 5774 C CA . TYR B 1 345 ? -11.695 38.5 9.102 1 98.56 345 TYR B CA 1
ATOM 5775 C C . TYR B 1 345 ? -12.289 38.969 7.777 1 98.56 345 TYR B C 1
ATOM 5777 O O . TYR B 1 345 ? -11.812 39.938 7.18 1 98.56 345 TYR B O 1
ATOM 5785 N N . GLY B 1 346 ? -13.234 38.188 7.336 1 98.25 346 GLY B N 1
ATOM 5786 C CA . GLY B 1 346 ? -13.891 38.531 6.086 1 98.25 346 GLY B CA 1
ATOM 5787 C C . GLY B 1 346 ? -15.062 37.625 5.758 1 98.25 346 GLY B C 1
ATOM 5788 O O . GLY B 1 346 ? -15.695 37.094 6.66 1 98.25 346 GLY B O 1
ATOM 5789 N N . ASN B 1 347 ? -15.461 37.719 4.523 1 97.44 347 ASN B N 1
ATOM 5790 C CA . ASN B 1 347 ? -16.531 36.906 3.973 1 97.44 347 ASN B CA 1
ATOM 5791 C C . ASN B 1 347 ? -16.125 36.281 2.65 1 97.44 347 ASN B C 1
ATOM 5793 O O . ASN B 1 347 ? -15.492 36.906 1.809 1 97.44 347 ASN B O 1
ATOM 5797 N N . GLU B 1 348 ? -16.281 35.031 2.578 1 95.69 348 GLU B N 1
ATOM 5798 C CA . GLU B 1 348 ? -16.016 34.281 1.355 1 95.69 348 GLU B CA 1
ATOM 5799 C C . GLU B 1 348 ? -17.172 33.344 1.022 1 95.69 348 GLU B C 1
ATOM 5801 O O . GLU B 1 348 ? -17.531 32.5 1.827 1 95.69 348 GLU B O 1
ATOM 5806 N N . GLY B 1 349 ? -17.797 33.562 -0.173 1 91.81 349 GLY B N 1
ATOM 5807 C CA . GLY B 1 349 ? -18.906 32.719 -0.593 1 91.81 349 GLY B CA 1
ATOM 5808 C C . GLY B 1 349 ? -20.094 32.781 0.359 1 91.81 349 GLY B C 1
ATOM 5809 O O . GLY B 1 349 ? -20.719 31.75 0.632 1 91.81 349 GLY B O 1
ATOM 5810 N N . GLY B 1 350 ? -20.234 33.812 0.982 1 93.5 350 GLY B N 1
ATOM 5811 C CA . GLY B 1 350 ? -21.375 33.969 1.878 1 93.5 350 GLY B CA 1
ATOM 5812 C C . GLY B 1 350 ? -21.078 33.5 3.293 1 93.5 350 GLY B C 1
ATOM 5813 O O . GLY B 1 350 ? -21.953 33.562 4.16 1 93.5 350 GLY B O 1
ATOM 5814 N N . SER B 1 351 ? -19.875 33.094 3.527 1 95.81 351 SER B N 1
ATOM 5815 C CA . SER B 1 351 ? -19.5 32.625 4.859 1 95.81 351 SER B CA 1
ATOM 5816 C C . SER B 1 351 ? -18.484 33.562 5.516 1 95.81 351 SER B C 1
ATOM 5818 O O . SER B 1 351 ? -17.406 33.781 4.977 1 95.81 351 SER B O 1
ATOM 5820 N N . ASP B 1 352 ? -18.906 34.062 6.703 1 97.81 352 ASP B N 1
ATOM 5821 C CA . ASP B 1 352 ? -17.969 34.906 7.469 1 97.81 352 ASP B CA 1
ATOM 5822 C C . ASP B 1 352 ? -16.844 34.031 8.047 1 97.81 352 ASP B C 1
ATOM 5824 O O . ASP B 1 352 ? -17.078 32.906 8.492 1 97.81 352 ASP B O 1
ATOM 5828 N N . TYR B 1 353 ? -15.641 34.562 7.977 1 98.56 353 TYR B N 1
ATOM 5829 C CA . TYR B 1 353 ? -14.531 33.781 8.484 1 98.56 353 TYR B CA 1
ATOM 5830 C C . TYR B 1 353 ? -13.578 34.625 9.305 1 98.56 353 TYR B C 1
ATOM 5832 O O . TYR B 1 353 ? -13.539 35.844 9.156 1 98.56 353 TYR B O 1
ATOM 5840 N N . TRP B 1 354 ? -12.938 34 10.266 1 98.56 354 TRP B N 1
ATOM 5841 C CA . TRP B 1 354 ? -11.688 34.5 10.852 1 98.56 354 TRP B CA 1
ATOM 5842 C C . TRP B 1 354 ? -10.492 34.062 10 1 98.56 354 TRP B C 1
ATOM 5844 O O . TRP B 1 354 ? -10.438 32.938 9.516 1 98.56 354 TRP B O 1
ATOM 5854 N N . LEU B 1 355 ? -9.555 34.969 9.797 1 98.88 355 LEU B N 1
ATOM 5855 C CA . LEU B 1 355 ? -8.266 34.625 9.203 1 98.88 355 LEU B CA 1
ATOM 5856 C C . LEU B 1 355 ? -7.227 34.344 10.289 1 98.88 355 LEU B C 1
ATOM 5858 O O . LEU B 1 355 ? -6.844 35.25 11.039 1 98.88 355 LEU B O 1
ATOM 5862 N N . LEU B 1 356 ? -6.785 33.094 10.281 1 98.81 356 LEU B N 1
ATOM 5863 C CA . LEU B 1 356 ? -5.914 32.656 11.367 1 98.81 356 LEU B CA 1
ATOM 5864 C C . LEU B 1 356 ? -4.512 32.344 10.852 1 98.81 356 LEU B C 1
ATOM 5866 O O . LEU B 1 356 ? -4.355 31.656 9.844 1 98.81 356 LEU B O 1
ATOM 5870 N N . LYS B 1 357 ? -3.527 32.906 11.523 1 98.88 357 LYS B N 1
ATOM 5871 C CA . LYS B 1 357 ? -2.127 32.594 11.273 1 98.88 357 LYS B CA 1
ATOM 5872 C C . LYS B 1 357 ? -1.703 31.359 12.055 1 98.88 357 LYS B C 1
ATOM 5874 O O . LYS B 1 357 ? -1.82 31.312 13.281 1 98.88 357 LYS B O 1
ATOM 5879 N N . ASN B 1 358 ? -1.291 30.359 11.312 1 98.56 358 ASN B N 1
ATOM 5880 C CA . ASN B 1 358 ? -0.825 29.109 11.906 1 98.56 358 ASN B CA 1
ATOM 5881 C C . ASN B 1 358 ? 0.695 29.078 12.039 1 98.56 358 ASN B C 1
ATOM 5883 O O . ASN B 1 358 ? 1.367 30.062 11.703 1 98.56 358 ASN B O 1
ATOM 5887 N N . SER B 1 359 ? 1.201 28 12.711 1 98.69 359 SER B N 1
ATOM 5888 C CA . SER B 1 359 ? 2.639 27.875 12.938 1 98.69 359 SER B CA 1
ATOM 5889 C C . SER B 1 359 ? 3.17 26.547 12.43 1 98.69 359 SER B C 1
ATOM 5891 O O . SER B 1 359 ? 4.07 25.953 13.039 1 98.69 359 SER B O 1
ATOM 5893 N N . TRP B 1 360 ? 2.549 26.031 11.391 1 98.25 360 TRP B N 1
ATOM 5894 C CA . TRP B 1 360 ? 2.932 24.734 10.836 1 98.25 360 TRP B CA 1
ATOM 5895 C C . TRP B 1 360 ? 3.547 24.891 9.453 1 98.25 360 TRP B C 1
ATOM 5897 O O . TRP B 1 360 ? 3.283 24.078 8.555 1 98.25 360 TRP B O 1
ATOM 5907 N N . ASP B 1 361 ? 4.258 25.953 9.219 1 97.44 361 ASP B N 1
ATOM 5908 C CA . ASP B 1 361 ? 4.934 26.219 7.949 1 97.44 361 ASP B CA 1
ATOM 5909 C C . ASP B 1 361 ? 3.941 26.688 6.887 1 97.44 361 ASP B C 1
ATOM 5911 O O . ASP B 1 361 ? 2.732 26.5 7.031 1 97.44 361 ASP B O 1
ATOM 5915 N N . THR B 1 362 ? 4.484 27.266 5.82 1 98.06 362 THR B N 1
ATOM 5916 C CA . THR B 1 362 ? 3.65 27.844 4.77 1 98.06 362 THR B CA 1
ATOM 5917 C C . THR B 1 362 ? 3.016 26.734 3.926 1 98.06 362 THR B C 1
ATOM 5919 O O . THR B 1 362 ? 2.07 26.984 3.176 1 98.06 362 THR B O 1
ATOM 5922 N N . SER B 1 363 ? 3.535 25.547 4.078 1 96.38 363 SER B N 1
ATOM 5923 C CA . SER B 1 363 ? 3.002 24.438 3.295 1 96.38 363 SER B CA 1
ATOM 5924 C C . SER B 1 363 ? 1.646 23.984 3.826 1 96.38 363 SER B C 1
ATOM 5926 O O . SER B 1 363 ? 0.911 23.281 3.139 1 96.38 363 SER B O 1
ATOM 5928 N N . PHE B 1 364 ? 1.324 24.359 4.98 1 97.56 364 PHE B N 1
ATOM 5929 C CA . PHE B 1 364 ? 0.033 24.016 5.566 1 97.56 364 PHE B CA 1
ATOM 5930 C C . PHE B 1 364 ? -1.053 24.969 5.078 1 97.56 364 PHE B C 1
ATOM 5932 O O . PHE B 1 364 ? -0.823 26.188 4.969 1 97.56 364 PHE B O 1
ATOM 5939 N N . GLY B 1 365 ? -2.184 24.438 4.832 1 97.88 365 GLY B N 1
ATOM 5940 C CA . GLY B 1 365 ? -3.348 25.266 4.527 1 97.88 365 GLY B CA 1
ATOM 5941 C C . GLY B 1 365 ? -3.119 26.219 3.379 1 97.88 365 GLY B C 1
ATOM 5942 O O . GLY B 1 365 ? -2.57 25.844 2.344 1 97.88 365 GLY B O 1
ATOM 5943 N N . ASP B 1 366 ? -3.645 27.359 3.539 1 97.94 366 ASP B N 1
ATOM 5944 C CA . ASP B 1 366 ? -3.482 28.406 2.535 1 97.94 366 ASP B CA 1
ATOM 5945 C C . ASP B 1 366 ? -2.277 29.281 2.85 1 97.94 366 ASP B C 1
ATOM 5947 O O . ASP B 1 366 ? -2.43 30.391 3.383 1 97.94 366 ASP B O 1
ATOM 5951 N N . HIS B 1 367 ? -1.07 28.75 2.529 1 97.94 367 HIS B N 1
ATOM 5952 C CA . HIS B 1 367 ? 0.199 29.422 2.777 1 97.94 367 HIS B CA 1
ATOM 5953 C C . HIS B 1 367 ? 0.403 29.672 4.266 1 97.94 367 HIS B C 1
ATOM 5955 O O . HIS B 1 367 ? 0.817 30.766 4.66 1 97.94 367 HIS B O 1
ATOM 5961 N N . GLY B 1 368 ? -0.087 28.766 5.078 1 98.62 368 GLY B N 1
ATOM 5962 C CA . GLY B 1 368 ? 0.141 28.812 6.512 1 98.62 368 GLY B CA 1
ATOM 5963 C C . GLY B 1 368 ? -1.027 29.406 7.277 1 98.62 368 GLY B C 1
ATOM 5964 O O . GLY B 1 368 ? -0.986 29.516 8.508 1 98.62 368 GLY B O 1
ATOM 5965 N N . TYR B 1 369 ? -2.08 29.766 6.516 1 98.81 369 TYR B N 1
ATOM 5966 C CA . TYR B 1 369 ? -3.25 30.375 7.137 1 98.81 369 TYR B CA 1
ATOM 5967 C C . TYR B 1 369 ? -4.477 29.469 6.988 1 98.81 369 TYR B C 1
ATOM 5969 O O . TYR B 1 369 ? -4.5 28.578 6.141 1 98.81 369 TYR B O 1
ATOM 5977 N N . ILE B 1 370 ? -5.422 29.703 7.871 1 98.56 370 ILE B N 1
ATOM 5978 C CA . ILE B 1 370 ? -6.699 29 7.809 1 98.56 370 ILE B CA 1
ATOM 5979 C C . ILE B 1 370 ? -7.844 30 8.008 1 98.56 370 ILE B C 1
ATOM 5981 O O . ILE B 1 370 ? -7.73 30.938 8.812 1 98.56 370 ILE B O 1
ATOM 5985 N N . LYS B 1 371 ? -8.867 29.828 7.234 1 98.69 371 LYS B N 1
ATOM 5986 C CA . LYS B 1 371 ? -10.133 30.531 7.457 1 98.69 371 LYS B CA 1
ATOM 5987 C C . LYS B 1 371 ? -11.117 29.656 8.234 1 98.69 371 LYS B C 1
ATOM 5989 O O . LYS B 1 371 ? -11.484 28.578 7.777 1 98.69 371 LYS B O 1
ATOM 5994 N N . MET B 1 372 ? -11.422 30.109 9.375 1 98 372 MET B N 1
ATOM 5995 C CA . MET B 1 372 ? -12.406 29.391 10.18 1 98 372 MET B CA 1
ATOM 5996 C C . MET B 1 372 ? -13.703 30.188 10.297 1 98 372 MET B C 1
ATOM 5998 O O . MET B 1 372 ? -13.68 31.406 10.414 1 98 372 MET B O 1
ATOM 6002 N N . LYS B 1 373 ? -14.742 29.5 10.32 1 97.81 373 LYS B N 1
ATOM 6003 C CA . LYS B 1 373 ? -16.047 30.156 10.352 1 97.81 373 LYS B CA 1
ATOM 6004 C C . LYS B 1 373 ? -16.172 31.078 11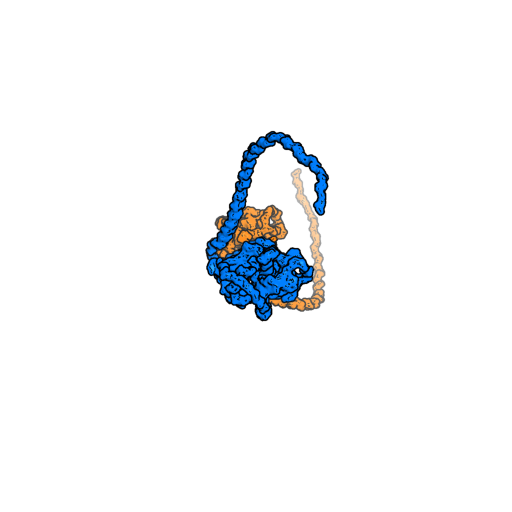.562 1 97.81 373 LYS B C 1
ATOM 6006 O O . LYS B 1 373 ? -15.82 30.703 12.68 1 97.81 373 LYS B O 1
ATOM 6011 N N . ARG B 1 374 ? -16.672 32.25 11.297 1 97.69 374 ARG B N 1
ATOM 6012 C CA . ARG B 1 374 ? -16.891 33.281 12.328 1 97.69 374 ARG B CA 1
ATOM 6013 C C . ARG B 1 374 ? -18.359 33.375 12.703 1 97.69 374 ARG B C 1
ATOM 6015 O O . ARG B 1 374 ? -19.234 33.25 11.844 1 97.69 374 ARG B O 1
ATOM 6022 N N . GLY B 1 375 ? -18.578 33.625 13.961 1 95.88 375 GLY B N 1
ATOM 6023 C CA . GLY B 1 375 ? -19.938 33.875 14.422 1 95.88 375 GLY B CA 1
ATOM 6024 C C . GLY B 1 375 ? -20.609 32.656 15.016 1 95.88 375 GLY B C 1
ATOM 6025 O O . GLY B 1 375 ? -21.734 32.75 15.5 1 95.88 375 GLY B O 1
ATOM 6026 N N . VAL B 1 376 ? -19.891 31.578 15.07 1 94.88 376 VAL B N 1
ATOM 6027 C CA . VAL B 1 376 ? -20.516 30.359 15.555 1 94.88 376 VAL B CA 1
ATOM 6028 C C . VAL B 1 376 ? -19.672 29.734 16.672 1 94.88 376 VAL B C 1
ATOM 6030 O O . VAL B 1 376 ? -19.922 28.609 17.094 1 94.88 376 VAL B O 1
ATOM 6033 N N . ASN B 1 377 ? -18.641 30.438 17.062 1 93.88 377 ASN B N 1
ATOM 6034 C CA . ASN B 1 377 ? -17.703 29.953 18.062 1 93.88 377 ASN B CA 1
ATOM 6035 C C . ASN B 1 377 ? -17.125 28.594 17.672 1 93.88 377 ASN B C 1
ATOM 6037 O O . ASN B 1 377 ? -17.188 27.641 18.438 1 93.88 377 ASN B O 1
ATOM 6041 N N . SER B 1 378 ? -16.641 28.547 16.453 1 93.44 378 SER B N 1
ATOM 6042 C CA . SER B 1 378 ? -16.094 27.328 15.883 1 93.44 378 SER B CA 1
ATOM 6043 C C . SER B 1 378 ? -14.977 26.766 16.75 1 93.44 378 SER B C 1
ATOM 6045 O O . SER B 1 378 ? -13.891 27.344 16.828 1 93.44 378 SER B O 1
ATOM 6047 N N . CYS B 1 379 ? -15.273 25.672 17.422 1 93.19 379 CYS B N 1
ATOM 6048 C CA . CYS B 1 379 ? -14.367 24.891 18.25 1 93.19 379 CYS B CA 1
ATOM 6049 C C . CYS B 1 379 ? -13.703 25.766 19.312 1 93.19 379 CYS B C 1
ATOM 6051 O O . CYS B 1 379 ? -12.523 25.594 19.625 1 93.19 379 CYS B O 1
ATOM 6053 N N . GLY B 1 380 ? -14.336 26.828 19.734 1 89.75 380 GLY B N 1
ATOM 6054 C CA . GLY B 1 380 ? -13.898 27.562 20.906 1 89.75 380 GLY B CA 1
ATOM 6055 C C . GLY B 1 380 ? -13.148 28.828 20.578 1 89.75 380 GLY B C 1
ATOM 6056 O O . GLY B 1 380 ? -12.547 29.453 21.469 1 89.75 380 GLY B O 1
ATOM 6057 N N . ILE B 1 381 ? -13.195 29.312 19.391 1 91.25 381 ILE B N 1
ATOM 6058 C CA . ILE B 1 381 ? -12.422 30.469 18.938 1 91.25 381 ILE B CA 1
ATOM 6059 C C . ILE B 1 381 ? -12.75 31.672 19.828 1 91.25 381 ILE B C 1
ATOM 6061 O O . ILE B 1 381 ? -11.859 32.438 20.172 1 91.25 381 ILE B O 1
ATOM 6065 N N . GLY B 1 382 ? -13.977 31.828 20.234 1 87.25 382 GLY B N 1
ATOM 6066 C CA . GLY B 1 382 ? -14.391 32.969 21.016 1 87.25 382 GLY B CA 1
ATOM 6067 C C . GLY B 1 382 ? -14.234 32.781 22.5 1 87.25 382 GLY B C 1
ATOM 6068 O O . GLY B 1 382 ? -14.461 33.688 23.297 1 87.25 382 GLY B O 1
ATOM 6069 N N . GLU B 1 383 ? -13.828 31.625 22.859 1 83.81 383 GLU B N 1
ATOM 6070 C CA . GLU B 1 383 ? -13.773 31.312 24.281 1 83.81 383 GLU B CA 1
ATOM 6071 C C . GLU B 1 383 ? -12.383 31.578 24.844 1 83.81 383 GLU B C 1
ATOM 6073 O O . GLU B 1 383 ? -12.242 31.875 26.031 1 83.81 383 GLU B O 1
ATOM 6078 N N . TRP B 1 384 ? -11.461 31.484 24 1 81.88 384 TRP B N 1
ATOM 6079 C CA . TRP B 1 384 ? -10.086 31.531 24.484 1 81.88 384 TRP B CA 1
ATOM 6080 C C . TRP B 1 384 ? -9.273 32.562 23.703 1 81.88 384 TRP B C 1
ATOM 6082 O O . TRP B 1 384 ? -8.266 32.219 23.078 1 81.88 384 TRP B O 1
ATOM 6092 N N . ALA B 1 385 ? -9.695 33.781 23.797 1 92.5 385 ALA B N 1
ATOM 6093 C CA . ALA B 1 385 ? -9 34.844 23.094 1 92.5 385 ALA B CA 1
ATOM 6094 C C . ALA B 1 385 ? -8.305 35.781 24.078 1 92.5 385 ALA B C 1
ATOM 6096 O O . ALA B 1 385 ? -8.875 36.156 25.109 1 92.5 385 ALA B O 1
ATOM 6097 N N . VAL B 1 386 ? -7.055 36.062 23.812 1 93.19 386 VAL B N 1
ATOM 6098 C CA . VAL B 1 386 ? -6.242 36.938 24.656 1 93.19 386 VAL B CA 1
ATOM 6099 C C . VAL B 1 386 ? -5.422 37.875 23.766 1 93.19 386 VAL B C 1
ATOM 6101 O O . VAL B 1 386 ? -4.898 37.469 22.734 1 93.19 386 VAL B O 1
ATOM 6104 N N . ALA B 1 387 ? -5.387 39.156 24.109 1 95.62 387 ALA B N 1
ATOM 6105 C CA . ALA B 1 387 ? -4.621 40.125 23.344 1 95.62 387 ALA B CA 1
ATOM 6106 C C . ALA B 1 387 ? -3.648 40.875 24.25 1 95.62 387 ALA B C 1
ATOM 6108 O O . ALA B 1 387 ? -3.947 41.125 25.422 1 95.62 387 ALA B O 1
ATOM 6109 N N . PRO B 1 388 ? -2.498 41.219 23.719 1 95.62 388 PRO B N 1
ATOM 6110 C CA . PRO B 1 388 ? -1.554 42.031 24.484 1 95.62 388 PRO B CA 1
ATOM 6111 C C . PRO B 1 388 ? -1.951 43.5 24.547 1 95.62 388 PRO B C 1
ATOM 6113 O O . PRO B 1 388 ? -2.547 44.031 23.609 1 95.62 388 PRO B O 1
ATOM 6116 N N . ILE B 1 389 ? -1.577 44.094 25.641 1 93.38 389 ILE B N 1
ATOM 6117 C CA . ILE B 1 389 ? -1.741 45.531 25.844 1 93.38 389 ILE B CA 1
ATOM 6118 C C . ILE B 1 389 ? -0.372 46.188 25.906 1 93.38 389 ILE B C 1
ATOM 6120 O O . ILE B 1 389 ? 0.51 45.75 26.641 1 93.38 389 ILE B O 1
ATOM 6124 N N . PRO B 1 390 ? -0.239 47.188 25.078 1 91.19 390 PRO B N 1
ATOM 6125 C CA . PRO B 1 390 ? 1.087 47.812 25 1 91.19 390 PRO B CA 1
ATOM 6126 C C . PRO B 1 390 ? 1.506 48.5 26.297 1 91.19 390 PRO B C 1
ATOM 6128 O O . PRO B 1 390 ? 0.651 48.906 27.078 1 91.19 390 PRO B O 1
#

InterPro domains:
  IPR000169 Cysteine peptidase, cysteine active site [PS00139] (196-207)
  IPR000668 Peptidase C1A, papain C-terminal [PF00112] (179-388)
  IPR000668 Peptidase C1A, papain C-terminal [PR00705] (196-211)
  IPR000668 Peptidase C1A, papain C-terminal [PR00705] (338-348)
  IPR000668 Peptidase C1A, papain C-terminal [PR00705] (353-359)
  IPR000668 Peptidase C1A, papain C-terminal [SM00645] (178-389)
  IPR013128 Peptidase C1A [PTHR12411] (91-381)
  IPR013201 Cathepsin propeptide inhibitor domain (I29) [PF08246] (92-144)
  IPR013201 Cathepsin propeptide inhibitor domain (I29) [SM00848] (88-144)
  IPR025660 Cysteine peptidase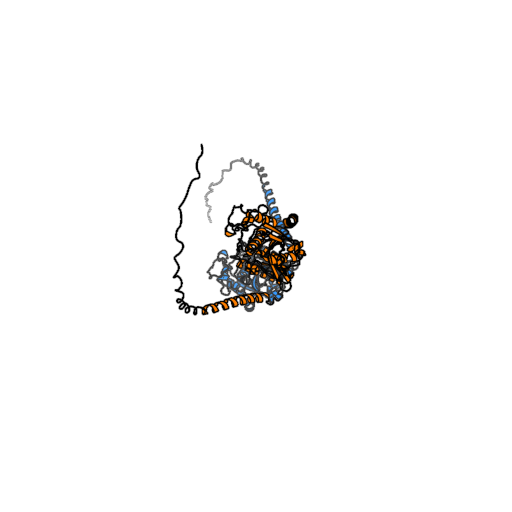, histidine active site [PS00639] (336-346)
  IPR025661 Cysteine peptidase, asparagine active site [PS00640] (353-372)
  IPR038765 Papain-like cysteine peptidase superfamily [SSF54001] (86-387)
  IPR039417 Papain-like cysteine endopeptidase [cd02248] (179-388)

Organism: Panagrellus redivivus (NCBI:txid6233)

Sequence (780 aa):
MNFWMAAPRSSKQNLLEGYDGEQKKQTETTLSSITSVLFQGSIIFIGCFLLFVGAHYAANQLYDKASRSDQRELPQDGLEVNDAADQFKSLINQLNITYNSQNELIDRFKIFSKNLKHIRQAQSDSENVIFGVNRFTLMSDDELRAYIMPSIDVSATLSTILAETERVDAETNPLPTRPGSLDWRSRGVVTRVKNQGNCGSCWAFGVTASIESLFAIRGRGLQERSEQELVDCDRDNGGCNGGTLQHAFGYIKDHGQTLERLYTYKARQEGCRQVTAEKVRISGYKSFPRDENYLADWVAANGPVTIAICVTREFYSYKRGVFNPSNDNCQHHCLGGHALAIVGYGNEGGSDYWLLKNSWDTSFGDHGYIKMKRGVNSCGIGEWAVAPIPMNFWMAAPRSSKQNLLEGYDGEQKKQTETTLSSITSVLFQGSIIFIGCFLLFVGAHYAANQLYDKASRSDQRELPQDGLEVNDAADQFKSLINQLNITYNSQNELIDRFKIFSKNLKHIRQAQSDSENVIFGVNRFTLMSDDELRAYIMPSIDVSATLSTILAETERVDAETNPLPTRPGSLDWRSRGVVTRVKNQGNCGSCWAFGVTASIESLFAIRGRGLQERSEQELVDCDRDNGGCNGGTLQHAFGYIKDHGQTLERLYTYKARQEGCRQVTAEKVRISGYKSFPRDENYLADWVAANGPVTIAICVTREFYSYKRGVFNPSNDNCQHHCLGGHALAIVGYGNEGGSDYWLLKNSWDTSFGDHGYIKMKRGVNSCGIGEWAVAPIP

Foldseek 3Di:
DDDDDDDDDDDPDDDDDDDDDDDPDDPDDDPDDPPPDPPDPPPPVPPVVVVVVVVVVVVVVVVVCVPPDDPPPDPPDVCLLVVLVVVLVVACVVVVHDDDDPVVSVVLSVQLSVLVVVQVVVVVVDDFFHFADHPCSSDHLVQVLLQAAAPVVCVVVLVVCVVVFPAPVPPQPFDPDFDQKDFLVVVVQFDAAAALPSFNLLLLVLLQRQVQSQCVVVPVNRFRWASLLCLAPLPQAPRRNYGANQSSLVCCQVQFIAGCVVPPRDSGYDHHDDDNPHGDHFPHKHWAALDLVVVSRNCRRRFKKKFKFFDFSRQQGTADGEDADDPCRLPPVRRHMGMWMFGMWHDDPRFTWTKTAARRALSTHPGRIHTYGTDPCRRNRSSGIMHTHD/DDDDDDDDDDDDDDDPDDDDDDPDDPPDDPPDDPPPDPPDPPPPPPPVVVVVVVVVVVVVVVVVCVPPPDPDPDPPPVCLLVVLVVVLVVACVVVVHDDDDPVVSVVLSVQLSVLVVVQVVVVVVDDFFHFADHPCSSDHLVQVLLQAAADVVCVVVLVVCVVVFPAPVPPQPFDPDFDQKDFLVVVVQFDAAAALPSFNLLLLVLLQRQVQSQCVVVPVNRFRWASLLCLAPQPQAPRRNYGANQSSLVCCQVQFIAGCVVPPRDSGYDHHDDDDPHGDHFPHKHWAALDLVVVSRNCRRRFKKKFKFFDFSRQQGTADGEDADDPCRLVPVRRHMGMWMFGMWHDDPRFTWTKTAARRALSTHPGRIHTYGTDPCRRNRSSGIMHTHD

Radius of gyration: 47.47 Å; Cα contacts (8 Å, |Δi|>4): 1325; chains: 2; bounding box: 74×222×103 Å

Secondary structure (DSSP, 8-state):
---------------------------S---SGGGGGGGGGGGGGGHHHHHHHHHHHHHHHHHHHHHSS------HHHHHHHHHHHHHHHHHHHTT---S-HHHHHHHHHHHHHHHHHHHHHHHH-SSEEE---GGGG--HHHHHTTSEETHHHHHHHHHHHHH-----------SS--S-EEGGGGT-SPPP-B--SSB-HHHHHHHHHHHHHHIIIII----B-HHHHHHH-TTS-TTB---HHHHHHHHHHH-B-BGGGS---SS--PPP---TT-B--SEEEE--S-HHHHHHHHHHH--EEEEEEEPGGGGGEEEEEE---HHHHHH---EEEEEEEEEEEEETTEEEEEEE-SB-TTSTBTTEEEEETTTTGGGTTTSEEEEE-/---------------------------S-TTSGGGGGGSGGGGGGGHHHHHHHHHHHHHHHHHHHHHHS------HHHHHHHHHHHHHHHHHHHTT---S-HHHHHHHHHHHHHHHHHHHHHHHH-SSEEE---GGGG--HHHHHTTSEETHHHHHHHHHHHHH-----------SS--S-EEGGGGT-SPPP-B--SSB-HHHHHHHHHHHHHHIIIII----B-HHHHHHH-TTS-TTB---HHHHHHHHHHH-B-BGGGS---SS--PPP---TT-B--SEEEE--S-HHHHHHHHHHH--EEEEEEEPGGGGGEEEEEE---HHHHHH---EEEEEEEEEEEEETTEEEEEEE-SB-TTSTBTTEEEEETTTTGGGTTTSEEEEE-